Protein AF-A0A4Q4YUI8-F1 (afdb_monomer)

Radius of gyration: 33.1 Å; Cα contacts (8 Å, |Δi|>4): 1124; chains: 1; bounding box: 105×84×105 Å

Sequence (788 aa):
MARKGSRKVRSGCLTCKIRKVKCDEGKPECDRCTKTGRKCDGYSPVPPAGVLSPPVRQPFHGTHDASELRALQFFFEETAPFLSGPVDSYFWTHLTMQFSRFQPAVRHSLISISSLYEQVRYDSQSEPLLKSNNFALLHYNAAIRELKALNSEPLVLLVCILFICIEFLQGNRQAAFQHCKHGILILKNVETTYPWTREYLGPMLRRLNMVPLFFGVDLGMFPRVTELDDPFPSHFASIAHAQFYLDDIMNRIIPVARYSDMRALEGQSPERDPVPPGYLAEQRSLKWALDGWYLRFQELISKSPPSPDLAKTYSHLVVRYHVGHVWASAAFQNSETAYDEHIENFRFAVDEAFRVNTGGKSLASSREEPKFSFESGFLPLLYFIVMKCRCLATRIRALALMRSLGIARENLWEASSLWLTGRRIIELEHGITLDENGEPCDSAVDWTALPPDEVRIRSISTDPETRIRTGENGEAIAGTVAGFFMRNPDGKIYVHSEFLPKVADSRPIAHGGRLPIMSINLRPHGNFKAGRPPKSGIRRVQNIPHIPAAPILTWTGPFPSPSCSPIPVLRLKARNLKPEITMASKSDEASAPNPSDSRPPVTSQLSRDLPGTTTFLTGHNSSGQAVVHSTRAASWKPFEGGAMGFNQIYTNRFPADLNGDADVAFHDEVVGGGGMGLAVKGGVVCRMVDFGPLYECMMHRTQSLDFGIVVEGEVEMLLDDGSRTLLRRGDVAVQRATMHAWRNPSPDSWTRMVFVLQDTKPLVIDGRHVGEDLGRGLEGLPPSGNDS

Nearest PDB structures (foldseek):
  8x0v-assembly1_B  TM=9.182E-01  e=1.196E-14  Stachybotrys sp.
  3es1-assembly1_A-2  TM=8.996E-01  e=2.743E-12  Novosphingobium aromaticivorans DSM 12444
  4b29-assembly1_A  TM=6.837E-01  e=5.801E-05  Roseovarius nubinhibens ISM
  8oz8-assembly1_A  TM=7.167E-01  e=2.723E-04  Granulicella tundricola
  4bif-assembly1_C  TM=6.281E-01  e=1.786E-04  Granulicella tundricola MP5ACTX9

Solvent-accessible surface area (backbone atoms only — not comparable to full-atom values): 47082 Å² total; per-residue (Å²): 134,86,79,82,80,75,85,81,66,91,76,31,29,47,50,31,55,76,67,73,44,82,50,78,64,41,78,82,50,30,61,74,28,55,78,66,76,37,83,51,73,28,57,77,73,77,76,73,94,81,71,88,67,80,76,83,90,63,80,79,85,83,66,93,48,69,66,58,52,51,28,47,48,46,20,64,75,47,47,22,64,54,52,12,58,77,78,46,49,57,50,44,63,43,51,52,53,56,44,31,75,80,35,67,30,44,30,24,39,48,34,18,43,23,46,50,51,51,44,53,67,79,46,91,71,92,63,55,53,51,82,80,28,61,70,26,41,52,26,42,55,48,16,55,57,44,49,76,74,59,88,47,68,68,57,52,39,53,43,34,55,48,46,27,51,46,24,42,73,44,64,40,60,70,62,20,44,51,34,45,47,52,35,44,60,48,43,71,68,33,34,81,80,37,59,63,44,46,69,59,45,41,59,57,51,49,59,53,49,45,52,44,67,75,68,75,58,58,74,90,79,48,74,76,66,80,72,74,86,64,76,83,70,98,60,49,90,42,72,68,54,46,45,57,55,49,50,51,52,49,58,59,41,47,58,53,32,49,53,30,51,53,41,62,62,71,64,61,45,69,89,82,50,62,79,56,68,68,58,58,51,47,37,52,51,49,47,53,49,50,56,55,47,51,58,32,50,51,52,38,40,76,77,51,63,73,50,82,89,38,41,63,36,51,37,51,52,52,31,50,48,35,52,50,50,47,42,41,68,50,42,78,58,88,52,68,64,60,43,60,86,39,48,63,43,50,45,53,28,46,52,43,52,47,50,58,74,71,67,65,83,59,95,74,68,85,61,82,80,66,46,60,32,70,54,80,63,59,37,68,58,31,46,49,41,33,63,54,48,58,50,49,64,56,24,43,54,22,56,47,44,36,65,75,69,32,45,57,25,32,48,91,46,43,43,67,61,52,49,54,52,43,52,48,53,50,25,69,40,68,73,51,56,58,48,99,79,57,46,66,72,58,90,85,65,70,68,80,59,60,54,58,66,65,63,40,63,77,49,74,50,66,52,91,56,79,42,75,44,75,42,98,87,70,44,83,42,49,21,33,46,35,32,38,29,30,46,45,98,90,68,48,69,47,71,54,72,46,79,46,69,62,74,76,85,76,67,77,76,75,90,74,77,78,74,84,79,76,80,74,91,67,82,84,85,74,84,87,72,92,74,86,89,84,82,89,82,91,78,88,80,90,87,86,87,91,81,88,84,82,81,90,79,86,85,88,82,86,85,83,80,84,85,86,80,90,82,85,90,82,87,80,82,88,79,91,81,82,87,89,82,87,88,86,82,88,88,82,94,78,85,85,78,82,84,76,88,68,44,64,43,45,93,57,45,81,57,75,88,48,68,39,55,70,49,77,42,69,41,64,49,99,86,71,46,82,42,79,66,46,79,44,72,60,62,37,44,73,37,81,96,58,44,29,35,40,26,78,75,49,41,39,52,59,81,72,55,71,66,93,49,46,32,59,54,50,27,52,50,51,70,67,66,78,70,68,30,92,47,45,59,57,12,36,33,32,33,37,38,38,33,27,48,58,32,63,52,63,55,27,24,52,58,26,43,30,42,40,33,29,73,40,52,47,38,32,43,35,39,83,88,70,51,73,46,81,42,44,56,74,38,71,47,78,43,72,48,50,54,30,26,48,27,21,78,38,84,84,49,65,21,32,34,38,37,38,32,31,49,52,78,88,47,65,58,97,87,39,79,58,68,63,37,69,53,80,83,50,87,84,58,48,76,40,59,67,85,109

Structure (mmCIF, N/CA/C/O backbone):
data_AF-A0A4Q4YUI8-F1
#
_entry.id   AF-A0A4Q4YUI8-F1
#
loop_
_atom_site.group_PDB
_atom_site.id
_atom_site.type_symbol
_atom_site.label_atom_id
_atom_site.label_alt_id
_atom_site.label_comp_id
_atom_site.label_asym_id
_atom_site.label_entity_id
_atom_site.label_seq_id
_atom_site.pdbx_PDB_ins_code
_atom_site.Cartn_x
_atom_site.Cartn_y
_atom_site.Cartn_z
_atom_site.occupancy
_atom_site.B_iso_or_equiv
_atom_site.auth_seq_id
_atom_site.auth_comp_id
_atom_site.auth_asym_id
_atom_site.auth_atom_id
_atom_site.pdbx_PDB_model_num
ATOM 1 N N . MET A 1 1 ? -3.433 -4.593 71.348 1.00 37.53 1 MET A N 1
ATOM 2 C CA . MET A 1 1 ? -3.756 -3.758 70.167 1.00 37.53 1 MET A CA 1
ATOM 3 C C . MET A 1 1 ? -3.306 -4.479 68.902 1.00 37.53 1 MET A C 1
ATOM 5 O O . MET A 1 1 ? -2.108 -4.641 68.701 1.00 37.53 1 MET A O 1
ATOM 9 N N . ALA A 1 2 ? -4.234 -4.960 68.073 1.00 32.62 2 ALA A N 1
ATOM 10 C CA . ALA A 1 2 ? -3.894 -5.577 66.791 1.00 32.62 2 ALA A CA 1
ATOM 11 C C . ALA A 1 2 ? -3.497 -4.486 65.778 1.00 32.62 2 ALA A C 1
ATOM 13 O O . ALA A 1 2 ? -4.269 -3.562 65.519 1.00 32.62 2 ALA A O 1
ATOM 14 N N . ARG A 1 3 ? -2.278 -4.554 65.223 1.00 39.31 3 ARG A N 1
ATOM 15 C CA . ARG A 1 3 ? -1.805 -3.611 64.195 1.00 39.31 3 ARG A CA 1
ATOM 16 C C . ARG A 1 3 ? -2.661 -3.749 62.930 1.00 39.31 3 ARG A C 1
ATOM 18 O O . ARG A 1 3 ? -2.682 -4.809 62.310 1.00 39.31 3 ARG A O 1
ATOM 25 N N . LYS A 1 4 ? -3.320 -2.655 62.527 1.00 38.38 4 LYS A N 1
ATOM 26 C CA . LYS A 1 4 ? -4.038 -2.505 61.247 1.00 38.38 4 LYS A CA 1
ATOM 27 C C . LYS A 1 4 ? -3.106 -2.892 60.085 1.00 38.38 4 LYS A C 1
ATOM 29 O O . LYS A 1 4 ? -2.103 -2.222 59.843 1.00 38.38 4 LYS A O 1
ATOM 34 N N . GLY A 1 5 ? -3.417 -3.978 59.379 1.00 42.97 5 GLY A N 1
ATOM 35 C CA . GLY A 1 5 ? -2.660 -4.415 58.205 1.00 42.97 5 GLY A CA 1
ATOM 36 C C . GLY A 1 5 ? -2.782 -3.403 57.063 1.00 42.97 5 GLY A C 1
ATOM 37 O O . GLY A 1 5 ? -3.886 -3.067 56.642 1.00 42.97 5 GLY A O 1
ATOM 38 N N . SER A 1 6 ? -1.654 -2.897 56.560 1.00 54.94 6 SER A N 1
ATOM 39 C CA . SER A 1 6 ? -1.650 -2.009 55.388 1.00 54.94 6 SER A CA 1
ATOM 40 C C . SER A 1 6 ? -2.015 -2.771 54.104 1.00 54.94 6 SER A C 1
ATOM 42 O O . SER A 1 6 ? -1.620 -3.929 53.938 1.00 54.94 6 SER A O 1
ATOM 44 N N . ARG A 1 7 ? -2.762 -2.125 53.190 1.00 52.50 7 ARG A N 1
ATOM 45 C CA . ARG A 1 7 ? -3.127 -2.674 51.867 1.00 52.50 7 ARG A CA 1
ATOM 46 C C . ARG A 1 7 ? -1.865 -3.125 51.116 1.00 52.50 7 ARG A C 1
ATOM 48 O O . ARG A 1 7 ? -0.950 -2.329 50.902 1.00 52.50 7 ARG A O 1
ATOM 55 N N . LYS A 1 8 ? -1.827 -4.401 50.718 1.00 57.66 8 LYS A N 1
ATOM 56 C CA . LYS A 1 8 ? -0.747 -4.985 49.908 1.00 57.66 8 LYS A CA 1
ATOM 57 C C . LYS A 1 8 ? -0.788 -4.387 48.497 1.00 57.66 8 LYS A C 1
ATOM 59 O O . LYS A 1 8 ? -1.826 -4.444 47.847 1.00 57.66 8 LYS A O 1
ATOM 64 N N . VAL A 1 9 ? 0.334 -3.855 48.024 1.00 59.03 9 VAL A N 1
ATOM 65 C CA . VAL A 1 9 ? 0.520 -3.453 46.619 1.00 59.03 9 VAL A CA 1
ATOM 66 C C . VAL A 1 9 ? 0.919 -4.678 45.790 1.00 59.03 9 VAL A C 1
ATOM 68 O O . VAL A 1 9 ? 1.842 -5.405 46.164 1.00 59.03 9 VAL A O 1
ATOM 71 N N . ARG A 1 10 ? 0.193 -4.955 44.696 1.00 66.12 10 ARG A N 1
ATOM 72 C CA . ARG A 1 10 ? 0.433 -6.123 43.818 1.00 66.12 10 ARG A CA 1
ATOM 73 C C . ARG A 1 10 ? 1.679 -5.955 42.936 1.00 66.12 10 ARG A C 1
ATOM 75 O O . ARG A 1 10 ? 2.261 -6.955 42.518 1.00 66.12 10 ARG A O 1
ATOM 82 N N . SER A 1 11 ? 2.120 -4.721 42.727 1.00 77.31 11 SER A N 1
ATOM 83 C CA . SER A 1 11 ? 3.225 -4.309 41.855 1.00 77.31 11 SER A CA 1
ATOM 84 C C . SER A 1 11 ? 4.576 -4.145 42.563 1.00 77.31 11 SER A C 1
ATOM 86 O O . SER A 1 11 ? 5.544 -3.764 41.922 1.00 77.31 11 SER A O 1
ATOM 88 N N . GLY A 1 12 ? 4.697 -4.493 43.849 1.00 83.06 12 GLY A N 1
ATOM 89 C CA . GLY A 1 12 ? 5.973 -4.392 44.568 1.00 83.06 12 GLY A CA 1
ATOM 90 C C . GLY A 1 12 ? 7.084 -5.308 44.031 1.00 83.06 12 GLY A C 1
ATOM 91 O O . GLY A 1 12 ? 6.800 -6.368 43.462 1.00 83.06 12 GLY A O 1
ATOM 92 N N . CYS A 1 13 ? 8.345 -4.921 44.261 1.00 88.00 13 CYS A N 1
ATOM 93 C CA . CYS A 1 13 ? 9.520 -5.701 43.870 1.00 88.00 13 CYS A CA 1
ATOM 94 C C . CYS A 1 13 ? 9.528 -7.096 44.521 1.00 88.00 13 CYS A C 1
ATOM 96 O O . CYS A 1 13 ? 8.934 -7.317 45.587 1.00 88.00 13 CYS A O 1
ATOM 98 N N . LEU A 1 14 ? 10.223 -8.042 43.889 1.00 86.50 14 LEU A N 1
ATOM 99 C CA . LEU A 1 14 ? 10.321 -9.435 44.325 1.00 86.50 14 LEU A CA 1
ATOM 100 C C . LEU A 1 14 ? 10.857 -9.542 45.759 1.00 86.50 14 LEU A C 1
ATOM 102 O O . LEU A 1 14 ? 10.249 -10.209 46.597 1.00 86.50 14 LEU A O 1
ATOM 106 N N . THR A 1 15 ? 11.908 -8.792 46.092 1.00 87.56 15 THR A N 1
ATOM 107 C CA . THR A 1 15 ? 12.511 -8.792 47.432 1.00 87.56 15 THR A CA 1
ATOM 108 C C . THR A 1 15 ? 11.535 -8.309 48.512 1.00 87.56 15 THR A C 1
ATOM 110 O O . THR A 1 15 ? 11.443 -8.907 49.586 1.00 87.56 15 THR A O 1
ATOM 113 N N . CYS A 1 16 ? 10.748 -7.256 48.255 1.00 88.62 16 CYS A N 1
ATOM 114 C CA . CYS A 1 16 ? 9.738 -6.778 49.209 1.00 88.62 16 CYS A CA 1
ATOM 115 C C . CYS A 1 16 ? 8.560 -7.751 49.347 1.00 88.62 16 CYS A C 1
ATOM 117 O O . CYS A 1 16 ? 8.051 -7.938 50.456 1.00 88.62 16 CYS A O 1
ATOM 119 N N . LYS A 1 17 ? 8.162 -8.409 48.249 1.00 83.94 17 LYS A N 1
ATOM 120 C CA . LYS A 1 17 ? 7.126 -9.450 48.250 1.00 83.94 17 LYS A CA 1
ATOM 121 C C . LYS A 1 17 ? 7.536 -10.663 49.084 1.00 83.94 17 LYS A C 1
ATOM 123 O O . LYS A 1 17 ? 6.761 -11.068 49.949 1.00 83.94 17 LYS A O 1
ATOM 128 N N . ILE A 1 18 ? 8.756 -11.177 48.896 1.00 83.88 18 ILE A N 1
ATOM 129 C CA . ILE A 1 18 ? 9.323 -12.281 49.695 1.00 83.88 18 ILE A CA 1
ATOM 130 C C . ILE A 1 18 ? 9.323 -11.911 51.180 1.00 83.88 18 ILE A C 1
ATOM 132 O O . ILE A 1 18 ? 8.877 -12.677 52.031 1.00 83.88 18 ILE A O 1
ATOM 136 N N . ARG A 1 19 ? 9.737 -10.680 51.488 1.00 85.69 19 ARG A N 1
ATOM 137 C CA . ARG A 1 19 ? 9.776 -10.150 52.856 1.00 85.69 19 ARG A CA 1
ATOM 138 C C . ARG A 1 19 ? 8.397 -9.828 53.440 1.00 85.69 19 ARG A C 1
ATOM 140 O O . ARG A 1 19 ? 8.321 -9.450 54.605 1.00 85.69 19 ARG A O 1
ATOM 147 N N . LYS A 1 20 ? 7.315 -9.944 52.659 1.00 84.19 20 LYS A N 1
ATOM 148 C CA . LYS A 1 20 ? 5.941 -9.574 53.044 1.00 84.19 20 LYS A CA 1
ATOM 149 C C . LYS A 1 20 ? 5.840 -8.141 53.596 1.00 84.19 20 LYS A C 1
ATOM 151 O O . LYS A 1 20 ? 5.007 -7.855 54.454 1.00 84.19 20 LYS A O 1
ATOM 156 N N . VAL A 1 21 ? 6.664 -7.228 53.076 1.00 85.12 21 VAL A N 1
ATOM 157 C CA . VAL A 1 21 ? 6.649 -5.797 53.415 1.00 85.12 21 VAL A CA 1
ATOM 158 C C . VAL A 1 21 ? 6.148 -4.981 52.223 1.00 85.12 21 VAL A C 1
ATOM 160 O O . VAL A 1 21 ? 6.393 -5.326 51.072 1.00 85.12 21 VAL A O 1
ATOM 163 N N . LYS A 1 22 ? 5.441 -3.875 52.484 1.00 82.75 22 LYS A N 1
ATOM 164 C CA . LYS A 1 22 ? 4.988 -2.950 51.428 1.00 82.75 22 LYS A CA 1
ATOM 165 C C . LYS A 1 22 ? 6.189 -2.436 50.613 1.00 82.75 22 LYS A C 1
ATOM 167 O O . LYS A 1 22 ? 7.161 -1.995 51.213 1.00 82.75 22 LYS A O 1
ATOM 172 N N . CYS A 1 23 ? 6.143 -2.497 49.291 1.00 88.62 23 CYS A N 1
ATOM 173 C CA . CYS A 1 23 ? 7.174 -1.892 48.447 1.00 88.62 23 CYS A CA 1
ATOM 174 C C . CYS A 1 23 ? 6.836 -0.414 48.201 1.00 88.62 23 CYS A C 1
ATOM 176 O O . CYS A 1 23 ? 5.658 -0.058 48.175 1.00 88.62 23 CYS A O 1
ATOM 178 N N . ASP A 1 24 ? 7.858 0.424 48.066 1.00 86.44 24 ASP A N 1
ATOM 179 C CA . ASP A 1 24 ? 7.759 1.826 47.638 1.00 86.44 24 ASP A CA 1
ATOM 180 C C . ASP A 1 24 ? 7.708 1.991 46.107 1.00 86.44 24 ASP A C 1
ATOM 182 O O . ASP A 1 24 ? 7.408 3.076 45.631 1.00 86.44 24 ASP A O 1
ATOM 186 N N . GLU A 1 25 ? 7.935 0.907 45.356 1.00 87.00 25 GLU A N 1
ATOM 187 C CA . GLU A 1 25 ? 7.804 0.831 43.892 1.00 87.00 25 GLU A CA 1
ATOM 188 C C . GLU A 1 25 ? 8.801 1.697 43.092 1.00 87.00 25 GLU A C 1
ATOM 190 O O . GLU A 1 25 ? 8.659 1.833 41.877 1.00 87.00 25 GLU A O 1
ATOM 195 N N . GLY A 1 26 ? 9.865 2.201 43.735 1.00 80.88 26 GLY A N 1
ATOM 196 C CA . GLY A 1 26 ? 10.981 2.872 43.062 1.00 80.88 26 GLY A CA 1
ATOM 197 C C . GLY A 1 26 ? 11.708 1.962 42.062 1.00 80.88 26 GLY A C 1
ATOM 198 O O . GLY A 1 26 ? 12.017 0.807 42.366 1.00 80.88 26 GLY A O 1
ATOM 199 N N . LYS A 1 27 ? 11.962 2.463 40.848 1.00 79.31 27 LYS A N 1
ATOM 200 C CA . LYS A 1 27 ? 12.721 1.774 39.789 1.00 79.31 27 LYS A CA 1
ATOM 201 C C . LYS A 1 27 ? 14.060 2.495 39.562 1.00 79.31 27 LYS A C 1
ATOM 203 O O . LYS A 1 27 ? 14.070 3.721 39.639 1.00 79.31 27 LYS A O 1
ATOM 208 N N . PRO A 1 28 ? 15.164 1.787 39.244 1.00 76.06 28 PRO A N 1
ATOM 209 C CA . PRO A 1 28 ? 15.273 0.338 39.015 1.00 76.06 28 PRO A CA 1
ATOM 210 C C . PRO A 1 28 ? 15.281 -0.508 40.301 1.00 76.06 28 PRO A C 1
ATOM 212 O O . PRO A 1 28 ? 14.895 -1.676 40.262 1.00 76.06 28 PRO A O 1
ATOM 215 N N . GLU A 1 29 ? 15.638 0.080 41.444 1.00 88.56 29 GLU A N 1
ATOM 216 C CA . GLU A 1 29 ? 15.665 -0.580 42.752 1.00 88.56 29 GLU A CA 1
ATOM 217 C C . GLU A 1 29 ? 14.768 0.138 43.764 1.00 88.56 29 GLU A C 1
ATOM 219 O O . GLU A 1 29 ? 14.648 1.361 43.743 1.00 88.56 29 GLU A O 1
ATOM 224 N N . CYS A 1 30 ? 14.152 -0.630 44.668 1.00 91.06 30 CYS A N 1
ATOM 225 C CA . CYS A 1 30 ? 13.256 -0.080 45.678 1.00 91.06 30 CYS A CA 1
ATOM 226 C C . CYS A 1 30 ? 14.026 0.573 46.835 1.00 91.06 30 CYS A C 1
ATOM 228 O O . CYS A 1 30 ? 14.992 0.002 47.352 1.00 91.06 30 CYS A O 1
ATOM 230 N N . ASP A 1 31 ? 13.543 1.711 47.323 1.00 89.44 31 ASP A N 1
ATOM 231 C CA . ASP A 1 31 ? 14.160 2.497 48.396 1.00 89.44 31 ASP A CA 1
ATOM 232 C C . ASP A 1 31 ? 14.231 1.707 49.714 1.00 89.44 31 ASP A C 1
ATOM 234 O O . ASP A 1 31 ? 15.152 1.823 50.526 1.00 89.44 31 ASP A O 1
ATOM 238 N N . ARG A 1 32 ? 13.244 0.834 49.934 1.00 87.31 32 ARG A N 1
ATOM 239 C CA . ARG A 1 32 ? 13.190 -0.065 51.093 1.00 87.31 32 ARG A CA 1
ATOM 240 C C . ARG A 1 32 ? 14.189 -1.226 50.997 1.00 87.31 32 ARG A C 1
ATOM 242 O O . ARG A 1 32 ? 14.510 -1.850 52.011 1.00 87.31 32 ARG A O 1
ATOM 249 N N . CYS A 1 33 ? 14.662 -1.547 49.800 1.00 91.25 33 CYS A N 1
ATOM 250 C CA . CYS A 1 33 ? 15.654 -2.579 49.537 1.00 91.25 33 CYS A CA 1
ATOM 251 C C . CYS A 1 33 ? 17.044 -1.991 49.807 1.00 91.25 33 CYS A C 1
ATOM 253 O O . CYS A 1 33 ? 17.748 -2.479 50.700 1.00 91.25 33 CYS A O 1
ATOM 255 N N . THR A 1 34 ? 17.335 -0.857 49.163 1.00 88.38 34 THR A N 1
ATOM 256 C CA . THR A 1 34 ? 18.598 -0.112 49.247 1.00 88.38 34 THR A CA 1
ATOM 257 C C . THR A 1 34 ? 18.896 0.375 50.663 1.00 88.38 34 THR A C 1
ATOM 259 O O . THR A 1 34 ? 19.954 0.057 51.203 1.00 88.38 34 THR A O 1
ATOM 262 N N . LYS A 1 35 ? 17.938 1.015 51.353 1.00 86.94 35 LYS A N 1
ATOM 263 C CA . LYS A 1 35 ? 18.127 1.487 52.746 1.00 86.94 35 LYS A CA 1
ATOM 264 C C . LYS A 1 35 ? 18.396 0.373 53.749 1.00 86.94 35 LYS A C 1
ATOM 266 O O . LYS A 1 35 ? 18.903 0.629 54.834 1.00 86.94 35 LYS A O 1
ATOM 271 N N . THR A 1 36 ? 18.036 -0.863 53.415 1.00 87.06 36 THR A N 1
ATOM 272 C CA . THR A 1 36 ? 18.286 -2.016 54.285 1.00 87.06 36 THR A CA 1
ATOM 273 C C . THR A 1 36 ? 19.506 -2.833 53.865 1.00 87.06 36 THR A C 1
ATOM 275 O O . THR A 1 36 ? 19.667 -3.949 54.361 1.00 87.06 36 THR A O 1
ATOM 278 N N . GLY A 1 37 ? 20.323 -2.303 52.945 1.00 86.12 37 GLY A N 1
ATOM 279 C CA . GLY A 1 37 ? 21.541 -2.934 52.436 1.00 86.12 37 GLY A CA 1
ATOM 280 C C . GLY A 1 37 ? 21.293 -4.210 51.632 1.00 86.12 37 GLY A C 1
ATOM 281 O O . GLY A 1 37 ? 22.176 -5.055 51.540 1.00 86.12 37 GLY A O 1
ATOM 282 N N . ARG A 1 38 ? 20.078 -4.408 51.103 1.00 86.75 38 ARG A N 1
ATOM 283 C CA . ARG A 1 38 ? 19.703 -5.622 50.367 1.00 86.75 38 ARG A CA 1
ATOM 284 C C . ARG A 1 38 ? 19.662 -5.344 48.875 1.00 86.75 38 ARG A C 1
ATOM 286 O O . ARG A 1 38 ? 19.049 -4.364 48.456 1.00 86.75 38 ARG A O 1
ATOM 293 N N . LYS A 1 39 ? 20.218 -6.270 48.092 1.00 88.38 39 LYS A N 1
ATOM 294 C CA . LYS A 1 39 ? 20.048 -6.297 46.639 1.00 88.38 39 LYS A CA 1
ATOM 295 C C . LYS A 1 39 ? 18.555 -6.369 46.307 1.00 88.38 39 LYS A C 1
ATOM 297 O O . LYS A 1 39 ? 17.846 -7.225 46.835 1.00 88.38 39 LYS A O 1
ATOM 302 N N . CYS A 1 40 ? 18.077 -5.442 45.483 1.00 89.69 40 CYS A N 1
ATOM 303 C CA . CYS A 1 40 ? 16.713 -5.468 44.980 1.00 89.69 40 CYS A CA 1
ATOM 304 C C . CYS A 1 40 ? 16.662 -6.408 43.775 1.00 89.69 40 CYS A C 1
ATOM 306 O O . CYS A 1 40 ? 17.237 -6.113 42.735 1.00 89.69 40 CYS A O 1
ATOM 308 N N . ASP A 1 41 ? 15.921 -7.507 43.880 1.00 84.81 41 ASP A N 1
ATOM 309 C CA . ASP A 1 41 ? 15.753 -8.497 42.803 1.00 84.81 41 ASP A CA 1
ATOM 310 C C . ASP A 1 41 ? 14.836 -7.992 41.672 1.00 84.81 41 ASP A C 1
ATOM 312 O O . ASP A 1 41 ? 14.355 -8.761 40.845 1.00 84.81 41 ASP A O 1
ATOM 316 N N . GLY A 1 42 ? 14.563 -6.685 41.651 1.00 81.94 42 GLY A N 1
ATOM 317 C CA . GLY A 1 42 ? 13.719 -6.034 40.665 1.00 81.94 42 GLY A CA 1
ATOM 318 C C . GLY A 1 42 ? 12.237 -6.375 40.803 1.00 81.94 42 GLY A C 1
ATOM 319 O O . GLY A 1 42 ? 11.757 -6.933 41.795 1.00 81.94 42 GLY A O 1
ATOM 320 N N . TYR A 1 43 ? 11.481 -5.969 39.794 1.00 85.25 43 TYR A N 1
ATOM 321 C CA . TYR A 1 43 ? 10.046 -6.202 39.685 1.00 85.25 43 TYR A CA 1
ATOM 322 C C . TYR A 1 43 ? 9.818 -7.438 38.822 1.00 85.25 43 TYR A C 1
ATOM 324 O O . TYR A 1 43 ? 10.569 -7.658 37.876 1.00 85.25 43 TYR A O 1
ATOM 332 N N . SER A 1 44 ? 8.806 -8.253 39.149 1.00 70.31 44 SER A N 1
ATOM 333 C CA . SER A 1 44 ? 8.457 -9.404 38.310 1.00 70.31 44 SER A CA 1
ATOM 334 C C . SER A 1 44 ? 8.286 -8.937 36.861 1.00 70.31 44 SER A C 1
ATOM 336 O O . SER A 1 44 ? 7.483 -8.023 36.644 1.00 70.31 44 SER A O 1
ATOM 338 N N . PRO A 1 45 ? 8.991 -9.532 35.885 1.00 52.59 45 PRO A N 1
ATOM 339 C CA . PRO A 1 45 ? 8.623 -9.343 34.494 1.00 52.59 45 PRO A CA 1
ATOM 340 C C . PRO A 1 45 ? 7.175 -9.809 34.315 1.00 52.59 45 PRO A C 1
ATOM 342 O O . PRO A 1 45 ? 6.724 -10.743 34.990 1.00 52.59 45 PRO A O 1
ATOM 345 N N . VAL A 1 46 ? 6.438 -9.112 33.447 1.00 47.03 46 VAL A N 1
ATOM 346 C CA . VAL A 1 46 ? 5.124 -9.558 32.965 1.00 47.03 46 VAL A CA 1
ATOM 347 C C . VAL A 1 46 ? 5.264 -11.038 32.581 1.00 47.03 46 VAL A C 1
ATOM 349 O O . VAL A 1 46 ? 6.270 -11.382 31.951 1.00 47.03 46 VAL A O 1
ATOM 352 N N . PRO A 1 47 ? 4.360 -11.936 33.025 1.00 35.09 47 PRO A N 1
ATOM 353 C CA . PRO A 1 47 ? 4.525 -13.355 32.756 1.00 35.09 47 PRO A CA 1
ATOM 354 C C . PRO A 1 47 ? 4.698 -13.573 31.248 1.00 35.09 47 PRO A C 1
ATOM 356 O O . PRO A 1 47 ? 3.968 -12.955 30.470 1.00 35.09 47 PRO A O 1
ATOM 359 N N . PRO A 1 48 ? 5.653 -14.421 30.826 1.00 35.50 48 PRO A N 1
ATOM 360 C CA . PRO A 1 48 ? 5.800 -14.752 29.421 1.00 35.50 48 PRO A CA 1
ATOM 361 C C . PRO A 1 48 ? 4.472 -15.315 28.909 1.00 35.50 48 PRO A C 1
ATOM 363 O O . PRO A 1 48 ? 3.870 -16.187 29.543 1.00 35.50 48 PRO A O 1
ATOM 366 N N . ALA A 1 49 ? 4.014 -14.793 27.772 1.00 41.62 49 ALA A N 1
ATOM 367 C CA . ALA A 1 49 ? 2.920 -15.362 27.001 1.00 41.62 49 ALA A CA 1
ATOM 368 C C . ALA A 1 49 ? 3.297 -16.806 26.627 1.00 41.62 49 ALA A C 1
ATOM 370 O O . ALA A 1 49 ? 4.034 -17.030 25.674 1.00 41.62 49 ALA A O 1
ATOM 371 N N . GLY A 1 50 ? 2.906 -17.783 27.447 1.00 39.59 50 GLY A N 1
ATOM 372 C CA . GLY A 1 50 ? 3.388 -19.153 27.259 1.00 39.59 50 GLY A CA 1
ATOM 373 C C . GLY A 1 50 ? 2.858 -20.217 28.214 1.00 39.59 50 GLY A C 1
ATOM 374 O O . GLY A 1 50 ? 3.296 -21.357 28.125 1.00 39.59 50 GLY A O 1
ATOM 375 N N . VAL A 1 51 ? 1.911 -19.909 29.104 1.00 33.50 51 VAL A N 1
ATOM 376 C CA . VAL A 1 51 ? 1.172 -20.955 29.828 1.00 33.50 51 VAL A CA 1
ATOM 377 C C . VAL A 1 51 ? -0.312 -20.651 29.717 1.00 33.50 51 VAL A C 1
ATOM 379 O O . VAL A 1 51 ? -0.843 -19.775 30.399 1.00 33.50 51 VAL A O 1
ATOM 382 N N . LEU A 1 52 ? -0.953 -21.374 28.800 1.00 39.19 52 LEU A N 1
ATOM 383 C CA . LEU A 1 52 ? -2.396 -21.441 28.620 1.00 39.19 52 LEU A CA 1
ATOM 384 C C . LEU A 1 52 ? -3.053 -21.748 29.972 1.00 39.19 52 LEU A C 1
ATOM 386 O O . LEU A 1 52 ? -3.033 -22.879 30.452 1.00 39.19 52 LEU A O 1
ATOM 390 N N . SER A 1 53 ? -3.664 -20.736 30.585 1.00 30.70 53 SER A N 1
ATOM 391 C CA . SER A 1 53 ? -4.849 -21.008 31.395 1.00 30.70 53 SER A CA 1
ATOM 392 C C . SER A 1 53 ? -5.968 -21.380 30.417 1.00 30.70 53 SER A C 1
ATOM 394 O O . SER A 1 53 ? -6.030 -20.774 29.344 1.00 30.70 53 SER A O 1
ATOM 396 N N . PRO A 1 54 ? -6.840 -22.355 30.733 1.00 34.69 54 PRO A N 1
ATOM 397 C CA . PRO A 1 54 ? -7.971 -22.648 29.867 1.00 34.69 54 PRO A CA 1
ATOM 398 C C . PRO A 1 54 ? -8.760 -21.350 29.655 1.00 34.69 54 PRO A C 1
ATOM 400 O O . PRO A 1 54 ? -8.987 -20.623 30.632 1.00 34.69 54 PRO A O 1
ATOM 403 N N . PRO A 1 55 ? -9.165 -21.023 28.417 1.00 41.97 55 PRO A N 1
ATOM 404 C CA . PRO A 1 55 ? -9.939 -19.823 28.183 1.00 41.97 55 PRO A CA 1
ATOM 405 C C . PRO A 1 55 ? -11.234 -19.917 28.990 1.00 41.97 55 PRO A C 1
ATOM 407 O O . PRO A 1 55 ? -11.854 -20.978 29.095 1.00 41.97 55 PRO A O 1
ATOM 410 N N . VAL A 1 56 ? -11.612 -18.802 29.611 1.00 41.38 56 VAL A N 1
ATOM 411 C CA . VAL A 1 56 ? -12.813 -18.689 30.440 1.00 41.38 56 VAL A CA 1
ATOM 412 C C . VAL A 1 56 ? -14.037 -19.054 29.590 1.00 41.38 56 VAL A C 1
ATOM 414 O O . VAL A 1 56 ? -14.554 -18.213 28.857 1.00 41.38 56 VAL A O 1
ATOM 417 N N . ARG A 1 57 ? -14.511 -20.304 29.712 1.00 42.12 57 ARG A N 1
ATOM 418 C CA . ARG A 1 57 ? -15.787 -20.818 29.180 1.00 42.12 57 ARG A CA 1
ATOM 419 C C . ARG A 1 57 ? -16.967 -20.201 29.936 1.00 42.12 57 ARG A C 1
ATOM 421 O O . ARG A 1 57 ? -17.699 -20.901 30.630 1.00 42.12 57 ARG A O 1
ATOM 428 N N . GLN A 1 58 ? -17.127 -18.885 29.878 1.00 47.88 58 GLN A N 1
ATOM 429 C CA . GLN A 1 58 ? -18.360 -18.255 30.338 1.00 47.88 58 GLN A CA 1
ATOM 430 C C . GLN A 1 58 ? -19.138 -17.740 29.130 1.00 47.88 58 GLN A C 1
ATOM 432 O O . GLN A 1 58 ? -18.553 -16.993 28.339 1.00 47.88 58 GLN A O 1
ATOM 437 N N . PRO A 1 59 ? -20.422 -18.125 28.986 1.00 48.69 59 PRO A N 1
ATOM 438 C CA . PRO A 1 59 ? -21.302 -17.559 27.976 1.00 48.69 59 PRO A CA 1
ATOM 439 C C . PRO A 1 59 ? -21.299 -16.033 28.082 1.00 48.69 59 PRO A C 1
ATOM 441 O O . PRO A 1 59 ? -21.220 -15.476 29.182 1.00 48.69 59 PRO A O 1
ATOM 444 N N . PHE A 1 60 ? -21.391 -15.352 26.943 1.00 50.59 60 PHE A N 1
ATOM 445 C CA . PHE A 1 60 ? -21.635 -13.916 26.897 1.00 50.59 60 PHE A CA 1
ATOM 446 C C . PHE A 1 60 ? -22.994 -13.614 27.547 1.00 50.59 60 PHE A C 1
ATOM 448 O O . PHE A 1 60 ? -24.041 -13.681 26.912 1.00 50.59 60 PHE A O 1
ATOM 455 N N . HIS A 1 61 ? -22.998 -13.304 28.842 1.00 43.84 61 HIS A N 1
ATOM 456 C CA . HIS A 1 61 ? -24.187 -12.797 29.515 1.00 43.84 61 HIS A CA 1
ATOM 457 C C . HIS A 1 61 ? -24.422 -11.352 29.052 1.00 43.84 61 HIS A C 1
ATOM 459 O O . HIS A 1 61 ? -23.660 -10.459 29.419 1.00 43.84 61 HIS A O 1
ATOM 465 N N . GLY A 1 62 ? -25.445 -11.128 28.218 1.00 50.59 62 GLY A N 1
ATOM 466 C CA . GLY A 1 62 ? -25.890 -9.780 27.832 1.00 50.59 62 GLY A CA 1
ATOM 467 C C . GLY A 1 62 ? -26.289 -9.573 26.367 1.00 50.59 62 GLY A C 1
ATOM 468 O O . GLY A 1 62 ? -26.715 -8.474 26.029 1.00 50.59 62 GLY A O 1
ATOM 469 N N . THR A 1 63 ? -26.169 -10.577 25.498 1.00 53.69 63 THR A N 1
ATOM 470 C CA . THR A 1 63 ? -26.717 -10.537 24.130 1.00 53.69 63 THR A CA 1
ATOM 471 C C . THR A 1 63 ? -27.961 -11.419 24.088 1.00 53.69 63 THR A C 1
ATOM 473 O O . THR A 1 63 ? -27.861 -12.637 24.224 1.00 53.69 63 THR A O 1
ATOM 476 N N . HIS A 1 64 ? -29.141 -10.810 23.970 1.00 59.53 64 HIS A N 1
ATOM 477 C CA . HIS A 1 64 ? -30.409 -11.544 23.875 1.00 59.53 64 HIS A CA 1
ATOM 478 C C . HIS A 1 64 ? -30.653 -12.135 22.472 1.00 59.53 64 HIS A C 1
ATOM 480 O O . HIS A 1 64 ? -31.578 -12.925 22.306 1.00 59.53 64 HIS A O 1
ATOM 486 N N . ASP A 1 65 ? -29.822 -11.786 21.483 1.00 81.12 65 ASP A N 1
ATOM 487 C CA . ASP A 1 65 ? -29.903 -12.286 20.111 1.00 81.12 65 ASP A CA 1
ATOM 488 C C . ASP A 1 65 ? -29.014 -13.529 19.913 1.00 81.12 65 ASP A C 1
ATOM 490 O O . ASP A 1 65 ? -27.793 -13.499 20.109 1.00 81.12 65 ASP A O 1
ATOM 494 N N . ALA A 1 66 ? -29.635 -14.638 19.507 1.00 86.38 66 ALA A N 1
ATOM 495 C CA . ALA A 1 66 ? -28.956 -15.898 19.211 1.00 86.38 66 ALA A CA 1
ATOM 496 C C . ALA A 1 66 ? -27.950 -15.775 18.050 1.00 86.38 66 ALA A C 1
ATOM 498 O O . ALA A 1 66 ? -26.929 -16.468 18.042 1.00 86.38 66 ALA A O 1
ATOM 499 N N . SER A 1 67 ? -28.206 -14.877 17.095 1.00 89.12 67 SER A N 1
ATOM 500 C CA . SER A 1 67 ? -27.351 -14.650 15.924 1.00 89.12 67 SER A CA 1
ATOM 501 C C . SER A 1 67 ? -26.038 -13.974 16.318 1.00 89.12 67 SER A C 1
ATOM 503 O O . SER A 1 67 ? -24.967 -14.405 15.884 1.00 89.12 67 SER A O 1
ATOM 505 N N . GLU A 1 68 ? -26.102 -12.971 17.203 1.00 91.94 68 GLU A N 1
ATOM 506 C CA . GLU A 1 68 ? -24.922 -12.308 17.774 1.00 91.94 68 GLU A CA 1
ATOM 507 C C . GLU A 1 68 ? -24.071 -13.291 18.588 1.00 91.94 68 GLU A C 1
ATOM 509 O O . GLU A 1 68 ? -22.848 -13.332 18.434 1.00 91.94 68 GLU A O 1
ATOM 514 N N . LEU A 1 69 ? -24.715 -14.119 19.422 1.00 89.06 69 LEU A N 1
ATOM 515 C CA . LEU A 1 69 ? -24.041 -15.149 20.218 1.00 89.06 69 LEU A CA 1
ATOM 516 C C . LEU A 1 69 ? -23.301 -16.155 19.338 1.00 89.06 69 LEU A C 1
ATOM 518 O O . LEU A 1 69 ? -22.135 -16.446 19.600 1.00 89.06 69 LEU A O 1
ATOM 522 N N . ARG A 1 70 ? -23.949 -16.655 18.279 1.00 93.06 70 ARG A N 1
ATOM 523 C CA . ARG A 1 70 ? -23.330 -17.574 17.314 1.00 93.06 70 ARG A CA 1
ATOM 524 C C . ARG A 1 70 ? -22.124 -16.930 16.635 1.00 93.06 70 ARG A C 1
ATOM 526 O O . ARG A 1 70 ? -21.078 -17.563 16.543 1.00 93.06 70 ARG A O 1
ATOM 533 N N . ALA A 1 71 ? -22.244 -15.678 16.194 1.00 93.31 71 ALA A N 1
ATOM 534 C CA . ALA A 1 71 ? -21.152 -14.974 15.529 1.00 93.31 71 ALA A CA 1
ATOM 535 C C . ALA A 1 71 ? -19.960 -14.724 16.468 1.00 93.31 71 ALA A C 1
ATOM 537 O O . ALA A 1 71 ? -18.814 -14.918 16.065 1.00 93.31 71 ALA A O 1
ATOM 538 N N . LEU A 1 72 ? -20.199 -14.348 17.728 1.00 92.31 72 LEU A N 1
ATOM 539 C CA . LEU A 1 72 ? -19.139 -14.207 18.734 1.00 92.31 72 LEU A CA 1
ATOM 540 C C . LEU A 1 72 ? -18.508 -15.555 19.107 1.00 92.31 72 LEU A C 1
ATOM 542 O O . LEU A 1 72 ? -17.300 -15.621 19.333 1.00 92.31 72 LEU A O 1
ATOM 546 N N . GLN A 1 73 ? -19.302 -16.628 19.145 1.00 90.88 73 GLN A N 1
ATOM 547 C CA . GLN A 1 73 ? -18.794 -17.979 19.375 1.00 90.88 73 GLN A CA 1
ATOM 548 C C . GLN A 1 73 ? -17.899 -18.434 18.219 1.00 90.88 73 GLN A C 1
ATOM 550 O O . GLN A 1 73 ? -16.771 -18.856 18.460 1.00 90.88 73 GLN A O 1
ATOM 555 N N . PHE A 1 74 ? -18.354 -18.266 16.973 1.00 91.31 74 PHE A N 1
ATOM 556 C CA . PHE A 1 74 ? -17.551 -18.550 15.783 1.00 91.31 74 PHE A CA 1
ATOM 557 C C . PHE A 1 74 ? -16.264 -17.720 15.772 1.00 91.31 74 PHE A C 1
ATOM 559 O O . PHE A 1 74 ? -15.187 -18.241 15.485 1.00 91.31 74 PHE A O 1
ATOM 566 N N . PHE A 1 75 ? -16.342 -16.449 16.186 1.00 92.06 75 PHE A N 1
ATOM 567 C CA . PHE A 1 75 ? -15.157 -15.613 16.307 1.00 92.06 75 PHE A CA 1
ATOM 568 C C . PHE A 1 75 ? -14.145 -16.206 17.289 1.00 92.06 75 PHE A C 1
ATOM 570 O O . PHE A 1 75 ? -12.955 -16.257 17.004 1.00 92.06 75 PHE A O 1
ATOM 577 N N . PHE A 1 76 ? -14.611 -16.654 18.452 1.00 89.19 76 PHE A N 1
ATOM 578 C CA . PHE A 1 76 ? -13.759 -17.209 19.495 1.00 89.19 76 PHE A CA 1
ATOM 579 C C . PHE A 1 76 ? -13.126 -18.556 19.108 1.00 89.19 76 PHE A C 1
ATOM 581 O O . PHE A 1 76 ? -11.946 -18.776 19.380 1.00 89.19 76 PHE A O 1
ATOM 588 N N . GLU A 1 77 ? -13.899 -19.458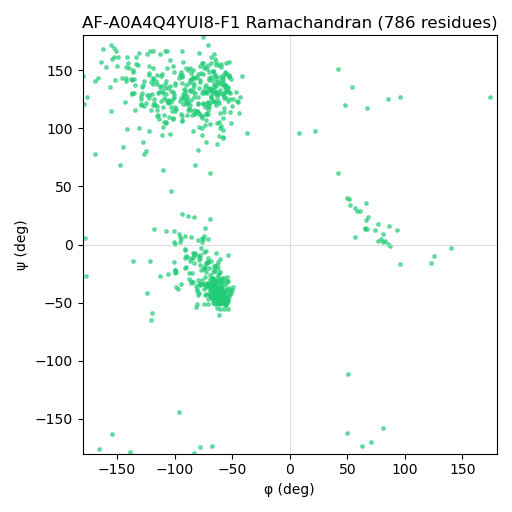 18.503 1.00 86.19 77 GLU A N 1
ATOM 589 C CA . GLU A 1 77 ? -13.470 -20.837 18.227 1.00 86.19 77 GLU A CA 1
ATOM 590 C C . GLU A 1 77 ? -12.660 -20.979 16.936 1.00 86.19 77 GLU A C 1
ATOM 592 O O . GLU A 1 77 ? -11.755 -21.821 16.863 1.00 86.19 77 GLU A O 1
ATOM 597 N N . GLU A 1 78 ? -12.979 -20.146 15.945 1.00 84.75 78 GLU A N 1
ATOM 598 C CA . GLU A 1 78 ? -12.455 -20.243 14.588 1.00 84.75 78 GLU A CA 1
ATOM 599 C C . GLU A 1 78 ? -11.703 -18.960 14.210 1.00 84.75 78 GLU A C 1
ATOM 601 O O . GLU A 1 78 ? -10.482 -18.995 14.057 1.00 84.75 78 GLU A O 1
ATOM 606 N N . THR A 1 79 ? -12.376 -17.808 14.124 1.00 87.88 79 THR A N 1
ATOM 607 C CA . THR A 1 79 ? -11.781 -16.586 13.549 1.00 87.88 79 THR A CA 1
ATOM 608 C C . THR A 1 79 ? -10.533 -16.115 14.304 1.00 87.88 79 THR A C 1
ATOM 610 O O . THR A 1 79 ? -9.466 -16.000 13.711 1.00 87.88 79 THR A O 1
ATOM 613 N N . ALA A 1 80 ? -10.605 -15.877 15.615 1.00 86.75 80 ALA A N 1
ATOM 614 C CA . ALA A 1 80 ? -9.493 -15.346 16.402 1.00 86.75 80 ALA A CA 1
ATOM 615 C C . ALA A 1 80 ? -8.247 -16.252 16.395 1.00 86.75 80 ALA A C 1
ATOM 617 O O . ALA A 1 80 ? -7.156 -15.719 16.169 1.00 86.75 80 ALA A O 1
ATOM 618 N N . PRO A 1 81 ? -8.346 -17.586 16.587 1.00 81.69 81 PRO A N 1
ATOM 619 C CA . PRO A 1 81 ? -7.201 -18.485 16.435 1.00 81.69 81 PRO A CA 1
ATOM 620 C C . PRO A 1 81 ? -6.526 -18.414 15.059 1.00 81.69 81 PRO A C 1
ATOM 622 O O . PRO A 1 81 ? -5.298 -18.406 14.997 1.00 81.69 81 PRO A O 1
ATOM 625 N N . PHE A 1 82 ? -7.293 -18.318 13.968 1.00 78.12 82 PHE A N 1
ATOM 626 C CA . PHE A 1 82 ? -6.723 -18.214 12.621 1.00 78.12 82 PHE A CA 1
ATOM 627 C C . PHE A 1 82 ? -6.126 -16.829 12.333 1.00 78.12 82 PHE A C 1
ATOM 629 O O . PHE A 1 82 ? -5.049 -16.741 11.746 1.00 78.12 82 PHE A O 1
ATOM 636 N N . LEU A 1 83 ? -6.769 -15.753 12.801 1.00 75.56 83 LEU A N 1
ATOM 637 C CA . LEU A 1 83 ? -6.277 -14.376 12.653 1.00 75.56 83 LEU A CA 1
ATOM 638 C C . LEU A 1 83 ? -5.006 -14.090 13.458 1.00 75.56 83 LEU A C 1
ATOM 640 O O . LEU A 1 83 ? -4.201 -13.251 13.065 1.00 75.56 83 LEU A O 1
ATOM 644 N N . SER A 1 84 ? -4.827 -14.787 14.579 1.00 68.62 84 SER A N 1
ATOM 645 C CA . SER A 1 84 ? -3.666 -14.659 15.467 1.00 68.62 84 SER A CA 1
ATOM 646 C C . SER A 1 84 ? -2.328 -14.919 14.772 1.00 68.62 84 SER A C 1
ATOM 648 O O . SER A 1 84 ? -1.295 -14.384 15.193 1.00 68.62 84 SER A O 1
ATOM 650 N N . GLY A 1 85 ? -2.341 -15.757 13.728 1.00 64.62 85 GLY A N 1
ATOM 651 C CA . GLY A 1 85 ? -1.137 -16.233 13.059 1.00 64.62 85 GLY A CA 1
ATOM 652 C C . GLY A 1 85 ? -0.090 -16.789 14.044 1.00 64.62 85 GLY A C 1
ATOM 653 O O . GLY A 1 85 ? -0.389 -17.079 15.204 1.00 64.62 85 GLY A O 1
ATOM 654 N N . PRO A 1 86 ? 1.175 -16.918 13.617 1.00 59.50 86 PRO A N 1
ATOM 655 C CA . PRO A 1 86 ? 2.276 -17.293 14.507 1.00 59.50 86 PRO A CA 1
ATOM 656 C C . PRO A 1 86 ? 2.759 -16.140 15.416 1.00 59.50 86 PRO A C 1
ATOM 658 O O . PRO A 1 86 ? 3.789 -16.270 16.075 1.00 59.50 86 PRO A O 1
ATOM 661 N N . VAL A 1 87 ? 2.088 -14.985 15.406 1.00 64.88 87 VAL A N 1
ATOM 662 C CA . VAL A 1 87 ? 2.740 -13.701 15.696 1.00 64.88 87 VAL A CA 1
ATOM 663 C C . VAL A 1 87 ? 2.084 -12.929 16.847 1.00 64.88 87 VAL A C 1
ATOM 665 O O . VAL A 1 87 ? 2.796 -12.388 17.690 1.00 64.88 87 VAL A O 1
ATOM 668 N N . ASP A 1 88 ? 0.749 -12.879 16.927 1.00 68.12 88 ASP A N 1
ATOM 669 C CA . ASP A 1 88 ? 0.056 -12.060 17.934 1.00 68.12 88 ASP A CA 1
ATOM 670 C C . ASP A 1 88 ? -1.269 -12.682 18.383 1.00 68.12 88 ASP A C 1
ATOM 672 O O . ASP A 1 88 ? -2.371 -12.198 18.113 1.00 68.12 88 ASP A O 1
ATOM 676 N N . SER A 1 89 ? -1.153 -13.801 19.099 1.00 75.88 89 SER A N 1
ATOM 677 C CA . SER A 1 89 ? -2.332 -14.504 19.599 1.00 75.88 89 SER A CA 1
ATOM 678 C C . SER A 1 89 ? -3.092 -13.723 20.664 1.00 75.88 89 SER A C 1
ATOM 680 O O . SER A 1 89 ? -4.320 -13.797 20.728 1.00 75.88 89 SER A O 1
ATOM 682 N N . TYR A 1 90 ? -2.399 -12.936 21.488 1.00 84.62 90 TYR A N 1
ATOM 683 C CA . TYR A 1 90 ? -3.020 -12.263 22.625 1.00 84.62 90 TYR A CA 1
ATOM 684 C C . TYR A 1 90 ? -4.024 -11.182 22.202 1.00 84.62 90 TYR A C 1
ATOM 686 O O . TYR A 1 90 ? -5.116 -11.110 22.778 1.00 84.62 90 TYR A O 1
ATOM 694 N N . PHE A 1 91 ? -3.698 -10.378 21.182 1.00 89.69 91 PHE A N 1
ATOM 695 C CA . PHE A 1 91 ? -4.587 -9.327 20.681 1.00 89.69 91 PHE A CA 1
ATOM 696 C C . PHE A 1 91 ? -5.968 -9.884 20.282 1.00 89.69 91 PHE A C 1
ATOM 698 O O . PHE A 1 91 ? -7.011 -9.404 20.742 1.00 89.69 91 PHE A O 1
ATOM 705 N N . TRP A 1 92 ? -5.982 -10.951 19.482 1.00 89.75 92 TRP A N 1
ATOM 706 C CA . TRP A 1 92 ? -7.208 -11.539 18.943 1.00 89.75 92 TRP A CA 1
ATOM 707 C C . TRP A 1 92 ? -7.953 -12.430 19.937 1.00 89.75 92 TRP A C 1
ATOM 709 O O . TRP A 1 92 ? -9.171 -12.344 20.057 1.00 89.75 92 TRP A O 1
ATOM 719 N N . THR A 1 93 ? -7.244 -13.284 20.675 1.00 86.81 93 THR A N 1
ATOM 720 C CA . THR A 1 93 ? -7.901 -14.292 21.527 1.00 86.81 93 THR A CA 1
ATOM 721 C C . THR A 1 93 ? -8.293 -13.765 22.906 1.00 86.81 93 THR A C 1
ATOM 723 O O . THR A 1 93 ? -9.220 -14.293 23.520 1.00 86.81 93 THR A O 1
ATOM 726 N N . HIS A 1 94 ? -7.619 -12.722 23.404 1.00 88.00 94 HIS A N 1
ATOM 727 C CA . HIS A 1 94 ? -7.838 -12.198 24.753 1.00 88.00 94 HIS A CA 1
ATOM 728 C C . HIS A 1 94 ? -8.286 -10.740 24.742 1.00 88.00 94 HIS A C 1
ATOM 730 O O . HIS A 1 94 ? -9.363 -10.445 25.257 1.00 88.00 94 HIS A O 1
ATOM 736 N N . LEU A 1 95 ? -7.489 -9.830 24.175 1.00 90.94 95 LEU A N 1
ATOM 737 C CA . LEU A 1 95 ? -7.714 -8.389 24.315 1.00 90.94 95 LEU A CA 1
ATOM 738 C C . LEU A 1 95 ? -9.066 -7.972 23.719 1.00 90.94 95 LEU A C 1
ATOM 740 O O . LEU A 1 95 ? -9.945 -7.489 24.433 1.00 90.94 95 LEU A O 1
ATOM 744 N N . THR A 1 96 ? -9.254 -8.207 22.421 1.00 92.06 96 THR A N 1
ATOM 745 C CA . THR A 1 96 ? -10.491 -7.859 21.703 1.00 92.06 96 THR A CA 1
ATOM 746 C C . THR A 1 96 ? -11.711 -8.563 22.299 1.00 92.06 96 THR A C 1
ATOM 748 O O . THR A 1 96 ? -12.742 -7.928 22.532 1.00 92.06 96 THR A O 1
ATOM 751 N N . MET A 1 97 ? -11.571 -9.842 22.656 1.00 89.19 97 MET A N 1
ATOM 752 C CA . MET A 1 97 ? -12.621 -10.630 23.305 1.00 89.19 97 MET A CA 1
ATOM 753 C C . MET A 1 97 ? -13.043 -10.060 24.658 1.00 89.19 97 MET A C 1
ATOM 755 O O . MET A 1 97 ? -14.239 -9.965 24.936 1.00 89.19 97 MET A O 1
ATOM 759 N N . GLN A 1 98 ? -12.098 -9.632 25.493 1.00 90.50 98 GLN A N 1
ATOM 760 C CA . GLN A 1 98 ? -12.413 -8.979 26.760 1.00 90.50 98 GLN A CA 1
ATOM 761 C C . GLN A 1 98 ? -13.171 -7.673 26.517 1.00 90.50 98 GLN A C 1
ATOM 763 O O . GLN A 1 98 ? -14.258 -7.508 27.071 1.00 90.50 98 GLN A O 1
ATOM 768 N N . PHE A 1 99 ? -12.663 -6.797 25.642 1.00 92.75 99 PHE A N 1
ATOM 769 C CA . PHE A 1 99 ? -13.311 -5.520 25.319 1.00 92.75 99 PHE A CA 1
ATOM 770 C C . PHE A 1 99 ? -14.711 -5.688 24.720 1.00 92.75 99 PHE A C 1
ATOM 772 O O . PHE A 1 99 ? -15.606 -4.913 25.051 1.00 92.75 99 PHE A O 1
ATOM 779 N N . SER A 1 100 ? -14.959 -6.737 23.932 1.00 92.56 100 SER A N 1
ATOM 780 C CA . SER A 1 100 ? -16.287 -7.017 23.366 1.00 92.56 100 SER A CA 1
ATOM 781 C C . SER A 1 100 ? -17.377 -7.253 24.422 1.00 92.56 100 SER A C 1
ATOM 783 O O . SER A 1 100 ? -18.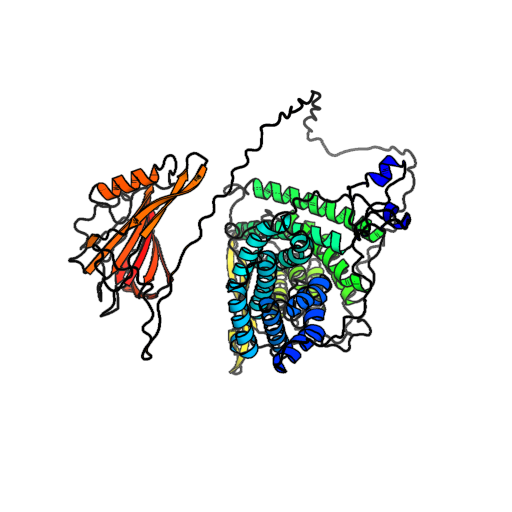564 -7.033 24.168 1.00 92.56 100 SER A O 1
ATOM 785 N N . ARG A 1 101 ? -17.004 -7.662 25.643 1.00 87.38 101 ARG A N 1
ATOM 786 C CA . ARG A 1 101 ? -17.972 -7.888 26.726 1.00 87.38 101 ARG A CA 1
ATOM 787 C C . ARG A 1 101 ? -18.557 -6.590 27.260 1.00 87.38 101 ARG A C 1
ATOM 789 O O . ARG A 1 101 ? -19.722 -6.587 27.637 1.00 87.38 101 ARG A O 1
ATOM 796 N N . PHE A 1 102 ? -17.790 -5.505 27.268 1.00 86.69 102 PHE A N 1
ATOM 797 C CA . PHE A 1 102 ? -18.191 -4.255 27.920 1.00 86.69 102 PHE A CA 1
ATOM 798 C C . PHE A 1 102 ? -18.238 -3.040 26.994 1.00 86.69 102 PHE A C 1
ATOM 800 O O . PHE A 1 102 ? -18.841 -2.044 27.378 1.00 86.69 102 PHE A O 1
ATOM 807 N N . GLN A 1 103 ? -17.661 -3.112 25.790 1.00 94.06 103 GLN A N 1
ATOM 808 C CA . GLN A 1 103 ? -17.676 -2.018 24.824 1.00 94.06 103 GLN A CA 1
ATOM 809 C C . GLN A 1 103 ? -18.500 -2.376 23.572 1.00 94.06 103 GLN A C 1
ATOM 811 O O . GLN A 1 103 ? -18.028 -3.168 22.747 1.00 94.06 103 GLN A O 1
ATOM 816 N N . PRO A 1 104 ? -19.697 -1.779 23.379 1.00 94.06 104 PRO A N 1
ATOM 817 C CA . PRO A 1 104 ? -20.593 -2.096 22.261 1.00 94.06 104 PRO A CA 1
ATOM 818 C C . PRO A 1 104 ? -19.950 -1.939 20.879 1.00 94.06 104 PRO A C 1
ATOM 820 O O . PRO A 1 104 ? -20.062 -2.836 20.045 1.00 94.06 104 PRO A O 1
ATOM 823 N N . ALA A 1 105 ? -19.189 -0.859 20.659 1.00 96.56 105 ALA A N 1
ATOM 824 C CA . ALA A 1 105 ? -18.478 -0.630 19.397 1.00 96.56 105 ALA A CA 1
ATOM 825 C C . ALA A 1 105 ? -17.519 -1.783 19.046 1.00 96.56 105 ALA A C 1
ATOM 827 O O . ALA A 1 105 ? -17.475 -2.238 17.903 1.00 96.56 105 ALA A O 1
ATOM 828 N N . VAL A 1 106 ? -16.789 -2.303 20.041 1.00 96.69 106 VAL A N 1
ATOM 829 C CA . VAL A 1 106 ? -15.879 -3.444 19.859 1.00 96.69 106 VAL A CA 1
ATOM 830 C C . VAL A 1 106 ? -16.678 -4.712 19.577 1.00 96.69 106 VAL A C 1
ATOM 832 O O . VAL A 1 106 ? -16.352 -5.431 18.639 1.00 96.69 106 VAL A O 1
ATOM 835 N N . ARG A 1 107 ? -17.755 -4.966 20.331 1.00 96.00 107 ARG A N 1
ATOM 836 C CA . ARG A 1 107 ? -18.619 -6.139 20.132 1.00 96.00 107 ARG A CA 1
ATOM 837 C C . ARG A 1 107 ? -19.167 -6.215 18.711 1.00 96.00 107 ARG A C 1
ATOM 839 O O . ARG A 1 107 ? -19.001 -7.234 18.050 1.00 96.00 107 ARG A O 1
ATOM 846 N N . HIS A 1 108 ? -19.778 -5.132 18.238 1.00 97.38 108 HIS A N 1
ATOM 847 C CA . HIS A 1 108 ? -20.334 -5.068 16.892 1.00 97.38 108 HIS A CA 1
ATOM 848 C C . HIS A 1 108 ? -19.252 -5.194 15.812 1.00 97.38 108 HIS A C 1
ATOM 850 O O . HIS A 1 108 ? -19.462 -5.889 14.820 1.00 97.38 108 HIS A O 1
ATOM 856 N N . SER A 1 109 ? -18.067 -4.619 16.037 1.00 97.81 109 SER A N 1
ATOM 857 C CA . SER A 1 109 ? -16.927 -4.802 15.130 1.00 97.81 109 SER A CA 1
ATOM 858 C C . SER A 1 109 ? -16.506 -6.272 15.034 1.00 97.81 109 SER A C 1
ATOM 860 O O . SER A 1 109 ? -16.328 -6.778 13.931 1.00 97.81 109 SER A O 1
ATOM 862 N N . LEU A 1 110 ? -16.405 -6.991 16.161 1.00 96.50 110 LEU A N 1
ATOM 863 C CA . LEU A 1 110 ? -16.046 -8.416 16.151 1.00 96.50 110 LEU A CA 1
ATOM 864 C C . LEU A 1 110 ? -17.106 -9.287 15.481 1.00 96.50 110 LEU A C 1
ATOM 866 O O . LEU A 1 110 ? -16.748 -10.208 14.755 1.00 96.50 110 LEU A O 1
ATOM 870 N N . ILE A 1 111 ? -18.394 -8.991 15.679 1.00 96.19 111 ILE A N 1
ATOM 871 C CA . ILE A 1 111 ? -19.483 -9.704 14.996 1.00 96.19 111 ILE A CA 1
ATOM 872 C C . ILE A 1 111 ? -19.391 -9.497 13.480 1.00 96.19 111 ILE A C 1
ATOM 874 O O . ILE A 1 111 ? -19.499 -10.462 12.725 1.00 96.19 111 ILE A O 1
ATOM 878 N N . SER A 1 112 ? -19.141 -8.261 13.038 1.00 96.50 112 SER A N 1
ATOM 879 C CA . SER A 1 112 ? -18.957 -7.948 11.619 1.00 96.50 112 SER A CA 1
ATOM 880 C C . SER A 1 112 ? -17.744 -8.682 11.033 1.00 96.50 112 SER A C 1
ATOM 882 O O . SER A 1 112 ? -17.895 -9.399 10.047 1.00 96.50 112 SER A O 1
ATOM 884 N N . ILE A 1 113 ? -16.578 -8.618 11.694 1.00 94.88 113 ILE A N 1
ATOM 885 C CA . ILE A 1 113 ? -15.370 -9.370 11.300 1.00 94.88 113 ILE A CA 1
ATOM 886 C C . ILE A 1 113 ? -15.665 -10.869 11.224 1.00 94.88 113 ILE A C 1
ATOM 888 O O . ILE A 1 113 ? -15.281 -11.512 10.256 1.00 94.88 113 ILE A O 1
ATOM 892 N N . SER A 1 114 ? -16.352 -11.422 12.224 1.00 94.25 114 SER A N 1
ATOM 893 C CA . SER A 1 114 ? -16.696 -12.842 12.286 1.00 94.25 114 SER A CA 1
ATOM 894 C C . SER A 1 114 ? -17.550 -13.278 11.097 1.00 94.25 114 SER A C 1
ATOM 896 O O . SER A 1 114 ? -17.196 -14.227 10.404 1.00 94.25 114 SER A O 1
ATOM 898 N N . SER A 1 115 ? -18.623 -12.533 10.816 1.00 93.56 115 SER A N 1
ATOM 899 C CA . SER A 1 115 ? -19.541 -12.811 9.706 1.00 93.56 115 SER A CA 1
ATOM 900 C C . SER A 1 115 ? -18.858 -12.677 8.341 1.00 93.56 115 SER A C 1
ATOM 902 O O . SER A 1 115 ? -19.040 -13.523 7.467 1.00 93.56 115 SER A O 1
ATOM 904 N N . LEU A 1 116 ? -18.027 -11.644 8.158 1.00 91.44 116 LEU A N 1
ATOM 905 C CA . LEU A 1 116 ? -17.252 -11.453 6.930 1.00 91.44 116 LEU A CA 1
ATOM 906 C C . LEU A 1 116 ? -16.199 -12.551 6.749 1.00 91.44 116 LEU A C 1
ATOM 908 O O . LEU A 1 116 ? -16.032 -13.064 5.648 1.00 91.44 116 LEU A O 1
ATOM 912 N N . TYR A 1 117 ? -15.499 -12.934 7.819 1.00 89.44 117 TYR A N 1
ATOM 913 C CA . TYR A 1 117 ? -14.496 -13.997 7.773 1.00 89.44 117 TYR A CA 1
ATOM 914 C C . TYR A 1 117 ? -15.128 -15.353 7.443 1.00 89.44 117 TYR A C 1
ATOM 916 O O . TYR A 1 117 ? -14.594 -16.107 6.632 1.00 89.44 117 TYR A O 1
ATOM 924 N N . GLU A 1 118 ? -16.287 -15.648 8.033 1.00 88.75 118 GLU A N 1
ATOM 925 C CA . GLU A 1 118 ? -17.074 -16.836 7.708 1.00 88.75 118 GLU A CA 1
ATOM 926 C C . GLU A 1 118 ? -17.467 -16.850 6.228 1.00 88.75 118 GLU A C 1
ATOM 928 O O . GLU A 1 118 ? -17.291 -17.864 5.557 1.00 88.75 118 GLU A O 1
ATOM 933 N N . GLN A 1 119 ? -17.904 -15.712 5.682 1.00 86.00 119 GLN A N 1
ATOM 934 C CA . GLN A 1 119 ? -18.206 -15.606 4.259 1.00 86.00 119 GLN A CA 1
ATOM 935 C C . GLN A 1 119 ? -16.975 -15.867 3.384 1.00 86.00 119 GLN A C 1
ATOM 937 O O . GLN A 1 119 ? -17.072 -16.680 2.477 1.00 86.00 119 GLN A O 1
ATOM 942 N N . VAL A 1 120 ? -15.810 -15.273 3.677 1.00 80.69 120 VAL A N 1
ATOM 943 C CA . VAL A 1 120 ? -14.558 -15.539 2.927 1.00 80.69 120 VAL A CA 1
ATOM 944 C C . VAL A 1 120 ? -14.161 -17.016 2.977 1.00 80.69 120 VAL A C 1
ATOM 946 O O . VAL A 1 120 ? -13.557 -17.551 2.047 1.00 80.69 120 VAL A O 1
ATOM 949 N N . ARG A 1 121 ? -14.483 -17.707 4.075 1.00 76.75 121 ARG A N 1
ATOM 950 C CA . ARG A 1 121 ? -14.207 -19.139 4.208 1.00 76.75 121 ARG A CA 1
ATOM 951 C C . ARG A 1 121 ? -15.021 -19.964 3.207 1.00 76.75 121 ARG A C 1
ATOM 953 O O . ARG A 1 121 ? -14.471 -20.892 2.607 1.00 76.75 121 ARG A O 1
ATOM 960 N N . TYR A 1 122 ? -16.290 -19.618 2.997 1.00 70.44 122 TYR A N 1
ATOM 961 C CA . TYR A 1 122 ? -17.218 -20.397 2.168 1.00 70.44 122 TYR A CA 1
ATOM 962 C C . TYR A 1 122 ? -17.397 -19.872 0.739 1.00 70.44 122 TYR A C 1
ATOM 964 O O . TYR A 1 122 ? -17.728 -20.656 -0.145 1.00 70.44 122 TYR A O 1
ATOM 972 N N . ASP A 1 123 ? -17.131 -18.592 0.497 1.00 64.06 123 ASP A N 1
ATOM 973 C CA . ASP A 1 123 ? -17.328 -17.916 -0.779 1.00 64.06 123 ASP A CA 1
ATOM 974 C C . ASP A 1 123 ? -16.019 -17.267 -1.248 1.00 64.06 123 ASP A C 1
ATOM 976 O O . ASP A 1 123 ? -15.333 -16.573 -0.500 1.00 64.06 123 ASP A O 1
ATOM 980 N N . SER A 1 124 ? -15.636 -17.554 -2.491 1.00 52.81 124 SER A N 1
ATOM 981 C CA . SER A 1 124 ? -14.394 -17.074 -3.124 1.00 52.81 124 SER A CA 1
ATOM 982 C C . SER A 1 124 ? -14.665 -15.999 -4.189 1.00 52.81 124 SER A C 1
ATOM 984 O O . SER A 1 124 ? -13.776 -15.675 -4.975 1.00 52.81 124 SER A O 1
ATOM 986 N N . GLN A 1 125 ? -15.896 -15.477 -4.245 1.00 51.12 125 GLN A N 1
ATOM 987 C CA . GLN A 1 125 ? -16.358 -14.517 -5.249 1.00 51.12 125 GLN A CA 1
ATOM 988 C C . GLN A 1 125 ? -15.849 -13.082 -5.016 1.00 51.12 125 GLN A C 1
ATOM 990 O O . GLN A 1 125 ? -15.512 -12.671 -3.908 1.00 51.12 125 GLN A O 1
ATOM 995 N N . SER A 1 126 ? -15.823 -12.319 -6.112 1.00 47.78 126 SER A N 1
ATOM 996 C CA . SER A 1 126 ? -15.270 -10.965 -6.265 1.00 47.78 126 SER A CA 1
ATOM 997 C C . SER A 1 126 ? -16.214 -9.812 -5.880 1.00 47.78 126 SER A C 1
ATOM 999 O O . SER A 1 126 ? -15.886 -8.652 -6.122 1.00 47.78 126 SER A O 1
ATOM 1001 N N . GLU A 1 127 ? -17.391 -10.097 -5.321 1.00 55.59 127 GLU A N 1
ATOM 1002 C CA . GLU A 1 127 ? -18.334 -9.067 -4.859 1.00 55.59 127 GLU A CA 1
ATOM 1003 C C . GLU A 1 127 ? -17.860 -8.424 -3.538 1.00 55.59 127 GLU A C 1
ATOM 1005 O O . GLU A 1 127 ? -17.280 -9.111 -2.689 1.00 55.59 127 GLU A O 1
ATOM 1010 N N . PRO A 1 128 ? -18.129 -7.123 -3.296 1.00 60.72 128 PRO A N 1
ATOM 1011 C CA . PRO A 1 128 ? -17.878 -6.508 -1.997 1.00 60.72 128 PRO A CA 1
ATOM 1012 C C . PRO A 1 128 ? -18.642 -7.248 -0.891 1.00 60.72 128 PRO A C 1
ATOM 1014 O O . PRO A 1 128 ? -19.863 -7.121 -0.773 1.00 60.72 128 PRO A O 1
ATOM 1017 N N . LEU A 1 129 ? -17.909 -7.982 -0.044 1.00 70.62 129 LEU A N 1
ATOM 1018 C CA . LEU A 1 129 ? -18.475 -8.911 0.946 1.00 70.62 129 LEU A CA 1
ATOM 1019 C C . LEU A 1 129 ? -19.587 -8.288 1.800 1.00 70.62 129 LEU A C 1
ATOM 1021 O O . LEU A 1 129 ? -20.610 -8.913 2.072 1.00 70.62 129 LEU A O 1
ATOM 1025 N N . LEU A 1 130 ? -19.420 -7.022 2.190 1.00 69.75 130 LEU A N 1
ATOM 1026 C CA . LEU A 1 130 ? -20.368 -6.327 3.054 1.00 69.75 130 LEU A CA 1
ATOM 1027 C C . LEU A 1 130 ? -21.726 -6.078 2.380 1.00 69.75 130 LEU A C 1
ATOM 1029 O O . LEU A 1 130 ? -22.752 -6.191 3.047 1.00 69.75 130 LEU A O 1
ATOM 1033 N N . LYS A 1 131 ? -21.761 -5.791 1.068 1.00 72.06 131 LYS A N 1
ATOM 1034 C CA . LYS A 1 131 ? -23.024 -5.602 0.326 1.00 72.06 131 LYS A CA 1
ATOM 1035 C C . LYS A 1 131 ? -23.832 -6.895 0.263 1.00 72.06 131 LYS A C 1
ATOM 1037 O O . LYS A 1 131 ? -25.051 -6.862 0.377 1.00 72.06 131 LYS A O 1
ATOM 1042 N N . SER A 1 132 ? -23.146 -8.027 0.135 1.00 78.94 132 SER A N 1
ATOM 1043 C CA . SER A 1 132 ? -23.759 -9.358 0.142 1.00 78.94 132 SER A CA 1
ATOM 1044 C C . SER A 1 132 ? -24.098 -9.887 1.544 1.00 78.94 132 SER A C 1
ATOM 1046 O O . SER A 1 132 ? -24.783 -10.900 1.664 1.00 78.94 132 SER A O 1
ATOM 1048 N N . ASN A 1 133 ? -23.649 -9.218 2.614 1.00 85.75 133 ASN A N 1
ATOM 1049 C CA . ASN A 1 133 ? -23.774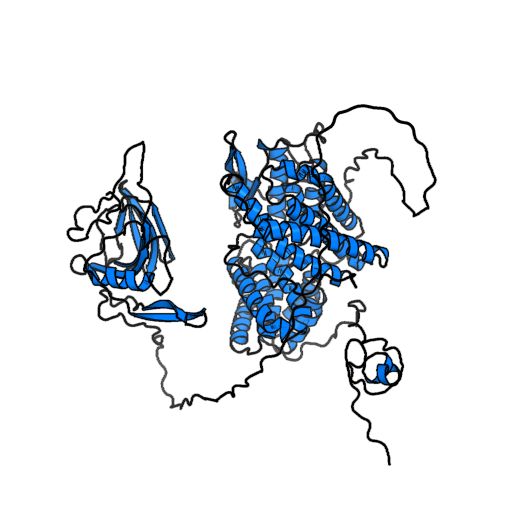 -9.690 3.994 1.00 85.75 133 ASN A CA 1
ATOM 1050 C C . ASN A 1 133 ? -24.469 -8.652 4.879 1.00 85.75 133 ASN A C 1
ATOM 1052 O O . ASN A 1 133 ? -23.844 -7.922 5.654 1.00 85.75 133 ASN A O 1
ATOM 1056 N N . ASN A 1 134 ? -25.801 -8.626 4.788 1.00 90.38 134 ASN A N 1
ATOM 1057 C CA . ASN A 1 134 ? -26.652 -7.707 5.549 1.00 90.38 134 ASN A CA 1
ATOM 1058 C C . ASN A 1 134 ? -26.368 -7.746 7.058 1.00 90.38 134 ASN A C 1
ATOM 1060 O O . ASN A 1 134 ? -26.375 -6.704 7.710 1.00 90.38 134 ASN A O 1
ATOM 1064 N N . PHE A 1 135 ? -26.079 -8.923 7.619 1.00 93.19 135 PHE A N 1
ATOM 1065 C CA . PHE A 1 135 ? -25.779 -9.068 9.043 1.00 93.19 135 PHE A CA 1
ATOM 1066 C C . PHE A 1 135 ? -24.472 -8.358 9.429 1.00 93.19 135 PHE A C 1
ATOM 1068 O O . PHE A 1 135 ? -24.440 -7.578 10.385 1.00 93.19 135 PHE A O 1
ATOM 1075 N N . ALA A 1 136 ? -23.406 -8.548 8.646 1.00 94.12 136 ALA A N 1
ATOM 1076 C CA . ALA A 1 136 ? -22.144 -7.843 8.849 1.00 94.12 136 ALA A CA 1
ATOM 1077 C C . ALA A 1 136 ? -22.290 -6.323 8.676 1.00 94.12 136 ALA A C 1
ATOM 1079 O O . ALA A 1 136 ? -21.716 -5.570 9.468 1.00 94.12 136 ALA A O 1
ATOM 1080 N N . LEU A 1 137 ? -23.072 -5.877 7.684 1.00 93.06 137 LEU A N 1
ATOM 1081 C CA . LEU A 1 137 ? -23.349 -4.462 7.411 1.00 93.06 137 LEU A CA 1
ATOM 1082 C C . LEU A 1 137 ? -24.112 -3.793 8.560 1.00 93.06 137 LEU A C 1
ATOM 1084 O O . LEU A 1 137 ? -23.755 -2.693 8.986 1.00 93.06 137 LEU A O 1
ATOM 1088 N N . LEU A 1 138 ? -25.140 -4.460 9.094 1.00 95.44 138 LEU A N 1
ATOM 1089 C CA . LEU A 1 138 ? -25.913 -3.977 10.240 1.00 95.44 138 LEU A CA 1
ATOM 1090 C C . LEU A 1 138 ? -25.011 -3.734 11.453 1.00 95.44 138 LEU A C 1
ATOM 1092 O O . LEU A 1 138 ? -25.080 -2.667 12.068 1.00 95.44 138 LEU A O 1
ATOM 1096 N N . HIS A 1 139 ? -24.133 -4.689 11.765 1.00 96.81 139 HIS A N 1
ATOM 1097 C CA . HIS A 1 139 ? -23.208 -4.558 12.885 1.00 96.81 139 HIS A CA 1
ATOM 1098 C C . HIS A 1 139 ? -22.085 -3.561 12.622 1.00 96.81 139 HIS A C 1
ATOM 1100 O O . HIS A 1 139 ? -21.723 -2.820 13.532 1.00 96.81 139 HIS A O 1
ATOM 1106 N N . TYR A 1 140 ? -21.584 -3.450 11.394 1.00 96.56 140 TYR A N 1
ATOM 1107 C CA . TYR A 1 140 ? -20.610 -2.413 11.069 1.00 96.56 140 TYR A CA 1
ATOM 1108 C C . TYR A 1 140 ? -21.197 -1.005 11.266 1.00 96.56 140 TYR A C 1
ATOM 1110 O O . TYR A 1 140 ? -20.627 -0.178 11.979 1.00 96.56 140 TYR A O 1
ATOM 1118 N N . ASN A 1 141 ? -22.415 -0.769 10.770 1.00 95.62 141 ASN A N 1
ATOM 1119 C CA . ASN A 1 141 ? -23.137 0.486 10.988 1.00 95.62 141 ASN A CA 1
ATOM 1120 C C . ASN A 1 141 ? -23.448 0.738 12.473 1.00 95.62 141 ASN A C 1
ATOM 1122 O O . ASN A 1 141 ? -23.371 1.878 12.937 1.00 95.62 141 ASN A O 1
ATOM 1126 N N . ALA A 1 142 ? -23.776 -0.307 13.239 1.00 95.81 142 ALA A N 1
ATOM 1127 C CA . ALA A 1 142 ? -23.951 -0.196 14.684 1.00 95.81 142 ALA A CA 1
ATOM 1128 C C . ALA A 1 142 ? -22.643 0.201 15.385 1.00 95.81 142 ALA A C 1
ATOM 1130 O O . ALA A 1 142 ? -22.653 1.118 16.202 1.00 95.81 142 ALA A O 1
ATOM 1131 N N . ALA A 1 143 ? -21.511 -0.403 15.016 1.00 97.19 143 ALA A N 1
ATOM 1132 C CA . ALA A 1 143 ? -20.203 -0.038 15.551 1.00 97.19 143 ALA A CA 1
ATOM 1133 C C . ALA A 1 143 ? -19.852 1.433 15.272 1.00 97.19 143 ALA A C 1
ATOM 1135 O O . ALA A 1 143 ? -19.353 2.111 16.167 1.00 97.19 143 ALA A O 1
ATOM 1136 N N . ILE A 1 144 ? -20.170 1.954 14.079 1.00 95.69 144 ILE A N 1
ATOM 1137 C CA . ILE A 1 144 ? -19.979 3.375 13.737 1.00 95.69 144 ILE A CA 1
ATOM 1138 C C . ILE A 1 144 ? -20.840 4.282 14.628 1.00 95.69 144 ILE A C 1
ATOM 1140 O O . ILE A 1 144 ? -20.356 5.310 15.104 1.00 95.69 144 ILE A O 1
ATOM 1144 N N . ARG A 1 145 ? -22.108 3.923 14.881 1.00 95.62 145 ARG A N 1
ATOM 1145 C CA . ARG A 1 145 ? -22.980 4.694 15.789 1.00 95.62 145 ARG A CA 1
ATOM 1146 C C . ARG A 1 145 ? -22.429 4.723 17.213 1.00 95.62 145 ARG A C 1
ATOM 1148 O O . ARG A 1 145 ? -22.341 5.796 17.798 1.00 95.62 145 ARG A O 1
ATOM 1155 N N . GLU A 1 146 ? -22.014 3.572 17.732 1.00 95.62 146 GLU A N 1
ATOM 1156 C CA . GLU A 1 146 ? -21.428 3.450 19.073 1.00 95.62 146 GLU A CA 1
ATOM 1157 C C . GLU A 1 146 ? -20.095 4.203 19.193 1.00 95.62 146 GLU A C 1
ATOM 1159 O O . GLU A 1 146 ? -19.809 4.820 20.218 1.00 95.62 146 GLU A O 1
ATOM 1164 N N . LEU A 1 147 ? -19.286 4.211 18.128 1.00 93.75 147 LEU A N 1
ATOM 1165 C CA . LEU A 1 147 ? -18.027 4.951 18.080 1.00 93.75 147 LEU A CA 1
ATOM 1166 C C . LEU A 1 147 ? -18.240 6.462 18.240 1.00 93.75 147 LEU A C 1
ATOM 1168 O O . LEU A 1 147 ? -17.455 7.107 18.929 1.00 93.75 147 LEU A O 1
ATOM 1172 N N . LYS A 1 148 ? -19.313 7.028 17.667 1.00 90.62 148 LYS A N 1
ATOM 1173 C CA . LYS A 1 148 ? -19.629 8.465 17.802 1.00 90.62 148 LYS A CA 1
ATOM 1174 C C . LYS A 1 148 ? -19.895 8.888 19.250 1.00 90.62 148 LYS A C 1
ATOM 1176 O O . LYS A 1 148 ? -19.698 10.052 19.578 1.00 90.62 148 LYS A O 1
ATOM 1181 N N . ALA A 1 149 ? -20.339 7.965 20.101 1.00 89.69 149 ALA A N 1
ATOM 1182 C CA . ALA A 1 149 ? -20.587 8.216 21.520 1.00 89.69 149 ALA A CA 1
ATOM 1183 C C . ALA A 1 149 ? -19.360 7.937 22.414 1.00 89.69 149 ALA A C 1
ATOM 1185 O O . ALA A 1 149 ? -19.411 8.147 23.629 1.00 89.69 149 ALA A O 1
ATOM 1186 N N . LEU A 1 150 ? -18.259 7.433 21.846 1.00 91.06 150 LEU A N 1
ATOM 1187 C CA . LEU A 1 150 ? -17.102 6.964 22.598 1.00 91.06 150 LEU A CA 1
ATOM 1188 C C . LEU A 1 150 ? -16.110 8.094 22.902 1.00 91.06 150 LEU A C 1
ATOM 1190 O O . LEU A 1 150 ? -15.441 8.607 22.015 1.00 91.06 150 LEU A O 1
ATOM 1194 N N . ASN A 1 151 ? -15.929 8.399 24.189 1.00 87.94 151 ASN A N 1
ATOM 1195 C CA . ASN A 1 151 ? -15.057 9.491 24.653 1.00 87.94 151 ASN A CA 1
ATOM 1196 C C . ASN A 1 151 ? -13.635 9.047 25.062 1.00 87.94 151 ASN A C 1
ATOM 1198 O O . ASN A 1 151 ? -12.895 9.818 25.667 1.00 87.94 151 ASN A O 1
ATOM 1202 N N . SER A 1 152 ? -13.249 7.793 24.804 1.00 92.62 152 SER A N 1
ATOM 1203 C CA . SER A 1 152 ? -11.951 7.240 25.217 1.00 92.62 152 SER A CA 1
ATOM 1204 C C . SER A 1 152 ? -11.044 7.025 24.010 1.00 92.62 152 SER A C 1
ATOM 1206 O O . SER A 1 152 ? -11.222 6.052 23.281 1.00 92.62 152 SER A O 1
ATOM 1208 N N . GLU A 1 153 ? -10.042 7.888 23.825 1.00 92.81 153 GLU A N 1
ATOM 1209 C CA . GLU A 1 153 ? -9.097 7.788 22.700 1.00 92.81 153 GLU A CA 1
ATOM 1210 C C . GLU A 1 153 ? -8.422 6.403 22.570 1.00 92.81 153 GLU A C 1
ATOM 1212 O O . GLU A 1 153 ? -8.369 5.882 21.456 1.00 92.81 153 GLU A O 1
ATOM 1217 N N . PRO A 1 154 ? -7.985 5.725 23.656 1.00 94.12 154 PRO A N 1
ATOM 1218 C CA . PRO A 1 154 ? -7.460 4.358 23.562 1.00 94.12 154 PRO A CA 1
ATOM 1219 C C . PRO A 1 154 ? -8.452 3.332 22.999 1.00 94.12 154 PRO A C 1
ATOM 1221 O O . PRO A 1 154 ? -8.061 2.412 22.281 1.00 94.12 154 PRO A O 1
ATOM 1224 N N . LEU A 1 155 ? -9.742 3.467 23.324 1.00 94.62 155 LEU A N 1
ATOM 1225 C CA . LEU A 1 155 ? -10.783 2.583 22.796 1.00 94.62 155 LEU A CA 1
ATOM 1226 C C . LEU A 1 155 ? -11.158 2.954 21.362 1.00 94.62 155 LEU A C 1
ATOM 1228 O O . LEU A 1 155 ? -11.417 2.060 20.562 1.00 94.62 155 LEU A O 1
ATOM 1232 N N . VAL A 1 156 ? -11.136 4.246 21.020 1.00 95.94 156 VAL A N 1
ATOM 1233 C CA . VAL A 1 156 ? -11.269 4.715 19.633 1.00 95.94 156 VAL A CA 1
ATOM 1234 C C . VAL A 1 156 ? -10.149 4.124 18.775 1.00 95.94 156 VAL A C 1
ATOM 1236 O O . VAL A 1 156 ? -10.426 3.638 17.684 1.00 95.94 156 VAL A O 1
ATOM 1239 N N . LEU A 1 157 ? -8.909 4.069 19.279 1.00 95.62 157 LEU A N 1
ATOM 1240 C CA . LEU A 1 157 ? -7.792 3.416 18.593 1.00 95.62 157 LEU A CA 1
ATOM 1241 C C . LEU A 1 157 ? -8.035 1.917 18.379 1.00 95.62 157 LEU A C 1
ATOM 1243 O O . LEU A 1 157 ? -7.823 1.417 17.277 1.00 95.62 157 LEU A O 1
ATOM 1247 N N . LEU A 1 158 ? -8.505 1.201 19.407 1.00 96.69 158 LEU A N 1
ATOM 1248 C CA . LEU A 1 158 ? -8.851 -0.217 19.282 1.00 96.69 158 LEU A CA 1
ATOM 1249 C C . LEU A 1 158 ? -9.936 -0.436 18.216 1.00 96.69 158 LEU A C 1
ATOM 1251 O O . LEU A 1 158 ? -9.776 -1.297 17.357 1.00 96.69 158 LEU A O 1
ATOM 1255 N N . VAL A 1 159 ? -11.015 0.352 18.235 1.00 97.12 159 VAL A N 1
ATOM 1256 C CA . VAL A 1 159 ? -12.084 0.259 17.225 1.00 97.12 159 VAL A CA 1
ATOM 1257 C C . VAL A 1 159 ? -11.558 0.627 15.835 1.00 97.12 159 VAL A C 1
ATOM 1259 O O . VAL A 1 159 ? -11.896 -0.048 14.871 1.00 97.12 159 VAL A O 1
ATOM 1262 N N . CYS A 1 160 ? -10.668 1.617 15.725 1.00 96.62 160 CYS A N 1
ATOM 1263 C CA . CYS A 1 160 ? -10.005 1.972 14.470 1.00 96.62 160 CYS A CA 1
ATOM 1264 C C . CYS A 1 160 ? -9.213 0.788 13.890 1.00 96.62 160 CYS A C 1
ATOM 1266 O O . CYS A 1 160 ? -9.359 0.480 12.712 1.00 96.62 160 CYS A O 1
ATOM 1268 N N . ILE A 1 161 ? -8.451 0.059 14.718 1.00 95.69 161 ILE A N 1
ATOM 1269 C CA . ILE A 1 161 ? -7.747 -1.167 14.298 1.00 95.69 161 ILE A CA 1
ATOM 1270 C C . ILE A 1 161 ? -8.734 -2.227 13.788 1.00 95.69 161 ILE A C 1
ATOM 1272 O O . ILE A 1 161 ? -8.486 -2.860 12.762 1.00 95.69 161 ILE A O 1
ATOM 1276 N N . LEU A 1 162 ? -9.873 -2.402 14.462 1.00 96.75 162 LEU A N 1
ATOM 1277 C CA . LEU A 1 162 ? -10.910 -3.336 14.016 1.00 96.75 162 LEU A CA 1
ATOM 1278 C C . LEU A 1 162 ? -11.571 -2.885 12.705 1.00 96.75 162 LEU A C 1
ATOM 1280 O O . LEU A 1 162 ? -11.895 -3.730 11.877 1.00 96.75 162 LEU A O 1
ATOM 1284 N N . PHE A 1 163 ? -11.719 -1.580 12.470 1.00 96.69 163 PHE A N 1
ATOM 1285 C CA . PHE A 1 163 ? -12.227 -1.051 11.202 1.00 96.69 163 PHE A CA 1
ATOM 1286 C C . PHE A 1 163 ? -11.230 -1.263 10.061 1.00 96.69 163 PHE A C 1
ATOM 1288 O O . PHE A 1 163 ? -11.647 -1.710 9.000 1.00 96.69 163 PHE A O 1
ATOM 1295 N N . ILE A 1 164 ? -9.918 -1.084 10.285 1.00 94.38 164 ILE A N 1
ATOM 1296 C CA . ILE A 1 164 ? -8.884 -1.474 9.301 1.00 94.38 164 ILE A CA 1
ATOM 1297 C C . ILE A 1 164 ? -9.084 -2.939 8.883 1.00 94.38 164 ILE A C 1
ATOM 1299 O O . ILE A 1 164 ? -9.074 -3.257 7.697 1.00 94.38 164 ILE A O 1
ATOM 1303 N N . CYS A 1 165 ? -9.323 -3.822 9.855 1.00 93.62 165 CYS A N 1
ATOM 1304 C CA . CYS A 1 165 ? -9.557 -5.243 9.614 1.00 93.62 165 CYS A CA 1
ATOM 1305 C C . CYS A 1 165 ? -10.851 -5.501 8.812 1.00 93.62 165 CYS A C 1
ATOM 1307 O O . CYS A 1 165 ? -10.858 -6.298 7.876 1.00 93.62 165 CYS A O 1
ATOM 1309 N N . ILE A 1 166 ? -11.947 -4.808 9.128 1.00 94.25 166 ILE A N 1
ATOM 1310 C CA . ILE A 1 166 ? -13.203 -4.896 8.365 1.00 94.25 166 ILE A CA 1
ATOM 1311 C C . ILE A 1 166 ? -13.001 -4.428 6.915 1.00 94.25 166 ILE A C 1
ATOM 1313 O O . ILE A 1 166 ? -13.445 -5.106 5.988 1.00 94.25 166 ILE A O 1
ATOM 1317 N N . GLU A 1 167 ? -12.296 -3.317 6.695 1.00 92.31 167 GLU A N 1
ATOM 1318 C CA . GLU A 1 167 ? -12.033 -2.793 5.349 1.00 92.31 167 GLU A CA 1
ATOM 1319 C C . GLU A 1 167 ? -11.067 -3.686 4.548 1.00 92.31 167 GLU A C 1
ATOM 1321 O O . GLU A 1 167 ? -11.280 -3.902 3.355 1.00 92.31 167 GLU A O 1
ATOM 1326 N N . PHE A 1 168 ? -10.054 -4.287 5.186 1.00 88.88 168 PHE A N 1
ATOM 1327 C CA . PHE A 1 168 ? -9.199 -5.294 4.544 1.00 88.88 168 PHE A CA 1
ATOM 1328 C C . PHE A 1 168 ? -9.967 -6.560 4.163 1.00 88.88 168 PHE A C 1
ATOM 1330 O O . PHE A 1 168 ? -9.748 -7.085 3.072 1.00 88.88 168 PHE A O 1
ATOM 1337 N N . LEU A 1 169 ? -10.898 -7.034 5.000 1.00 88.25 169 LEU A N 1
ATOM 1338 C CA . LEU A 1 169 ? -11.759 -8.162 4.636 1.00 88.25 169 LEU A CA 1
ATOM 1339 C C . LEU A 1 169 ? -12.584 -7.848 3.385 1.00 88.25 169 LEU A C 1
ATOM 1341 O O . LEU A 1 169 ? -12.651 -8.679 2.481 1.00 88.25 169 LEU A O 1
ATOM 1345 N N . GLN A 1 170 ? -13.141 -6.642 3.311 1.00 84.69 170 GLN A N 1
ATOM 1346 C CA . GLN A 1 170 ? -13.919 -6.170 2.167 1.00 84.69 170 GLN A CA 1
ATOM 1347 C C . GLN A 1 170 ? -13.087 -5.892 0.907 1.00 84.69 170 GLN A C 1
ATOM 1349 O O . GLN A 1 170 ? -13.662 -5.734 -0.164 1.00 84.69 170 GLN A O 1
ATOM 1354 N N . GLY A 1 171 ? -11.759 -5.788 1.019 1.00 81.06 171 GLY A N 1
ATOM 1355 C CA . GLY A 1 171 ? -10.901 -5.323 -0.073 1.00 81.06 171 GLY A CA 1
ATOM 1356 C C . GLY A 1 171 ? -10.981 -3.810 -0.329 1.00 81.06 171 GLY A C 1
ATOM 1357 O O . GLY A 1 171 ? -10.453 -3.333 -1.333 1.00 81.06 171 GLY A O 1
ATOM 1358 N N . ASN A 1 172 ? -11.592 -3.030 0.571 1.00 85.75 172 ASN A N 1
ATOM 1359 C CA . ASN A 1 172 ? -11.723 -1.578 0.443 1.00 85.75 172 ASN A CA 1
ATOM 1360 C C . ASN A 1 172 ? -10.426 -0.864 0.859 1.00 85.75 172 ASN A C 1
ATOM 1362 O O . ASN A 1 172 ? -10.266 -0.370 1.979 1.00 85.75 172 ASN A O 1
ATOM 1366 N N . ARG A 1 173 ? -9.470 -0.818 -0.073 1.00 86.56 173 ARG A N 1
ATOM 1367 C CA . ARG A 1 173 ? -8.116 -0.289 0.163 1.00 86.56 173 ARG A CA 1
ATOM 1368 C C . ARG A 1 173 ? -8.129 1.165 0.636 1.00 86.56 173 ARG A C 1
ATOM 1370 O O . ARG A 1 173 ? -7.408 1.514 1.567 1.00 86.56 173 ARG A O 1
ATOM 1377 N N . GLN A 1 174 ? -8.966 2.005 0.026 1.00 87.31 174 GLN A N 1
ATOM 1378 C CA . GLN A 1 174 ? -9.006 3.438 0.317 1.00 87.31 174 GLN A CA 1
ATOM 1379 C C . GLN A 1 174 ? -9.434 3.709 1.763 1.00 87.31 174 GLN A C 1
ATOM 1381 O O . GLN A 1 174 ? -8.736 4.430 2.481 1.00 87.31 174 GLN A O 1
ATOM 1386 N N . ALA A 1 175 ? -10.538 3.104 2.210 1.00 90.12 175 ALA A N 1
ATOM 1387 C CA . ALA A 1 175 ? -11.013 3.267 3.581 1.00 90.12 175 ALA A CA 1
ATOM 1388 C C . ALA A 1 175 ? -10.038 2.650 4.593 1.00 90.12 175 ALA A C 1
ATOM 1390 O O . ALA A 1 175 ? -9.721 3.283 5.602 1.00 90.12 175 ALA A O 1
ATOM 1391 N N . ALA A 1 176 ? -9.475 1.470 4.298 1.00 90.19 176 ALA A N 1
ATOM 1392 C CA . ALA A 1 176 ? -8.468 0.852 5.157 1.00 90.19 176 ALA A CA 1
ATOM 1393 C C . ALA A 1 176 ? -7.255 1.774 5.368 1.00 90.19 176 ALA A C 1
ATOM 1395 O O . ALA A 1 176 ? -6.822 1.986 6.500 1.00 90.19 176 ALA A O 1
ATOM 1396 N N . PHE A 1 177 ? -6.741 2.394 4.300 1.00 90.56 177 PHE A N 1
ATOM 1397 C CA . PHE A 1 177 ? -5.586 3.293 4.386 1.00 90.56 177 PHE A CA 1
ATOM 1398 C C . PHE A 1 177 ? -5.924 4.600 5.105 1.00 90.56 177 PHE A C 1
ATOM 1400 O O . PHE A 1 177 ? -5.096 5.118 5.859 1.00 90.56 177 PHE A O 1
ATOM 1407 N N . GLN A 1 178 ? -7.146 5.114 4.943 1.00 90.44 178 GLN A N 1
ATOM 1408 C CA . GLN A 1 178 ? -7.627 6.227 5.756 1.00 90.44 178 GLN A CA 1
ATOM 1409 C C . GLN A 1 178 ? -7.662 5.846 7.239 1.00 90.44 178 GLN A C 1
ATOM 1411 O O . GLN A 1 178 ? -7.157 6.606 8.065 1.00 90.44 178 GLN A O 1
ATOM 1416 N N . HIS A 1 179 ? -8.183 4.674 7.606 1.00 92.94 179 HIS A N 1
ATOM 1417 C CA . HIS A 1 179 ? -8.170 4.221 8.998 1.00 92.94 179 HIS A CA 1
ATOM 1418 C C . HIS A 1 179 ? -6.749 4.025 9.536 1.00 92.94 179 HIS A C 1
ATOM 1420 O O . HIS A 1 179 ? -6.467 4.487 10.639 1.00 92.94 179 HIS A O 1
ATOM 1426 N N . CYS A 1 180 ? -5.824 3.463 8.753 1.00 91.81 180 CYS A N 1
ATOM 1427 C CA . CYS A 1 180 ? -4.403 3.400 9.103 1.00 91.81 180 CYS A CA 1
ATOM 1428 C C . CYS A 1 180 ? -3.834 4.792 9.428 1.00 91.81 180 CYS A C 1
ATOM 1430 O O . CYS A 1 180 ? -3.253 4.993 10.497 1.00 91.81 180 CYS A O 1
ATOM 1432 N N . LYS A 1 181 ? -4.068 5.781 8.551 1.00 90.12 181 LYS A N 1
ATOM 1433 C CA . LYS A 1 181 ? -3.630 7.173 8.749 1.00 90.12 181 LYS A CA 1
ATOM 1434 C C . LYS A 1 181 ? -4.170 7.759 10.055 1.00 90.12 181 LYS A C 1
ATOM 1436 O O . LYS A 1 181 ? -3.392 8.282 10.851 1.00 90.12 181 LYS A O 1
ATOM 1441 N N . HIS A 1 182 ? -5.475 7.654 10.302 1.00 91.00 182 HIS A N 1
ATOM 1442 C CA . HIS A 1 182 ? -6.082 8.159 11.538 1.00 91.00 182 HIS A CA 1
ATOM 1443 C C . HIS A 1 182 ? -5.594 7.392 12.774 1.00 91.00 182 HIS A C 1
ATOM 1445 O O . HIS A 1 182 ? -5.295 8.004 13.795 1.00 91.00 182 HIS A O 1
ATOM 1451 N N . GLY A 1 183 ? -5.448 6.068 12.678 1.00 92.31 183 GLY A N 1
ATOM 1452 C CA . GLY A 1 183 ? -4.934 5.216 13.748 1.00 92.31 183 GLY A CA 1
ATOM 1453 C C . GLY A 1 183 ? -3.530 5.619 14.192 1.00 92.31 183 GLY A C 1
ATOM 1454 O O . GLY A 1 183 ? -3.271 5.678 15.390 1.00 92.31 183 GLY A O 1
ATOM 1455 N N . ILE A 1 184 ? -2.644 5.973 13.255 1.00 89.25 184 ILE A N 1
ATOM 1456 C CA . ILE A 1 184 ? -1.295 6.475 13.571 1.00 89.25 184 ILE A CA 1
ATOM 1457 C C . ILE A 1 184 ? -1.362 7.793 14.346 1.00 89.25 184 ILE A C 1
ATOM 1459 O O . ILE A 1 184 ? -0.645 7.964 15.330 1.00 89.25 184 ILE A O 1
ATOM 1463 N N . LEU A 1 185 ? -2.221 8.720 13.917 1.00 89.50 185 LEU A N 1
ATOM 1464 C CA . LEU A 1 185 ? -2.390 10.011 14.589 1.00 89.50 185 LEU A CA 1
ATOM 1465 C C . LEU A 1 185 ? -2.949 9.840 16.007 1.00 89.50 185 LEU A C 1
ATOM 1467 O O . LEU A 1 185 ? -2.470 10.490 16.931 1.00 89.50 185 LEU A O 1
ATOM 1471 N N . ILE A 1 186 ? -3.906 8.929 16.198 1.00 91.56 186 ILE A N 1
ATOM 1472 C CA . ILE A 1 186 ? -4.454 8.621 17.523 1.00 91.56 186 ILE A CA 1
ATOM 1473 C C . ILE A 1 186 ? -3.395 7.936 18.394 1.00 91.56 186 ILE A C 1
ATOM 1475 O O . ILE A 1 186 ? -3.235 8.321 19.549 1.00 91.56 186 ILE A O 1
ATOM 1479 N N . LEU A 1 187 ? -2.644 6.962 17.856 1.00 90.00 187 LEU A N 1
ATOM 1480 C CA . LEU A 1 187 ? -1.586 6.263 18.595 1.00 90.00 187 LEU A CA 1
ATOM 1481 C C . LEU A 1 187 ? -0.570 7.253 19.177 1.00 90.00 187 LEU A C 1
ATOM 1483 O O . LEU A 1 187 ? -0.263 7.145 20.360 1.00 90.00 187 LEU A O 1
ATOM 1487 N N . LYS A 1 188 ? -0.138 8.255 18.399 1.00 86.81 188 LYS A N 1
ATOM 1488 C CA . LYS A 1 188 ? 0.784 9.314 18.857 1.00 86.81 188 LYS A CA 1
ATOM 1489 C C . LYS A 1 188 ? 0.276 10.070 20.087 1.00 86.81 188 LYS A C 1
ATOM 1491 O O . LYS A 1 188 ? 1.065 10.436 20.954 1.00 86.81 188 LYS A O 1
ATOM 1496 N N . ASN A 1 189 ? -1.036 10.269 20.191 1.00 87.44 189 ASN A N 1
ATOM 1497 C CA . ASN A 1 189 ? -1.645 10.976 21.319 1.00 87.44 189 ASN A CA 1
ATOM 1498 C C . ASN A 1 189 ? -1.776 10.084 22.565 1.00 87.44 189 ASN A C 1
ATOM 1500 O O . ASN A 1 189 ? -1.642 10.560 23.695 1.00 87.44 189 ASN A O 1
ATOM 1504 N N . VAL A 1 190 ? -2.027 8.783 22.376 1.00 89.12 190 VAL A N 1
ATOM 1505 C CA . VAL A 1 190 ? -2.347 7.870 23.485 1.00 89.12 190 VAL A CA 1
ATOM 1506 C C . VAL A 1 190 ? -1.172 7.027 23.968 1.00 89.12 190 VAL A C 1
ATOM 1508 O O . VAL A 1 190 ? -1.211 6.574 25.110 1.00 89.12 190 VAL A O 1
ATOM 1511 N N . GLU A 1 191 ? -0.128 6.818 23.162 1.00 84.06 191 GLU A N 1
ATOM 1512 C CA . GLU A 1 191 ? 0.933 5.846 23.466 1.00 84.06 191 GLU A CA 1
ATOM 1513 C C . GLU A 1 191 ? 1.756 6.202 24.709 1.00 84.06 191 GLU A C 1
ATOM 1515 O O . GLU A 1 191 ? 2.181 5.315 25.451 1.00 84.06 191 GLU A O 1
ATOM 1520 N N . THR A 1 192 ? 1.934 7.498 24.968 1.00 84.19 192 THR A N 1
ATOM 1521 C CA . THR A 1 192 ? 2.638 8.018 26.149 1.00 84.19 192 THR A CA 1
ATOM 1522 C C . THR A 1 192 ? 1.737 8.030 27.383 1.00 84.19 192 THR A C 1
ATOM 1524 O O . THR A 1 192 ? 2.166 7.669 28.479 1.00 84.19 192 THR A O 1
ATOM 1527 N N . THR A 1 193 ? 0.469 8.405 27.204 1.00 87.88 193 THR A N 1
ATOM 1528 C CA . THR A 1 193 ? -0.514 8.544 28.288 1.00 87.88 193 THR A CA 1
ATOM 1529 C C . THR A 1 193 ? -1.026 7.188 28.782 1.00 87.88 193 THR A C 1
ATOM 1531 O O . THR A 1 193 ? -1.294 7.009 29.971 1.00 87.88 193 THR A O 1
ATOM 1534 N N . TYR A 1 194 ? -1.143 6.208 27.885 1.00 89.62 194 TYR A N 1
ATOM 1535 C CA . TYR A 1 194 ? -1.724 4.896 28.149 1.00 89.62 194 TYR A CA 1
ATOM 1536 C C . TYR A 1 194 ? -0.752 3.786 27.721 1.00 89.62 194 TYR A C 1
ATOM 1538 O O . TYR A 1 194 ? -0.877 3.267 26.611 1.00 89.62 194 TYR A O 1
ATOM 1546 N N . PRO A 1 195 ? 0.169 3.344 28.602 1.00 86.50 195 PRO A N 1
ATOM 1547 C CA . PRO A 1 195 ? 1.226 2.386 28.252 1.00 86.50 195 PRO A CA 1
ATOM 1548 C C . PRO A 1 195 ? 0.729 1.081 27.618 1.00 86.50 195 PRO A C 1
ATOM 1550 O O . PRO A 1 195 ? 1.382 0.522 26.742 1.00 86.50 195 PRO A O 1
ATOM 1553 N N . TRP A 1 196 ? -0.462 0.620 28.008 1.00 89.38 196 TRP A N 1
ATOM 1554 C CA . TRP A 1 196 ? -1.070 -0.586 27.446 1.00 89.38 196 TRP A CA 1
ATOM 1555 C C . TRP A 1 196 ? -1.377 -0.452 25.944 1.00 89.38 196 TRP A C 1
ATOM 1557 O O . TRP A 1 196 ? -1.368 -1.450 25.230 1.00 89.38 196 TRP A O 1
ATOM 1567 N N . THR A 1 197 ? -1.636 0.761 25.440 1.00 90.00 197 THR A N 1
ATOM 1568 C CA . THR A 1 197 ? -1.863 0.984 24.003 1.00 90.00 197 THR A CA 1
ATOM 1569 C C . THR A 1 197 ? -0.576 0.768 23.219 1.00 90.00 197 THR A C 1
ATOM 1571 O O . THR A 1 197 ? -0.590 0.064 22.215 1.00 90.00 197 THR A O 1
ATOM 1574 N N . ARG A 1 198 ? 0.556 1.272 23.720 1.00 84.88 198 ARG A N 1
ATOM 1575 C CA . ARG A 1 198 ? 1.884 1.025 23.146 1.00 84.88 198 ARG A CA 1
ATOM 1576 C C . ARG A 1 198 ? 2.248 -0.459 23.175 1.00 84.88 198 ARG A C 1
ATOM 1578 O O . ARG A 1 198 ? 2.819 -0.951 22.209 1.00 84.88 198 ARG A O 1
ATOM 1585 N N . GLU A 1 199 ? 1.911 -1.150 24.264 1.00 84.88 199 GLU A N 1
ATOM 1586 C CA . GLU A 1 199 ? 2.234 -2.568 24.469 1.00 84.88 199 GLU A CA 1
ATOM 1587 C C . GLU A 1 199 ? 1.370 -3.508 23.616 1.00 84.88 199 GLU A C 1
ATOM 1589 O O . GLU A 1 199 ? 1.903 -4.437 23.018 1.00 84.88 199 GLU A O 1
ATOM 1594 N N . TYR A 1 200 ? 0.056 -3.264 23.526 1.00 88.00 200 TYR A N 1
ATOM 1595 C CA . TYR A 1 200 ? -0.888 -4.216 22.924 1.00 88.00 200 TYR A CA 1
ATOM 1596 C C . TYR A 1 200 ? -1.527 -3.755 21.608 1.00 88.00 200 TYR A C 1
ATOM 1598 O O . TYR A 1 200 ? -1.909 -4.598 20.805 1.00 88.00 200 TYR A O 1
ATOM 1606 N N . LEU A 1 201 ? -1.668 -2.446 21.363 1.00 91.06 201 LEU A N 1
ATOM 1607 C CA . LEU A 1 201 ? -2.255 -1.920 20.117 1.00 91.06 201 LEU A CA 1
ATOM 1608 C C . LEU A 1 201 ? -1.181 -1.488 19.113 1.00 91.06 201 LEU A C 1
ATOM 1610 O O . LEU A 1 201 ? -1.334 -1.699 17.911 1.00 91.06 201 LEU A O 1
ATOM 1614 N N . GLY A 1 202 ? -0.078 -0.920 19.605 1.00 88.94 202 GLY A N 1
ATOM 1615 C CA . GLY A 1 202 ? 1.055 -0.466 18.802 1.00 88.94 202 GLY A CA 1
ATOM 1616 C C . GLY A 1 202 ? 1.631 -1.545 17.875 1.00 88.94 202 GLY A C 1
ATOM 1617 O O . GLY A 1 202 ? 1.794 -1.264 16.687 1.00 88.94 202 GLY A O 1
ATOM 1618 N N . PRO A 1 203 ? 1.916 -2.775 18.352 1.00 88.12 203 PRO A N 1
ATOM 1619 C CA . PRO A 1 203 ? 2.434 -3.845 17.499 1.00 88.12 203 PRO A CA 1
ATOM 1620 C C . PRO A 1 203 ? 1.469 -4.226 16.371 1.00 88.12 203 PRO A C 1
ATOM 1622 O O . PRO A 1 203 ? 1.889 -4.311 15.220 1.00 88.12 203 PRO A O 1
ATOM 1625 N N . MET A 1 204 ? 0.177 -4.385 16.679 1.00 89.12 204 MET A N 1
ATOM 1626 C CA . MET A 1 204 ? -0.846 -4.714 15.681 1.00 89.12 204 MET A CA 1
ATOM 1627 C C . MET A 1 204 ? -0.949 -3.625 14.611 1.00 89.12 204 MET A C 1
ATOM 1629 O O . MET A 1 204 ? -0.903 -3.902 13.413 1.00 89.12 204 MET A O 1
ATOM 1633 N N . LEU A 1 205 ? -1.016 -2.362 15.038 1.00 89.94 205 LEU A N 1
ATOM 1634 C CA . LEU A 1 205 ? -1.112 -1.237 14.119 1.00 89.94 205 LEU A CA 1
ATOM 1635 C C . LEU A 1 205 ? 0.147 -1.103 13.244 1.00 89.94 205 LEU A C 1
ATOM 1637 O O . LEU A 1 205 ? 0.019 -0.855 12.049 1.00 89.94 205 LEU A O 1
ATOM 1641 N N . ARG A 1 206 ? 1.356 -1.330 13.784 1.00 88.06 206 ARG A N 1
ATOM 1642 C CA . ARG A 1 206 ? 2.605 -1.351 12.994 1.00 88.06 206 ARG A CA 1
ATOM 1643 C C . ARG A 1 206 ? 2.564 -2.382 11.870 1.00 88.06 206 ARG A C 1
ATOM 1645 O O . ARG A 1 206 ? 2.994 -2.069 10.765 1.00 88.06 206 ARG A O 1
ATOM 1652 N N . ARG A 1 207 ? 2.054 -3.588 12.127 1.00 88.75 207 ARG A N 1
ATOM 1653 C CA . ARG A 1 207 ? 2.000 -4.650 11.111 1.00 88.75 207 ARG A CA 1
ATOM 1654 C C . ARG A 1 207 ? 0.935 -4.382 10.050 1.00 88.75 207 ARG A C 1
ATOM 1656 O O . ARG A 1 207 ? 1.234 -4.483 8.862 1.00 88.75 207 ARG A O 1
ATOM 1663 N N . LEU A 1 208 ? -0.256 -3.926 10.450 1.00 89.00 208 LEU A N 1
ATOM 1664 C CA . LEU A 1 208 ? -1.307 -3.511 9.508 1.00 89.00 208 LEU A CA 1
ATOM 1665 C C . LEU A 1 208 ? -0.865 -2.326 8.632 1.00 89.00 208 LEU A C 1
ATOM 1667 O O . LEU A 1 208 ? -1.173 -2.282 7.443 1.00 89.00 208 LEU A O 1
ATOM 1671 N N . ASN A 1 209 ? -0.096 -1.388 9.194 1.00 86.56 209 ASN A N 1
ATOM 1672 C CA . ASN A 1 209 ? 0.388 -0.206 8.479 1.00 86.56 209 ASN A CA 1
ATOM 1673 C C . ASN A 1 209 ? 1.476 -0.492 7.443 1.00 86.56 209 ASN A C 1
ATOM 1675 O O . ASN A 1 209 ? 1.692 0.354 6.577 1.00 86.56 209 ASN A O 1
ATOM 1679 N N . MET A 1 210 ? 2.113 -1.667 7.462 1.00 87.38 210 MET A N 1
ATOM 1680 C CA . MET A 1 210 ? 3.041 -2.047 6.392 1.00 87.38 210 MET A CA 1
ATOM 1681 C C . MET A 1 210 ? 2.325 -2.133 5.038 1.00 87.38 210 MET A C 1
ATOM 1683 O O . MET A 1 210 ? 2.915 -1.815 4.011 1.00 87.38 210 MET A O 1
ATOM 1687 N N . VAL A 1 211 ? 1.046 -2.524 5.028 1.00 87.56 211 VAL A N 1
ATOM 1688 C CA . VAL A 1 211 ? 0.263 -2.745 3.805 1.00 87.56 211 VAL A CA 1
ATOM 1689 C C . VAL A 1 211 ? 0.084 -1.456 2.985 1.00 87.56 211 VAL A C 1
ATOM 1691 O O . VAL A 1 211 ? 0.495 -1.464 1.825 1.00 87.56 211 VAL A O 1
ATOM 1694 N N . PRO A 1 212 ? -0.438 -0.332 3.529 1.00 86.88 212 PRO A N 1
ATOM 1695 C CA . PRO A 1 212 ? -0.522 0.927 2.786 1.00 86.88 212 PRO A CA 1
ATOM 1696 C C . PRO A 1 212 ? 0.791 1.334 2.101 1.00 86.88 212 PRO A C 1
ATOM 1698 O O . PRO A 1 212 ? 0.769 1.836 0.978 1.00 86.88 212 PRO A O 1
ATOM 1701 N N . LEU A 1 213 ? 1.937 1.074 2.744 1.00 83.12 213 LEU A N 1
ATOM 1702 C CA . LEU A 1 213 ? 3.253 1.446 2.221 1.00 83.12 213 LEU A CA 1
ATOM 1703 C C . LEU A 1 213 ? 3.591 0.721 0.908 1.00 83.12 213 LEU A C 1
ATOM 1705 O O . LEU A 1 213 ? 4.224 1.335 0.048 1.00 83.12 213 LEU A O 1
ATOM 1709 N N . PHE A 1 214 ? 3.123 -0.519 0.723 1.00 81.19 214 PHE A N 1
ATOM 1710 C CA . PHE A 1 214 ? 3.280 -1.284 -0.523 1.00 81.19 214 PHE A CA 1
ATOM 1711 C C . PHE A 1 214 ? 2.273 -0.897 -1.613 1.00 81.19 214 PHE A C 1
ATOM 1713 O O . PHE A 1 214 ? 2.597 -0.964 -2.795 1.00 81.19 214 PHE A O 1
ATOM 1720 N N . PHE A 1 215 ? 1.065 -0.469 -1.243 1.00 78.88 215 PHE A N 1
ATOM 1721 C CA . PHE A 1 215 ? -0.054 -0.273 -2.174 1.00 78.88 215 PHE A CA 1
ATOM 1722 C C . PHE A 1 215 ? -0.312 1.202 -2.520 1.00 78.88 215 PHE A C 1
ATOM 1724 O O . PHE A 1 215 ? -1.451 1.665 -2.548 1.00 78.88 215 PHE A O 1
ATOM 1731 N N . GLY A 1 216 ? 0.750 1.944 -2.835 1.00 61.50 216 GLY A N 1
ATOM 1732 C CA . GLY A 1 216 ? 0.606 3.185 -3.601 1.00 61.50 216 GLY A CA 1
ATOM 1733 C C . GLY A 1 216 ? 0.180 4.436 -2.826 1.00 61.50 216 GLY A C 1
ATOM 1734 O O . GLY A 1 216 ? -0.054 5.456 -3.463 1.00 61.50 216 GLY A O 1
ATOM 1735 N N . VAL A 1 217 ? 0.125 4.434 -1.484 1.00 68.44 217 VAL A N 1
ATOM 1736 C CA . VAL A 1 217 ? -0.145 5.685 -0.736 1.00 68.44 217 VAL A CA 1
ATOM 1737 C C . VAL A 1 217 ? 0.904 6.747 -1.044 1.00 68.44 217 VAL A C 1
ATOM 1739 O O . VAL A 1 217 ? 2.083 6.418 -1.147 1.00 68.44 217 VAL A O 1
ATOM 1742 N N . ASP A 1 218 ? 0.526 8.013 -1.163 1.00 69.25 218 ASP A N 1
ATOM 1743 C CA . ASP A 1 218 ? 1.515 9.086 -1.265 1.00 69.25 218 ASP A CA 1
ATOM 1744 C C . ASP A 1 218 ? 2.385 9.099 0.009 1.00 69.25 218 ASP A C 1
ATOM 1746 O O . ASP A 1 218 ? 1.895 9.373 1.108 1.00 69.25 218 ASP A O 1
ATOM 1750 N N . LEU A 1 219 ? 3.674 8.766 -0.137 1.00 67.94 219 LEU A N 1
ATOM 1751 C CA . LEU A 1 219 ? 4.626 8.682 0.976 1.00 67.94 219 LEU A CA 1
ATOM 1752 C C . LEU A 1 219 ? 4.870 10.045 1.644 1.00 67.94 219 LEU A C 1
ATOM 1754 O O . LEU A 1 219 ? 5.274 10.076 2.805 1.00 67.94 219 LEU A O 1
ATOM 1758 N N . GLY A 1 220 ? 4.628 11.155 0.940 1.00 63.94 220 GLY A N 1
ATOM 1759 C CA . GLY A 1 220 ? 4.684 12.506 1.493 1.00 63.94 220 GLY A CA 1
ATOM 1760 C C . GLY A 1 220 ? 3.466 12.848 2.354 1.00 63.94 220 GLY A C 1
ATOM 1761 O O . GLY A 1 220 ? 3.591 13.591 3.325 1.00 63.94 220 GLY A O 1
ATOM 1762 N N . MET A 1 221 ? 2.295 12.277 2.050 1.00 64.44 221 MET A N 1
ATOM 1763 C CA . MET A 1 221 ? 1.034 12.561 2.757 1.00 64.44 221 MET A CA 1
ATOM 1764 C C . MET A 1 221 ? 0.635 11.508 3.800 1.00 64.44 221 MET A C 1
ATOM 1766 O O . MET A 1 221 ? -0.276 11.749 4.613 1.00 64.44 221 MET A O 1
ATOM 1770 N N . PHE A 1 222 ? 1.254 10.327 3.758 1.00 73.75 222 PHE A N 1
ATOM 1771 C CA . PHE A 1 222 ? 0.980 9.239 4.685 1.00 73.75 222 PHE A CA 1
ATOM 1772 C C . PHE A 1 222 ? 1.865 9.366 5.932 1.00 73.75 222 PHE A C 1
ATOM 1774 O O . PHE A 1 222 ? 3.093 9.392 5.820 1.00 73.75 222 PHE A O 1
ATOM 1781 N N . PRO A 1 223 ? 1.281 9.459 7.141 1.00 70.19 223 PRO A N 1
ATOM 1782 C CA . PRO A 1 223 ? 2.078 9.636 8.342 1.00 70.19 223 PRO A CA 1
ATOM 1783 C C . PRO A 1 223 ? 2.928 8.391 8.586 1.00 70.19 223 PRO A C 1
ATOM 1785 O O . PRO A 1 223 ? 2.441 7.265 8.515 1.00 70.19 223 PRO A O 1
ATOM 1788 N N . ARG A 1 224 ? 4.196 8.591 8.948 1.00 68.38 224 ARG A N 1
ATOM 1789 C CA . ARG A 1 224 ? 5.013 7.501 9.482 1.00 68.38 224 ARG A CA 1
ATOM 1790 C C . ARG A 1 224 ? 4.467 7.106 10.851 1.00 68.38 224 ARG A C 1
ATOM 1792 O O . ARG A 1 224 ? 4.189 7.985 11.685 1.00 68.38 224 ARG A O 1
ATOM 1799 N N . VAL A 1 225 ? 4.307 5.798 11.068 1.00 65.88 225 VAL A N 1
ATOM 1800 C CA . VAL A 1 225 ? 4.142 5.248 12.420 1.00 65.88 225 VAL A CA 1
ATOM 1801 C C . VAL A 1 225 ? 5.327 5.756 13.232 1.00 65.88 225 VAL A C 1
ATOM 1803 O O . VAL A 1 225 ? 6.435 5.748 12.700 1.00 65.88 225 VAL A O 1
ATOM 1806 N N . THR A 1 226 ? 5.088 6.286 14.436 1.00 57.16 226 THR A N 1
ATOM 1807 C CA . THR A 1 226 ? 6.153 6.843 15.281 1.00 57.16 226 THR A CA 1
ATOM 1808 C C . THR A 1 226 ? 7.321 5.867 15.300 1.00 57.16 226 THR A C 1
ATOM 1810 O O . THR A 1 226 ? 7.113 4.686 15.613 1.00 57.16 226 THR A O 1
ATOM 1813 N N . GLU A 1 227 ? 8.504 6.347 14.906 1.00 61.09 227 GLU A N 1
ATOM 1814 C CA . GLU A 1 227 ? 9.743 5.595 15.084 1.00 61.09 227 GLU A CA 1
ATOM 1815 C C . GLU A 1 227 ? 9.794 5.150 16.544 1.00 61.09 227 GLU A C 1
ATOM 1817 O O . GLU A 1 227 ? 9.320 5.858 17.442 1.00 61.09 227 GLU A O 1
ATOM 1822 N N . LEU A 1 228 ? 10.296 3.946 16.803 1.00 62.66 228 LEU A N 1
ATOM 1823 C CA . LEU A 1 228 ? 10.606 3.588 18.177 1.00 62.66 228 LEU A CA 1
ATOM 1824 C C . LEU A 1 228 ? 11.638 4.586 18.718 1.00 62.66 228 LEU A C 1
ATOM 1826 O O . LEU A 1 228 ? 12.828 4.448 18.467 1.00 62.66 228 LEU A O 1
ATOM 1830 N N . ASP A 1 229 ? 11.177 5.549 19.520 1.00 63.28 229 ASP A N 1
ATOM 1831 C CA . ASP A 1 229 ? 12.046 6.446 20.298 1.00 63.28 229 ASP A CA 1
ATOM 1832 C C . ASP A 1 229 ? 12.876 5.676 21.350 1.00 63.28 229 ASP A C 1
ATOM 1834 O O . ASP A 1 229 ? 13.745 6.240 22.018 1.00 63.28 229 ASP A O 1
ATOM 1838 N N . ASP A 1 230 ? 12.598 4.378 21.530 1.00 70.31 230 ASP A N 1
ATOM 1839 C CA . ASP A 1 230 ? 13.350 3.514 22.428 1.00 70.31 230 ASP A CA 1
ATOM 1840 C C . ASP A 1 230 ? 14.762 3.266 21.878 1.00 70.31 230 ASP A C 1
ATOM 1842 O O . ASP A 1 230 ? 14.927 2.891 20.712 1.00 70.31 230 ASP A O 1
ATOM 1846 N N . PRO A 1 231 ? 15.807 3.384 22.716 1.00 79.12 231 PRO A N 1
ATOM 1847 C CA . PRO A 1 231 ? 17.145 3.003 22.304 1.00 79.12 231 PRO A CA 1
ATOM 1848 C C . PRO A 1 231 ? 17.176 1.515 21.955 1.00 79.12 231 PRO A C 1
ATOM 1850 O O . PRO A 1 231 ? 16.611 0.679 22.666 1.00 79.12 231 PRO A O 1
ATOM 1853 N N . PHE A 1 232 ? 17.900 1.176 20.888 1.00 85.31 232 PHE A N 1
ATOM 1854 C CA . PHE A 1 232 ? 18.049 -0.211 20.464 1.00 85.31 232 PHE A CA 1
ATOM 1855 C C . PHE A 1 232 ? 18.593 -1.076 21.622 1.00 85.31 232 PHE A C 1
ATOM 1857 O O . PHE A 1 232 ? 19.628 -0.733 22.209 1.00 85.31 232 PHE A O 1
ATOM 1864 N N . PRO A 1 233 ? 17.926 -2.185 21.988 1.00 89.62 233 PRO A N 1
ATOM 1865 C CA . PRO A 1 233 ? 18.179 -2.868 23.250 1.00 89.62 233 PRO A CA 1
ATOM 1866 C C . PRO A 1 233 ? 19.533 -3.574 23.230 1.00 89.62 233 PRO A C 1
ATOM 1868 O O . PRO A 1 233 ? 20.013 -3.987 22.180 1.00 89.62 233 PRO A O 1
ATOM 1871 N N . SER A 1 234 ? 20.149 -3.782 24.398 1.00 91.00 234 SER A N 1
ATOM 1872 C CA . SER A 1 234 ? 21.429 -4.505 24.499 1.00 91.00 234 SER A CA 1
ATOM 1873 C C . SER A 1 234 ? 21.308 -6.019 24.281 1.00 91.00 234 SER A C 1
ATOM 1875 O O . SER A 1 234 ? 22.311 -6.685 24.049 1.00 91.00 234 SER A O 1
ATOM 1877 N N . HIS A 1 235 ? 20.102 -6.574 24.357 1.00 93.38 235 HIS A N 1
ATOM 1878 C CA . HIS A 1 235 ? 19.775 -7.961 24.030 1.00 93.38 235 HIS A CA 1
ATOM 1879 C C . HIS A 1 235 ? 18.257 -8.087 23.868 1.00 93.38 235 HIS A C 1
ATOM 1881 O O . HIS A 1 235 ? 17.502 -7.292 24.433 1.00 93.38 235 HIS A O 1
ATOM 1887 N N . PHE A 1 236 ? 17.796 -9.100 23.135 1.00 95.00 236 PHE A N 1
ATOM 1888 C CA . PHE A 1 236 ? 16.373 -9.428 23.092 1.00 95.00 236 PHE A CA 1
ATOM 1889 C C . PHE A 1 236 ? 16.002 -10.377 24.230 1.00 95.00 236 PHE A C 1
ATOM 1891 O O . PHE A 1 236 ? 16.736 -11.307 24.552 1.00 95.00 236 PHE A O 1
ATOM 1898 N N . ALA A 1 237 ? 14.844 -10.128 24.839 1.00 91.88 237 ALA A N 1
ATOM 1899 C CA . ALA A 1 237 ? 14.335 -10.918 25.965 1.00 91.88 237 ALA A CA 1
ATOM 1900 C C . ALA A 1 237 ? 13.520 -12.137 25.505 1.00 91.88 237 ALA A C 1
ATOM 1902 O O . ALA A 1 237 ? 13.363 -13.103 26.247 1.00 91.88 237 ALA A O 1
ATOM 1903 N N . SER A 1 238 ? 12.963 -12.073 24.296 1.00 90.94 238 SER A N 1
ATOM 1904 C CA . SER A 1 238 ? 12.119 -13.105 23.700 1.00 90.94 238 SER A CA 1
ATOM 1905 C C . SER A 1 238 ? 12.030 -12.903 22.186 1.00 90.94 238 SER A C 1
ATOM 1907 O O . SER A 1 238 ? 12.392 -11.841 21.673 1.00 90.94 238 SER A O 1
ATOM 1909 N N . ILE A 1 239 ? 11.502 -13.902 21.472 1.00 90.81 239 ILE A N 1
ATOM 1910 C CA . ILE A 1 239 ? 11.225 -13.801 20.029 1.00 90.81 239 ILE A CA 1
ATOM 1911 C C . ILE A 1 239 ? 10.227 -12.667 19.747 1.00 90.81 239 ILE A C 1
ATOM 1913 O O . ILE A 1 239 ? 10.444 -11.890 18.823 1.00 90.81 239 ILE A O 1
ATOM 1917 N N . ALA A 1 240 ? 9.203 -12.500 20.592 1.00 86.88 240 ALA A N 1
ATOM 1918 C CA . ALA A 1 240 ? 8.257 -11.386 20.487 1.00 86.88 240 ALA A CA 1
ATOM 1919 C C . ALA A 1 240 ? 8.944 -10.018 20.661 1.00 86.88 240 ALA A C 1
ATOM 1921 O O . ALA A 1 240 ? 8.641 -9.071 19.939 1.00 86.88 240 ALA A O 1
ATOM 1922 N N . HIS A 1 241 ? 9.919 -9.917 21.575 1.00 89.81 241 HIS A N 1
ATOM 1923 C CA . HIS A 1 241 ? 10.705 -8.695 21.754 1.00 89.81 241 HIS A CA 1
ATOM 1924 C C . HIS A 1 241 ? 11.582 -8.405 20.523 1.00 89.81 241 HIS A C 1
ATOM 1926 O O . HIS A 1 241 ? 11.657 -7.261 20.091 1.00 89.81 241 HIS A O 1
ATOM 1932 N N . ALA A 1 242 ? 12.199 -9.425 19.917 1.00 93.69 242 ALA A N 1
ATOM 1933 C CA . ALA A 1 242 ? 12.960 -9.254 18.678 1.00 93.69 242 ALA A CA 1
ATOM 1934 C C . ALA A 1 242 ? 12.062 -8.816 17.512 1.00 93.69 242 ALA A C 1
ATOM 1936 O O . ALA A 1 242 ? 12.398 -7.887 16.779 1.00 93.69 242 ALA A O 1
ATOM 1937 N N . GLN A 1 243 ? 10.899 -9.448 17.364 1.00 91.56 243 GLN A N 1
ATOM 1938 C CA . GLN A 1 243 ? 9.930 -9.084 16.343 1.00 91.56 243 GLN A CA 1
ATOM 1939 C C . GLN A 1 243 ? 9.486 -7.625 16.469 1.00 91.56 243 GLN A C 1
ATOM 1941 O O . GLN A 1 243 ? 9.435 -6.936 15.458 1.00 91.56 243 GLN A O 1
ATOM 1946 N N . PHE A 1 244 ? 9.195 -7.147 17.680 1.00 88.94 244 PHE A N 1
ATOM 1947 C CA . PHE A 1 244 ? 8.752 -5.771 17.907 1.00 88.94 244 PHE A CA 1
ATOM 1948 C C . PHE A 1 244 ? 9.693 -4.733 17.268 1.00 88.94 244 PHE A C 1
ATOM 1950 O O . PHE A 1 244 ? 9.228 -3.803 16.614 1.00 88.94 244 PHE A O 1
ATOM 1957 N N . TYR A 1 245 ? 11.011 -4.932 17.388 1.00 92.25 245 TYR A N 1
ATOM 1958 C CA . TYR A 1 245 ? 12.008 -4.072 16.739 1.00 92.25 245 TYR A CA 1
ATOM 1959 C C . TYR A 1 245 ? 12.127 -4.326 15.232 1.00 92.25 245 TYR A C 1
ATOM 1961 O O . TYR A 1 245 ? 12.356 -3.385 14.478 1.00 92.25 245 TYR A O 1
ATOM 1969 N N . LEU A 1 246 ? 11.954 -5.568 14.765 1.00 93.88 246 LEU A N 1
ATOM 1970 C CA . LEU A 1 246 ? 11.958 -5.851 13.326 1.00 93.88 246 LEU A CA 1
ATOM 1971 C C . LEU A 1 246 ? 10.747 -5.222 12.620 1.00 93.88 246 LEU A C 1
ATOM 1973 O O . LEU A 1 246 ? 10.875 -4.751 11.496 1.00 93.88 246 LEU A O 1
ATOM 1977 N N . ASP A 1 247 ? 9.581 -5.189 13.268 1.00 91.38 247 ASP A N 1
ATOM 1978 C CA . ASP A 1 247 ? 8.372 -4.544 12.748 1.00 91.38 247 ASP A CA 1
ATOM 1979 C C . ASP A 1 247 ? 8.603 -3.038 12.516 1.00 91.38 247 ASP A C 1
ATOM 1981 O O . ASP A 1 247 ? 8.195 -2.519 11.476 1.00 91.38 247 ASP A O 1
ATOM 1985 N N . ASP A 1 248 ? 9.307 -2.355 13.425 1.00 90.75 248 ASP A N 1
ATOM 1986 C CA . ASP A 1 248 ? 9.724 -0.952 13.257 1.00 90.75 248 ASP A CA 1
ATOM 1987 C C . ASP A 1 248 ? 10.714 -0.772 12.098 1.00 90.75 248 ASP A C 1
ATOM 1989 O O . ASP A 1 248 ? 10.467 0.019 11.185 1.00 90.75 248 ASP A O 1
ATOM 1993 N N . ILE A 1 249 ? 11.783 -1.577 12.077 1.00 93.00 249 ILE A N 1
ATOM 1994 C CA . ILE A 1 249 ? 12.792 -1.555 11.009 1.00 93.00 249 ILE A CA 1
ATOM 1995 C C . ILE A 1 249 ? 12.127 -1.737 9.638 1.00 93.00 249 ILE A C 1
ATOM 1997 O O . ILE A 1 249 ? 12.401 -0.985 8.705 1.00 93.00 249 ILE A O 1
ATOM 2001 N N . MET A 1 250 ? 11.207 -2.695 9.507 1.00 92.94 250 MET A N 1
ATOM 2002 C CA . MET A 1 250 ? 10.522 -2.960 8.241 1.00 92.94 250 MET A CA 1
ATOM 2003 C C . MET A 1 250 ? 9.596 -1.808 7.827 1.00 92.94 250 MET A C 1
ATOM 2005 O O . MET A 1 250 ? 9.588 -1.441 6.653 1.00 92.94 250 MET A O 1
ATOM 2009 N N . ASN A 1 251 ? 8.877 -1.184 8.768 1.00 90.50 251 ASN A N 1
ATOM 2010 C CA . ASN A 1 251 ? 8.066 0.010 8.488 1.00 90.50 251 ASN A CA 1
ATOM 2011 C C . ASN A 1 251 ? 8.906 1.187 7.962 1.00 90.50 251 ASN A C 1
ATOM 2013 O O . ASN A 1 251 ? 8.403 1.997 7.185 1.00 90.50 251 ASN A O 1
ATOM 2017 N N . ARG A 1 252 ? 10.181 1.273 8.354 1.00 91.44 252 ARG A N 1
ATOM 2018 C CA . ARG A 1 252 ? 11.124 2.303 7.897 1.00 91.44 252 ARG A CA 1
ATOM 2019 C C . ARG A 1 252 ? 11.824 1.944 6.580 1.00 91.44 252 ARG A C 1
ATOM 2021 O O . ARG A 1 252 ? 12.065 2.831 5.765 1.00 91.44 252 ARG A O 1
ATOM 2028 N N . ILE A 1 253 ? 12.095 0.660 6.327 1.00 93.00 253 ILE A N 1
ATOM 2029 C CA . ILE A 1 253 ? 12.713 0.182 5.075 1.00 93.00 253 ILE A CA 1
ATOM 2030 C C . ILE A 1 253 ? 11.771 0.324 3.881 1.00 93.00 253 ILE A C 1
ATOM 2032 O O . ILE A 1 253 ? 12.212 0.762 2.819 1.00 93.00 253 ILE A O 1
ATOM 2036 N N . ILE A 1 254 ? 10.490 -0.031 4.027 1.00 91.00 254 ILE A N 1
ATOM 2037 C CA . ILE A 1 254 ? 9.556 -0.075 2.888 1.00 91.00 254 ILE A CA 1
ATOM 2038 C C . ILE A 1 254 ? 9.450 1.282 2.165 1.00 91.00 254 ILE A C 1
ATOM 2040 O O . ILE A 1 254 ? 9.564 1.291 0.940 1.00 91.00 254 ILE A O 1
ATOM 2044 N N . PRO A 1 255 ? 9.307 2.437 2.850 1.00 89.88 255 PRO A N 1
ATOM 2045 C CA . PRO A 1 255 ? 9.310 3.742 2.188 1.00 89.88 255 PRO A CA 1
ATOM 2046 C C . PRO A 1 255 ? 10.602 4.042 1.422 1.00 89.88 255 PRO A C 1
ATOM 2048 O O . PRO A 1 255 ? 10.541 4.627 0.344 1.00 89.88 255 PRO A O 1
ATOM 2051 N N . VAL A 1 256 ? 11.765 3.641 1.953 1.00 91.38 256 VAL A N 1
ATOM 2052 C CA . VAL A 1 256 ? 13.069 3.830 1.293 1.00 91.38 256 VAL A CA 1
ATOM 2053 C C . VAL A 1 256 ? 13.151 2.981 0.024 1.00 91.38 256 VAL A C 1
ATOM 2055 O O . VAL A 1 256 ? 13.492 3.505 -1.036 1.00 91.38 256 VAL A O 1
ATOM 2058 N N . ALA A 1 257 ? 12.785 1.700 0.115 1.00 90.94 257 ALA A N 1
ATOM 2059 C CA . ALA A 1 257 ? 12.759 0.782 -1.022 1.00 90.94 257 ALA A CA 1
ATOM 2060 C C . ALA A 1 257 ? 11.780 1.261 -2.102 1.00 90.94 257 ALA A C 1
ATOM 2062 O O . ALA A 1 257 ? 12.150 1.398 -3.263 1.00 90.94 257 ALA A O 1
ATOM 2063 N N . ARG A 1 258 ? 10.562 1.645 -1.710 1.00 87.25 258 ARG A N 1
ATOM 2064 C CA . ARG A 1 258 ? 9.551 2.140 -2.644 1.00 87.25 258 ARG A CA 1
ATOM 2065 C C . ARG A 1 258 ? 9.957 3.455 -3.309 1.00 87.25 258 ARG A C 1
ATOM 2067 O O . ARG A 1 258 ? 9.721 3.631 -4.500 1.00 87.25 258 ARG A O 1
ATOM 2074 N N . TYR A 1 259 ? 10.555 4.384 -2.564 1.00 87.81 259 TYR A N 1
ATOM 2075 C CA . TYR A 1 259 ? 11.082 5.618 -3.146 1.00 87.81 259 TYR A CA 1
ATOM 2076 C C . TYR A 1 259 ? 12.198 5.322 -4.159 1.00 87.81 259 TYR A C 1
ATOM 2078 O O . TYR A 1 259 ? 12.218 5.915 -5.234 1.00 87.81 259 TYR A O 1
ATOM 2086 N N . SER A 1 260 ? 13.083 4.366 -3.858 1.00 88.69 260 SER A N 1
ATOM 2087 C CA . SER A 1 260 ? 14.085 3.880 -4.810 1.00 88.69 260 SER A CA 1
ATOM 2088 C C . SER A 1 260 ? 13.450 3.304 -6.081 1.00 88.69 260 SER A C 1
ATOM 2090 O O . SER A 1 260 ? 13.847 3.688 -7.179 1.00 88.69 260 SER A O 1
ATOM 2092 N N . ASP A 1 261 ? 12.450 2.430 -5.946 1.00 86.62 261 ASP A N 1
ATOM 2093 C CA . ASP A 1 261 ? 11.776 1.797 -7.085 1.00 86.62 261 ASP A CA 1
ATOM 2094 C C . ASP A 1 261 ? 11.076 2.830 -7.983 1.00 86.62 261 ASP A C 1
ATOM 2096 O O . ASP A 1 261 ? 11.215 2.780 -9.204 1.00 86.62 261 ASP A O 1
ATOM 2100 N N . MET A 1 262 ? 10.374 3.812 -7.400 1.00 85.19 262 MET A N 1
ATOM 2101 C CA . MET A 1 262 ? 9.708 4.875 -8.170 1.00 85.19 262 MET A CA 1
ATOM 2102 C C . MET A 1 262 ? 10.712 5.700 -8.985 1.00 85.19 262 MET A C 1
ATOM 2104 O O . MET A 1 262 ? 10.494 5.945 -10.169 1.00 85.19 262 MET A O 1
ATOM 2108 N N . ARG A 1 263 ? 11.860 6.048 -8.396 1.00 84.81 263 ARG A N 1
ATOM 2109 C CA . ARG A 1 263 ? 12.930 6.766 -9.106 1.00 84.81 263 ARG A CA 1
ATOM 2110 C C . ARG A 1 263 ? 13.513 5.965 -10.262 1.00 84.81 263 ARG A C 1
ATOM 2112 O O . ARG A 1 263 ? 13.784 6.533 -11.319 1.00 84.81 263 ARG A O 1
ATOM 2119 N N . ALA A 1 264 ? 13.703 4.660 -10.058 1.00 82.06 264 ALA A N 1
ATOM 2120 C CA . ALA A 1 264 ? 14.193 3.767 -11.100 1.00 82.06 264 ALA A CA 1
ATOM 2121 C C . ALA A 1 264 ? 13.209 3.687 -12.282 1.00 82.06 264 ALA A C 1
ATOM 2123 O O . ALA A 1 264 ? 13.639 3.648 -13.433 1.00 82.06 264 ALA A O 1
ATOM 2124 N N . LEU A 1 265 ? 11.897 3.722 -12.014 1.00 83.31 265 LEU A N 1
ATOM 2125 C CA . LEU A 1 265 ? 10.859 3.719 -13.051 1.00 83.31 265 LEU A CA 1
ATOM 2126 C C . LEU A 1 265 ? 10.758 5.045 -13.815 1.00 83.31 265 LEU A C 1
ATOM 2128 O O . LEU A 1 265 ? 10.531 5.035 -15.023 1.00 83.31 265 LEU A O 1
ATOM 2132 N N . GLU A 1 266 ? 10.955 6.176 -13.140 1.00 80.19 266 GLU A N 1
ATOM 2133 C CA . GLU A 1 266 ? 10.926 7.511 -13.757 1.00 80.19 266 GLU A CA 1
ATOM 2134 C C . GLU A 1 266 ? 12.177 7.822 -14.598 1.00 80.19 266 GLU A C 1
ATOM 2136 O O . GLU A 1 266 ? 12.231 8.845 -15.280 1.00 80.19 266 GLU A O 1
ATOM 2141 N N . GLY A 1 267 ? 13.187 6.945 -14.580 1.00 68.12 267 GLY A N 1
ATOM 2142 C CA . GLY A 1 267 ? 14.422 7.128 -15.343 1.00 68.12 267 GLY A CA 1
ATOM 2143 C C . GLY A 1 267 ? 15.283 8.291 -14.840 1.00 68.12 267 GLY A C 1
ATOM 2144 O O . GLY A 1 267 ? 16.074 8.841 -15.608 1.00 68.12 267 GLY A O 1
ATOM 2145 N N . GLN A 1 268 ? 15.128 8.672 -13.568 1.00 68.69 268 GLN A N 1
ATOM 2146 C CA . GLN A 1 268 ? 15.908 9.739 -12.942 1.00 68.69 268 GLN A CA 1
ATOM 2147 C C . GLN A 1 268 ? 17.398 9.364 -12.911 1.00 68.69 268 GLN A C 1
ATOM 2149 O O . GLN A 1 268 ? 17.773 8.294 -12.424 1.00 68.69 268 GLN A O 1
ATOM 2154 N N . SER A 1 269 ? 18.264 10.243 -13.425 1.00 63.44 269 SER A N 1
ATOM 2155 C CA . SER A 1 269 ? 19.715 10.003 -13.428 1.00 63.44 269 SER A CA 1
ATOM 2156 C C . SER A 1 269 ? 20.315 10.428 -12.087 1.00 63.44 269 SER A C 1
ATOM 2158 O O . SER A 1 269 ? 20.040 11.547 -11.661 1.00 63.44 269 SER A O 1
ATOM 2160 N N . PRO A 1 270 ? 21.200 9.636 -11.447 1.00 64.44 270 PRO A N 1
ATOM 2161 C CA . PRO A 1 270 ? 21.874 10.046 -10.210 1.00 64.44 270 PRO A CA 1
ATOM 2162 C C . PRO A 1 270 ? 22.619 11.380 -10.313 1.00 64.44 270 PRO A C 1
ATOM 2164 O O . PRO A 1 270 ? 22.790 12.064 -9.308 1.00 64.44 270 PRO A O 1
ATOM 2167 N N . GLU A 1 271 ? 23.077 11.733 -11.517 1.00 66.31 271 GLU A N 1
ATOM 2168 C CA . GLU A 1 271 ? 23.831 12.960 -11.788 1.00 66.31 271 GLU A CA 1
ATOM 2169 C C . GLU A 1 271 ? 22.927 14.195 -11.870 1.00 66.31 271 GLU A C 1
ATOM 2171 O O . GLU A 1 271 ? 23.342 15.288 -11.492 1.00 66.31 271 GLU A O 1
ATOM 2176 N N . ARG A 1 272 ? 21.699 14.031 -12.378 1.00 70.75 272 ARG A N 1
ATOM 2177 C CA . ARG A 1 272 ? 20.733 15.129 -12.567 1.00 70.75 272 ARG A CA 1
ATOM 2178 C C . ARG A 1 272 ? 19.775 15.261 -11.389 1.00 70.75 272 ARG A C 1
ATOM 2180 O O . ARG A 1 272 ? 19.426 16.372 -11.009 1.00 70.75 272 ARG A O 1
ATOM 2187 N N . ASP A 1 273 ? 19.429 14.130 -10.791 1.00 77.56 273 ASP A N 1
ATOM 2188 C CA . ASP A 1 273 ? 18.453 13.989 -9.725 1.00 77.56 273 ASP A CA 1
ATOM 2189 C C . ASP A 1 273 ? 19.123 13.240 -8.566 1.00 77.56 273 ASP A C 1
ATOM 2191 O O . ASP A 1 273 ? 18.930 12.035 -8.413 1.00 77.56 273 ASP A O 1
ATOM 2195 N N . PRO A 1 274 ? 19.966 13.880 -7.743 1.00 84.69 274 PRO A N 1
ATOM 2196 C CA . PRO A 1 274 ? 20.616 13.187 -6.639 1.00 84.69 274 PRO A CA 1
ATOM 2197 C C . PRO A 1 274 ? 19.590 12.708 -5.604 1.00 84.69 274 PRO A C 1
ATOM 2199 O O . PRO A 1 274 ? 18.594 13.376 -5.314 1.00 84.69 274 PRO A O 1
ATOM 2202 N N . VAL A 1 275 ? 19.845 11.543 -5.001 1.00 88.50 275 VAL A N 1
ATOM 2203 C CA . VAL A 1 275 ? 19.013 11.038 -3.901 1.00 88.50 275 VAL A CA 1
ATOM 2204 C C . VAL A 1 275 ? 19.099 12.020 -2.726 1.00 88.50 275 VAL A C 1
ATOM 2206 O O . VAL A 1 275 ? 20.211 12.353 -2.303 1.00 88.50 275 VAL A O 1
ATOM 2209 N N . PRO A 1 276 ? 17.965 12.468 -2.150 1.00 90.62 276 PRO A N 1
ATOM 2210 C CA . PRO A 1 276 ? 17.992 13.404 -1.037 1.00 90.62 276 PRO A CA 1
ATOM 2211 C C . PRO A 1 276 ? 18.828 12.866 0.139 1.00 90.62 276 PRO A C 1
ATOM 2213 O O . PRO A 1 276 ? 18.671 11.695 0.509 1.00 90.62 276 PRO A O 1
ATOM 2216 N N . PRO A 1 277 ? 19.665 13.699 0.791 1.00 92.06 277 PRO A N 1
ATOM 2217 C CA . PRO A 1 277 ? 20.568 13.248 1.853 1.00 92.06 277 PRO A CA 1
ATOM 2218 C C . PRO A 1 277 ? 19.873 12.514 3.005 1.00 92.06 277 PRO A C 1
ATOM 2220 O O . PRO A 1 277 ? 20.455 11.596 3.581 1.00 92.06 277 PRO A O 1
ATOM 2223 N N . GLY A 1 278 ? 18.622 12.880 3.312 1.00 91.00 278 GLY A N 1
ATOM 2224 C CA . GLY A 1 278 ? 17.811 12.217 4.336 1.00 91.00 278 GLY A CA 1
ATOM 2225 C C . GLY A 1 278 ? 17.538 10.741 4.032 1.00 91.00 278 GLY A C 1
ATOM 2226 O O . GLY A 1 278 ? 17.661 9.909 4.924 1.00 91.00 278 GLY A O 1
ATOM 2227 N N . TYR A 1 279 ? 17.261 10.387 2.773 1.00 91.38 279 TYR A N 1
ATOM 2228 C CA . TYR A 1 279 ? 17.050 8.992 2.369 1.00 91.38 279 TYR A CA 1
ATOM 2229 C C . TYR A 1 279 ? 18.342 8.171 2.434 1.00 91.38 279 TYR A C 1
ATOM 2231 O O . TYR A 1 279 ? 18.319 7.025 2.876 1.00 91.38 279 TYR A O 1
ATOM 2239 N N . LEU A 1 280 ? 19.480 8.763 2.059 1.00 93.56 280 LEU A N 1
ATOM 2240 C CA . LEU A 1 280 ? 20.789 8.110 2.173 1.00 93.56 280 LEU A CA 1
ATOM 2241 C C . LEU A 1 280 ? 21.209 7.919 3.639 1.00 93.56 280 LEU A C 1
ATOM 2243 O O . LEU A 1 280 ? 21.809 6.904 3.993 1.00 93.56 280 LEU A O 1
ATOM 2247 N N . ALA A 1 281 ? 20.916 8.896 4.502 1.00 94.00 281 ALA A N 1
ATOM 2248 C CA . ALA A 1 281 ? 21.141 8.778 5.939 1.00 94.00 281 ALA A CA 1
ATOM 2249 C C . ALA A 1 281 ? 20.264 7.677 6.547 1.00 94.00 281 ALA A C 1
ATOM 2251 O O . ALA A 1 281 ? 20.774 6.844 7.299 1.00 94.00 281 ALA A O 1
ATOM 2252 N N . GLU A 1 282 ? 18.990 7.625 6.159 1.00 93.19 282 GLU A N 1
ATOM 2253 C CA . GLU A 1 282 ? 18.058 6.606 6.632 1.00 93.19 282 GLU A CA 1
ATOM 2254 C C . GLU A 1 282 ? 18.451 5.206 6.151 1.00 93.19 282 GLU A C 1
ATOM 2256 O O . GLU A 1 282 ? 18.498 4.280 6.954 1.00 93.19 282 GLU A O 1
ATOM 2261 N N . GLN A 1 283 ? 18.865 5.047 4.890 1.00 95.88 283 GLN A N 1
ATOM 2262 C CA . GLN A 1 283 ? 19.409 3.784 4.382 1.00 95.88 283 GLN A CA 1
ATOM 2263 C C . GLN A 1 283 ? 20.591 3.285 5.231 1.00 95.88 283 GLN A C 1
ATOM 2265 O O . GLN A 1 283 ? 20.640 2.113 5.604 1.00 95.88 283 GLN A O 1
ATOM 2270 N N . ARG A 1 284 ? 21.542 4.167 5.578 1.00 95.69 284 ARG A N 1
ATOM 2271 C CA . ARG A 1 284 ? 22.679 3.807 6.446 1.00 95.69 284 ARG A CA 1
ATOM 2272 C C . ARG A 1 284 ? 22.226 3.410 7.852 1.00 95.69 284 ARG A C 1
ATOM 2274 O O . ARG A 1 284 ? 22.716 2.413 8.378 1.00 95.69 284 ARG A O 1
ATOM 2281 N N . SER A 1 285 ? 21.296 4.170 8.432 1.00 94.69 285 SER A N 1
ATOM 2282 C CA . SER A 1 285 ? 20.695 3.888 9.743 1.00 94.69 285 SER A CA 1
ATOM 2283 C C . SER A 1 285 ? 20.028 2.510 9.766 1.00 94.69 285 SER A C 1
ATOM 2285 O O . SER A 1 285 ? 20.279 1.708 10.663 1.00 94.69 285 SER A O 1
ATOM 2287 N N . LEU A 1 286 ? 19.254 2.190 8.727 1.00 95.31 286 LEU A N 1
ATOM 2288 C CA . LEU A 1 286 ? 18.547 0.921 8.568 1.00 95.31 286 LEU A CA 1
ATOM 2289 C C . LEU A 1 286 ? 19.488 -0.274 8.417 1.00 95.31 286 LEU A C 1
ATOM 2291 O O . LEU A 1 286 ? 19.269 -1.297 9.062 1.00 95.31 286 LEU A O 1
ATOM 2295 N N . LYS A 1 287 ? 20.553 -0.143 7.616 1.00 96.12 287 LYS A N 1
ATOM 2296 C CA . LYS A 1 287 ? 21.585 -1.186 7.495 1.00 96.12 287 LYS A CA 1
ATOM 2297 C C . LYS A 1 287 ? 22.227 -1.480 8.851 1.00 96.12 287 LYS A C 1
ATOM 2299 O O . LYS A 1 287 ? 22.277 -2.632 9.268 1.00 96.12 287 LYS A O 1
ATOM 2304 N N . TRP A 1 288 ? 22.610 -0.433 9.587 1.00 95.38 288 TRP A N 1
ATOM 2305 C CA . TRP A 1 288 ? 23.150 -0.580 10.940 1.00 95.38 288 TRP A CA 1
ATOM 2306 C C . TRP A 1 288 ? 22.155 -1.248 11.905 1.00 95.38 288 TRP A C 1
ATOM 2308 O O . TRP A 1 288 ? 22.533 -2.138 12.668 1.00 95.38 288 TRP A O 1
ATOM 2318 N N . ALA A 1 289 ? 20.879 -0.855 11.857 1.00 95.12 289 ALA A N 1
ATOM 2319 C CA . ALA A 1 289 ? 19.833 -1.434 12.698 1.00 95.12 289 ALA A CA 1
ATOM 2320 C C . ALA A 1 289 ? 19.587 -2.918 12.384 1.00 95.12 289 ALA A C 1
ATOM 2322 O O . ALA A 1 289 ? 19.433 -3.711 13.311 1.00 95.12 289 ALA A O 1
ATOM 2323 N N . LEU A 1 290 ? 19.583 -3.310 11.107 1.00 97.06 290 LEU A N 1
ATOM 2324 C CA . LEU A 1 290 ? 19.445 -4.705 10.681 1.00 97.06 290 LEU A CA 1
ATOM 2325 C C . LEU A 1 290 ? 20.619 -5.566 11.149 1.00 97.06 290 LEU A C 1
ATOM 2327 O O . LEU A 1 290 ? 20.394 -6.646 11.696 1.00 97.06 290 LEU A O 1
ATOM 2331 N N . ASP A 1 291 ? 21.853 -5.085 10.990 1.00 95.56 291 ASP A N 1
ATOM 2332 C CA . ASP A 1 291 ? 23.047 -5.794 11.461 1.00 95.56 291 ASP A CA 1
ATOM 2333 C C . ASP A 1 291 ? 23.003 -5.979 12.983 1.00 95.56 291 ASP A C 1
ATOM 2335 O O . ASP A 1 291 ? 23.189 -7.084 13.503 1.00 95.56 291 ASP A O 1
ATOM 2339 N N . GLY A 1 292 ? 22.669 -4.908 13.710 1.00 96.31 292 GLY A N 1
ATOM 2340 C CA . GLY A 1 292 ? 22.484 -4.945 15.158 1.00 96.31 292 GLY A CA 1
ATOM 2341 C C . GLY A 1 292 ? 21.355 -5.883 15.591 1.00 96.31 292 GLY A C 1
ATOM 2342 O O . GLY A 1 292 ? 21.497 -6.604 16.582 1.00 96.31 292 GLY A O 1
ATOM 2343 N N . TRP A 1 293 ? 20.246 -5.906 14.850 1.00 97.81 293 TRP A N 1
ATOM 2344 C CA . TRP A 1 293 ? 19.127 -6.812 15.091 1.00 97.81 293 TRP A CA 1
ATOM 2345 C C . TRP A 1 293 ? 19.555 -8.267 14.929 1.00 97.81 293 TRP A C 1
ATOM 2347 O O . TRP A 1 293 ? 19.344 -9.071 15.837 1.00 97.81 293 TRP A O 1
ATOM 2357 N N . TYR A 1 294 ? 20.213 -8.602 13.820 1.00 97.19 294 TYR A N 1
ATOM 2358 C CA . TYR A 1 294 ? 20.595 -9.976 13.509 1.00 97.19 294 TYR A CA 1
ATOM 2359 C C . TYR A 1 294 ? 21.566 -10.551 14.532 1.00 97.19 294 TYR A C 1
ATOM 2361 O O . TYR A 1 294 ? 21.334 -11.648 15.037 1.00 97.19 294 TYR A O 1
ATOM 2369 N N . LEU A 1 295 ? 22.586 -9.783 14.927 1.00 96.56 295 LEU A N 1
ATOM 2370 C CA . LEU A 1 295 ? 23.545 -10.199 15.953 1.00 96.56 295 LEU A CA 1
ATOM 2371 C C . LEU A 1 295 ? 22.850 -10.557 17.277 1.00 96.56 295 LEU A C 1
ATOM 2373 O O . LEU A 1 295 ? 23.106 -11.611 17.862 1.00 96.56 295 LEU A O 1
ATOM 2377 N N . ARG A 1 296 ? 21.927 -9.707 17.739 1.00 97.06 296 ARG A N 1
ATOM 2378 C CA . ARG A 1 296 ? 21.186 -9.927 18.994 1.00 97.06 296 ARG A CA 1
ATOM 2379 C C . ARG A 1 296 ? 20.162 -11.046 18.878 1.00 97.06 296 ARG A C 1
ATOM 2381 O O . ARG A 1 296 ? 19.909 -11.752 19.854 1.00 97.06 296 ARG A O 1
ATOM 2388 N N . PHE A 1 297 ? 19.563 -11.210 17.703 1.00 97.19 297 PHE A N 1
ATOM 2389 C CA . PHE A 1 297 ? 18.636 -12.299 17.438 1.00 97.19 297 PHE A CA 1
ATOM 2390 C C . PHE A 1 297 ? 19.361 -13.646 17.428 1.00 97.19 297 PHE A C 1
ATOM 2392 O O . PHE A 1 297 ? 18.916 -14.582 18.087 1.00 97.19 297 PHE A O 1
ATOM 2399 N N . GLN A 1 298 ? 20.526 -13.734 16.787 1.00 96.12 298 GLN A N 1
ATOM 2400 C CA . GLN A 1 298 ? 21.379 -14.921 16.847 1.00 96.12 298 GLN A CA 1
ATOM 2401 C C . GLN A 1 298 ? 21.814 -15.239 18.282 1.00 96.12 298 GLN A C 1
ATOM 2403 O O . GLN A 1 298 ? 21.756 -16.397 18.696 1.00 96.12 298 GLN A O 1
ATOM 2408 N N . GLU A 1 299 ? 22.185 -14.225 19.072 1.00 96.12 299 GLU A N 1
ATOM 2409 C CA . GLU A 1 299 ? 22.506 -14.407 20.490 1.00 96.12 299 GLU A CA 1
ATOM 2410 C C . GLU A 1 299 ? 21.318 -14.995 21.269 1.00 96.12 299 GLU A C 1
ATOM 2412 O O . GLU A 1 299 ? 21.487 -15.992 21.977 1.00 96.12 299 GLU A O 1
ATOM 2417 N N . LEU A 1 300 ? 20.115 -14.430 21.109 1.00 96.31 300 LEU A N 1
ATOM 2418 C CA . LEU A 1 300 ? 18.888 -14.943 21.725 1.00 96.31 300 LEU A CA 1
ATOM 2419 C C . LEU A 1 300 ? 18.661 -16.418 21.365 1.00 96.31 300 LEU A C 1
ATOM 2421 O O . LEU A 1 300 ? 18.486 -17.246 22.256 1.00 96.31 300 LEU A O 1
ATOM 2425 N N . ILE A 1 301 ? 18.704 -16.750 20.075 1.00 95.81 301 ILE A N 1
ATOM 2426 C CA . ILE A 1 301 ? 18.392 -18.095 19.575 1.00 95.81 301 ILE A CA 1
ATOM 2427 C C . ILE A 1 301 ? 19.460 -19.112 19.991 1.00 95.81 301 ILE A C 1
ATOM 2429 O O . ILE A 1 301 ? 19.132 -20.255 20.301 1.00 95.81 301 ILE A O 1
ATOM 2433 N N . SER A 1 302 ? 20.726 -18.698 20.093 1.00 94.50 302 SER A N 1
ATOM 2434 C CA . SER A 1 302 ? 21.800 -19.559 20.602 1.00 94.50 302 SER A CA 1
ATOM 2435 C C . SER A 1 302 ? 21.615 -19.940 22.077 1.00 94.50 302 SER A C 1
ATOM 2437 O O . SER A 1 302 ? 21.963 -21.050 22.477 1.00 94.50 302 SER A O 1
ATOM 2439 N N . LYS A 1 303 ? 21.048 -19.035 22.887 1.00 93.69 303 LYS A N 1
ATOM 2440 C CA . LYS A 1 303 ? 20.778 -19.255 24.317 1.00 93.69 303 LYS A CA 1
ATOM 2441 C C . LYS A 1 303 ? 19.443 -19.951 24.555 1.00 93.69 303 LYS A C 1
ATOM 2443 O O . LYS A 1 303 ? 19.273 -20.644 25.555 1.00 93.69 303 LYS A O 1
ATOM 2448 N N . SER A 1 304 ? 18.471 -19.715 23.685 1.00 91.12 304 SER A N 1
ATOM 2449 C CA . SER A 1 304 ? 17.102 -20.207 23.813 1.00 91.12 304 SER A CA 1
ATOM 2450 C C . SER A 1 304 ? 16.545 -20.526 22.424 1.00 91.12 304 SER A C 1
ATOM 2452 O O . SER A 1 304 ? 15.873 -19.682 21.826 1.00 91.12 304 SER A O 1
ATOM 2454 N N . PRO A 1 305 ? 16.838 -21.730 21.894 1.00 89.25 305 PRO A N 1
ATOM 2455 C CA . PRO A 1 305 ? 16.308 -22.175 20.611 1.00 89.25 305 PRO A CA 1
ATOM 2456 C C . PRO A 1 305 ? 14.772 -22.121 20.580 1.00 89.25 305 PRO A C 1
ATOM 2458 O O . PRO A 1 305 ? 14.139 -22.341 21.620 1.00 89.25 305 PRO A O 1
ATOM 2461 N N . PRO A 1 306 ? 14.155 -21.844 19.416 1.00 87.06 306 PRO A N 1
ATOM 2462 C CA . PRO A 1 306 ? 12.704 -21.760 19.310 1.00 87.06 306 PRO A CA 1
ATOM 2463 C C . PRO A 1 306 ? 12.065 -23.113 19.637 1.00 87.06 306 PRO A C 1
ATOM 2465 O O . PRO A 1 306 ? 12.533 -24.163 19.191 1.00 87.06 306 PRO A O 1
ATOM 2468 N N . SER A 1 307 ? 10.975 -23.087 20.405 1.00 85.00 307 SER A N 1
ATOM 2469 C CA . SER A 1 307 ? 10.124 -24.265 20.576 1.00 85.00 307 SER A CA 1
ATOM 2470 C C . SER A 1 307 ? 9.461 -24.641 19.241 1.00 85.00 307 SER A C 1
ATOM 2472 O O . SER A 1 307 ? 9.336 -23.780 18.364 1.00 85.00 307 SER A O 1
ATOM 2474 N N . PRO A 1 308 ? 8.982 -25.889 19.073 1.00 83.06 308 PRO A N 1
ATOM 2475 C CA . PRO A 1 308 ? 8.253 -26.297 17.869 1.00 83.06 308 PRO A CA 1
ATOM 2476 C C . PRO A 1 308 ? 7.091 -25.359 17.511 1.00 83.06 308 PRO A C 1
ATOM 2478 O O . PRO A 1 308 ? 6.929 -25.002 16.347 1.00 83.06 308 PRO A O 1
ATOM 2481 N N . ASP A 1 309 ? 6.354 -24.871 18.514 1.00 78.25 309 ASP A N 1
ATOM 2482 C CA . ASP A 1 309 ? 5.229 -23.943 18.321 1.00 78.25 309 ASP A CA 1
ATOM 2483 C C . ASP A 1 309 ? 5.659 -22.562 17.792 1.00 78.25 309 ASP A C 1
ATOM 2485 O O . ASP A 1 309 ? 4.871 -21.864 17.159 1.00 78.25 309 ASP A O 1
ATOM 2489 N N . LEU A 1 310 ? 6.917 -22.165 18.020 1.00 83.62 310 LEU A N 1
ATOM 2490 C CA . LEU A 1 310 ? 7.490 -20.895 17.563 1.00 83.62 310 LEU A CA 1
ATOM 2491 C C . LEU A 1 310 ? 8.339 -21.040 16.294 1.00 83.62 310 LEU A C 1
ATOM 2493 O O . LEU A 1 310 ? 8.873 -20.041 15.810 1.00 83.62 310 LEU A O 1
ATOM 2497 N N . ALA A 1 311 ? 8.465 -22.246 15.729 1.00 85.25 311 ALA A N 1
ATOM 2498 C CA . ALA A 1 311 ? 9.302 -22.493 14.556 1.00 85.25 311 ALA A CA 1
ATOM 2499 C C . ALA A 1 311 ? 8.870 -21.638 13.353 1.00 85.25 311 ALA A C 1
ATOM 2501 O O . ALA A 1 311 ? 9.702 -20.980 12.733 1.00 85.25 311 ALA A O 1
ATOM 2502 N N . LYS A 1 312 ? 7.559 -21.555 13.076 1.00 85.94 312 LYS A N 1
ATOM 2503 C CA . LYS A 1 312 ? 7.029 -20.723 11.981 1.00 85.94 312 LYS A CA 1
ATOM 2504 C C . LYS A 1 312 ? 7.302 -19.232 12.208 1.00 85.94 312 LYS A C 1
ATOM 2506 O O . LYS A 1 312 ? 7.660 -18.533 11.263 1.00 85.94 312 LYS A O 1
ATOM 2511 N N . THR A 1 313 ? 7.169 -18.750 13.447 1.00 88.06 313 THR A N 1
ATOM 2512 C CA . THR A 1 313 ? 7.487 -17.362 13.821 1.00 88.06 313 THR A CA 1
ATOM 2513 C C . THR A 1 313 ? 8.962 -17.071 13.599 1.00 88.06 313 THR A C 1
ATOM 2515 O O . THR A 1 313 ? 9.299 -16.091 12.946 1.00 88.06 313 THR A O 1
ATOM 2518 N N . TYR A 1 314 ? 9.840 -17.941 14.102 1.00 91.69 314 TYR A N 1
ATOM 2519 C CA . TYR A 1 314 ? 11.287 -17.823 13.951 1.00 91.69 314 TYR A CA 1
ATOM 2520 C C . TYR A 1 314 ? 11.686 -17.688 12.480 1.00 91.69 314 TYR A C 1
ATOM 2522 O O . TYR A 1 314 ? 12.301 -16.690 12.104 1.00 91.69 314 TYR A O 1
ATOM 2530 N N . SER A 1 315 ? 11.272 -18.634 11.640 1.00 92.81 315 SER A N 1
ATOM 2531 C CA . SER A 1 315 ? 11.631 -18.636 10.223 1.00 92.81 315 SER A CA 1
ATOM 2532 C C . SER A 1 315 ? 11.053 -17.434 9.487 1.00 92.81 315 SER A C 1
ATOM 2534 O O . SER A 1 315 ? 11.728 -16.849 8.647 1.00 92.81 315 SER A O 1
ATOM 2536 N N . HIS A 1 316 ? 9.842 -16.994 9.843 1.00 92.25 316 HIS A N 1
ATOM 2537 C CA . HIS A 1 316 ? 9.273 -15.770 9.284 1.00 92.25 316 HIS A CA 1
ATOM 2538 C C . HIS A 1 316 ? 10.139 -14.539 9.600 1.00 92.25 316 HIS A C 1
ATOM 2540 O O . HIS A 1 316 ? 10.395 -13.732 8.708 1.00 92.25 316 HIS A O 1
ATOM 2546 N N . LEU A 1 317 ? 10.655 -14.407 10.829 1.00 95.12 317 LEU A N 1
ATOM 2547 C CA . LEU A 1 317 ? 11.562 -13.308 11.190 1.00 95.12 317 LEU A CA 1
ATOM 2548 C C . LEU A 1 317 ? 12.897 -13.384 10.443 1.00 95.12 317 LEU A C 1
ATOM 2550 O O . LEU A 1 317 ? 13.397 -12.353 10.000 1.00 95.12 317 LEU A O 1
ATOM 2554 N N . VAL A 1 318 ? 13.457 -14.584 10.268 1.00 96.06 318 VAL A N 1
ATOM 2555 C CA . VAL A 1 318 ? 14.704 -14.786 9.510 1.00 96.06 318 VAL A CA 1
ATOM 2556 C C . VAL A 1 318 ? 14.523 -14.396 8.041 1.00 96.06 318 VAL A C 1
ATOM 2558 O O . VAL A 1 318 ? 15.325 -13.632 7.505 1.00 96.06 318 VAL A O 1
ATOM 2561 N N . VAL A 1 319 ? 13.439 -14.843 7.400 1.00 97.19 319 VAL A N 1
ATOM 2562 C CA . VAL A 1 319 ? 13.119 -14.475 6.010 1.00 97.19 319 VAL A CA 1
ATOM 2563 C C . VAL A 1 319 ? 12.915 -12.964 5.882 1.00 97.19 319 VAL A C 1
ATOM 2565 O O . VAL A 1 319 ? 13.485 -12.346 4.983 1.00 97.19 319 VAL A O 1
ATOM 2568 N N . ARG A 1 320 ? 12.170 -12.343 6.809 1.00 96.25 320 ARG A N 1
ATOM 2569 C CA . ARG A 1 320 ? 11.980 -10.883 6.847 1.00 96.25 320 ARG A CA 1
ATOM 2570 C C . ARG A 1 320 ? 13.293 -10.130 7.006 1.00 96.25 320 ARG A C 1
ATOM 2572 O O . ARG A 1 320 ? 13.474 -9.124 6.330 1.00 96.25 320 ARG A O 1
ATOM 2579 N N . TYR A 1 321 ? 14.201 -10.607 7.856 1.00 98.00 321 TYR A N 1
ATOM 2580 C CA . TYR A 1 321 ? 15.528 -10.015 8.005 1.00 98.00 321 TYR A CA 1
ATOM 2581 C C . TYR A 1 321 ? 16.310 -10.059 6.690 1.00 98.00 321 TYR A C 1
ATOM 2583 O O . TYR A 1 321 ? 16.790 -9.020 6.242 1.00 98.00 321 TYR A O 1
ATOM 2591 N N . HIS A 1 322 ? 16.408 -11.226 6.043 1.00 98.38 322 HIS A N 1
ATOM 2592 C CA . HIS A 1 322 ? 17.162 -11.343 4.794 1.00 98.38 322 HIS A CA 1
ATOM 2593 C C . HIS A 1 322 ? 16.565 -10.463 3.694 1.00 98.38 322 HIS A C 1
ATOM 2595 O O . HIS A 1 322 ? 17.309 -9.726 3.054 1.00 98.38 322 HIS A O 1
ATOM 2601 N N . VAL A 1 323 ? 15.240 -10.471 3.519 1.00 98.06 323 VAL A N 1
ATOM 2602 C CA . VAL A 1 323 ? 14.553 -9.606 2.546 1.00 98.06 323 VAL A CA 1
ATOM 2603 C C . VAL A 1 323 ? 14.739 -8.123 2.882 1.00 98.06 323 VAL A C 1
ATOM 2605 O O . VAL A 1 323 ? 15.103 -7.345 2.004 1.00 98.06 323 VAL A O 1
ATOM 2608 N N . GLY A 1 324 ? 14.577 -7.729 4.148 1.00 97.62 324 GLY A N 1
ATOM 2609 C CA . GLY A 1 324 ? 14.794 -6.354 4.601 1.00 97.62 324 GLY A CA 1
ATOM 2610 C C . GLY A 1 324 ? 16.234 -5.878 4.385 1.00 97.62 324 GLY A C 1
ATOM 2611 O O . GLY A 1 324 ? 16.451 -4.748 3.952 1.00 97.62 324 GLY A O 1
ATOM 2612 N N . HIS A 1 325 ? 17.222 -6.749 4.605 1.00 98.06 325 HIS A N 1
ATOM 2613 C CA . HIS A 1 325 ? 18.626 -6.467 4.309 1.00 98.06 325 HIS A CA 1
ATOM 2614 C C . HIS A 1 325 ? 18.868 -6.230 2.819 1.00 98.06 325 HIS A C 1
ATOM 2616 O O . HIS A 1 325 ? 19.595 -5.299 2.466 1.00 98.06 325 HIS A O 1
ATOM 2622 N N . VAL A 1 326 ? 18.246 -7.028 1.946 1.00 98.00 326 VAL A N 1
ATOM 2623 C CA . VAL A 1 326 ? 18.311 -6.802 0.496 1.00 98.00 326 VAL A CA 1
ATOM 2624 C C . VAL A 1 326 ? 17.654 -5.475 0.123 1.00 98.00 326 VAL A C 1
ATOM 2626 O O . VAL A 1 326 ? 18.284 -4.683 -0.567 1.00 98.00 326 VAL A O 1
ATOM 2629 N N . TRP A 1 327 ? 16.451 -5.175 0.624 1.00 96.69 327 TRP A N 1
ATOM 2630 C CA . TRP A 1 327 ? 15.787 -3.888 0.375 1.00 96.69 327 TRP A CA 1
ATOM 2631 C C . TRP A 1 327 ? 16.646 -2.693 0.785 1.00 96.69 327 TRP A C 1
ATOM 2633 O O . TRP A 1 327 ? 16.823 -1.763 0.003 1.00 96.69 327 TRP A O 1
ATOM 2643 N N . ALA A 1 328 ? 17.217 -2.720 1.991 1.00 96.88 328 ALA A N 1
ATOM 2644 C CA . ALA A 1 328 ? 18.061 -1.632 2.472 1.00 96.88 328 ALA A CA 1
ATOM 2645 C C . ALA A 1 328 ? 19.372 -1.511 1.675 1.00 96.88 328 ALA A C 1
ATOM 2647 O O . ALA A 1 328 ? 19.849 -0.401 1.442 1.00 96.88 328 ALA A O 1
ATOM 2648 N N . SER A 1 329 ? 19.965 -2.630 1.252 1.00 96.12 329 SER A N 1
ATOM 2649 C CA . SER A 1 329 ? 21.263 -2.640 0.563 1.00 96.12 329 SER A CA 1
ATOM 2650 C C . SER A 1 329 ? 21.163 -2.298 -0.922 1.00 96.12 329 SER A C 1
ATOM 2652 O O . SER A 1 329 ? 22.011 -1.561 -1.421 1.00 96.12 329 SER A O 1
ATOM 2654 N N . ALA A 1 330 ? 20.114 -2.770 -1.597 1.00 94.56 330 ALA A N 1
ATOM 2655 C CA . ALA A 1 330 ? 19.872 -2.526 -3.016 1.00 94.56 330 ALA A CA 1
ATOM 2656 C C . ALA A 1 330 ? 19.173 -1.183 -3.294 1.00 94.56 330 ALA A C 1
ATOM 2658 O O . ALA A 1 330 ? 19.120 -0.752 -4.445 1.00 94.56 330 ALA A O 1
ATOM 2659 N N . ALA A 1 331 ? 18.650 -0.495 -2.270 1.00 92.94 331 ALA A N 1
ATOM 2660 C CA . ALA A 1 331 ? 18.053 0.824 -2.454 1.00 92.94 331 ALA A CA 1
ATOM 2661 C C . ALA A 1 331 ? 19.044 1.807 -3.105 1.00 92.94 331 ALA A C 1
ATOM 2663 O O . ALA A 1 331 ? 20.219 1.887 -2.735 1.00 92.94 331 ALA A O 1
ATOM 2664 N N . PHE A 1 332 ? 18.529 2.578 -4.060 1.00 90.94 332 PHE A N 1
ATOM 2665 C CA . PHE A 1 332 ? 19.226 3.567 -4.883 1.00 90.94 332 PHE A CA 1
ATOM 2666 C C . PHE A 1 332 ? 20.264 3.002 -5.859 1.00 90.94 332 PHE A C 1
ATOM 2668 O O . PHE A 1 332 ? 21.034 3.768 -6.436 1.00 90.94 332 PHE A O 1
ATOM 2675 N N . GLN A 1 333 ? 20.266 1.686 -6.079 1.00 88.06 333 GLN A N 1
ATOM 2676 C CA . GLN A 1 333 ? 20.995 1.066 -7.182 1.00 88.06 333 GLN A CA 1
ATOM 2677 C C . GLN A 1 333 ? 20.159 1.136 -8.466 1.00 88.06 333 GLN A C 1
ATOM 2679 O O . GLN A 1 333 ? 18.958 0.882 -8.450 1.00 88.06 333 GLN A O 1
ATOM 2684 N N . ASN A 1 334 ? 20.795 1.460 -9.595 1.00 79.06 334 ASN A N 1
ATOM 2685 C CA . ASN A 1 334 ? 20.088 1.622 -10.875 1.00 79.06 334 ASN A CA 1
ATOM 2686 C C . ASN A 1 334 ? 19.982 0.324 -11.690 1.00 79.06 334 ASN A C 1
ATOM 2688 O O . ASN A 1 334 ? 19.168 0.229 -12.607 1.00 79.06 334 ASN A O 1
ATOM 2692 N N . SER A 1 335 ? 20.822 -0.668 -11.401 1.00 86.56 335 SER A N 1
ATOM 2693 C CA . SER A 1 335 ? 20.879 -1.935 -12.139 1.00 86.56 335 SER A CA 1
ATOM 2694 C C . SER A 1 335 ? 20.124 -3.028 -11.386 1.00 86.56 335 SER A C 1
ATOM 2696 O O . SER A 1 335 ? 20.321 -3.159 -10.178 1.00 86.56 335 SER A O 1
ATOM 2698 N N . GLU A 1 336 ? 19.328 -3.862 -12.065 1.00 90.50 336 GLU A N 1
ATOM 2699 C CA . GLU A 1 336 ? 18.773 -5.065 -11.419 1.00 90.50 336 GLU A CA 1
ATOM 2700 C C . GLU A 1 336 ? 19.870 -6.096 -11.150 1.00 90.50 336 GLU A C 1
ATOM 2702 O O . GLU A 1 336 ? 19.721 -6.935 -10.265 1.00 90.50 336 GLU A O 1
ATOM 2707 N N . THR A 1 337 ? 21.006 -6.022 -11.848 1.00 92.56 337 THR A N 1
ATOM 2708 C CA . THR A 1 337 ? 22.167 -6.870 -11.538 1.00 92.56 337 THR A CA 1
ATOM 2709 C C . THR A 1 337 ? 22.743 -6.597 -10.147 1.00 92.56 337 THR A C 1
ATOM 2711 O O . THR A 1 337 ? 23.455 -7.440 -9.615 1.00 92.56 337 THR A O 1
ATOM 2714 N N . ALA A 1 338 ? 22.431 -5.455 -9.520 1.00 93.00 338 ALA A N 1
ATOM 2715 C CA . ALA A 1 338 ? 22.871 -5.163 -8.154 1.00 93.00 338 ALA A CA 1
ATOM 2716 C C . ALA A 1 338 ? 22.321 -6.176 -7.132 1.00 93.00 338 ALA A C 1
ATOM 2718 O O . ALA A 1 338 ? 22.939 -6.416 -6.098 1.00 93.00 338 ALA A O 1
ATOM 2719 N N . TYR A 1 339 ? 21.193 -6.829 -7.434 1.00 95.69 339 TYR A N 1
ATOM 2720 C CA . TYR A 1 339 ? 20.643 -7.891 -6.592 1.00 95.69 339 TYR A CA 1
ATOM 2721 C C . TYR A 1 339 ? 21.505 -9.167 -6.574 1.00 95.69 339 TYR A C 1
ATOM 2723 O O . TYR A 1 339 ? 21.317 -10.006 -5.689 1.00 95.69 339 TYR A O 1
ATOM 2731 N N . ASP A 1 340 ? 22.464 -9.325 -7.493 1.00 96.00 340 ASP A N 1
ATOM 2732 C CA . ASP A 1 340 ? 23.325 -10.513 -7.551 1.00 96.00 340 ASP A CA 1
ATOM 2733 C C . ASP A 1 340 ? 24.271 -10.616 -6.353 1.00 96.00 340 ASP A C 1
ATOM 2735 O O . ASP A 1 340 ? 24.545 -11.720 -5.876 1.00 96.00 340 ASP A O 1
ATOM 2739 N N . GLU A 1 341 ? 24.684 -9.474 -5.791 1.00 96.50 341 GLU A N 1
ATOM 2740 C CA . GLU A 1 341 ? 25.457 -9.404 -4.541 1.00 96.50 341 GLU A CA 1
ATOM 2741 C C . GLU A 1 341 ? 24.698 -10.011 -3.346 1.00 96.50 341 GLU A C 1
ATOM 2743 O O . GLU A 1 341 ? 25.272 -10.271 -2.287 1.00 96.50 341 GLU A O 1
ATOM 2748 N N . HIS A 1 342 ? 23.398 -10.264 -3.514 1.00 97.38 342 HIS A N 1
ATOM 2749 C CA . HIS A 1 342 ? 22.491 -10.758 -2.489 1.00 97.38 342 HIS A CA 1
ATOM 2750 C C . HIS A 1 342 ? 21.881 -12.129 -2.810 1.00 97.38 342 HIS A C 1
ATOM 2752 O O . HIS A 1 342 ? 20.951 -12.563 -2.126 1.00 97.38 342 HIS A O 1
ATOM 2758 N N . ILE A 1 343 ? 22.407 -12.857 -3.804 1.00 96.69 343 ILE A N 1
ATOM 2759 C CA . ILE A 1 343 ? 21.935 -14.213 -4.140 1.00 96.69 343 ILE A CA 1
ATOM 2760 C C . ILE A 1 343 ? 21.966 -15.145 -2.925 1.00 96.69 343 ILE A C 1
ATOM 2762 O O . ILE A 1 343 ? 21.023 -15.911 -2.723 1.00 96.69 343 ILE A O 1
ATOM 2766 N N . GLU A 1 344 ? 22.992 -15.053 -2.080 1.00 97.69 344 GLU A N 1
ATOM 2767 C CA . GLU A 1 344 ? 23.070 -15.864 -0.862 1.00 97.69 344 GLU A CA 1
ATOM 2768 C C . GLU A 1 344 ? 21.981 -15.491 0.151 1.00 97.69 344 GLU A C 1
ATOM 2770 O O . GLU A 1 344 ? 21.352 -16.380 0.716 1.00 97.69 344 GLU A O 1
ATOM 2775 N N . ASN A 1 345 ? 21.658 -14.203 0.326 1.00 98.25 345 ASN A N 1
ATOM 2776 C CA . ASN A 1 345 ? 20.529 -13.784 1.166 1.00 98.25 345 ASN A CA 1
ATOM 2777 C C . ASN A 1 345 ? 19.206 -14.381 0.665 1.00 98.25 345 ASN A C 1
ATOM 2779 O O . ASN A 1 345 ? 18.406 -14.854 1.473 1.00 98.25 345 ASN A O 1
ATOM 2783 N N . PHE A 1 346 ? 18.985 -14.397 -0.653 1.00 98.44 346 PHE A N 1
ATOM 2784 C CA . PHE A 1 346 ? 17.808 -15.032 -1.245 1.00 98.44 346 PHE A CA 1
ATOM 2785 C C . PHE A 1 346 ? 17.785 -16.545 -1.015 1.00 98.44 346 PHE A C 1
ATOM 2787 O O . PHE A 1 346 ? 16.748 -17.085 -0.634 1.00 98.44 346 PHE A O 1
ATOM 2794 N N . ARG A 1 347 ? 18.921 -17.228 -1.199 1.00 98.31 347 ARG A N 1
ATOM 2795 C CA . ARG A 1 347 ? 19.049 -18.672 -0.950 1.00 98.31 347 ARG A CA 1
ATOM 2796 C C . ARG A 1 347 ? 18.762 -19.016 0.507 1.00 98.31 347 ARG A C 1
ATOM 2798 O O . ARG A 1 347 ? 17.909 -19.861 0.753 1.00 98.31 347 ARG A O 1
ATOM 2805 N N . PHE A 1 348 ? 19.374 -18.306 1.456 1.00 97.62 348 PHE A N 1
ATOM 2806 C CA . PHE A 1 348 ? 19.126 -18.511 2.884 1.00 97.62 348 PHE A CA 1
ATOM 2807 C C . PHE A 1 348 ? 17.660 -18.281 3.258 1.00 97.62 348 PHE A C 1
ATOM 2809 O O . PHE A 1 348 ? 17.090 -19.077 4.001 1.00 97.62 348 PHE A O 1
ATOM 2816 N N . ALA A 1 349 ? 17.025 -17.240 2.715 1.00 97.94 349 ALA A N 1
ATOM 2817 C CA . ALA A 1 349 ? 15.607 -16.986 2.945 1.00 97.94 349 ALA A CA 1
ATOM 2818 C C . ALA A 1 349 ? 14.716 -18.130 2.417 1.00 97.94 349 ALA A C 1
ATOM 2820 O O . ALA A 1 349 ? 13.822 -18.599 3.121 1.00 97.94 349 ALA A O 1
ATOM 2821 N N . VAL A 1 350 ? 14.974 -18.617 1.199 1.00 98.06 350 VAL A N 1
ATOM 2822 C CA . VAL A 1 350 ? 14.225 -19.734 0.596 1.00 98.06 350 VAL A CA 1
ATOM 2823 C C . VAL A 1 350 ? 14.463 -21.045 1.347 1.00 98.06 350 VAL A C 1
ATOM 2825 O O . VAL A 1 350 ? 13.512 -21.785 1.596 1.00 98.06 350 VAL A O 1
ATOM 2828 N N . ASP A 1 351 ? 15.703 -21.330 1.746 1.00 96.69 351 ASP A N 1
ATOM 2829 C CA . ASP A 1 351 ? 16.048 -22.519 2.528 1.00 96.69 351 ASP A CA 1
ATOM 2830 C C . ASP A 1 351 ? 15.366 -22.505 3.899 1.00 96.69 351 ASP A C 1
ATOM 2832 O O . ASP A 1 351 ? 14.825 -23.521 4.335 1.00 96.69 351 ASP A O 1
ATOM 2836 N N . GLU A 1 352 ? 15.328 -21.354 4.567 1.00 95.25 352 GLU A N 1
ATOM 2837 C CA . GLU A 1 352 ? 14.661 -21.226 5.859 1.00 95.25 352 GLU A CA 1
ATOM 2838 C C . GLU A 1 352 ? 13.138 -21.389 5.739 1.00 95.25 352 GLU A C 1
ATOM 2840 O O . GLU A 1 352 ? 12.528 -22.121 6.522 1.00 95.25 352 GLU A O 1
ATOM 2845 N N . ALA A 1 353 ? 12.517 -20.790 4.718 1.00 94.38 353 ALA A N 1
ATOM 2846 C CA . ALA A 1 353 ? 11.098 -20.999 4.428 1.00 94.38 353 ALA A CA 1
ATOM 2847 C C . ALA A 1 353 ? 10.795 -22.485 4.143 1.00 94.38 353 ALA A C 1
ATOM 2849 O O . ALA A 1 353 ? 9.829 -23.053 4.661 1.00 94.38 353 ALA A O 1
ATOM 2850 N N . PHE A 1 354 ? 11.668 -23.151 3.384 1.00 93.69 354 PHE A N 1
ATOM 2851 C CA . PHE A 1 354 ? 11.558 -24.572 3.079 1.00 93.69 354 PHE A CA 1
ATOM 2852 C C . PHE A 1 354 ? 11.587 -25.463 4.328 1.00 93.69 354 PHE A C 1
ATOM 2854 O O . PHE A 1 354 ? 10.799 -26.407 4.432 1.00 93.69 354 PHE A O 1
ATOM 2861 N N . ARG A 1 355 ? 12.447 -25.157 5.308 1.00 88.88 355 ARG A N 1
ATOM 2862 C CA . ARG A 1 355 ? 12.553 -25.945 6.548 1.00 88.88 355 ARG A CA 1
ATOM 2863 C C . ARG A 1 355 ? 11.224 -26.034 7.289 1.00 88.88 355 ARG A C 1
ATOM 2865 O O . ARG A 1 355 ? 10.848 -27.129 7.709 1.00 88.88 355 ARG A O 1
ATOM 2872 N N . VAL A 1 356 ? 10.490 -24.926 7.395 1.00 83.94 356 VAL A N 1
ATOM 2873 C CA . VAL A 1 356 ? 9.164 -24.908 8.040 1.00 83.94 356 VAL A CA 1
ATOM 2874 C C . VAL A 1 356 ? 8.149 -25.726 7.259 1.00 83.94 356 VAL A C 1
ATOM 2876 O O . VAL A 1 356 ? 7.362 -26.445 7.867 1.00 83.94 356 VAL A O 1
ATOM 2879 N N . ASN A 1 357 ? 8.197 -25.672 5.928 1.00 78.06 357 ASN A N 1
ATOM 2880 C CA . ASN A 1 357 ? 7.313 -26.461 5.072 1.00 78.06 357 ASN A CA 1
ATOM 2881 C C . ASN A 1 357 ? 7.482 -27.976 5.304 1.00 78.06 357 ASN A C 1
ATOM 2883 O O . ASN A 1 357 ? 6.511 -28.727 5.300 1.00 78.06 357 ASN A O 1
ATOM 2887 N N . THR A 1 358 ? 8.716 -28.429 5.547 1.00 66.75 358 THR A N 1
ATOM 2888 C CA . THR A 1 358 ? 9.034 -29.844 5.819 1.00 66.75 358 THR A CA 1
ATOM 2889 C C . THR A 1 358 ? 8.883 -30.266 7.287 1.00 66.75 358 THR A C 1
ATOM 2891 O O . THR A 1 358 ? 8.899 -31.459 7.583 1.00 66.75 358 THR A O 1
ATOM 2894 N N . GLY A 1 359 ? 8.728 -29.312 8.211 1.00 54.41 359 GLY A N 1
ATOM 2895 C CA . GLY A 1 359 ? 8.833 -29.496 9.666 1.00 54.41 359 GLY A CA 1
ATOM 2896 C C . GLY A 1 359 ? 7.663 -30.197 10.369 1.00 54.41 359 GLY A C 1
ATOM 2897 O O . GLY A 1 359 ? 7.669 -30.286 11.594 1.00 54.41 359 GLY A O 1
ATOM 2898 N N . GLY A 1 360 ? 6.692 -30.729 9.623 1.00 49.66 360 GLY A N 1
ATOM 2899 C CA . GLY A 1 360 ? 5.615 -31.569 10.148 1.00 49.66 360 GLY A CA 1
ATOM 2900 C C . GLY A 1 360 ? 4.317 -30.816 10.444 1.00 49.66 360 GLY A C 1
ATOM 2901 O O . GLY A 1 360 ? 4.277 -29.845 11.199 1.00 49.66 360 GLY A O 1
ATOM 2902 N N . LYS A 1 361 ? 3.216 -31.325 9.881 1.00 44.66 361 LYS A N 1
ATOM 2903 C CA . LYS A 1 361 ? 1.862 -31.005 10.340 1.00 44.66 361 LYS A CA 1
ATOM 2904 C C . LYS A 1 361 ? 1.739 -31.479 11.788 1.00 44.66 361 LYS A C 1
ATOM 2906 O O . LYS A 1 361 ? 1.926 -32.662 12.067 1.00 44.66 361 LYS A O 1
ATOM 2911 N N . SER A 1 362 ? 1.417 -30.571 12.707 1.00 40.91 362 SER A N 1
ATOM 2912 C CA . SER A 1 362 ? 0.957 -30.964 14.041 1.00 40.91 362 SER A CA 1
ATOM 2913 C C . SER A 1 362 ? -0.212 -31.947 13.898 1.00 40.91 362 SER A C 1
ATOM 2915 O O . SER A 1 362 ? -1.049 -31.801 13.002 1.00 40.91 362 SER A O 1
ATOM 2917 N N . LEU A 1 363 ? -0.301 -32.927 14.804 1.00 39.16 363 LEU A N 1
ATOM 2918 C CA . LEU A 1 363 ? -1.401 -33.900 14.903 1.00 39.16 363 LEU A CA 1
ATOM 2919 C C . LEU A 1 363 ? -2.799 -33.232 14.994 1.00 39.16 363 LEU A C 1
ATOM 2921 O O . LEU A 1 363 ? -3.814 -33.906 14.874 1.00 39.16 363 LEU A O 1
ATOM 2925 N N . ALA A 1 364 ? -2.849 -31.906 15.167 1.00 41.16 364 ALA A N 1
ATOM 2926 C CA . ALA A 1 364 ? -4.031 -31.048 15.104 1.00 41.16 364 ALA A CA 1
ATOM 2927 C C . ALA A 1 364 ? -4.567 -30.751 13.677 1.00 41.16 364 ALA A C 1
ATOM 2929 O O . ALA A 1 364 ? -5.500 -29.964 13.535 1.00 41.16 364 ALA A O 1
ATOM 2930 N N . SER A 1 365 ? -4.007 -31.352 12.618 1.00 40.72 365 SER A N 1
ATOM 2931 C CA . SER A 1 365 ? -4.340 -31.075 11.200 1.00 40.72 365 SER A CA 1
ATOM 2932 C C . SER A 1 365 ? -5.729 -31.526 10.698 1.00 40.72 365 SER A C 1
ATOM 2934 O O . SER A 1 365 ? -5.930 -31.664 9.496 1.00 40.72 365 SER A O 1
ATOM 2936 N N . SER A 1 366 ? -6.712 -31.725 11.582 1.00 44.72 366 SER A N 1
ATOM 2937 C CA . SER A 1 366 ? -8.108 -31.960 11.176 1.00 44.72 366 SER A CA 1
ATOM 2938 C C . SER A 1 366 ? -8.887 -30.677 10.857 1.00 44.72 366 SER A C 1
ATOM 2940 O O . SER A 1 366 ? -10.027 -30.760 10.407 1.00 44.72 366 SER A O 1
ATOM 2942 N N . ARG A 1 367 ? -8.307 -29.494 11.102 1.00 57.94 367 ARG A N 1
ATOM 2943 C CA . ARG A 1 367 ? -8.926 -28.199 10.785 1.00 57.94 367 ARG A CA 1
ATOM 2944 C C . ARG A 1 367 ? -8.533 -27.747 9.377 1.00 57.94 367 ARG A C 1
ATOM 2946 O O . ARG A 1 367 ? -7.356 -27.803 9.030 1.00 57.94 367 ARG A O 1
ATOM 2953 N N . GLU A 1 368 ? -9.518 -27.307 8.591 1.00 66.56 368 GLU A N 1
ATOM 2954 C CA . GLU A 1 368 ? -9.302 -26.676 7.280 1.00 66.56 368 GLU A CA 1
ATOM 2955 C C . GLU A 1 368 ? -8.306 -25.512 7.377 1.00 66.56 368 GLU A C 1
ATOM 2957 O O . GLU A 1 368 ? -8.268 -24.791 8.378 1.00 66.56 368 GLU A O 1
ATOM 2962 N N . GLU A 1 369 ? -7.503 -25.324 6.330 1.00 70.00 369 GLU A N 1
ATOM 2963 C CA . GLU A 1 369 ? -6.536 -24.228 6.257 1.00 70.00 369 GLU A CA 1
ATOM 2964 C C . GLU A 1 369 ? -7.245 -22.864 6.149 1.00 70.00 369 GLU A C 1
ATOM 2966 O O . GLU A 1 369 ? -8.264 -22.741 5.459 1.00 70.00 369 GLU A O 1
ATOM 2971 N N . PRO A 1 370 ? -6.729 -21.814 6.818 1.00 78.88 370 PRO A N 1
ATOM 2972 C CA . PRO A 1 370 ? -7.326 -20.489 6.741 1.00 78.88 370 PRO A CA 1
ATOM 2973 C C . PRO A 1 370 ? -7.190 -19.920 5.327 1.00 78.88 370 PRO A C 1
ATOM 2975 O O . PRO A 1 370 ? -6.101 -19.905 4.760 1.00 78.88 370 PRO A O 1
ATOM 2978 N N . LYS A 1 371 ? -8.281 -19.377 4.778 1.00 83.31 371 LYS A N 1
ATOM 2979 C CA . LYS A 1 371 ? -8.267 -18.691 3.472 1.00 83.31 371 LYS A CA 1
ATOM 2980 C C . LYS A 1 371 ? -7.822 -17.227 3.558 1.00 83.31 371 LYS A C 1
ATOM 2982 O O . LYS A 1 371 ? -7.473 -16.637 2.540 1.00 83.31 371 LYS A O 1
ATOM 2987 N N . PHE A 1 372 ? -7.821 -16.638 4.756 1.00 86.06 372 PHE A N 1
ATOM 2988 C CA . PHE A 1 372 ? -7.489 -15.229 4.962 1.00 86.06 372 PHE A CA 1
ATOM 2989 C C . PHE A 1 372 ? -6.688 -14.970 6.247 1.00 86.06 372 PHE A C 1
ATOM 2991 O O . PHE A 1 372 ? -6.962 -15.580 7.284 1.00 86.06 372 PHE A O 1
ATOM 2998 N N . SER A 1 373 ? -5.752 -14.015 6.181 1.00 86.19 373 SER A N 1
ATOM 2999 C CA . SER A 1 373 ? -4.950 -13.495 7.302 1.00 86.19 373 SER A CA 1
ATOM 3000 C C . SER A 1 373 ? -4.822 -11.972 7.221 1.00 86.19 373 SER A C 1
ATOM 3002 O O . SER A 1 373 ? -4.631 -11.434 6.136 1.00 86.19 373 SER A O 1
ATOM 3004 N N . PHE A 1 374 ? -4.855 -11.283 8.368 1.00 85.88 374 PHE A N 1
ATOM 3005 C CA . PHE A 1 374 ? -4.519 -9.851 8.483 1.00 85.88 374 PHE A CA 1
ATOM 3006 C C . PHE A 1 374 ? -3.021 -9.575 8.600 1.00 85.88 374 PHE A C 1
ATOM 3008 O O . PHE A 1 374 ? -2.592 -8.427 8.608 1.00 85.88 374 PHE A O 1
ATOM 3015 N N . GLU A 1 375 ? -2.211 -10.610 8.760 1.00 81.88 375 GLU A N 1
ATOM 3016 C CA . GLU A 1 375 ? -0.762 -10.488 8.818 1.00 81.88 375 GLU A CA 1
ATOM 3017 C C . GLU A 1 375 ? -0.183 -10.853 7.453 1.00 81.88 375 GLU A C 1
ATOM 3019 O O . GLU A 1 375 ? -0.633 -11.816 6.825 1.00 81.88 375 GLU A O 1
ATOM 3024 N N . SER A 1 376 ? 0.823 -10.096 7.010 1.00 84.44 376 SER A N 1
ATOM 3025 C CA . SER A 1 376 ? 1.622 -10.470 5.838 1.00 84.44 376 SER A CA 1
ATOM 3026 C C . SER A 1 376 ? 2.547 -11.618 6.240 1.00 84.44 376 SER A C 1
ATOM 3028 O O . SER A 1 376 ? 3.355 -11.463 7.158 1.00 84.44 376 SER A O 1
ATOM 3030 N N . GLY A 1 377 ? 2.388 -12.771 5.600 1.00 87.44 377 GLY A N 1
ATOM 3031 C CA . GLY A 1 377 ? 3.156 -13.982 5.846 1.00 87.44 377 GLY A CA 1
ATOM 3032 C C . GLY A 1 377 ? 4.326 -14.129 4.877 1.00 87.44 377 GLY A C 1
ATOM 3033 O O . GLY A 1 377 ? 4.984 -13.162 4.489 1.00 87.44 377 GLY A O 1
ATOM 3034 N N . PHE A 1 378 ? 4.606 -15.373 4.486 1.00 92.12 378 PHE A N 1
ATOM 3035 C CA . PHE A 1 378 ? 5.715 -15.680 3.580 1.00 92.12 378 PHE A CA 1
ATOM 3036 C C . PHE A 1 378 ? 5.431 -15.256 2.137 1.00 92.12 378 PHE A C 1
ATOM 3038 O O . PHE A 1 378 ? 6.379 -15.030 1.389 1.00 92.12 378 PHE A O 1
ATOM 3045 N N . LEU A 1 379 ? 4.161 -15.137 1.740 1.00 92.44 379 LEU A N 1
ATOM 3046 C CA . LEU A 1 379 ? 3.763 -14.922 0.352 1.00 92.44 379 LEU A CA 1
ATOM 3047 C C . LEU A 1 379 ? 4.397 -13.665 -0.284 1.00 92.44 379 LEU A C 1
ATOM 3049 O O . LEU A 1 379 ? 5.091 -13.826 -1.291 1.00 92.44 379 LEU A O 1
ATOM 3053 N N . PRO A 1 380 ? 4.259 -12.438 0.268 1.00 93.62 380 PRO A N 1
ATOM 3054 C CA . PRO A 1 380 ? 4.866 -11.248 -0.337 1.00 93.62 380 PRO A CA 1
ATOM 3055 C C . PRO A 1 380 ? 6.402 -11.268 -0.295 1.00 93.62 380 PRO A C 1
ATOM 3057 O O . PRO A 1 380 ? 7.054 -10.727 -1.187 1.00 93.62 380 PRO A O 1
ATOM 3060 N N . LEU A 1 381 ? 6.997 -11.916 0.712 1.00 95.88 381 LEU A N 1
ATOM 3061 C CA . LEU A 1 381 ? 8.452 -12.037 0.843 1.00 95.88 381 LEU A CA 1
ATOM 3062 C C . LEU A 1 381 ? 9.023 -12.975 -0.223 1.00 95.88 381 LEU A C 1
ATOM 3064 O O . LEU A 1 381 ? 9.986 -12.623 -0.896 1.00 95.88 381 LEU A O 1
ATOM 3068 N N . LEU A 1 382 ? 8.412 -14.146 -0.415 1.00 97.81 382 LEU A N 1
ATOM 3069 C CA . LEU A 1 382 ? 8.799 -15.101 -1.453 1.00 97.81 382 LEU A CA 1
ATOM 3070 C C . LEU A 1 382 ? 8.542 -14.534 -2.851 1.00 97.81 382 LEU A C 1
ATOM 3072 O O . LEU A 1 382 ? 9.389 -14.688 -3.726 1.00 97.81 382 LEU A O 1
ATOM 3076 N N . TYR A 1 383 ? 7.433 -13.816 -3.044 1.00 97.31 383 TYR A N 1
ATOM 3077 C CA . TYR A 1 383 ? 7.155 -13.117 -4.295 1.00 97.31 383 TYR A CA 1
ATOM 3078 C C . TYR A 1 383 ? 8.240 -12.089 -4.633 1.00 97.31 383 TYR A C 1
ATOM 3080 O O . TYR A 1 383 ? 8.711 -12.044 -5.767 1.00 97.31 383 TYR A O 1
ATOM 3088 N N . PHE A 1 384 ? 8.706 -11.310 -3.652 1.00 96.94 384 PHE A N 1
ATOM 3089 C CA . PHE A 1 384 ? 9.835 -10.401 -3.853 1.00 96.94 384 PHE A CA 1
ATOM 3090 C C . PHE A 1 384 ? 11.107 -11.144 -4.299 1.00 96.94 384 PHE A C 1
ATOM 3092 O O . PHE A 1 384 ? 11.801 -10.681 -5.204 1.00 96.94 384 PHE A O 1
ATOM 3099 N N . ILE A 1 385 ? 11.391 -12.320 -3.723 1.00 98.44 385 ILE A N 1
ATOM 3100 C CA . ILE A 1 385 ? 12.526 -13.161 -4.139 1.00 98.44 385 ILE A CA 1
ATOM 3101 C C . ILE A 1 385 ? 12.349 -13.634 -5.585 1.00 98.44 385 ILE A C 1
ATOM 3103 O O . ILE A 1 385 ? 13.290 -13.532 -6.372 1.00 98.44 385 ILE A O 1
ATOM 3107 N N . VAL A 1 386 ? 11.152 -14.103 -5.955 1.00 98.31 386 VAL A N 1
ATOM 3108 C CA . VAL A 1 386 ? 10.821 -14.463 -7.343 1.00 98.31 386 VAL A CA 1
ATOM 3109 C C . VAL A 1 386 ? 11.042 -13.267 -8.265 1.00 98.31 386 VAL A C 1
ATOM 3111 O O . VAL A 1 386 ? 11.658 -13.410 -9.314 1.00 98.31 386 VAL A O 1
ATOM 3114 N N . MET A 1 387 ? 10.618 -12.070 -7.872 1.00 96.25 387 MET A N 1
ATOM 3115 C CA . MET A 1 387 ? 10.758 -10.873 -8.693 1.00 96.25 387 MET A CA 1
ATOM 3116 C C . MET A 1 387 ? 12.225 -10.467 -8.886 1.00 96.25 387 MET A C 1
ATOM 3118 O O . MET A 1 387 ? 12.653 -10.268 -10.020 1.00 96.25 387 MET A O 1
ATOM 3122 N N . LYS A 1 388 ? 13.015 -10.366 -7.810 1.00 96.38 388 LYS A N 1
ATOM 3123 C CA . LYS A 1 388 ? 14.334 -9.707 -7.842 1.00 96.38 388 LYS A CA 1
ATOM 3124 C C . LYS A 1 388 ? 15.541 -10.637 -7.947 1.00 96.38 388 LYS A C 1
ATOM 3126 O O . LYS A 1 388 ? 16.577 -10.211 -8.445 1.00 96.38 388 LYS A O 1
ATOM 3131 N N . CYS A 1 389 ? 15.443 -11.895 -7.525 1.00 97.62 389 CYS A N 1
ATOM 3132 C CA . CYS A 1 389 ? 16.552 -12.833 -7.693 1.00 97.62 389 CYS A CA 1
ATOM 3133 C C . CYS A 1 389 ? 16.720 -13.191 -9.179 1.00 97.62 389 CYS A C 1
ATOM 3135 O O . CYS A 1 389 ? 15.739 -13.497 -9.847 1.00 97.62 389 CYS A O 1
ATOM 3137 N N . ARG A 1 390 ? 17.954 -13.199 -9.698 1.00 96.25 390 ARG A N 1
ATOM 3138 C CA . ARG A 1 390 ? 18.264 -13.640 -11.074 1.00 96.25 390 ARG A CA 1
ATOM 3139 C C . ARG A 1 390 ? 18.560 -15.145 -11.183 1.00 96.25 390 ARG A C 1
ATOM 3141 O O . ARG A 1 390 ? 18.627 -15.681 -12.281 1.00 96.25 390 ARG A O 1
ATOM 3148 N N . CYS A 1 391 ? 18.729 -15.850 -10.060 1.00 97.19 391 CYS A N 1
ATOM 3149 C CA . CYS A 1 391 ? 19.066 -17.277 -10.045 1.00 97.19 391 CYS A CA 1
ATOM 3150 C C . CYS A 1 391 ? 17.818 -18.154 -10.221 1.00 97.19 391 CYS A C 1
ATOM 3152 O O . CYS A 1 391 ? 16.998 -18.253 -9.305 1.00 97.19 391 CYS A O 1
ATOM 3154 N N . LEU A 1 392 ? 17.714 -18.846 -11.362 1.00 97.06 392 LEU A N 1
ATOM 3155 C CA . LEU A 1 392 ? 16.540 -19.646 -11.729 1.00 97.06 392 LEU A CA 1
ATOM 3156 C C . LEU A 1 392 ? 16.138 -20.667 -10.652 1.00 97.06 392 LEU A C 1
ATOM 3158 O O . LEU A 1 392 ? 14.978 -20.715 -10.246 1.00 97.06 392 LEU A O 1
ATOM 3162 N N . ALA A 1 393 ? 17.104 -21.428 -10.130 1.00 96.44 393 ALA A N 1
ATOM 3163 C CA . ALA A 1 393 ? 16.853 -22.437 -9.099 1.00 96.44 393 ALA A CA 1
ATOM 3164 C C . ALA A 1 393 ? 16.224 -21.838 -7.828 1.00 96.44 393 ALA A C 1
ATOM 3166 O O . ALA A 1 393 ? 15.297 -22.411 -7.254 1.00 96.44 393 ALA A O 1
ATOM 3167 N N . THR A 1 394 ? 16.694 -20.666 -7.393 1.00 97.94 394 THR A N 1
ATOM 3168 C CA . THR A 1 394 ? 16.140 -19.973 -6.222 1.00 97.94 394 THR A CA 1
ATOM 3169 C C . THR A 1 394 ? 14.718 -19.482 -6.493 1.00 97.94 394 THR A C 1
ATOM 3171 O O . THR A 1 394 ? 13.856 -19.606 -5.624 1.00 97.94 394 THR A O 1
ATOM 3174 N N . ARG A 1 395 ? 14.449 -18.970 -7.701 1.00 98.06 395 ARG A N 1
ATOM 3175 C CA . ARG A 1 395 ? 13.128 -18.456 -8.096 1.00 98.06 395 ARG A CA 1
ATOM 3176 C C . ARG A 1 395 ? 12.078 -19.555 -8.178 1.00 98.06 395 ARG A C 1
ATOM 3178 O O . ARG A 1 395 ? 11.005 -19.384 -7.615 1.00 98.06 395 ARG A O 1
ATOM 3185 N N . ILE A 1 396 ? 12.397 -20.690 -8.802 1.00 97.25 396 ILE A N 1
ATOM 3186 C CA . ILE A 1 396 ? 11.477 -21.836 -8.898 1.00 97.25 396 ILE A CA 1
ATOM 3187 C C . ILE A 1 396 ? 11.150 -22.374 -7.503 1.00 97.25 396 ILE A C 1
ATOM 3189 O O . ILE A 1 396 ? 9.983 -22.560 -7.164 1.00 97.25 396 ILE A O 1
ATOM 3193 N N . ARG A 1 397 ? 12.160 -22.520 -6.635 1.00 97.06 397 ARG A N 1
ATOM 3194 C CA . ARG A 1 397 ? 11.937 -22.934 -5.241 1.00 97.06 397 ARG A CA 1
ATOM 3195 C C . ARG A 1 397 ? 11.066 -21.937 -4.472 1.00 97.06 397 ARG A C 1
ATOM 3197 O O . ARG A 1 397 ? 10.177 -22.361 -3.738 1.00 97.06 397 ARG A O 1
ATOM 3204 N N . ALA A 1 398 ? 11.289 -20.633 -4.639 1.00 98.06 398 ALA A N 1
ATOM 3205 C CA . ALA A 1 398 ? 10.452 -19.605 -4.022 1.00 98.06 398 ALA A CA 1
ATOM 3206 C C . ALA A 1 398 ? 9.004 -19.653 -4.546 1.00 98.06 398 ALA A C 1
ATOM 3208 O O . ALA A 1 398 ? 8.073 -19.618 -3.742 1.00 98.06 398 ALA A O 1
ATOM 3209 N N . LEU A 1 399 ? 8.811 -19.812 -5.861 1.00 97.25 399 LEU A N 1
ATOM 3210 C CA . LEU A 1 399 ? 7.498 -19.928 -6.503 1.00 97.25 399 LEU A CA 1
ATOM 3211 C C . LEU A 1 399 ? 6.719 -21.156 -6.001 1.00 97.25 399 LEU A C 1
ATOM 3213 O O . LEU A 1 399 ? 5.529 -21.053 -5.700 1.00 97.25 399 LEU A O 1
ATOM 3217 N N . ALA A 1 400 ? 7.388 -22.302 -5.849 1.00 94.94 400 ALA A N 1
ATOM 3218 C CA . ALA A 1 400 ? 6.790 -23.508 -5.279 1.00 94.94 400 ALA A CA 1
ATOM 3219 C C . ALA A 1 400 ? 6.376 -23.301 -3.810 1.00 94.94 400 ALA A C 1
ATOM 3221 O O . ALA A 1 400 ? 5.270 -23.669 -3.408 1.00 94.94 400 ALA A O 1
ATOM 3222 N N . LEU A 1 401 ? 7.230 -22.651 -3.010 1.00 94.88 401 LEU A N 1
ATOM 3223 C CA . LEU A 1 401 ? 6.938 -22.347 -1.606 1.00 94.88 401 LEU A CA 1
ATOM 3224 C C . LEU A 1 401 ? 5.789 -21.351 -1.430 1.00 94.88 401 LEU A C 1
ATOM 3226 O O . LEU A 1 401 ? 5.081 -21.430 -0.429 1.00 94.88 401 LEU A O 1
ATOM 3230 N N . MET A 1 402 ? 5.555 -20.443 -2.384 1.00 93.94 402 MET A N 1
ATOM 3231 C CA . MET A 1 402 ? 4.393 -19.546 -2.336 1.00 93.94 402 MET A CA 1
ATOM 3232 C C . MET A 1 402 ? 3.075 -20.327 -2.306 1.00 93.94 402 MET A C 1
ATOM 3234 O O . MET A 1 402 ? 2.171 -19.941 -1.571 1.00 93.94 402 MET A O 1
ATOM 3238 N N . ARG A 1 403 ? 2.973 -21.442 -3.043 1.00 88.31 403 ARG A N 1
ATOM 3239 C CA . ARG A 1 403 ? 1.783 -22.310 -3.019 1.00 88.31 403 ARG A CA 1
ATOM 3240 C C . ARG A 1 403 ? 1.661 -23.133 -1.744 1.00 88.31 403 ARG A C 1
ATOM 3242 O O . ARG A 1 403 ? 0.549 -23.425 -1.329 1.00 88.31 403 ARG A O 1
ATOM 3249 N N . SER A 1 404 ? 2.782 -23.554 -1.161 1.00 87.88 404 SER A N 1
ATOM 3250 C CA . SER A 1 404 ? 2.761 -24.456 -0.004 1.00 87.88 404 SER A CA 1
ATOM 3251 C C . SER A 1 404 ? 2.662 -23.726 1.337 1.00 87.88 404 SER A C 1
ATOM 3253 O O . SER A 1 404 ? 2.130 -24.278 2.296 1.00 87.88 404 SER A O 1
ATOM 3255 N N . LEU A 1 405 ? 3.198 -22.506 1.426 1.00 87.94 405 LEU A N 1
ATOM 3256 C CA . LEU A 1 405 ? 3.205 -21.697 2.648 1.00 87.94 405 LEU A CA 1
ATOM 3257 C C . LEU A 1 405 ? 2.205 -20.543 2.619 1.00 87.94 405 LEU A C 1
ATOM 3259 O O . LEU A 1 405 ? 1.819 -20.072 3.693 1.00 87.94 405 LEU A O 1
ATOM 3263 N N . GLY A 1 406 ? 1.847 -20.063 1.427 1.00 85.00 406 GLY A N 1
ATOM 3264 C CA . GLY A 1 406 ? 0.864 -19.005 1.252 1.00 85.00 406 GLY A CA 1
ATOM 3265 C C . GLY A 1 406 ? -0.555 -19.517 1.472 1.00 85.00 406 GLY A C 1
ATOM 3266 O O . GLY A 1 406 ? -0.863 -20.683 1.247 1.00 85.00 406 GLY A O 1
ATOM 3267 N N . ILE A 1 407 ? -1.424 -18.614 1.903 1.00 84.56 407 ILE A N 1
ATOM 3268 C CA . ILE A 1 407 ? -2.873 -18.833 1.952 1.00 84.56 407 ILE A CA 1
ATOM 3269 C C . ILE A 1 407 ? -3.550 -18.004 0.861 1.00 84.56 407 ILE A C 1
ATOM 3271 O O . ILE A 1 407 ? -2.923 -17.102 0.309 1.00 84.56 407 ILE A O 1
ATOM 3275 N N . ALA A 1 408 ? -4.828 -18.268 0.569 1.00 84.31 408 ALA A N 1
ATOM 3276 C CA . ALA A 1 408 ? -5.522 -17.637 -0.559 1.00 84.31 408 ALA A CA 1
ATOM 3277 C C . ALA A 1 408 ? -5.396 -16.099 -0.569 1.00 84.31 408 ALA A C 1
ATOM 3279 O O . ALA A 1 408 ? -5.125 -15.516 -1.624 1.00 84.31 408 ALA A O 1
ATOM 3280 N N . ARG A 1 409 ? -5.516 -15.449 0.599 1.00 86.06 409 ARG A N 1
ATOM 3281 C CA . ARG A 1 409 ? -5.302 -14.003 0.732 1.00 86.06 409 ARG A CA 1
ATOM 3282 C C . ARG A 1 409 ? -4.616 -13.607 2.048 1.00 86.06 409 ARG A C 1
ATOM 3284 O O . ARG A 1 409 ? -5.133 -13.848 3.137 1.00 86.06 409 ARG A O 1
ATOM 3291 N N . GLU A 1 410 ? -3.476 -12.928 1.952 1.00 87.44 410 GLU A N 1
ATOM 3292 C CA . GLU A 1 410 ? -2.755 -12.318 3.079 1.00 87.44 410 GLU A CA 1
ATOM 3293 C C . GLU A 1 410 ? -2.908 -10.789 3.004 1.00 87.44 410 GLU A C 1
ATOM 3295 O O . GLU A 1 410 ? -2.288 -10.133 2.172 1.00 87.44 410 GLU A O 1
ATOM 3300 N N . ASN A 1 411 ? -3.748 -10.184 3.846 1.00 86.50 411 ASN A N 1
ATOM 3301 C CA . ASN A 1 411 ? -4.216 -8.800 3.695 1.00 86.50 411 ASN A CA 1
ATOM 3302 C C . ASN A 1 411 ? -4.770 -8.525 2.288 1.00 86.50 411 ASN A C 1
ATOM 3304 O O . ASN A 1 411 ? -5.829 -9.023 1.922 1.00 86.50 411 ASN A O 1
ATOM 3308 N N . LEU A 1 412 ? -4.054 -7.708 1.514 1.00 85.62 412 LEU A N 1
ATOM 3309 C CA . LEU A 1 412 ? -4.383 -7.306 0.152 1.00 85.62 412 LEU A CA 1
ATOM 3310 C C . LEU A 1 412 ? -3.576 -8.102 -0.887 1.00 85.62 412 LEU A C 1
ATOM 3312 O O . LEU A 1 412 ? -3.696 -7.837 -2.081 1.00 85.62 412 LEU A O 1
ATOM 3316 N N . TRP A 1 413 ? -2.745 -9.051 -0.445 1.00 86.75 413 TRP A N 1
ATOM 3317 C CA . TRP A 1 413 ? -1.968 -9.940 -1.301 1.00 86.75 413 TRP A CA 1
ATOM 3318 C C . TRP A 1 413 ? -2.784 -11.185 -1.631 1.00 86.75 413 TRP A C 1
ATOM 3320 O O . TRP A 1 413 ? -3.102 -11.982 -0.750 1.00 86.75 413 TRP A O 1
ATOM 3330 N N . GLU A 1 414 ? -3.101 -11.364 -2.907 1.00 86.69 414 GLU A N 1
ATOM 3331 C CA . GLU A 1 414 ? -3.798 -12.550 -3.402 1.00 86.69 414 GLU A CA 1
ATOM 3332 C C . GLU A 1 414 ? -2.793 -13.568 -3.935 1.00 86.69 414 GLU A C 1
ATOM 3334 O O . GLU A 1 414 ? -2.010 -13.262 -4.841 1.00 86.69 414 GLU A O 1
ATOM 3339 N N . ALA A 1 415 ? -2.826 -14.791 -3.400 1.00 88.75 415 ALA A N 1
ATOM 3340 C CA . ALA A 1 415 ? -1.881 -15.838 -3.780 1.00 88.75 415 ALA A CA 1
ATOM 3341 C C . ALA A 1 415 ? -1.972 -16.194 -5.264 1.00 88.75 415 ALA A C 1
ATOM 3343 O O . ALA A 1 415 ? -0.937 -16.337 -5.910 1.00 88.75 415 ALA A O 1
ATOM 3344 N N . SER A 1 416 ? -3.184 -16.270 -5.822 1.00 85.81 416 SER A N 1
ATOM 3345 C CA . SER A 1 416 ? -3.386 -16.547 -7.248 1.00 85.81 416 SER A CA 1
ATOM 3346 C C . SER A 1 416 ? -2.709 -15.498 -8.124 1.00 85.81 416 SER A C 1
ATOM 3348 O O . SER A 1 416 ? -1.975 -15.837 -9.047 1.00 85.81 416 SER A O 1
ATOM 3350 N N . SER A 1 417 ? -2.919 -14.222 -7.804 1.00 87.00 417 SER A N 1
ATOM 3351 C CA . SER A 1 417 ? -2.437 -13.094 -8.596 1.00 87.00 417 SER A CA 1
ATOM 3352 C C . SER A 1 417 ? -0.911 -13.002 -8.537 1.00 87.00 417 SER A C 1
ATOM 3354 O O . SER A 1 417 ? -0.267 -12.925 -9.580 1.00 87.00 417 SER A O 1
ATOM 3356 N N . LEU A 1 418 ? -0.323 -13.115 -7.339 1.00 91.56 418 LEU A N 1
ATOM 3357 C CA . LEU A 1 418 ? 1.134 -13.108 -7.160 1.00 91.56 418 LEU A CA 1
ATOM 3358 C C . LEU A 1 418 ? 1.818 -14.339 -7.757 1.00 91.56 418 LEU A C 1
ATOM 3360 O O . LEU A 1 418 ? 2.933 -14.241 -8.265 1.00 91.56 418 LEU A O 1
ATOM 3364 N N . TRP A 1 419 ? 1.181 -15.509 -7.693 1.00 92.94 419 TRP A N 1
ATOM 3365 C CA . TRP A 1 419 ? 1.744 -16.719 -8.282 1.00 92.94 419 TRP A CA 1
ATOM 3366 C C . TRP A 1 419 ? 1.744 -16.648 -9.812 1.00 92.94 419 TRP A C 1
ATOM 3368 O O . TRP A 1 419 ? 2.758 -16.963 -10.429 1.00 92.94 419 TRP A O 1
ATOM 3378 N N . LEU A 1 420 ? 0.647 -16.185 -10.425 1.00 92.00 420 LEU A N 1
ATOM 3379 C CA . LEU A 1 420 ? 0.544 -16.026 -11.880 1.00 92.00 420 LEU A CA 1
ATOM 3380 C C . LEU A 1 420 ? 1.571 -15.026 -12.413 1.00 92.00 420 LEU A C 1
ATOM 3382 O O . LEU A 1 420 ? 2.284 -15.334 -13.368 1.00 92.00 420 LEU A O 1
ATOM 3386 N N . THR A 1 421 ? 1.696 -13.856 -11.781 1.00 94.69 421 THR A N 1
ATOM 3387 C CA . THR A 1 421 ? 2.718 -12.881 -12.181 1.00 94.69 421 THR A CA 1
ATOM 3388 C C . THR A 1 421 ? 4.122 -13.406 -11.905 1.00 94.69 421 THR A C 1
ATOM 3390 O O . THR A 1 421 ? 4.987 -13.276 -12.763 1.00 94.69 421 THR A O 1
ATOM 3393 N N . GLY A 1 422 ? 4.352 -14.055 -10.760 1.00 96.31 422 GLY A N 1
ATOM 3394 C CA . GLY A 1 422 ? 5.639 -14.651 -10.397 1.00 96.31 422 GLY A CA 1
ATOM 3395 C C . GLY A 1 422 ? 6.114 -15.702 -11.400 1.00 96.31 422 GLY A C 1
ATOM 3396 O O . GLY A 1 422 ? 7.256 -15.647 -11.854 1.00 96.31 422 GLY A O 1
ATOM 3397 N N . ARG A 1 423 ? 5.225 -16.616 -11.806 1.00 95.88 423 ARG A N 1
ATOM 3398 C CA . ARG A 1 423 ? 5.476 -17.579 -12.886 1.00 95.88 423 ARG A CA 1
ATOM 3399 C C . ARG A 1 423 ? 5.852 -16.854 -14.173 1.00 95.88 423 ARG A C 1
ATOM 3401 O O . ARG A 1 423 ? 6.880 -17.165 -14.771 1.00 95.88 423 ARG A O 1
ATOM 3408 N N . ARG A 1 424 ? 5.049 -15.864 -14.571 1.00 96.38 424 ARG A N 1
ATOM 3409 C CA . ARG A 1 424 ? 5.240 -15.167 -15.842 1.00 96.38 424 ARG A CA 1
ATOM 3410 C C . ARG A 1 424 ? 6.549 -14.378 -15.903 1.00 96.38 424 ARG A C 1
ATOM 3412 O O . ARG A 1 424 ? 7.198 -14.363 -16.942 1.00 96.38 424 ARG A O 1
ATOM 3419 N N . ILE A 1 425 ? 6.980 -13.788 -14.788 1.00 97.06 425 ILE A N 1
ATOM 3420 C CA . ILE A 1 425 ? 8.297 -13.142 -14.670 1.00 97.06 425 ILE A CA 1
ATOM 3421 C C . ILE A 1 425 ? 9.420 -14.126 -15.012 1.00 97.06 425 ILE A C 1
ATOM 3423 O O . ILE A 1 425 ? 10.327 -13.783 -15.767 1.00 97.06 425 ILE A O 1
ATOM 3427 N N . ILE A 1 426 ? 9.375 -15.337 -14.444 1.00 97.44 426 ILE A N 1
ATOM 3428 C CA . ILE A 1 426 ? 10.412 -16.350 -14.672 1.00 97.44 426 ILE A CA 1
ATOM 3429 C C . ILE A 1 426 ? 10.439 -16.745 -16.151 1.00 97.44 426 ILE A C 1
ATOM 3431 O O . ILE A 1 426 ? 11.514 -16.775 -16.744 1.00 97.44 426 ILE A O 1
ATOM 3435 N N . GLU A 1 427 ? 9.273 -17.003 -16.746 1.00 96.12 427 GLU A N 1
ATOM 3436 C CA . GLU A 1 427 ? 9.149 -17.370 -18.162 1.00 96.12 427 GLU A CA 1
ATOM 3437 C C . GLU A 1 427 ? 9.722 -16.293 -19.091 1.00 96.12 427 GLU A C 1
ATOM 3439 O O . GLU A 1 427 ? 10.545 -16.602 -19.952 1.00 96.12 427 GLU A O 1
ATOM 3444 N N . LEU A 1 428 ? 9.332 -15.028 -18.887 1.00 95.50 428 LEU A N 1
ATOM 3445 C CA . LEU A 1 428 ? 9.754 -13.904 -19.727 1.00 95.50 428 LEU A CA 1
ATOM 3446 C C . LEU A 1 428 ? 11.260 -13.647 -19.647 1.00 95.50 428 LEU A C 1
ATOM 3448 O O . LEU A 1 428 ? 11.907 -13.436 -20.668 1.00 95.50 428 LEU A O 1
ATOM 3452 N N . GLU A 1 429 ? 11.830 -13.659 -18.444 1.00 96.19 429 GLU A N 1
ATOM 3453 C CA . GLU A 1 429 ? 13.231 -13.281 -18.262 1.00 96.19 429 GLU A CA 1
ATOM 3454 C C . GLU A 1 429 ? 14.206 -14.413 -18.587 1.00 96.19 429 GLU A C 1
ATOM 3456 O O . GLU A 1 429 ? 15.291 -14.149 -19.100 1.00 96.19 429 GLU A O 1
ATOM 3461 N N . HIS A 1 430 ? 13.845 -15.666 -18.291 1.00 95.56 430 HIS A N 1
ATOM 3462 C CA . HIS A 1 430 ? 14.696 -16.820 -18.592 1.00 95.56 430 HIS A CA 1
ATOM 3463 C C . HIS A 1 430 ? 14.431 -17.420 -19.979 1.00 95.56 430 HIS A C 1
ATOM 3465 O O . HIS A 1 430 ? 15.202 -18.271 -20.413 1.00 95.56 430 HIS A O 1
ATOM 3471 N N . GLY A 1 431 ? 13.368 -16.999 -20.673 1.00 94.12 431 GLY A N 1
ATOM 3472 C CA . GLY A 1 431 ? 13.008 -17.534 -21.987 1.00 94.12 431 GLY A CA 1
ATOM 3473 C C . GLY A 1 431 ? 12.589 -19.005 -21.936 1.00 94.12 431 GLY A C 1
ATOM 3474 O O . GLY A 1 431 ? 12.904 -19.765 -22.848 1.00 94.12 431 GLY A O 1
ATOM 3475 N N . ILE A 1 432 ? 11.913 -19.416 -20.859 1.00 95.00 432 ILE A N 1
ATOM 3476 C CA . ILE A 1 432 ? 11.458 -20.798 -20.638 1.00 95.00 432 ILE A CA 1
ATOM 3477 C C . ILE A 1 432 ? 9.934 -20.863 -20.531 1.00 95.00 432 ILE A C 1
ATOM 3479 O O . ILE A 1 432 ? 9.264 -19.851 -20.348 1.00 95.00 432 ILE A O 1
ATOM 3483 N N . THR A 1 433 ? 9.382 -22.073 -20.600 1.00 94.50 433 THR A N 1
ATOM 3484 C CA . THR A 1 433 ? 7.969 -22.335 -20.289 1.00 94.50 433 THR A CA 1
ATOM 3485 C C . THR A 1 433 ? 7.879 -23.142 -19.004 1.00 94.50 433 THR A C 1
ATOM 3487 O O . THR A 1 433 ? 8.588 -24.142 -18.860 1.00 94.50 433 THR A O 1
ATOM 3490 N N . LEU A 1 434 ? 7.018 -22.710 -18.084 1.00 94.06 434 LEU A N 1
ATOM 3491 C CA . LEU A 1 434 ? 6.712 -23.453 -16.868 1.00 94.06 434 LEU A CA 1
ATOM 3492 C C . LEU A 1 434 ? 5.380 -24.192 -17.030 1.00 94.06 434 LEU A C 1
ATOM 3494 O O . LEU A 1 434 ? 4.478 -23.713 -17.722 1.00 94.06 434 LEU A O 1
ATOM 3498 N N . ASP A 1 435 ? 5.250 -25.347 -16.391 1.00 91.56 435 ASP A N 1
ATOM 3499 C CA . ASP A 1 435 ? 4.012 -26.115 -16.335 1.00 91.56 435 ASP A CA 1
ATOM 3500 C C . ASP A 1 435 ? 3.020 -25.525 -15.308 1.00 91.56 435 ASP A C 1
ATOM 3502 O O . ASP A 1 435 ? 3.223 -24.458 -14.717 1.00 91.56 435 ASP A O 1
ATOM 3506 N N . GLU A 1 436 ? 1.905 -26.218 -15.079 1.00 86.06 436 GLU A N 1
ATOM 3507 C CA . GLU A 1 436 ? 0.908 -25.813 -14.083 1.00 86.06 436 GLU A CA 1
ATOM 3508 C C . GLU A 1 436 ? 1.418 -25.853 -12.635 1.00 86.06 436 GLU A C 1
ATOM 3510 O O . GLU A 1 436 ? 0.826 -25.201 -11.772 1.00 86.06 436 GLU A O 1
ATOM 3515 N N . ASN A 1 437 ? 2.510 -26.570 -12.358 1.00 85.50 437 ASN A N 1
ATOM 3516 C CA . ASN A 1 437 ? 3.158 -26.672 -11.052 1.00 85.50 437 ASN A CA 1
ATOM 3517 C C . ASN A 1 437 ? 4.245 -25.608 -10.847 1.00 85.50 437 ASN A C 1
ATOM 3519 O O . ASN A 1 437 ? 4.660 -25.380 -9.710 1.00 85.50 437 ASN A O 1
ATOM 3523 N N . GLY A 1 438 ? 4.637 -24.903 -11.911 1.00 89.69 438 GLY A N 1
ATOM 3524 C CA . GLY A 1 438 ? 5.735 -23.940 -11.899 1.00 89.69 438 GLY A CA 1
ATOM 3525 C C . GLY A 1 438 ? 7.102 -24.579 -12.156 1.00 89.69 438 GLY A C 1
ATOM 3526 O O . GLY A 1 438 ? 8.117 -23.945 -11.872 1.00 89.69 438 GLY A O 1
ATOM 3527 N N . GLU A 1 439 ? 7.134 -25.807 -12.676 1.00 92.38 439 GLU A N 1
ATOM 3528 C CA . GLU A 1 439 ? 8.354 -26.525 -13.050 1.00 92.38 439 GLU A CA 1
ATOM 3529 C C . GLU A 1 439 ? 8.665 -26.320 -14.542 1.00 92.38 439 GLU A C 1
ATOM 3531 O O . GLU A 1 439 ? 7.739 -26.164 -15.343 1.00 92.38 439 GLU A O 1
ATOM 3536 N N . PRO A 1 440 ? 9.941 -26.308 -14.967 1.00 93.81 440 PRO A N 1
ATOM 3537 C CA . PRO A 1 440 ? 10.275 -26.127 -16.374 1.00 93.81 440 PRO A CA 1
ATOM 3538 C C . PRO A 1 440 ? 9.806 -27.303 -17.229 1.00 93.81 440 PRO A C 1
ATOM 3540 O O . PRO A 1 440 ? 10.112 -28.457 -16.933 1.00 93.81 440 PRO A O 1
ATOM 3543 N N . CYS A 1 441 ? 9.112 -27.004 -18.328 1.00 91.44 441 CYS A N 1
ATOM 3544 C CA . CYS A 1 441 ? 8.682 -28.021 -19.289 1.00 91.44 441 CYS A CA 1
ATOM 3545 C C . CYS A 1 441 ? 9.863 -28.626 -20.065 1.00 91.44 441 CYS A C 1
ATOM 3547 O O . CYS A 1 441 ? 9.796 -29.775 -20.497 1.00 91.44 441 CYS A O 1
ATOM 3549 N N . ASP A 1 442 ? 10.931 -27.847 -20.266 1.00 86.38 442 ASP A N 1
ATOM 3550 C CA . ASP A 1 442 ? 12.137 -28.293 -20.959 1.00 86.38 442 ASP A CA 1
ATOM 3551 C C . ASP A 1 442 ? 13.155 -28.881 -19.969 1.00 86.38 442 ASP A C 1
ATOM 3553 O O . ASP A 1 442 ? 13.506 -28.276 -18.957 1.00 86.38 442 ASP A O 1
ATOM 3557 N N . SER A 1 443 ? 13.666 -30.068 -20.287 1.00 78.38 443 SER A N 1
ATOM 3558 C CA . SER A 1 443 ? 14.731 -30.725 -19.526 1.00 78.38 443 SER A CA 1
ATOM 3559 C C . SER A 1 443 ? 16.123 -30.109 -19.745 1.00 78.38 443 SER A C 1
ATOM 3561 O O . SER A 1 443 ? 17.009 -30.313 -18.915 1.00 78.38 443 SER A O 1
ATOM 3563 N N . ALA A 1 444 ? 16.326 -29.351 -20.830 1.00 83.19 444 ALA A N 1
ATOM 3564 C CA . ALA A 1 444 ? 17.609 -28.769 -21.236 1.00 83.19 444 ALA A CA 1
ATOM 3565 C C . ALA A 1 444 ? 17.831 -27.326 -20.732 1.00 83.19 444 ALA A C 1
ATOM 3567 O O . ALA A 1 444 ? 18.572 -26.552 -21.337 1.00 83.19 444 ALA A O 1
ATOM 3568 N N . VAL A 1 445 ? 17.202 -26.954 -19.617 1.00 89.81 445 VAL A N 1
ATOM 3569 C CA . VAL A 1 445 ? 17.315 -25.613 -19.028 1.00 89.81 445 VAL A CA 1
ATOM 3570 C C . VAL A 1 445 ? 18.717 -25.356 -18.472 1.00 89.81 445 VAL A C 1
ATOM 3572 O O . VAL A 1 445 ? 19.250 -26.150 -17.692 1.00 89.81 445 VAL A O 1
ATOM 3575 N N . ASP A 1 446 ? 19.297 -24.203 -18.814 1.00 89.50 446 ASP A N 1
ATOM 3576 C CA . ASP A 1 446 ? 20.530 -23.722 -18.191 1.00 89.50 446 ASP A CA 1
ATOM 3577 C C . ASP A 1 446 ? 20.236 -23.108 -16.814 1.00 89.50 446 ASP A C 1
ATOM 3579 O O . ASP A 1 446 ? 19.813 -21.961 -16.675 1.00 89.50 446 ASP A O 1
ATOM 3583 N N . TRP A 1 447 ? 20.502 -23.887 -15.768 1.00 91.81 447 TRP A N 1
ATOM 3584 C CA . TRP A 1 447 ? 20.321 -23.485 -14.371 1.00 91.81 447 TRP A CA 1
ATOM 3585 C C . TRP A 1 447 ? 21.338 -22.448 -13.875 1.00 91.81 447 TRP A C 1
ATOM 3587 O O . TRP A 1 447 ? 21.175 -21.907 -12.776 1.00 91.81 447 TRP A O 1
ATOM 3597 N N . THR A 1 448 ? 22.399 -22.200 -14.644 1.00 91.12 448 THR A N 1
ATOM 3598 C CA . THR A 1 448 ? 23.496 -21.294 -14.285 1.00 91.12 448 THR A CA 1
ATOM 3599 C C . THR A 1 448 ? 23.376 -19.924 -14.942 1.00 91.12 448 THR A C 1
ATOM 3601 O O . THR A 1 448 ? 23.910 -18.952 -14.403 1.00 91.12 448 THR A O 1
ATOM 3604 N N . ALA A 1 449 ? 22.639 -19.824 -16.051 1.00 92.12 449 ALA A N 1
ATOM 3605 C CA . ALA A 1 449 ? 22.399 -18.568 -16.745 1.00 92.12 449 ALA A CA 1
ATOM 3606 C C . ALA A 1 449 ? 21.604 -17.577 -15.880 1.00 92.12 449 ALA A C 1
ATOM 3608 O O . ALA A 1 449 ? 20.533 -17.883 -15.348 1.00 92.12 449 ALA A O 1
ATOM 3609 N N . LEU A 1 450 ? 22.123 -16.350 -15.780 1.00 95.31 450 LEU A N 1
ATOM 3610 C CA . LEU A 1 450 ? 21.427 -15.222 -15.169 1.00 95.31 450 LEU A CA 1
ATOM 3611 C C . LEU A 1 450 ? 20.840 -14.333 -16.279 1.00 95.31 450 LEU A C 1
ATOM 3613 O O . LEU A 1 450 ? 21.596 -13.899 -17.152 1.00 95.31 450 LEU A O 1
ATOM 3617 N N . PRO A 1 451 ? 19.535 -14.006 -16.249 1.00 94.94 451 PRO A N 1
ATOM 3618 C CA . PRO A 1 451 ? 18.881 -13.214 -17.289 1.00 94.94 451 PRO A CA 1
ATOM 3619 C C . PRO A 1 451 ? 19.515 -11.821 -17.366 1.00 94.94 451 PRO A C 1
ATOM 3621 O O . PRO A 1 451 ? 19.700 -11.221 -16.307 1.00 94.94 451 PRO A O 1
ATOM 3624 N N . PRO A 1 452 ? 19.908 -11.310 -18.542 1.00 92.38 452 PRO A N 1
ATOM 3625 C CA . PRO A 1 452 ? 20.630 -10.037 -18.669 1.00 92.38 452 PRO A CA 1
ATOM 3626 C C . PRO A 1 452 ? 19.774 -8.843 -18.203 1.00 92.38 452 PRO A C 1
ATOM 3628 O O . PRO A 1 452 ? 18.553 -8.957 -18.155 1.00 92.38 452 PRO A O 1
ATOM 3631 N N . ASP A 1 453 ? 20.387 -7.713 -17.820 1.00 89.56 453 ASP A N 1
ATOM 3632 C CA . ASP A 1 453 ? 19.664 -6.585 -17.189 1.00 89.56 453 ASP A CA 1
ATOM 3633 C C . ASP A 1 453 ? 18.548 -6.018 -18.082 1.00 89.56 453 ASP A C 1
ATOM 3635 O O . ASP A 1 453 ? 17.506 -5.590 -17.594 1.00 89.56 453 ASP A O 1
ATOM 3639 N N . GLU A 1 454 ? 18.742 -6.065 -19.399 1.00 88.38 454 GLU A N 1
ATOM 3640 C CA . GLU A 1 454 ? 17.850 -5.496 -20.408 1.00 88.38 454 GLU A CA 1
ATOM 3641 C C . GLU A 1 454 ? 16.486 -6.190 -20.461 1.00 88.38 454 GLU A C 1
ATOM 3643 O O . GLU A 1 454 ? 15.486 -5.546 -20.771 1.00 88.38 454 GLU A O 1
ATOM 3648 N N . VAL A 1 455 ? 16.425 -7.487 -20.136 1.00 91.69 455 VAL A N 1
ATOM 3649 C CA . VAL A 1 455 ? 15.160 -8.241 -20.110 1.00 91.69 455 VAL A CA 1
ATOM 3650 C C . VAL A 1 455 ? 14.496 -8.217 -18.737 1.00 91.69 455 VAL A C 1
ATOM 3652 O O . VAL A 1 455 ? 13.390 -8.732 -18.587 1.00 91.69 455 VAL A O 1
ATOM 3655 N N . ARG A 1 456 ? 15.151 -7.632 -17.725 1.00 94.06 456 ARG A N 1
ATOM 3656 C CA . ARG A 1 456 ? 14.653 -7.644 -16.352 1.00 94.06 456 ARG A CA 1
ATOM 3657 C C . ARG A 1 456 ? 13.402 -6.790 -16.197 1.00 94.06 456 ARG A C 1
ATOM 3659 O O . ARG A 1 456 ? 13.344 -5.626 -16.596 1.00 94.06 456 ARG A O 1
ATOM 3666 N N . ILE A 1 457 ? 12.425 -7.363 -15.512 1.00 94.06 457 ILE A N 1
ATOM 3667 C CA . ILE A 1 457 ? 11.190 -6.713 -15.105 1.00 94.06 457 ILE A CA 1
ATOM 3668 C C . ILE A 1 457 ? 11.487 -5.884 -13.853 1.00 94.06 457 ILE A C 1
ATOM 3670 O O . ILE A 1 457 ? 11.823 -6.401 -12.785 1.00 94.06 457 ILE A O 1
ATOM 3674 N N . ARG A 1 458 ? 11.356 -4.564 -13.989 1.00 90.12 458 ARG A N 1
ATOM 3675 C CA . ARG A 1 458 ? 11.668 -3.582 -12.942 1.00 90.12 458 ARG A CA 1
ATOM 3676 C C . ARG A 1 458 ? 10.557 -3.489 -11.900 1.00 90.12 458 ARG A C 1
ATOM 3678 O O . ARG A 1 458 ? 10.842 -3.433 -10.705 1.00 90.12 458 ARG A O 1
ATOM 3685 N N . SER A 1 459 ? 9.305 -3.503 -12.352 1.00 90.88 459 SER A N 1
ATOM 3686 C CA . SER A 1 459 ? 8.102 -3.411 -11.519 1.00 90.88 459 SER A CA 1
ATOM 3687 C C . SER A 1 459 ? 6.913 -4.095 -12.195 1.00 90.88 459 SER A C 1
ATOM 3689 O O . SER A 1 459 ? 6.992 -4.471 -13.366 1.00 90.88 459 SER A O 1
ATOM 3691 N N . ILE A 1 460 ? 5.817 -4.274 -11.455 1.00 91.19 460 ILE A N 1
ATOM 3692 C CA . ILE A 1 460 ? 4.584 -4.906 -11.929 1.00 91.19 460 ILE A CA 1
ATOM 3693 C C . ILE A 1 460 ? 3.370 -4.115 -11.448 1.00 91.19 460 ILE A C 1
ATOM 3695 O O . ILE A 1 460 ? 3.328 -3.661 -10.305 1.00 91.19 460 ILE A O 1
ATOM 3699 N N . SER A 1 461 ? 2.361 -4.011 -12.306 1.00 87.75 461 SER A N 1
ATOM 3700 C CA . SER A 1 461 ? 0.998 -3.636 -11.936 1.00 87.75 461 SER A CA 1
ATOM 3701 C C . SER A 1 461 ? 0.049 -4.800 -12.207 1.00 87.75 461 SER A C 1
ATOM 3703 O O . SER A 1 461 ? 0.230 -5.558 -13.159 1.00 87.75 461 SER A O 1
ATOM 3705 N N . THR A 1 462 ? -0.971 -4.958 -11.372 1.00 83.62 462 THR A N 1
ATOM 3706 C CA . THR A 1 462 ? -2.058 -5.912 -11.605 1.00 83.62 462 THR A CA 1
ATOM 3707 C C . THR A 1 462 ? -3.391 -5.195 -11.496 1.00 83.62 462 THR A C 1
ATOM 3709 O O . THR A 1 462 ? -3.590 -4.366 -10.604 1.00 83.62 462 THR A O 1
ATOM 3712 N N . ASP A 1 463 ? -4.298 -5.508 -12.417 1.00 76.88 463 ASP A N 1
ATOM 3713 C CA . ASP A 1 463 ? -5.687 -5.077 -12.327 1.00 76.88 463 ASP A CA 1
ATOM 3714 C C . ASP A 1 463 ? -6.309 -5.688 -11.056 1.00 76.88 463 ASP A C 1
ATOM 3716 O O . ASP A 1 463 ? -6.235 -6.909 -10.875 1.00 76.88 463 ASP A O 1
ATOM 3720 N N . PRO A 1 464 ? -6.864 -4.875 -10.137 1.00 66.00 464 PRO A N 1
ATOM 3721 C CA . PRO A 1 464 ? -7.545 -5.395 -8.957 1.00 66.00 464 PRO A CA 1
ATOM 3722 C C . PRO A 1 464 ? -8.820 -6.178 -9.300 1.00 66.00 464 PRO A C 1
ATOM 3724 O O . PRO A 1 464 ? -9.290 -6.944 -8.462 1.00 66.00 464 PRO A O 1
ATOM 3727 N N . GLU A 1 465 ? -9.388 -6.003 -10.496 1.00 68.31 465 GLU A N 1
ATOM 3728 C CA . GLU A 1 465 ? -10.596 -6.702 -10.920 1.00 68.31 465 GLU A CA 1
ATOM 3729 C C . GLU A 1 465 ? -10.272 -7.983 -11.697 1.00 68.31 465 GLU A C 1
ATOM 3731 O O . GLU A 1 465 ? -9.398 -8.030 -12.568 1.00 68.31 465 GLU A O 1
ATOM 3736 N N . THR A 1 466 ? -11.039 -9.041 -11.421 1.00 73.00 466 THR A N 1
ATOM 3737 C CA . THR A 1 466 ? -11.021 -10.231 -12.278 1.00 73.00 466 THR A CA 1
ATOM 3738 C C . THR A 1 466 ? -11.713 -9.890 -13.595 1.00 73.00 466 THR A C 1
ATOM 3740 O O . THR A 1 466 ? -12.881 -9.508 -13.617 1.00 73.00 466 THR A O 1
ATOM 3743 N N . ARG A 1 467 ? -11.000 -10.051 -14.708 1.00 79.69 467 ARG A N 1
ATOM 3744 C CA . ARG A 1 467 ? -11.523 -9.867 -16.063 1.00 79.69 467 ARG A CA 1
ATOM 3745 C C . ARG A 1 467 ? -11.996 -11.204 -16.615 1.00 79.69 467 ARG A C 1
ATOM 3747 O O . ARG A 1 467 ? -11.364 -12.229 -16.379 1.00 79.69 467 ARG A O 1
ATOM 3754 N N . ILE A 1 468 ? -13.075 -11.184 -17.389 1.00 82.44 468 ILE A N 1
ATOM 3755 C CA . ILE A 1 468 ? -13.563 -12.353 -18.124 1.00 82.44 468 ILE A CA 1
ATOM 3756 C C . ILE A 1 468 ? -13.256 -12.138 -19.606 1.00 82.44 468 ILE A C 1
ATOM 3758 O O . ILE A 1 468 ? -13.575 -11.085 -20.160 1.00 82.44 468 ILE A O 1
ATOM 3762 N N . ARG A 1 469 ? -12.628 -13.126 -20.245 1.00 83.88 469 ARG A N 1
ATOM 3763 C CA . ARG A 1 469 ? -12.409 -13.174 -21.695 1.00 83.88 469 ARG A CA 1
ATOM 3764 C C . ARG A 1 469 ? -13.026 -14.435 -22.274 1.00 83.88 469 ARG A C 1
ATOM 3766 O O . ARG A 1 469 ? -13.034 -15.471 -21.622 1.00 83.88 469 ARG A O 1
ATOM 3773 N N . THR A 1 470 ? -13.513 -14.351 -23.503 1.00 82.81 470 THR A N 1
ATOM 3774 C CA . THR A 1 470 ? -14.001 -15.522 -24.234 1.00 82.81 470 THR A CA 1
ATOM 3775 C C . THR A 1 470 ? -12.809 -16.277 -24.819 1.00 82.81 470 THR A C 1
ATOM 3777 O O . THR A 1 470 ? -12.022 -15.693 -25.564 1.00 82.81 470 THR A O 1
ATOM 3780 N N . GLY A 1 471 ? -12.652 -17.546 -24.448 1.00 76.38 471 GLY A N 1
ATOM 3781 C CA . GLY A 1 471 ? -11.644 -18.450 -24.996 1.00 76.38 471 GLY A CA 1
ATOM 3782 C C . GLY A 1 471 ? -11.950 -18.866 -26.434 1.00 76.38 471 GLY A C 1
ATOM 3783 O O . GLY A 1 471 ? -13.038 -18.613 -26.953 1.00 76.38 471 GLY A O 1
ATOM 3784 N N . GLU A 1 472 ? -11.001 -19.555 -27.069 1.00 76.69 472 GLU A N 1
ATOM 3785 C CA . GLU A 1 472 ? -11.110 -20.006 -28.469 1.00 76.69 472 GLU A CA 1
ATOM 3786 C C . GLU A 1 472 ? -12.323 -20.923 -28.708 1.00 76.69 472 GLU A C 1
ATOM 3788 O O . GLU A 1 472 ? 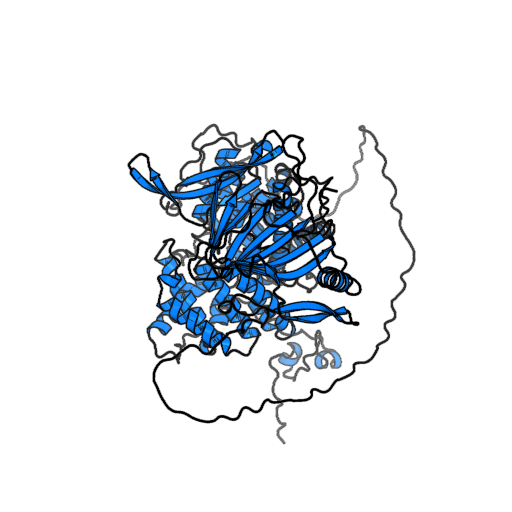-12.925 -20.893 -29.779 1.00 76.69 472 GLU A O 1
ATOM 3793 N N . ASN A 1 473 ? -12.745 -21.664 -27.679 1.00 79.25 473 ASN A N 1
ATOM 3794 C CA . ASN A 1 473 ? -13.900 -22.565 -27.718 1.00 79.25 473 ASN A CA 1
ATOM 3795 C C . ASN A 1 473 ? -15.227 -21.898 -27.292 1.00 79.25 473 ASN A C 1
ATOM 3797 O O . ASN A 1 473 ? -16.231 -22.585 -27.114 1.00 79.25 473 ASN A O 1
ATOM 3801 N N . GLY A 1 474 ? -15.250 -20.574 -27.086 1.00 75.62 474 GLY A N 1
ATOM 3802 C CA . GLY A 1 474 ? -16.434 -19.838 -26.621 1.00 75.62 474 GLY A CA 1
ATOM 3803 C C . GLY A 1 474 ? -16.662 -19.864 -25.103 1.00 75.62 474 GLY A C 1
ATOM 3804 O O . GLY A 1 474 ? -17.651 -19.316 -24.621 1.00 75.62 474 GLY A O 1
ATOM 3805 N N . GLU A 1 475 ? -15.764 -20.481 -24.337 1.00 84.25 475 GLU A N 1
ATOM 3806 C CA . GLU A 1 475 ? -15.842 -20.556 -22.874 1.00 84.25 475 GLU A CA 1
ATOM 3807 C C . GLU A 1 475 ? -15.428 -19.242 -22.193 1.00 84.25 475 GLU A C 1
ATOM 3809 O O . GLU A 1 475 ? -14.570 -18.511 -22.684 1.00 84.25 475 GLU A O 1
ATOM 3814 N N . ALA A 1 476 ? -16.027 -18.924 -21.044 1.00 80.44 476 ALA A N 1
ATOM 3815 C CA . ALA A 1 476 ? -15.665 -17.745 -20.263 1.00 80.44 476 ALA A CA 1
ATOM 3816 C C . ALA A 1 476 ? -14.444 -18.041 -19.374 1.00 80.44 476 ALA A C 1
ATOM 3818 O O . ALA A 1 476 ? -14.533 -18.810 -18.419 1.00 80.44 476 ALA A O 1
ATOM 3819 N N . ILE A 1 477 ? -13.313 -17.399 -19.664 1.00 82.31 477 ILE A N 1
ATOM 3820 C CA . ILE A 1 477 ? -12.052 -17.536 -18.931 1.00 82.31 477 ILE A CA 1
ATOM 3821 C C . ILE A 1 477 ? -11.873 -16.324 -18.019 1.00 82.31 477 ILE A C 1
ATOM 3823 O O . ILE A 1 477 ? -11.704 -15.194 -18.483 1.00 82.31 477 ILE A O 1
ATOM 3827 N N . ALA A 1 478 ? -11.885 -16.559 -16.710 1.00 82.00 478 ALA A N 1
ATOM 3828 C CA . ALA A 1 478 ? -11.540 -15.548 -15.718 1.00 82.00 478 ALA A CA 1
ATOM 3829 C C . ALA A 1 478 ? -10.014 -15.378 -15.628 1.00 82.00 478 ALA A C 1
ATOM 3831 O O . ALA A 1 478 ? -9.269 -16.354 -15.672 1.00 82.00 478 ALA A O 1
ATOM 3832 N N . GLY A 1 479 ? -9.531 -14.152 -15.460 1.00 83.06 479 GLY A N 1
ATOM 3833 C CA . GLY A 1 479 ? -8.106 -13.842 -15.367 1.00 83.06 479 GLY A CA 1
ATOM 3834 C C . GLY A 1 479 ? -7.842 -12.441 -14.831 1.00 83.06 479 GLY A C 1
ATOM 3835 O O . GLY A 1 479 ? -8.765 -11.714 -14.468 1.00 83.06 479 GLY A O 1
ATOM 3836 N N . THR A 1 480 ? -6.573 -12.056 -14.799 1.00 85.50 480 THR A N 1
ATOM 3837 C CA . THR A 1 480 ? -6.119 -10.733 -14.355 1.00 85.50 480 THR A CA 1
ATOM 3838 C C . THR A 1 480 ? -5.240 -10.119 -15.433 1.00 85.50 480 THR A C 1
ATOM 3840 O O . THR A 1 480 ? -4.442 -10.816 -16.054 1.00 85.50 480 THR A O 1
ATOM 3843 N N . VAL A 1 481 ? -5.368 -8.814 -15.671 1.00 88.69 481 VAL A N 1
ATOM 3844 C CA . VAL A 1 481 ? -4.434 -8.094 -16.547 1.00 88.69 481 VAL A CA 1
ATOM 3845 C C . VAL A 1 481 ? -3.230 -7.659 -15.718 1.00 88.69 481 VAL A C 1
ATOM 3847 O O . VAL A 1 481 ? -3.388 -6.985 -14.701 1.00 88.69 481 VAL A O 1
ATOM 3850 N N . ALA A 1 482 ? -2.034 -8.055 -16.142 1.00 93.06 482 ALA A N 1
ATOM 3851 C CA . ALA A 1 482 ? -0.774 -7.675 -15.519 1.00 93.06 482 ALA A CA 1
ATOM 3852 C C . ALA A 1 482 ? 0.033 -6.780 -16.466 1.00 93.06 482 ALA A C 1
ATOM 3854 O O . ALA A 1 482 ? 0.125 -7.058 -17.660 1.00 93.06 482 ALA A O 1
ATOM 3855 N N . GLY A 1 483 ? 0.609 -5.702 -15.939 1.00 94.00 483 GLY A N 1
ATOM 3856 C CA . GLY A 1 483 ? 1.583 -4.859 -16.622 1.00 94.00 483 GLY A CA 1
ATOM 3857 C C . GLY A 1 483 ? 2.985 -5.128 -16.087 1.00 94.00 483 GLY A C 1
ATOM 3858 O O . GLY A 1 483 ? 3.226 -4.985 -14.891 1.00 94.00 483 GLY A O 1
ATOM 3859 N N . PHE A 1 484 ? 3.914 -5.485 -16.965 1.00 94.88 484 PHE A N 1
ATOM 3860 C CA . PHE A 1 484 ? 5.322 -5.715 -16.654 1.00 94.88 484 PHE A CA 1
ATOM 3861 C C . PHE A 1 484 ? 6.142 -4.509 -17.116 1.00 94.88 484 PHE A C 1
ATOM 3863 O O . PHE A 1 484 ? 6.165 -4.181 -18.302 1.00 94.88 484 PHE A O 1
ATOM 3870 N N . PHE A 1 485 ? 6.801 -3.824 -16.183 1.00 92.88 485 PHE A N 1
ATOM 3871 C CA . PHE A 1 485 ? 7.604 -2.640 -16.480 1.00 92.88 485 PHE A CA 1
ATOM 3872 C C . PHE A 1 485 ? 8.998 -3.085 -16.912 1.00 92.88 485 PHE A C 1
ATOM 3874 O O . PHE A 1 485 ? 9.764 -3.613 -16.104 1.00 92.88 485 PHE A O 1
ATOM 3881 N N . MET A 1 486 ? 9.313 -2.879 -18.184 1.00 90.19 486 MET A N 1
ATOM 3882 C CA . MET A 1 486 ? 10.530 -3.357 -18.836 1.00 90.19 486 MET A CA 1
ATOM 3883 C C . MET A 1 486 ? 11.289 -2.188 -19.459 1.00 90.19 486 MET A C 1
ATOM 3885 O O . MET A 1 486 ? 10.746 -1.093 -19.623 1.00 90.19 486 MET A O 1
ATOM 3889 N N . ARG A 1 487 ? 12.559 -2.403 -19.804 1.00 86.81 487 ARG A N 1
ATOM 3890 C CA . ARG A 1 487 ? 13.409 -1.376 -20.409 1.00 86.81 487 ARG A CA 1
ATOM 3891 C C . ARG A 1 487 ? 13.551 -1.626 -21.910 1.00 86.81 487 ARG A C 1
ATOM 3893 O O . ARG A 1 487 ? 13.828 -2.740 -22.332 1.00 86.81 487 ARG A O 1
ATOM 3900 N N . ASN A 1 488 ? 13.356 -0.588 -22.715 1.00 83.50 488 ASN A N 1
ATOM 3901 C CA . ASN A 1 488 ? 13.644 -0.629 -24.150 1.00 83.50 488 ASN A CA 1
ATOM 3902 C C . ASN A 1 488 ? 15.154 -0.468 -24.415 1.00 83.50 488 ASN A C 1
ATOM 3904 O O . ASN A 1 488 ? 15.865 0.019 -23.531 1.00 83.50 488 ASN A O 1
ATOM 3908 N N . PRO A 1 489 ? 15.647 -0.786 -25.631 1.00 81.31 489 PRO A N 1
ATOM 3909 C CA . PRO A 1 489 ? 17.055 -0.595 -26.005 1.00 81.31 489 PRO A CA 1
ATOM 3910 C C . PRO A 1 489 ? 17.584 0.831 -25.774 1.00 81.31 489 PRO A C 1
ATOM 3912 O O . PRO A 1 489 ? 18.734 1.006 -25.385 1.00 81.31 489 PRO A O 1
ATOM 3915 N N . ASP A 1 490 ? 16.724 1.847 -25.908 1.00 79.56 490 ASP A N 1
ATOM 3916 C CA . ASP A 1 490 ? 17.051 3.260 -25.637 1.00 79.56 490 ASP A CA 1
ATOM 3917 C C . ASP A 1 490 ? 17.111 3.607 -24.135 1.00 79.56 490 ASP A C 1
ATOM 3919 O O . ASP A 1 490 ? 17.255 4.767 -23.746 1.00 79.56 490 ASP A O 1
ATOM 3923 N N . GLY A 1 491 ? 16.920 2.620 -23.260 1.00 77.12 491 GLY A N 1
ATOM 3924 C CA . GLY A 1 491 ? 16.973 2.775 -21.814 1.00 77.12 491 GLY A CA 1
ATOM 3925 C C . GLY A 1 491 ? 15.706 3.337 -21.158 1.00 77.12 491 GLY A C 1
ATOM 3926 O O . GLY A 1 491 ? 15.701 3.515 -19.937 1.00 77.12 491 GLY A O 1
ATOM 3927 N N . LYS A 1 492 ? 14.641 3.600 -21.928 1.00 83.88 492 LYS A N 1
ATOM 3928 C CA . LYS A 1 492 ? 13.334 4.070 -21.428 1.00 83.88 492 LYS A CA 1
ATOM 3929 C C . LYS A 1 492 ? 12.489 2.915 -20.892 1.00 83.88 492 LYS A C 1
ATOM 3931 O O . LYS A 1 492 ? 12.503 1.829 -21.468 1.00 83.88 492 LYS A O 1
ATOM 3936 N N . ILE A 1 493 ? 11.727 3.169 -19.830 1.00 87.31 493 ILE A N 1
ATOM 3937 C CA . ILE A 1 493 ? 10.768 2.204 -19.284 1.00 87.31 493 ILE A CA 1
ATOM 3938 C C . ILE A 1 493 ? 9.489 2.204 -20.131 1.00 87.31 493 ILE A C 1
ATOM 3940 O O . ILE A 1 493 ? 8.969 3.262 -20.480 1.00 87.31 493 ILE A O 1
ATOM 3944 N N . TYR A 1 494 ? 8.985 1.015 -20.450 1.00 89.44 494 TYR A N 1
ATOM 3945 C CA . TYR A 1 494 ? 7.677 0.785 -21.061 1.00 89.44 494 TYR A CA 1
ATOM 3946 C C . TYR A 1 494 ? 6.924 -0.301 -20.286 1.00 89.44 494 TYR A C 1
ATOM 3948 O O . TYR A 1 494 ? 7.516 -1.032 -19.491 1.00 89.44 494 TYR A O 1
ATOM 3956 N N . VAL A 1 495 ? 5.613 -0.405 -20.508 1.00 92.44 495 VAL A N 1
ATOM 3957 C CA . VAL A 1 495 ? 4.769 -1.417 -19.863 1.00 92.44 495 VAL A CA 1
ATOM 3958 C C . VAL A 1 495 ? 4.321 -2.438 -20.903 1.00 92.44 495 VAL A C 1
ATOM 3960 O O . VAL A 1 495 ? 3.626 -2.090 -21.855 1.00 92.44 495 VAL A O 1
ATOM 3963 N N . HIS A 1 496 ? 4.708 -3.697 -20.713 1.00 93.06 496 HIS A N 1
ATOM 3964 C CA . HIS A 1 496 ? 4.172 -4.836 -21.451 1.00 93.06 496 HIS A CA 1
ATOM 3965 C C . HIS A 1 496 ? 2.946 -5.378 -20.707 1.00 93.06 496 HIS A C 1
ATOM 3967 O O . HIS A 1 496 ? 3.082 -5.891 -19.599 1.00 93.06 496 HIS A O 1
ATOM 3973 N N . SER A 1 497 ? 1.749 -5.236 -21.276 1.00 93.31 497 SER A N 1
ATOM 3974 C CA . SER A 1 497 ? 0.505 -5.696 -20.644 1.00 93.31 497 SER A CA 1
ATOM 3975 C C . SER A 1 497 ? 0.020 -7.020 -21.225 1.00 93.31 497 SER A C 1
ATOM 3977 O O . SER A 1 497 ? -0.120 -7.154 -22.438 1.00 93.31 497 SER A O 1
ATOM 3979 N N . GLU A 1 498 ? -0.317 -7.969 -20.354 1.00 93.31 498 GLU A N 1
ATOM 3980 C CA . GLU A 1 498 ? -0.791 -9.305 -20.721 1.00 93.31 498 GLU A CA 1
ATOM 3981 C C . GLU A 1 498 ? -1.987 -9.722 -19.851 1.00 93.31 498 GLU A C 1
ATOM 3983 O O . GLU A 1 498 ? -2.100 -9.334 -18.688 1.00 93.31 498 GLU A O 1
ATOM 3988 N N . PHE A 1 499 ? -2.904 -10.514 -20.413 1.00 91.12 499 PHE A N 1
ATOM 3989 C CA . PHE A 1 499 ? -3.965 -11.164 -19.644 1.00 91.12 499 PHE A CA 1
ATOM 3990 C C . PHE A 1 499 ? -3.488 -12.530 -19.168 1.00 91.12 499 PHE A C 1
ATOM 3992 O O . PHE A 1 499 ? -3.172 -13.393 -19.982 1.00 91.12 499 PHE A O 1
ATOM 3999 N N . LEU A 1 500 ? -3.481 -12.725 -17.854 1.00 90.44 500 LEU A N 1
ATOM 4000 C CA . LEU A 1 500 ? -3.088 -13.965 -17.206 1.00 90.44 500 LEU A CA 1
ATOM 4001 C C . LEU A 1 500 ? -4.353 -14.732 -16.795 1.00 90.44 500 LEU A C 1
ATOM 4003 O O . LEU A 1 500 ? -5.055 -14.286 -15.878 1.00 90.44 500 LEU A O 1
ATOM 4007 N N . PRO A 1 501 ? -4.685 -15.855 -17.457 1.00 86.50 501 PRO A N 1
ATOM 4008 C CA . PRO A 1 501 ? -5.847 -16.654 -17.091 1.00 86.50 501 PRO A CA 1
ATOM 4009 C C . PRO A 1 501 ? -5.655 -17.263 -15.698 1.00 86.50 501 PRO A C 1
ATOM 4011 O O . PRO A 1 501 ? -4.573 -17.748 -15.356 1.00 86.50 501 PRO A O 1
ATOM 4014 N N . LYS A 1 502 ? -6.714 -17.258 -14.883 1.00 77.31 502 LYS A N 1
ATOM 4015 C CA . LYS A 1 502 ? -6.722 -17.988 -13.615 1.00 77.31 502 LYS A CA 1
ATOM 4016 C C . LYS A 1 502 ? -6.669 -19.480 -13.931 1.00 77.31 502 LYS A C 1
ATOM 4018 O O . LYS A 1 502 ? -7.523 -20.002 -14.641 1.00 77.31 502 LYS A O 1
ATOM 4023 N N . VAL A 1 503 ? -5.666 -20.163 -13.392 1.00 65.88 503 VAL A N 1
ATOM 4024 C CA . VAL A 1 503 ? -5.614 -21.628 -13.423 1.00 65.88 503 VAL A CA 1
ATOM 4025 C C . VAL A 1 503 ? -6.633 -22.132 -12.400 1.00 65.88 503 VAL A C 1
ATOM 4027 O O . VAL A 1 503 ? -6.660 -21.623 -11.279 1.00 65.88 503 VAL A O 1
ATOM 4030 N N . ALA A 1 504 ? -7.501 -23.074 -12.785 1.00 51.56 504 ALA A N 1
ATOM 4031 C CA . ALA A 1 504 ? -8.474 -23.675 -11.870 1.00 51.56 504 ALA A CA 1
ATOM 4032 C C . ALA A 1 504 ? -7.744 -24.205 -10.628 1.00 51.56 504 ALA A C 1
ATOM 4034 O O . ALA A 1 504 ? -6.728 -24.876 -10.797 1.00 51.56 504 ALA A O 1
ATOM 4035 N N . ASP A 1 505 ? -8.236 -23.872 -9.424 1.00 45.06 505 ASP A N 1
ATOM 4036 C CA . ASP A 1 505 ? -7.603 -24.160 -8.127 1.00 45.06 505 ASP A CA 1
ATOM 4037 C C . ASP A 1 505 ? -6.915 -25.533 -8.114 1.00 45.06 505 ASP A C 1
ATOM 4039 O O . ASP A 1 505 ? -7.533 -26.578 -7.873 1.00 45.06 505 ASP A O 1
ATOM 4043 N N . SER A 1 506 ? -5.604 -25.540 -8.364 1.00 34.41 506 SER A N 1
ATOM 4044 C CA . SER A 1 506 ? -4.783 -26.714 -8.141 1.00 34.41 506 SER A CA 1
ATOM 4045 C C . SER A 1 506 ? -4.728 -26.875 -6.631 1.00 34.41 506 SER A C 1
ATOM 4047 O O . SER A 1 506 ? -4.057 -26.102 -5.941 1.00 34.41 506 SER A O 1
ATOM 4049 N N . ARG A 1 507 ? -5.498 -27.835 -6.112 1.00 31.50 507 ARG A N 1
ATOM 4050 C CA . ARG A 1 507 ? -5.448 -28.263 -4.710 1.00 31.50 507 ARG A CA 1
ATOM 4051 C C . ARG A 1 507 ? -3.985 -28.333 -4.244 1.00 31.50 507 ARG A C 1
ATOM 4053 O O . ARG A 1 507 ? -3.136 -28.737 -5.043 1.00 31.50 507 ARG A O 1
ATOM 4060 N N . PRO A 1 508 ? -3.680 -28.004 -2.975 1.00 31.64 508 PRO A N 1
ATOM 4061 C CA . PRO A 1 508 ? -2.339 -28.192 -2.437 1.00 31.64 508 PRO A CA 1
ATOM 4062 C C . PRO A 1 508 ? -1.868 -29.611 -2.759 1.00 31.64 508 PRO A C 1
ATOM 4064 O O . PRO A 1 508 ? -2.581 -30.583 -2.491 1.00 31.64 508 PRO A O 1
ATOM 4067 N N . ILE A 1 509 ? -0.701 -29.711 -3.402 1.00 28.80 509 ILE A N 1
ATOM 4068 C CA . ILE A 1 509 ? -0.108 -30.979 -3.827 1.00 28.80 509 ILE A CA 1
ATOM 4069 C C . ILE A 1 509 ? -0.110 -31.919 -2.621 1.00 28.80 509 ILE A C 1
ATOM 4071 O O . ILE A 1 509 ? 0.508 -31.633 -1.591 1.00 28.80 509 ILE A O 1
ATOM 4075 N N . ALA A 1 510 ? -0.809 -33.048 -2.745 1.00 27.95 510 ALA A N 1
ATOM 4076 C CA . ALA A 1 510 ? -0.670 -34.142 -1.802 1.00 27.95 510 ALA A CA 1
ATOM 4077 C C . ALA A 1 510 ? 0.810 -34.545 -1.787 1.00 27.95 510 ALA A C 1
ATOM 4079 O O . ALA A 1 510 ? 1.357 -34.972 -2.804 1.00 27.95 510 ALA A O 1
ATOM 4080 N N . HIS A 1 511 ? 1.461 -34.331 -0.641 1.00 36.78 511 HIS A N 1
ATOM 4081 C CA . HIS A 1 511 ? 2.866 -34.643 -0.406 1.00 36.78 511 HIS A CA 1
ATOM 4082 C C . HIS A 1 511 ? 3.221 -36.031 -0.959 1.00 36.78 511 HIS A C 1
ATOM 4084 O O . HIS A 1 511 ? 2.753 -37.051 -0.457 1.00 36.78 511 HIS A O 1
ATOM 4090 N N . GLY A 1 512 ? 4.059 -36.053 -1.993 1.00 27.86 512 GLY A N 1
ATOM 4091 C CA . GLY A 1 512 ? 4.503 -37.284 -2.648 1.00 27.86 512 GLY A CA 1
ATOM 4092 C C . GLY A 1 512 ? 5.520 -37.054 -3.767 1.00 27.86 512 GLY A C 1
ATOM 4093 O O . GLY A 1 512 ? 6.372 -37.909 -3.999 1.00 27.86 512 GLY A O 1
ATOM 4094 N N . GLY A 1 513 ? 5.505 -35.883 -4.411 1.00 24.52 513 GLY A N 1
ATOM 4095 C CA . GLY A 1 513 ? 6.545 -35.483 -5.360 1.00 24.52 513 GLY A CA 1
ATOM 4096 C C . GLY A 1 513 ? 7.825 -35.064 -4.638 1.00 24.52 513 GLY A C 1
ATOM 4097 O O . GLY A 1 513 ? 7.809 -34.142 -3.823 1.00 24.52 513 GLY A O 1
ATOM 4098 N N . ARG A 1 514 ? 8.942 -35.746 -4.914 1.00 26.19 514 ARG A N 1
ATOM 4099 C CA . ARG A 1 514 ? 10.275 -35.311 -4.477 1.00 26.19 514 ARG A CA 1
ATOM 4100 C C . ARG A 1 514 ? 10.531 -33.909 -5.027 1.00 26.19 514 ARG A C 1
ATOM 4102 O O . ARG A 1 514 ? 10.625 -33.748 -6.237 1.00 26.19 514 ARG A O 1
ATOM 4109 N N . LEU A 1 515 ? 10.710 -32.930 -4.144 1.00 26.70 515 LEU A N 1
ATOM 4110 C CA . LEU A 1 515 ? 11.392 -31.693 -4.516 1.00 26.70 515 LEU A CA 1
ATOM 4111 C C . LEU A 1 515 ? 12.773 -32.072 -5.073 1.00 26.70 515 LEU A C 1
ATOM 4113 O O . LEU A 1 515 ? 13.432 -32.931 -4.470 1.00 26.70 515 LEU A O 1
ATOM 4117 N N . PRO A 1 516 ? 13.221 -31.498 -6.200 1.00 24.64 516 PRO A N 1
ATOM 4118 C CA . PRO A 1 516 ? 14.522 -31.822 -6.757 1.00 24.64 516 PRO A CA 1
ATOM 4119 C C . PRO A 1 516 ? 15.613 -31.436 -5.752 1.00 24.64 516 PRO A C 1
ATOM 4121 O O . PRO A 1 516 ? 15.934 -30.266 -5.549 1.00 24.64 516 PRO A O 1
ATOM 4124 N N . ILE A 1 517 ? 16.196 -32.447 -5.104 1.00 24.53 517 ILE A N 1
ATOM 4125 C CA . ILE A 1 517 ? 17.480 -32.324 -4.422 1.00 24.53 517 ILE A CA 1
ATOM 4126 C C . ILE A 1 517 ? 18.518 -32.235 -5.540 1.00 24.53 517 ILE A C 1
ATOM 4128 O O . ILE A 1 517 ? 19.042 -33.250 -5.995 1.00 24.53 517 ILE A O 1
ATOM 4132 N N . MET A 1 518 ? 18.798 -31.026 -6.022 1.00 23.50 518 MET A N 1
ATOM 4133 C CA . MET A 1 518 ? 20.028 -30.801 -6.769 1.00 23.50 518 MET A CA 1
ATOM 4134 C C . MET A 1 518 ? 21.174 -30.728 -5.766 1.00 23.50 518 MET A C 1
ATOM 4136 O O . MET A 1 518 ? 21.460 -29.695 -5.164 1.00 23.50 518 MET A O 1
ATOM 4140 N N . SER A 1 519 ? 21.809 -31.880 -5.567 1.00 21.77 519 SER A N 1
ATOM 4141 C CA . SER A 1 519 ? 23.074 -32.029 -4.861 1.00 21.77 519 SER A CA 1
ATOM 4142 C C . SER A 1 519 ? 24.164 -31.280 -5.631 1.00 21.77 519 SER A C 1
ATOM 4144 O O . SER A 1 519 ? 24.874 -31.862 -6.449 1.00 21.77 519 SER A O 1
ATOM 4146 N N . ILE A 1 520 ? 24.331 -29.984 -5.380 1.00 24.36 520 ILE A N 1
ATOM 4147 C CA . ILE A 1 520 ? 25.597 -29.330 -5.702 1.00 24.36 520 ILE A CA 1
ATOM 4148 C C . ILE A 1 520 ? 26.571 -29.776 -4.611 1.00 24.36 520 ILE A C 1
ATOM 4150 O O . ILE A 1 520 ? 26.403 -29.447 -3.438 1.00 24.36 520 ILE A O 1
ATOM 4154 N N . ASN A 1 521 ? 27.553 -30.594 -4.993 1.00 24.20 521 ASN A N 1
ATOM 4155 C CA . ASN A 1 521 ? 28.644 -31.039 -4.129 1.00 24.20 521 ASN A CA 1
ATOM 4156 C C . ASN A 1 521 ? 29.412 -29.826 -3.577 1.00 24.20 521 ASN A C 1
ATOM 4158 O O . ASN A 1 521 ? 30.387 -29.371 -4.172 1.00 24.20 521 ASN A O 1
ATOM 4162 N N . LEU A 1 522 ? 29.009 -29.333 -2.410 1.00 26.83 522 LEU A N 1
ATOM 4163 C CA . LEU A 1 522 ? 29.810 -28.438 -1.588 1.00 26.83 522 LEU A CA 1
ATOM 4164 C C . LEU A 1 522 ? 30.131 -29.176 -0.293 1.00 26.83 522 LEU A C 1
ATOM 4166 O O . LEU A 1 522 ? 29.261 -29.483 0.521 1.00 26.83 522 LEU A O 1
ATOM 4170 N N . ARG A 1 523 ? 31.411 -29.532 -0.149 1.00 21.56 523 ARG A N 1
ATOM 4171 C CA . ARG A 1 523 ? 31.951 -30.181 1.048 1.00 21.56 523 ARG A CA 1
ATOM 4172 C C . ARG A 1 523 ? 31.608 -29.326 2.280 1.00 21.56 523 ARG A C 1
ATOM 4174 O O . ARG A 1 523 ? 31.841 -28.119 2.246 1.00 21.56 523 ARG A O 1
ATOM 4181 N N . PRO A 1 524 ? 31.105 -29.918 3.374 1.00 22.00 524 PRO A N 1
ATOM 4182 C CA . PRO A 1 524 ? 30.735 -29.165 4.562 1.00 22.00 524 PRO A CA 1
ATOM 4183 C C . PRO A 1 524 ? 31.999 -28.664 5.272 1.00 22.00 524 PRO A C 1
ATOM 4185 O O . PRO A 1 524 ? 32.764 -29.456 5.825 1.00 22.00 524 PRO A O 1
ATOM 4188 N N . HIS A 1 525 ? 32.227 -27.350 5.285 1.00 25.45 525 HIS A N 1
ATOM 4189 C CA . HIS A 1 525 ? 33.175 -26.758 6.226 1.00 25.45 525 HIS A CA 1
ATOM 4190 C C . HIS A 1 525 ? 32.523 -26.692 7.610 1.00 25.45 525 HIS A C 1
ATOM 4192 O O . HIS A 1 525 ? 31.573 -25.950 7.848 1.00 25.45 525 HI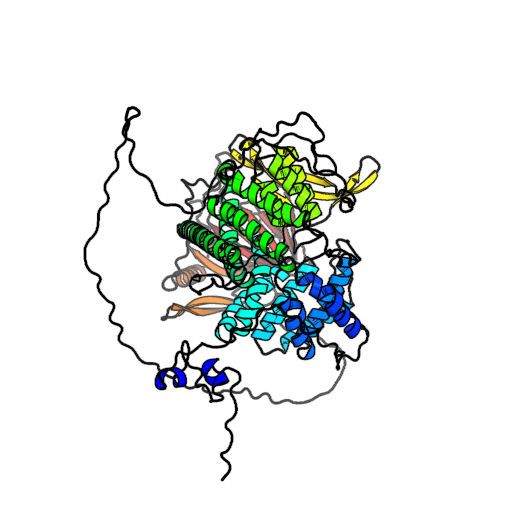S A O 1
ATOM 4198 N N . GLY A 1 526 ? 33.019 -27.551 8.501 1.00 25.59 526 GLY A N 1
ATOM 4199 C CA . GLY A 1 526 ? 32.515 -27.735 9.852 1.00 25.59 526 GLY A CA 1
ATOM 4200 C C . GLY A 1 526 ? 32.858 -26.611 10.833 1.00 25.59 526 GLY A C 1
ATOM 4201 O O . GLY A 1 526 ? 33.883 -25.946 10.730 1.00 25.59 526 GLY A O 1
ATOM 4202 N N . ASN A 1 527 ? 31.971 -26.481 11.823 1.00 26.19 527 ASN A N 1
ATOM 4203 C CA . ASN A 1 527 ? 32.192 -26.110 13.224 1.00 26.19 527 ASN A CA 1
ATOM 4204 C C . ASN A 1 527 ? 33.477 -25.332 13.562 1.00 26.19 527 ASN A C 1
ATOM 4206 O O . ASN A 1 527 ? 34.499 -25.927 13.908 1.00 26.19 527 ASN A O 1
ATOM 4210 N N . PHE A 1 528 ? 33.375 -24.005 13.661 1.00 25.03 528 PHE A N 1
ATOM 4211 C CA . PHE A 1 528 ? 34.340 -23.216 14.427 1.00 25.03 528 PHE A CA 1
ATOM 4212 C C . PHE A 1 528 ? 33.957 -23.200 15.914 1.00 25.03 528 PHE A C 1
ATOM 4214 O O . PHE A 1 528 ? 33.121 -22.421 16.365 1.00 25.03 528 PHE A O 1
ATOM 4221 N N . LYS A 1 529 ? 34.605 -24.080 16.689 1.00 26.03 529 LYS A N 1
ATOM 4222 C CA . LYS A 1 529 ? 34.816 -23.892 18.131 1.00 26.03 529 LYS A CA 1
ATOM 4223 C C . LYS A 1 529 ? 36.051 -23.012 18.339 1.00 26.03 529 LYS A C 1
ATOM 4225 O O . LYS A 1 529 ? 37.067 -23.192 17.675 1.00 26.03 529 LYS A O 1
ATOM 4230 N N . ALA A 1 530 ? 35.956 -22.094 19.296 1.00 28.28 530 ALA A N 1
ATOM 4231 C CA . ALA A 1 530 ? 37.040 -21.222 19.727 1.00 28.28 530 ALA A CA 1
ATOM 4232 C C . ALA A 1 530 ? 38.262 -22.015 20.239 1.00 28.28 530 ALA A C 1
ATOM 4234 O O . ALA A 1 530 ? 38.133 -22.869 21.116 1.00 28.28 530 ALA A O 1
ATOM 4235 N N . GLY A 1 531 ? 39.452 -21.687 19.727 1.00 23.05 531 GLY A N 1
ATOM 4236 C CA . GLY A 1 531 ? 40.743 -22.218 20.167 1.00 23.05 531 GLY A CA 1
ATOM 4237 C C . GLY A 1 531 ? 41.882 -21.255 19.811 1.00 23.05 531 GLY A C 1
ATOM 4238 O O . GLY A 1 531 ? 41.899 -20.689 18.725 1.00 23.05 531 GLY A O 1
ATOM 4239 N N . ARG A 1 532 ? 42.790 -21.029 20.767 1.00 22.56 532 ARG A N 1
ATOM 4240 C CA . ARG A 1 532 ? 43.917 -20.066 20.764 1.00 22.56 532 ARG A CA 1
ATOM 4241 C C . ARG A 1 532 ? 44.859 -20.167 19.542 1.00 22.56 532 ARG A C 1
ATOM 4243 O O . ARG A 1 532 ? 44.981 -21.247 18.970 1.00 22.56 532 ARG A O 1
ATOM 4250 N N . PRO A 1 533 ? 45.606 -19.093 19.200 1.00 24.33 533 PRO A N 1
ATOM 4251 C CA . PRO A 1 533 ? 46.453 -19.064 18.010 1.00 24.33 533 PRO A CA 1
ATOM 4252 C C . PRO A 1 533 ? 47.814 -19.741 18.255 1.00 24.33 533 PRO A C 1
ATOM 4254 O O . PRO A 1 533 ? 48.403 -19.545 19.325 1.00 24.33 533 PRO A O 1
ATOM 4257 N N . PRO A 1 534 ? 48.382 -20.456 17.267 1.00 23.55 534 PRO A N 1
ATOM 4258 C CA . PRO A 1 534 ? 49.806 -20.729 17.214 1.00 23.55 534 PRO A CA 1
ATOM 4259 C C . PRO A 1 534 ? 50.527 -19.858 16.172 1.00 23.55 534 PRO A C 1
ATOM 4261 O O . PRO A 1 534 ? 49.945 -19.259 15.272 1.00 23.55 534 PRO A O 1
ATOM 4264 N N . LYS A 1 535 ? 51.834 -19.761 16.400 1.00 23.70 535 LYS A N 1
ATOM 4265 C CA . LYS A 1 535 ? 52.795 -18.775 15.909 1.00 23.70 535 LYS A CA 1
ATOM 4266 C C . LYS A 1 535 ? 53.252 -18.994 14.457 1.00 23.70 535 LYS A C 1
ATOM 4268 O O . LYS A 1 535 ? 53.377 -20.125 14.011 1.00 23.70 535 LYS A O 1
ATOM 4273 N N . SER A 1 536 ? 53.638 -17.873 13.837 1.00 26.20 536 SER A N 1
ATOM 4274 C CA . SER A 1 536 ? 54.778 -17.658 12.921 1.00 26.20 536 SER A CA 1
ATOM 4275 C C . SER A 1 536 ? 55.026 -18.629 11.756 1.00 26.20 536 SER A C 1
ATOM 4277 O O . SER A 1 536 ? 55.433 -19.768 11.954 1.00 26.20 536 SER A O 1
ATOM 4279 N N . GLY A 1 537 ? 55.003 -18.087 10.535 1.00 24.34 537 GLY A N 1
ATOM 4280 C CA . GLY A 1 537 ? 55.563 -18.731 9.346 1.00 24.34 537 GLY A CA 1
ATOM 4281 C C . GLY A 1 537 ? 55.619 -17.777 8.158 1.00 24.34 537 GLY A C 1
ATOM 4282 O O . GLY A 1 537 ? 54.768 -17.815 7.281 1.00 24.34 537 GLY A O 1
ATOM 4283 N N . ILE A 1 538 ? 56.611 -16.886 8.155 1.00 23.83 538 ILE A N 1
ATOM 4284 C CA . ILE A 1 538 ? 56.951 -16.009 7.029 1.00 23.83 538 ILE A CA 1
ATOM 4285 C C . ILE A 1 538 ? 57.412 -16.862 5.838 1.00 23.83 538 ILE A C 1
ATOM 4287 O O . ILE A 1 538 ? 58.346 -17.643 5.999 1.00 23.83 538 ILE A O 1
ATOM 4291 N N . ARG A 1 539 ? 56.875 -16.608 4.636 1.00 24.58 539 ARG A N 1
ATOM 4292 C CA . ARG A 1 539 ? 57.652 -16.562 3.381 1.00 24.58 539 ARG A CA 1
ATOM 4293 C C . ARG A 1 539 ? 56.948 -15.679 2.336 1.00 24.58 539 ARG A C 1
ATOM 4295 O O . ARG A 1 539 ? 55.843 -15.969 1.897 1.00 24.58 539 ARG A O 1
ATOM 4302 N N . ARG A 1 540 ? 57.631 -14.575 2.001 1.00 22.98 540 ARG A N 1
ATOM 4303 C CA . ARG A 1 540 ? 57.422 -13.663 0.855 1.00 22.98 540 ARG A CA 1
ATOM 4304 C C . ARG A 1 540 ? 57.464 -14.463 -0.468 1.00 22.98 540 ARG A C 1
ATOM 4306 O O . ARG A 1 540 ? 58.100 -15.511 -0.493 1.00 22.98 540 ARG A O 1
ATOM 4313 N N . VAL A 1 541 ? 56.869 -14.017 -1.580 1.00 23.70 541 VAL A N 1
ATOM 4314 C CA . VAL A 1 541 ? 57.413 -12.964 -2.470 1.00 23.70 541 VAL A CA 1
ATOM 4315 C C . VAL A 1 541 ? 56.404 -12.636 -3.603 1.00 23.70 541 VAL A C 1
ATOM 4317 O O . VAL A 1 541 ? 55.986 -13.556 -4.291 1.00 23.70 541 VAL A O 1
ATOM 4320 N N . GLN A 1 542 ? 56.075 -11.330 -3.737 1.00 24.02 542 GLN A N 1
ATOM 4321 C CA . GLN A 1 542 ? 55.975 -10.447 -4.942 1.00 24.02 542 GLN A CA 1
ATOM 4322 C C . GLN A 1 542 ? 55.090 -10.887 -6.135 1.00 24.02 542 GLN A C 1
ATOM 4324 O O . GLN A 1 542 ? 55.167 -12.023 -6.565 1.00 24.02 542 GLN A O 1
ATOM 4329 N N . ASN A 1 543 ? 54.245 -10.077 -6.791 1.00 23.89 543 ASN A N 1
ATOM 4330 C CA . ASN A 1 543 ? 54.227 -8.652 -7.183 1.00 23.89 543 ASN A CA 1
ATOM 4331 C C . ASN A 1 543 ? 52.803 -8.316 -7.685 1.00 23.89 543 ASN A C 1
ATOM 4333 O O . ASN A 1 543 ? 52.335 -9.155 -8.436 1.00 23.89 543 ASN A O 1
ATOM 4337 N N . ILE A 1 544 ? 52.201 -7.140 -7.399 1.00 24.66 544 ILE A N 1
ATOM 4338 C CA . ILE A 1 544 ? 51.273 -6.311 -8.246 1.00 24.66 544 ILE A CA 1
ATOM 4339 C C . ILE A 1 544 ? 51.164 -4.899 -7.569 1.00 24.66 544 ILE A C 1
ATOM 4341 O O . ILE A 1 544 ? 51.260 -4.847 -6.341 1.00 24.66 544 ILE A O 1
ATOM 4345 N N . PRO A 1 545 ? 51.070 -3.755 -8.297 1.00 26.06 545 PRO A N 1
ATOM 4346 C CA . PRO A 1 545 ? 51.608 -2.455 -7.865 1.00 26.06 545 PRO A CA 1
ATOM 4347 C C . PRO A 1 545 ? 50.646 -1.496 -7.128 1.00 26.06 545 PRO A C 1
ATOM 4349 O O . PRO A 1 545 ? 49.431 -1.658 -7.109 1.00 26.06 545 PRO A O 1
ATOM 4352 N N . HIS A 1 546 ? 51.275 -0.478 -6.527 1.00 22.61 546 HIS A N 1
ATOM 4353 C CA . HIS A 1 546 ? 50.761 0.604 -5.678 1.00 22.61 546 HIS A CA 1
ATOM 4354 C C . HIS A 1 546 ? 49.784 1.597 -6.341 1.00 22.61 546 HIS A C 1
ATOM 4356 O O . HIS A 1 546 ? 50.050 2.093 -7.431 1.00 22.61 546 HIS A O 1
ATOM 4362 N N . ILE A 1 547 ? 48.774 2.029 -5.569 1.00 25.41 547 ILE A N 1
ATOM 4363 C CA . ILE A 1 547 ? 48.088 3.337 -5.656 1.00 25.41 547 ILE A CA 1
ATOM 4364 C C . ILE A 1 547 ? 47.961 3.880 -4.205 1.00 25.41 547 ILE A C 1
ATOM 4366 O O . ILE A 1 547 ? 47.723 3.077 -3.298 1.00 25.41 547 ILE A O 1
ATOM 4370 N N . PRO A 1 548 ? 48.215 5.178 -3.923 1.00 25.42 548 PRO A N 1
ATOM 4371 C CA . PRO A 1 548 ? 48.553 5.662 -2.580 1.00 25.42 548 PRO A CA 1
ATOM 4372 C C . PRO A 1 548 ? 47.334 5.932 -1.682 1.00 25.42 548 PRO A C 1
ATOM 4374 O O . PRO A 1 548 ? 46.322 6.468 -2.125 1.00 25.42 548 PRO A O 1
ATOM 4377 N N . ALA A 1 549 ? 47.476 5.623 -0.390 1.00 22.84 549 ALA A N 1
ATOM 4378 C CA . ALA A 1 549 ? 46.545 6.012 0.667 1.00 22.84 549 ALA A CA 1
ATOM 4379 C C . ALA A 1 549 ? 46.891 7.411 1.213 1.00 22.84 549 ALA A C 1
ATOM 4381 O O . ALA A 1 549 ? 48.051 7.684 1.526 1.00 22.84 549 ALA A O 1
ATOM 4382 N N . ALA A 1 550 ? 45.883 8.275 1.354 1.00 23.42 550 ALA A N 1
ATOM 4383 C CA . ALA A 1 550 ? 45.976 9.563 2.046 1.00 23.42 550 ALA A CA 1
ATOM 4384 C C . ALA A 1 550 ? 45.560 9.422 3.536 1.00 23.42 550 ALA A C 1
ATOM 4386 O O . ALA A 1 550 ? 44.885 8.453 3.889 1.00 23.42 550 ALA A O 1
ATOM 4387 N N . PRO A 1 551 ? 46.004 10.329 4.429 1.00 25.39 551 PRO A N 1
ATOM 4388 C CA . PRO A 1 551 ? 46.347 9.995 5.809 1.00 25.39 551 PRO A CA 1
ATOM 4389 C C . PRO A 1 551 ? 45.189 10.069 6.813 1.00 25.39 551 PRO A C 1
ATOM 4391 O O . PRO A 1 551 ? 44.291 10.903 6.729 1.00 25.39 551 PRO A O 1
ATOM 4394 N N . ILE A 1 552 ? 45.305 9.221 7.836 1.00 24.00 552 ILE A N 1
ATOM 4395 C CA . ILE A 1 552 ? 44.541 9.258 9.083 1.00 24.00 552 ILE A CA 1
ATOM 4396 C C . ILE A 1 552 ? 45.045 10.447 9.912 1.00 24.00 552 ILE A C 1
ATOM 4398 O O . ILE A 1 552 ? 46.178 10.433 10.391 1.00 24.00 552 ILE A O 1
ATOM 4402 N N . LEU A 1 553 ? 44.205 11.466 10.098 1.00 23.83 553 LEU A N 1
ATOM 4403 C CA . LEU A 1 553 ? 44.423 12.528 11.080 1.00 23.83 553 LEU A CA 1
ATOM 4404 C C . LEU A 1 553 ? 43.702 12.166 12.381 1.00 23.83 553 LEU A C 1
ATOM 4406 O O . LEU A 1 553 ? 42.479 12.220 12.483 1.00 23.83 553 LEU A O 1
ATOM 4410 N N . THR A 1 554 ? 44.488 11.792 13.386 1.00 23.36 554 THR A N 1
ATOM 4411 C CA . THR A 1 554 ? 44.086 11.724 14.792 1.00 23.36 554 THR A CA 1
ATOM 4412 C C . THR A 1 554 ? 43.901 13.140 15.332 1.00 23.36 554 THR A C 1
ATOM 4414 O O . THR A 1 554 ? 44.861 13.910 15.361 1.00 23.36 554 THR A O 1
ATOM 4417 N N . TRP A 1 555 ? 42.693 13.484 15.778 1.00 23.33 555 TRP A N 1
ATOM 4418 C CA . TRP A 1 555 ? 42.425 14.756 16.451 1.00 23.33 555 TRP A CA 1
ATOM 4419 C C . TRP A 1 555 ? 42.401 14.549 17.969 1.00 23.33 555 TRP A C 1
ATOM 4421 O O . TRP A 1 555 ? 41.575 13.810 18.502 1.00 23.33 555 TRP A O 1
ATOM 4431 N N . THR A 1 556 ? 43.344 15.189 18.655 1.00 23.50 556 THR A N 1
ATOM 4432 C CA . THR A 1 556 ? 43.451 15.286 20.114 1.00 23.50 556 THR A CA 1
ATOM 4433 C C . THR A 1 556 ? 43.113 16.720 20.529 1.00 23.50 556 THR A C 1
ATOM 4435 O O . THR A 1 556 ? 43.888 17.629 20.238 1.00 23.50 556 THR A O 1
ATOM 4438 N N . GLY A 1 557 ? 41.984 16.938 21.209 1.00 23.53 557 GLY A N 1
ATOM 4439 C CA . GLY A 1 557 ? 41.594 18.244 21.766 1.00 23.53 557 GLY A CA 1
ATOM 4440 C C . GLY A 1 557 ? 40.241 18.190 22.501 1.00 23.53 557 GLY A C 1
ATOM 4441 O O . GLY A 1 557 ? 39.398 17.387 22.108 1.00 23.53 557 GLY A O 1
ATOM 4442 N N . PRO A 1 558 ? 40.036 18.956 23.594 1.00 25.22 558 PRO A N 1
ATOM 4443 C CA . PRO A 1 558 ? 39.080 18.624 24.656 1.00 25.22 558 PRO A CA 1
ATOM 4444 C C . PRO A 1 558 ? 37.638 19.101 24.406 1.00 25.22 558 PRO A C 1
ATOM 4446 O O . PRO A 1 558 ? 37.393 20.122 23.769 1.00 25.22 558 PRO A O 1
ATOM 4449 N N . PHE A 1 559 ? 36.690 18.361 24.986 1.00 24.38 559 PHE A N 1
ATOM 4450 C CA . PHE A 1 559 ? 35.255 18.661 25.046 1.00 24.38 559 PHE A CA 1
ATOM 4451 C C . PHE A 1 559 ? 34.947 19.928 25.869 1.00 24.38 559 PHE A C 1
ATOM 4453 O O . PHE A 1 559 ? 35.409 20.020 27.008 1.00 24.38 559 PHE A O 1
ATOM 4460 N N . PRO A 1 560 ? 34.061 20.829 25.400 1.00 24.72 560 PRO A N 1
ATOM 4461 C CA . PRO A 1 560 ? 33.310 21.718 26.270 1.00 24.72 560 PRO A CA 1
ATOM 4462 C C . PRO A 1 560 ? 31.975 21.073 26.675 1.00 24.72 560 PRO A C 1
ATOM 4464 O O . PRO A 1 560 ? 31.156 20.674 25.850 1.00 24.72 560 PRO A O 1
ATOM 4467 N N . SER A 1 561 ? 31.773 20.986 27.984 1.00 23.53 561 SER A N 1
ATOM 4468 C CA . SER A 1 561 ? 30.527 20.651 28.676 1.00 23.53 561 SER A CA 1
ATOM 4469 C C . SER A 1 561 ? 29.416 21.686 28.432 1.00 23.53 561 SER A C 1
ATOM 4471 O O . SER A 1 561 ? 29.703 22.879 28.546 1.00 23.53 561 SER A O 1
ATOM 4473 N N . PRO A 1 562 ? 28.143 21.290 28.238 1.00 27.16 562 PRO A N 1
ATOM 4474 C CA . PRO A 1 562 ? 27.024 22.214 28.352 1.00 27.16 562 PRO A CA 1
ATOM 4475 C C . PRO A 1 562 ? 26.527 22.283 29.804 1.00 27.16 562 PRO A C 1
ATOM 4477 O O . PRO A 1 562 ? 26.059 21.301 30.383 1.00 27.16 562 PRO A O 1
ATOM 4480 N N . SER A 1 563 ? 26.634 23.472 30.389 1.00 23.09 563 SER A N 1
ATOM 4481 C CA . SER A 1 563 ? 25.973 23.871 31.628 1.00 23.09 563 SER A CA 1
ATOM 4482 C C . SER A 1 563 ? 24.464 24.004 31.393 1.00 23.09 563 SER A C 1
ATOM 4484 O O . SER A 1 563 ? 24.009 24.781 30.558 1.00 23.09 563 SER A O 1
ATOM 4486 N N . CYS A 1 564 ? 23.673 23.240 32.145 1.00 23.05 564 CYS A N 1
ATOM 4487 C CA . CYS A 1 564 ? 22.220 23.370 32.200 1.00 23.05 564 CYS A CA 1
ATOM 4488 C C . CYS A 1 564 ? 21.843 24.159 33.461 1.00 23.05 564 CYS A C 1
ATOM 4490 O O . CYS A 1 564 ? 22.048 23.676 34.574 1.00 23.05 564 CYS A O 1
ATOM 4492 N N . SER A 1 565 ? 21.269 25.348 33.280 1.00 23.64 565 SER A N 1
ATOM 4493 C CA . SER A 1 565 ? 20.571 26.100 34.330 1.00 23.64 565 SER A CA 1
ATOM 4494 C C . SER A 1 565 ? 19.060 26.073 34.045 1.00 23.64 565 SER A C 1
ATOM 4496 O O . SER A 1 565 ? 18.673 26.216 32.885 1.00 23.64 565 SER A O 1
ATOM 4498 N N . PRO A 1 566 ? 18.191 25.888 35.058 1.00 26.19 566 PRO A N 1
ATOM 4499 C CA . PRO A 1 566 ? 16.754 25.700 34.866 1.00 26.19 566 PRO A CA 1
ATOM 4500 C C . PRO A 1 566 ? 16.001 27.040 34.795 1.00 26.19 566 PRO A C 1
ATOM 4502 O O . PRO A 1 566 ? 16.282 27.952 35.570 1.00 26.19 566 PRO A O 1
ATOM 4505 N N . ILE A 1 567 ? 14.997 27.141 33.917 1.00 23.86 567 ILE A N 1
ATOM 4506 C CA . ILE A 1 567 ? 14.045 28.269 33.851 1.00 23.86 567 ILE A CA 1
ATOM 4507 C C . ILE A 1 567 ? 12.615 27.733 34.104 1.00 23.86 567 ILE A C 1
ATOM 4509 O O . ILE A 1 567 ? 12.319 26.601 33.716 1.00 23.86 567 ILE A O 1
ATOM 4513 N N . PRO A 1 568 ? 11.745 28.472 34.827 1.00 24.17 568 PRO A N 1
ATOM 4514 C CA . PRO A 1 568 ? 10.682 27.899 35.646 1.00 24.17 568 PRO A CA 1
ATOM 4515 C C . PRO A 1 568 ? 9.338 27.684 34.938 1.00 24.17 568 PRO A C 1
ATOM 4517 O O . PRO A 1 568 ? 8.929 28.420 34.045 1.00 24.17 568 PRO A O 1
ATOM 4520 N N . VAL A 1 569 ? 8.615 26.682 35.442 1.00 23.61 569 VAL A N 1
ATOM 4521 C CA . VAL A 1 569 ? 7.252 26.285 35.065 1.00 23.61 569 VAL A CA 1
ATOM 4522 C C . VAL A 1 569 ? 6.230 27.324 35.544 1.00 23.61 569 VAL A C 1
ATOM 4524 O O . VAL A 1 569 ? 6.012 27.479 36.747 1.00 23.61 569 VAL A O 1
ATOM 4527 N N . LEU A 1 570 ? 5.537 27.983 34.611 1.00 23.78 570 LEU A N 1
ATOM 4528 C CA . LEU A 1 570 ? 4.345 28.789 34.891 1.00 23.78 570 LEU A CA 1
ATOM 4529 C C . LEU A 1 570 ? 3.075 27.945 34.697 1.00 23.78 570 LEU A C 1
ATOM 4531 O O . LEU A 1 570 ? 2.704 27.576 33.586 1.00 23.78 570 LEU A O 1
ATOM 4535 N N . ARG A 1 571 ? 2.392 27.650 35.811 1.00 26.72 571 ARG A N 1
ATOM 4536 C CA . ARG A 1 571 ? 1.026 27.104 35.852 1.00 26.72 571 ARG A CA 1
ATOM 4537 C C . ARG A 1 571 ? 0.024 28.176 35.411 1.00 26.72 571 ARG A C 1
ATOM 4539 O O . ARG A 1 571 ? -0.158 29.155 36.133 1.00 26.72 571 ARG A O 1
ATOM 4546 N N . LEU A 1 572 ? -0.707 27.946 34.322 1.00 24.86 572 LEU A N 1
ATOM 4547 C CA . LEU A 1 572 ? -1.913 28.709 33.983 1.00 24.86 572 LEU A CA 1
ATOM 4548 C C . LEU A 1 572 ? -3.172 27.908 34.343 1.00 24.86 572 LEU A C 1
ATOM 4550 O O . LEU A 1 572 ? -3.334 26.747 33.976 1.00 24.86 572 LEU A O 1
ATOM 4554 N N . LYS A 1 573 ? -4.034 28.543 35.145 1.00 22.86 573 LYS A N 1
ATOM 4555 C CA . LYS A 1 573 ? -5.310 28.026 35.655 1.00 22.86 573 LYS A CA 1
ATOM 4556 C C . LYS A 1 573 ? -6.349 27.960 34.530 1.00 22.86 573 LYS A C 1
ATOM 4558 O O . LYS A 1 573 ? -6.600 28.967 33.875 1.00 22.86 573 LYS A O 1
ATOM 4563 N N . ALA A 1 574 ? -7.006 26.812 34.385 1.00 24.67 574 ALA A N 1
ATOM 4564 C CA . ALA A 1 574 ? -8.182 26.642 33.536 1.00 24.67 574 ALA A CA 1
ATOM 4565 C C . ALA A 1 574 ? -9.369 27.475 34.063 1.00 24.67 574 ALA A C 1
ATOM 4567 O O . ALA A 1 574 ? -9.693 27.418 35.253 1.00 24.67 574 ALA A O 1
ATOM 4568 N N . ARG A 1 575 ? -10.029 28.234 33.180 1.00 26.69 575 ARG A N 1
ATOM 4569 C CA . ARG A 1 575 ? -11.347 28.838 33.428 1.00 26.69 575 ARG A CA 1
ATOM 4570 C C . ARG A 1 575 ? -12.407 28.060 32.648 1.00 26.69 575 ARG A C 1
ATOM 4572 O O . ARG A 1 575 ? -12.305 27.908 31.438 1.00 26.69 575 ARG A O 1
ATOM 4579 N N . ASN A 1 576 ? -13.401 27.582 33.392 1.00 28.16 576 ASN A N 1
ATOM 4580 C CA . ASN A 1 576 ? -14.615 26.924 32.920 1.00 28.16 576 ASN A CA 1
ATOM 4581 C C . ASN A 1 576 ? -15.530 27.908 32.181 1.00 28.16 576 ASN A C 1
ATOM 4583 O O . ASN A 1 576 ? -15.857 28.949 32.749 1.00 28.16 576 ASN A O 1
ATOM 4587 N N . LEU A 1 577 ? -16.051 27.516 31.018 1.00 26.08 577 LEU A N 1
ATOM 4588 C CA . LEU A 1 577 ? -17.304 28.041 30.468 1.00 26.08 577 LEU A CA 1
ATOM 4589 C C . LEU A 1 577 ? -18.146 26.857 29.967 1.00 26.08 577 LEU A C 1
ATOM 4591 O O . LEU A 1 577 ? -17.727 26.112 29.086 1.00 26.08 577 LEU A O 1
ATOM 4595 N N . LYS A 1 578 ? -19.307 26.655 30.604 1.00 22.73 578 LYS A N 1
ATOM 4596 C CA . LYS A 1 578 ? -20.386 25.753 30.166 1.00 22.73 578 LYS A CA 1
ATOM 4597 C C . LYS A 1 578 ? -21.279 26.489 29.154 1.00 22.73 578 LYS A C 1
ATOM 4599 O O . LYS A 1 578 ? -21.456 27.693 29.332 1.00 22.73 578 LYS A O 1
ATOM 4604 N N . PRO A 1 579 ? -21.920 25.800 28.196 1.00 28.31 579 PRO A N 1
ATOM 4605 C CA . PRO A 1 579 ? -23.041 26.354 27.448 1.00 28.31 579 PRO A CA 1
ATOM 4606 C C . PRO A 1 579 ? -24.378 25.999 28.127 1.00 28.31 579 PRO A C 1
ATOM 4608 O O . PRO A 1 579 ? -24.601 24.851 28.514 1.00 28.31 579 PRO A O 1
ATOM 4611 N N . GLU A 1 580 ? -25.265 26.983 28.275 1.00 23.38 580 GLU A N 1
ATOM 4612 C CA . GLU A 1 580 ? -26.686 26.778 28.581 1.00 23.38 580 GLU A CA 1
ATOM 4613 C C . GLU A 1 580 ? -27.464 26.631 27.267 1.00 23.38 580 GLU A C 1
ATOM 4615 O O . GLU A 1 580 ? -27.388 27.494 26.397 1.00 23.38 580 GLU A O 1
ATOM 4620 N N . ILE A 1 581 ? -28.215 25.536 27.131 1.00 25.94 581 ILE A N 1
ATOM 4621 C CA . ILE A 1 581 ? -29.244 25.350 26.102 1.00 25.94 581 ILE A CA 1
ATOM 4622 C C . ILE A 1 581 ? -30.553 25.105 26.851 1.00 25.94 581 ILE A C 1
ATOM 4624 O O . ILE A 1 581 ? -30.690 24.110 27.565 1.00 25.94 581 ILE A O 1
ATOM 4628 N N . THR A 1 582 ? -31.505 26.018 26.704 1.00 24.77 582 THR A N 1
ATOM 4629 C CA . THR A 1 582 ? -32.882 25.876 27.181 1.00 24.77 582 THR A CA 1
ATOM 4630 C C . THR A 1 582 ? -33.745 25.222 26.101 1.00 24.77 582 THR A C 1
ATOM 4632 O O . THR A 1 582 ? -33.760 25.649 24.950 1.00 24.77 582 THR A O 1
ATOM 4635 N N . MET A 1 583 ? -34.458 24.159 26.485 1.00 30.03 583 MET A N 1
ATOM 4636 C CA . MET A 1 583 ? -35.443 23.458 25.656 1.00 30.03 583 MET A CA 1
ATOM 4637 C C . MET A 1 583 ? -36.814 24.144 25.702 1.00 30.03 583 MET A C 1
ATOM 4639 O O . MET A 1 583 ? -37.259 24.550 26.775 1.00 30.03 583 MET A O 1
ATOM 4643 N N . ALA A 1 584 ? -37.527 24.145 24.572 1.00 24.64 584 ALA A N 1
ATOM 4644 C CA . ALA A 1 584 ? -38.983 24.277 24.515 1.00 24.64 584 ALA A CA 1
ATOM 4645 C C . ALA A 1 584 ? -39.578 23.328 23.452 1.00 24.64 584 ALA A C 1
ATOM 4647 O O . ALA A 1 584 ? -38.911 22.914 22.510 1.00 24.64 584 ALA A O 1
ATOM 4648 N N . SER A 1 585 ? -40.821 22.932 23.703 1.00 25.66 585 SER A N 1
ATOM 4649 C CA . SER A 1 585 ? -41.520 21.677 23.393 1.00 25.66 585 SER A CA 1
ATOM 4650 C C . SER A 1 585 ? -42.342 21.593 22.089 1.00 25.66 585 SER A C 1
ATOM 4652 O O . SER A 1 585 ? -43.040 22.541 21.766 1.00 25.66 585 SER A O 1
ATOM 4654 N N . LYS A 1 586 ? -42.338 20.380 21.496 1.00 32.56 586 LYS A N 1
ATOM 4655 C CA . LYS A 1 586 ? -43.412 19.505 20.921 1.00 32.56 586 LYS A CA 1
ATOM 4656 C C . LYS A 1 586 ? -44.588 20.020 20.043 1.00 32.56 586 LYS A C 1
ATOM 4658 O O . LYS A 1 586 ? -45.175 21.056 20.319 1.00 32.56 586 LYS A O 1
ATOM 4663 N N . SER A 1 587 ? -45.028 19.077 19.176 1.00 26.14 587 SER A N 1
ATOM 4664 C CA . SER A 1 587 ? -46.229 18.940 18.292 1.00 26.14 587 SER A CA 1
ATOM 4665 C C . SER A 1 587 ? -46.090 19.610 16.910 1.00 26.14 587 SER A C 1
ATOM 4667 O O . SER A 1 587 ? -45.692 20.762 16.865 1.00 26.14 587 SER A O 1
ATOM 4669 N N . ASP A 1 588 ? -46.268 18.985 15.734 1.00 27.59 588 ASP A N 1
ATOM 4670 C CA . ASP A 1 588 ? -46.970 17.764 15.295 1.00 27.59 588 ASP A CA 1
ATOM 4671 C C . ASP A 1 588 ? -46.331 17.151 14.019 1.00 27.59 588 ASP A C 1
ATOM 4673 O O . ASP A 1 588 ? -45.587 17.809 13.293 1.00 27.59 588 ASP A O 1
ATOM 4677 N N . GLU A 1 589 ? -46.624 15.872 13.757 1.00 35.22 589 GLU A N 1
ATOM 4678 C CA . GLU A 1 589 ? -46.213 15.086 12.582 1.00 35.22 589 GLU A CA 1
ATOM 4679 C C . GLU A 1 589 ? -46.880 15.549 11.270 1.00 35.22 589 GLU A C 1
ATOM 4681 O O . GLU A 1 589 ? -48.103 15.541 11.174 1.00 35.22 589 GLU A O 1
ATOM 4686 N N . ALA A 1 590 ? -46.080 15.849 10.234 1.00 32.88 590 ALA A N 1
ATOM 4687 C CA . ALA A 1 590 ? -46.236 15.370 8.845 1.00 32.88 590 ALA A CA 1
ATOM 4688 C C . ALA A 1 590 ? -45.209 16.047 7.910 1.00 32.88 590 ALA A C 1
ATOM 4690 O O . ALA A 1 590 ? -45.152 17.269 7.814 1.00 32.88 590 ALA A O 1
ATOM 4691 N N . SER A 1 591 ? -44.456 15.229 7.163 1.00 31.52 591 SER A N 1
ATOM 4692 C CA . SER A 1 591 ? -43.389 15.576 6.200 1.00 31.52 591 SER A CA 1
ATOM 4693 C C . SER A 1 591 ? -42.119 16.187 6.812 1.00 31.52 591 SER A C 1
ATOM 4695 O O . SER A 1 591 ? -42.140 17.257 7.404 1.00 31.52 591 SER A O 1
ATOM 4697 N N . ALA A 1 592 ? -40.984 15.502 6.661 1.00 28.42 592 ALA A N 1
ATOM 4698 C CA . ALA A 1 592 ? -39.675 16.068 6.967 1.00 28.42 592 ALA A CA 1
ATOM 4699 C C . ALA A 1 592 ? -39.068 16.662 5.683 1.00 28.42 592 ALA A C 1
ATOM 4701 O O . ALA A 1 592 ? -38.604 15.895 4.836 1.00 28.42 592 ALA A O 1
ATOM 4702 N N . PRO A 1 593 ? -39.022 17.995 5.511 1.00 33.06 593 PRO A N 1
ATOM 4703 C CA . PRO A 1 593 ? -37.962 18.619 4.742 1.00 33.06 593 PRO A CA 1
ATOM 4704 C C . PRO A 1 593 ? -36.682 18.626 5.592 1.00 33.06 593 PRO A C 1
ATOM 4706 O O . PRO A 1 593 ? -36.701 18.995 6.767 1.00 33.06 593 PRO A O 1
ATOM 4709 N N . ASN A 1 594 ? -35.567 18.193 4.998 1.00 33.19 594 ASN A N 1
ATOM 4710 C CA . ASN A 1 594 ? -34.232 18.276 5.596 1.00 33.19 594 ASN A CA 1
ATOM 4711 C C . ASN A 1 594 ? -33.938 19.717 6.067 1.00 33.19 594 ASN A C 1
ATOM 4713 O O . ASN A 1 594 ? -34.077 20.645 5.265 1.00 33.19 594 ASN A O 1
ATOM 4717 N N . PRO A 1 595 ? -33.480 19.934 7.312 1.00 35.84 595 PRO A N 1
ATOM 4718 C CA . PRO A 1 595 ? -33.057 21.250 7.764 1.00 35.84 595 PRO A CA 1
ATOM 4719 C C . PRO A 1 595 ? -31.704 21.607 7.129 1.00 35.84 595 PRO A C 1
ATOM 4721 O O . PRO A 1 595 ? -30.661 21.091 7.515 1.00 35.84 595 PRO A O 1
ATOM 4724 N N . SER A 1 596 ? -31.770 22.461 6.108 1.00 42.41 596 SER A N 1
ATOM 4725 C CA . SER A 1 596 ? -30.752 23.397 5.613 1.00 42.41 596 SER A CA 1
ATOM 4726 C C . SER A 1 596 ? -29.333 23.300 6.212 1.00 42.41 596 SER A C 1
ATOM 4728 O O . SER A 1 596 ? -29.000 23.998 7.169 1.00 42.41 596 SER A O 1
ATOM 4730 N N . ASP A 1 597 ? -28.455 22.579 5.516 1.00 47.47 597 ASP A N 1
ATOM 4731 C CA . ASP A 1 597 ? -27.004 22.841 5.464 1.00 47.47 597 ASP A CA 1
ATOM 4732 C C . ASP A 1 597 ? -26.695 23.933 4.405 1.00 47.47 597 ASP A C 1
ATOM 4734 O O . ASP A 1 597 ? -25.628 23.989 3.789 1.00 47.47 597 ASP A O 1
ATOM 4738 N N . SER A 1 598 ? -27.685 24.781 4.096 1.00 56.88 598 SER A N 1
ATOM 4739 C CA . SER A 1 598 ? -27.614 25.719 2.983 1.00 56.88 598 SER A CA 1
ATOM 4740 C C . SER A 1 598 ? -26.710 26.881 3.366 1.00 56.88 598 SER A C 1
ATOM 4742 O O . SER A 1 598 ? -27.140 27.807 4.052 1.00 56.88 598 SER A O 1
ATOM 4744 N N . ARG A 1 599 ? -25.459 26.856 2.903 1.00 78.12 599 ARG A N 1
ATOM 4745 C CA . ARG A 1 599 ? -24.654 28.076 2.781 1.00 78.12 599 ARG A CA 1
ATOM 4746 C C . ARG A 1 599 ? -25.363 28.959 1.756 1.00 78.12 599 ARG A C 1
ATOM 4748 O O . ARG A 1 599 ? -25.306 28.621 0.570 1.00 78.12 599 ARG A O 1
ATOM 4755 N N . PRO A 1 600 ? -26.068 30.026 2.170 1.00 84.06 600 PRO A N 1
ATOM 4756 C CA . PRO A 1 600 ? -26.821 30.827 1.221 1.00 84.06 600 PRO A CA 1
ATOM 4757 C C . PRO A 1 600 ? -25.853 31.420 0.187 1.00 84.06 600 PRO A C 1
ATOM 4759 O O . PRO A 1 600 ? -24.712 31.743 0.542 1.00 84.06 600 PRO A O 1
ATOM 4762 N N . PRO A 1 601 ? -26.265 31.547 -1.084 1.00 86.50 601 PRO A N 1
ATOM 4763 C CA . PRO A 1 601 ? -25.451 32.215 -2.089 1.00 86.50 601 PRO A CA 1
ATOM 4764 C C . PRO A 1 601 ? -25.147 33.640 -1.621 1.00 86.50 601 PRO A C 1
ATOM 4766 O O . PRO A 1 601 ? -26.014 34.341 -1.094 1.00 86.50 601 PRO A O 1
ATOM 4769 N N . VAL A 1 602 ? -23.908 34.082 -1.815 1.00 87.00 602 VAL A N 1
ATOM 4770 C CA . VAL A 1 602 ? -23.520 35.462 -1.496 1.00 87.00 602 VAL A CA 1
ATOM 4771 C C . VAL A 1 602 ? -24.210 36.440 -2.455 1.00 87.00 602 VAL A C 1
ATOM 4773 O O . VAL A 1 602 ? -24.597 36.076 -3.567 1.00 87.00 602 VAL A O 1
ATOM 4776 N N . THR A 1 603 ? -24.376 37.704 -2.056 1.00 83.31 603 THR A N 1
ATOM 4777 C CA . THR A 1 603 ? -25.134 38.697 -2.843 1.00 83.31 603 THR A CA 1
ATOM 4778 C C . THR A 1 603 ? -24.620 38.844 -4.278 1.00 83.31 603 THR A C 1
ATOM 4780 O O . THR A 1 603 ? -25.430 38.944 -5.197 1.00 83.31 603 THR A O 1
ATOM 4783 N N . SER A 1 604 ? -23.298 38.785 -4.471 1.00 83.94 604 SER A N 1
ATOM 4784 C CA . SER A 1 604 ? -22.630 38.893 -5.776 1.00 83.94 604 SER A CA 1
ATOM 4785 C C . SER A 1 604 ? -22.791 37.659 -6.673 1.00 83.94 604 SER A C 1
ATOM 4787 O O . SER A 1 604 ? -22.558 37.755 -7.873 1.00 83.94 604 SER A O 1
ATOM 4789 N N . GLN A 1 605 ? -23.188 36.507 -6.123 1.00 87.81 605 GLN A N 1
ATOM 4790 C CA . GLN A 1 605 ? -23.293 35.251 -6.863 1.00 87.81 605 GLN A CA 1
ATOM 4791 C C . GLN A 1 605 ? -24.491 35.261 -7.818 1.00 87.81 605 GLN A C 1
ATOM 4793 O O . GLN A 1 605 ? -25.608 35.601 -7.420 1.00 87.81 605 GLN A O 1
ATOM 4798 N N . LEU A 1 606 ? -24.248 34.857 -9.067 1.00 85.69 606 LEU A N 1
ATOM 4799 C CA . LEU A 1 606 ? -25.268 34.797 -10.117 1.00 85.69 606 LEU A CA 1
ATOM 4800 C C . LEU A 1 606 ? -26.217 33.613 -9.921 1.00 85.69 606 LEU A C 1
ATOM 4802 O O . LEU A 1 606 ? -27.432 33.796 -9.880 1.00 85.69 606 LEU A O 1
ATOM 4806 N N . SER A 1 607 ? -25.663 32.414 -9.733 1.00 86.12 607 SER A N 1
ATOM 4807 C CA . SER A 1 607 ? -26.452 31.230 -9.409 1.00 86.12 607 SER A CA 1
ATOM 4808 C C . SER A 1 607 ? -26.994 31.317 -7.985 1.00 86.12 607 SER A C 1
ATOM 4810 O O . SER A 1 607 ? -26.221 31.395 -7.024 1.00 86.12 607 SER A O 1
ATOM 4812 N N . ARG A 1 608 ? -28.321 31.278 -7.843 1.00 86.00 608 ARG A N 1
ATOM 4813 C CA . ARG A 1 608 ? -28.990 31.210 -6.535 1.00 86.00 608 ARG A CA 1
ATOM 4814 C C . ARG A 1 608 ? -29.161 29.780 -6.022 1.00 86.00 608 ARG A C 1
ATOM 4816 O O . ARG A 1 608 ? -29.374 29.606 -4.827 1.00 86.00 608 ARG A O 1
ATOM 4823 N N . ASP A 1 609 ? -28.978 28.796 -6.897 1.00 84.19 609 ASP A N 1
ATOM 4824 C CA . ASP A 1 609 ? -29.137 27.373 -6.582 1.00 84.19 609 ASP A CA 1
ATOM 4825 C C . ASP A 1 609 ? -27.827 26.724 -6.112 1.00 84.19 609 ASP A C 1
ATOM 4827 O O . ASP A 1 609 ? -27.841 25.697 -5.434 1.00 84.19 609 ASP A O 1
ATOM 4831 N N . LEU A 1 610 ? -26.680 27.339 -6.419 1.00 90.81 610 LEU A N 1
ATOM 4832 C CA . LEU A 1 610 ? -25.379 26.895 -5.926 1.00 90.81 610 LEU A CA 1
ATOM 4833 C C . LEU A 1 610 ? -25.061 27.491 -4.540 1.00 90.81 610 LEU A C 1
ATOM 4835 O O . LEU A 1 610 ? -25.314 28.675 -4.295 1.00 90.81 610 LEU A O 1
ATOM 4839 N N . PRO A 1 611 ? -24.426 26.727 -3.631 1.00 91.00 611 PRO A N 1
ATOM 4840 C CA . PRO A 1 611 ? -24.107 27.208 -2.289 1.00 91.00 611 PRO A CA 1
ATOM 4841 C C . PRO A 1 611 ? -23.067 28.335 -2.311 1.00 91.00 611 PRO A C 1
ATOM 4843 O O . PRO A 1 611 ? -22.168 28.357 -3.156 1.00 91.00 611 PRO A O 1
ATOM 4846 N N . GLY A 1 612 ? -23.142 29.246 -1.339 1.00 90.94 612 GLY A N 1
ATOM 4847 C CA . GLY A 1 612 ? -22.109 30.259 -1.120 1.00 90.94 612 GLY A CA 1
ATOM 4848 C C . GLY A 1 612 ? -20.765 29.638 -0.714 1.00 90.94 612 GLY A C 1
ATOM 4849 O O . GLY A 1 612 ? -20.717 28.629 -0.000 1.00 90.94 612 GLY A O 1
ATOM 4850 N N . THR A 1 613 ? -19.659 30.245 -1.152 1.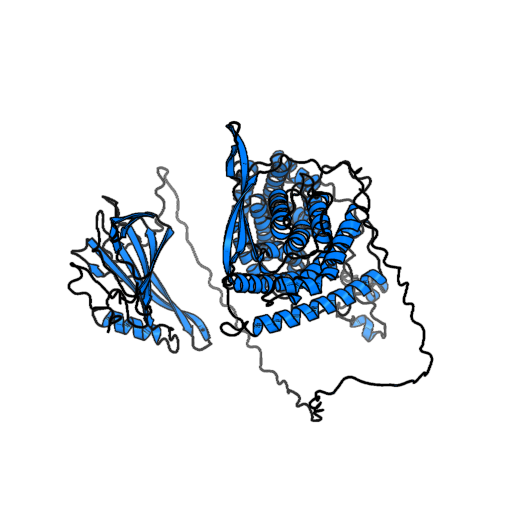00 92.06 613 THR A N 1
ATOM 4851 C CA . THR A 1 613 ? -18.295 29.780 -0.851 1.00 92.06 613 THR A CA 1
ATOM 4852 C C . THR A 1 613 ? -17.487 30.815 -0.068 1.00 92.06 613 THR A C 1
ATOM 4854 O O . THR A 1 613 ? -17.719 32.022 -0.156 1.00 92.06 613 THR A O 1
ATOM 4857 N N . THR A 1 614 ? -16.538 30.315 0.726 1.00 92.69 614 THR A N 1
ATOM 4858 C CA . THR A 1 614 ? -15.677 31.109 1.611 1.00 92.69 614 THR A CA 1
ATOM 4859 C C . THR A 1 614 ? -14.247 30.598 1.502 1.00 92.69 614 THR A C 1
ATOM 4861 O O . THR A 1 614 ? -14.010 29.396 1.634 1.00 92.69 614 THR A O 1
ATOM 4864 N N . THR A 1 615 ? -13.298 31.508 1.302 1.00 94.25 615 THR A N 1
ATOM 4865 C CA . THR A 1 615 ? -11.862 31.229 1.311 1.00 94.25 615 THR A CA 1
ATOM 4866 C C . THR A 1 615 ? -11.310 31.454 2.716 1.00 94.25 615 THR A C 1
ATOM 4868 O O . THR A 1 615 ? -11.468 32.534 3.288 1.00 94.25 615 THR A O 1
ATOM 4871 N N . PHE A 1 616 ? -10.637 30.447 3.269 1.00 96.00 616 PHE A N 1
ATOM 4872 C CA . PHE A 1 616 ? -9.914 30.542 4.538 1.00 96.00 616 PHE A CA 1
ATOM 4873 C C . PHE A 1 616 ? -8.415 30.555 4.238 1.00 96.00 616 PHE A C 1
ATOM 4875 O O . PHE A 1 616 ? -7.848 29.525 3.881 1.00 96.00 616 PHE A O 1
ATOM 4882 N N . LEU A 1 617 ? -7.781 31.721 4.348 1.00 96.00 617 LEU A N 1
ATOM 4883 C CA . LEU A 1 617 ? -6.342 31.868 4.154 1.00 96.00 617 LEU A CA 1
ATOM 4884 C C . LEU A 1 617 ? -5.639 31.581 5.477 1.00 96.00 617 LEU A C 1
ATOM 4886 O O . LEU A 1 617 ? -6.022 32.127 6.513 1.00 96.00 617 LEU A O 1
ATOM 4890 N N . THR A 1 618 ? -4.606 30.749 5.442 1.00 97.38 618 THR A N 1
ATOM 4891 C CA . THR A 1 618 ? -3.775 30.414 6.604 1.00 97.38 618 THR A CA 1
ATOM 4892 C C . THR A 1 618 ? -2.459 31.178 6.576 1.00 97.38 618 THR A C 1
ATOM 4894 O O . THR A 1 618 ? -1.964 31.496 5.503 1.00 97.38 618 THR A O 1
ATOM 4897 N N . GLY A 1 619 ? -1.870 31.404 7.744 1.00 95.56 619 GLY A N 1
ATOM 4898 C CA . GLY A 1 619 ? -0.539 31.989 7.903 1.00 95.56 619 GLY A CA 1
ATOM 4899 C C . GLY A 1 619 ? 0.085 31.546 9.224 1.00 95.56 619 GLY A C 1
ATOM 4900 O O . GLY A 1 619 ? -0.392 30.594 9.849 1.00 95.56 619 GLY A O 1
ATOM 4901 N N . HIS A 1 620 ? 1.126 32.244 9.672 1.00 95.25 620 HIS A N 1
ATOM 4902 C CA . HIS A 1 620 ? 1.751 32.002 10.973 1.00 95.25 620 HIS A CA 1
ATOM 4903 C C . HIS A 1 620 ? 1.644 33.246 11.857 1.00 95.25 620 HIS A C 1
ATOM 4905 O O . HIS A 1 620 ? 1.835 34.366 11.395 1.00 95.25 620 HIS A O 1
ATOM 4911 N N . ASN A 1 621 ? 1.344 33.063 13.142 1.00 92.12 621 ASN A N 1
ATOM 4912 C CA . ASN A 1 621 ? 1.427 34.155 14.112 1.00 92.12 621 ASN A CA 1
ATOM 4913 C C . ASN A 1 621 ? 2.899 34.457 14.480 1.00 92.12 621 ASN A C 1
ATOM 4915 O O . ASN A 1 621 ? 3.826 33.768 14.054 1.00 92.12 621 ASN A O 1
ATOM 4919 N N . SER A 1 622 ? 3.127 35.458 15.336 1.00 92.00 622 SER A N 1
ATOM 4920 C CA . SER A 1 622 ? 4.477 35.869 15.755 1.00 92.00 622 SER A CA 1
ATOM 4921 C C . SER A 1 622 ? 5.283 34.801 16.511 1.00 92.00 622 SER A C 1
ATOM 4923 O O . SER A 1 622 ? 6.496 34.945 16.639 1.00 92.00 622 SER A O 1
ATOM 4925 N N . SER A 1 623 ? 4.646 33.731 17.003 1.00 91.69 623 SER A N 1
ATOM 4926 C CA . SER A 1 623 ? 5.320 32.583 17.624 1.00 91.69 623 SER A CA 1
ATOM 4927 C C . SER A 1 623 ? 5.585 31.429 16.649 1.00 91.69 623 SER A C 1
ATOM 4929 O O . SER A 1 623 ? 6.068 30.380 17.073 1.00 91.69 623 SER A O 1
ATOM 4931 N N . GLY A 1 624 ? 5.287 31.603 15.357 1.00 89.50 624 GLY A N 1
ATOM 4932 C CA . GLY A 1 624 ? 5.481 30.583 14.325 1.00 89.50 624 GLY A CA 1
ATOM 4933 C C . GLY A 1 624 ? 4.417 29.483 14.332 1.00 89.50 624 GLY A C 1
ATOM 4934 O O . GLY A 1 624 ? 4.645 28.415 13.773 1.00 89.50 624 GLY A O 1
ATOM 4935 N N . GLN A 1 625 ? 3.263 29.701 14.970 1.00 93.50 625 GLN A N 1
ATOM 4936 C CA . GLN A 1 625 ? 2.154 28.744 14.967 1.00 93.50 625 GLN A CA 1
ATOM 4937 C C . GLN A 1 625 ? 1.209 29.021 13.800 1.00 93.50 625 GLN A C 1
ATOM 4939 O O . GLN A 1 625 ? 0.853 30.173 13.553 1.00 93.50 625 GLN A O 1
ATOM 4944 N N . ALA A 1 626 ? 0.764 27.959 13.127 1.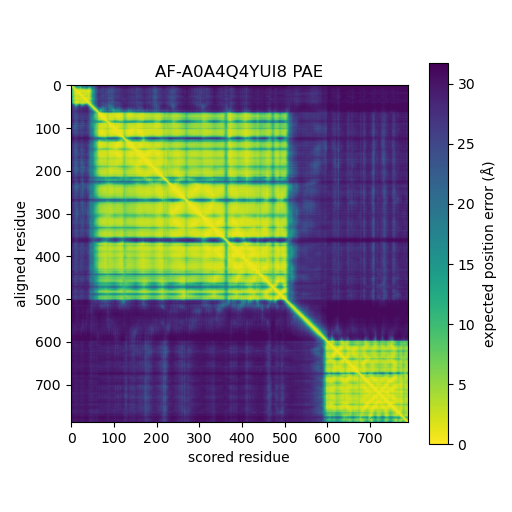00 93.12 626 ALA A N 1
ATOM 4945 C CA . ALA A 1 626 ? -0.220 28.054 12.056 1.00 93.12 626 ALA A CA 1
ATOM 4946 C C . ALA A 1 626 ? -1.570 28.573 12.583 1.00 93.12 626 ALA A C 1
ATOM 4948 O O . ALA A 1 626 ? -2.097 28.073 13.581 1.00 93.12 626 ALA A O 1
ATOM 4949 N N . VAL A 1 627 ? -2.139 29.563 11.899 1.00 95.88 627 VAL A N 1
ATOM 4950 C CA . VAL A 1 627 ? -3.419 30.206 12.232 1.00 95.88 627 VAL A CA 1
ATOM 4951 C C . VAL A 1 627 ? -4.213 30.513 10.962 1.00 95.88 627 VAL A C 1
ATOM 4953 O O . VAL A 1 627 ? -3.654 30.579 9.868 1.00 95.88 627 VAL A O 1
ATOM 4956 N N . VAL A 1 628 ? -5.525 30.735 11.092 1.00 96.69 628 VAL A N 1
ATOM 4957 C CA . VAL A 1 628 ? -6.309 31.362 10.017 1.00 96.69 628 VAL A CA 1
ATOM 4958 C C . VAL A 1 628 ? -5.926 32.840 9.975 1.00 96.69 628 VAL A C 1
ATOM 4960 O O . VAL A 1 628 ? -6.224 33.577 10.912 1.00 96.69 628 VAL A O 1
ATOM 4963 N N . HIS A 1 629 ? -5.254 33.253 8.901 1.00 95.12 629 HIS A N 1
ATOM 4964 C CA . HIS A 1 629 ? -4.870 34.638 8.645 1.00 95.12 629 HIS A CA 1
ATOM 4965 C C . HIS A 1 629 ? -6.102 35.486 8.305 1.00 95.12 629 HIS A C 1
ATOM 4967 O O . HIS A 1 629 ? -6.345 36.519 8.925 1.00 95.12 629 HIS A O 1
ATOM 4973 N N . SER A 1 630 ? -6.930 35.034 7.354 1.00 95.38 630 SER A N 1
ATOM 4974 C CA . SER A 1 630 ? -8.169 35.735 7.001 1.00 95.38 630 SER A CA 1
ATOM 4975 C C . SER A 1 630 ? -9.257 34.791 6.493 1.00 95.38 630 SER A C 1
ATOM 4977 O O . SER A 1 630 ? -8.979 33.721 5.958 1.00 95.38 630 SER A O 1
ATOM 4979 N N . THR A 1 631 ? -10.514 35.194 6.671 1.00 96.12 631 THR A N 1
ATOM 4980 C CA . THR A 1 631 ? -11.697 34.503 6.143 1.00 96.12 631 THR A CA 1
ATOM 4981 C C . THR A 1 631 ? -12.419 35.454 5.200 1.00 96.12 631 THR A C 1
ATOM 4983 O O . THR A 1 631 ? -12.814 36.542 5.615 1.00 96.12 631 THR A O 1
ATOM 4986 N N . ARG A 1 632 ? -12.567 35.068 3.932 1.00 93.00 632 ARG A N 1
ATOM 4987 C CA . ARG A 1 632 ? -13.070 35.935 2.860 1.00 93.00 632 ARG A CA 1
ATOM 4988 C C . ARG A 1 632 ? -14.237 35.250 2.154 1.00 93.00 632 ARG A C 1
ATOM 4990 O O . ARG A 1 632 ? -14.074 34.162 1.610 1.00 93.00 632 ARG A O 1
ATOM 4997 N N . ALA A 1 633 ? -15.421 35.858 2.185 1.00 92.12 633 ALA A N 1
ATOM 4998 C CA . ALA A 1 633 ? -16.553 35.380 1.391 1.00 92.12 633 ALA A CA 1
ATOM 4999 C C . ALA A 1 633 ? -16.261 35.559 -0.110 1.00 92.12 633 ALA A C 1
ATOM 5001 O O . ALA A 1 633 ? -15.550 36.491 -0.489 1.00 92.12 633 ALA A O 1
ATOM 5002 N N . ALA A 1 634 ? -16.806 34.681 -0.954 1.00 91.31 634 ALA A N 1
ATOM 5003 C CA . ALA A 1 634 ? -16.636 34.781 -2.399 1.00 91.31 634 ALA A CA 1
ATOM 5004 C C . ALA A 1 634 ? -17.132 36.127 -2.949 1.00 91.31 634 ALA A C 1
ATOM 5006 O O . ALA A 1 634 ? -18.170 36.650 -2.536 1.00 91.31 634 ALA A O 1
ATOM 5007 N N . SER A 1 635 ? -16.398 36.666 -3.919 1.00 90.38 635 SER A N 1
ATOM 5008 C CA . SER A 1 635 ? -16.748 37.892 -4.628 1.00 90.38 635 SER A CA 1
ATOM 5009 C C . SER A 1 635 ? -16.842 37.587 -6.116 1.00 90.38 635 SER A C 1
ATOM 5011 O O . SER A 1 635 ? -15.834 37.495 -6.817 1.00 90.38 635 SER A O 1
ATOM 5013 N N . TRP A 1 636 ? -18.070 37.370 -6.582 1.00 91.00 636 TRP A N 1
ATOM 5014 C CA . TRP A 1 636 ? -18.341 36.985 -7.959 1.00 91.00 636 TRP A CA 1
ATOM 5015 C C . TRP A 1 636 ? -18.402 38.205 -8.877 1.00 91.00 636 TRP A C 1
ATOM 5017 O O . TRP A 1 636 ? -19.099 39.181 -8.593 1.00 91.00 636 TRP A O 1
ATOM 5027 N N . LYS A 1 637 ? -17.690 38.129 -10.000 1.00 88.69 637 LYS A N 1
ATOM 5028 C CA . LYS A 1 637 ? -17.749 39.091 -11.101 1.00 88.69 637 LYS A CA 1
ATOM 5029 C C . LYS A 1 637 ? -18.519 38.460 -12.269 1.00 88.69 637 LYS A C 1
ATOM 5031 O O . LYS A 1 637 ? -18.099 37.395 -12.729 1.00 88.69 637 LYS A O 1
ATOM 5036 N N . PRO A 1 638 ? -19.628 39.065 -12.734 1.00 88.00 638 PRO A N 1
ATOM 5037 C CA . PRO A 1 638 ? -20.366 38.558 -13.884 1.00 88.00 638 PRO A CA 1
ATOM 5038 C C . PRO A 1 638 ? -19.583 38.750 -15.184 1.00 88.00 638 PRO A C 1
ATOM 5040 O O . PRO A 1 638 ? -18.848 39.725 -15.339 1.00 88.00 638 PRO A O 1
ATOM 5043 N N . PHE A 1 639 ? -19.786 37.835 -16.126 1.00 82.75 639 PHE A N 1
ATOM 5044 C CA . PHE A 1 639 ? -19.236 37.864 -17.477 1.00 82.75 639 PHE A CA 1
ATOM 5045 C C . PHE A 1 639 ? -20.342 37.537 -18.495 1.00 82.75 639 PHE A C 1
ATOM 5047 O O . PHE A 1 639 ? -21.348 36.928 -18.123 1.00 82.75 639 PHE A O 1
ATOM 5054 N N . GLU A 1 640 ? -20.194 37.997 -19.744 1.00 78.88 640 GLU A N 1
ATOM 5055 C CA . GLU A 1 640 ? -21.162 37.798 -20.844 1.00 78.88 640 GLU A CA 1
ATOM 5056 C C . GLU A 1 640 ? -22.633 37.968 -20.427 1.00 78.88 640 GLU A C 1
ATOM 5058 O O . GLU A 1 640 ? -23.439 37.039 -20.436 1.00 78.88 640 GLU A O 1
ATOM 5063 N N . GLY A 1 641 ? -22.986 39.174 -19.969 1.00 77.44 641 GLY A N 1
ATOM 5064 C CA . GLY A 1 641 ? -24.368 39.492 -19.590 1.00 77.44 641 GLY A CA 1
ATOM 5065 C C . GLY A 1 641 ? -24.904 38.710 -18.382 1.00 77.44 641 GLY A C 1
ATOM 5066 O O . GLY A 1 641 ? -26.105 38.741 -18.133 1.00 77.44 641 GLY A O 1
ATOM 5067 N N . GLY A 1 642 ? -24.034 38.033 -17.621 1.00 83.56 642 GLY A N 1
ATOM 5068 C CA . GLY A 1 642 ? -24.410 37.225 -16.460 1.00 83.56 642 GLY A CA 1
ATOM 5069 C C . GLY A 1 642 ? -24.654 35.748 -16.772 1.00 83.56 642 GLY A C 1
ATOM 5070 O O . GLY A 1 642 ? -25.179 35.043 -15.915 1.00 83.56 642 GLY A O 1
ATOM 5071 N N . ALA A 1 643 ? -24.270 35.265 -17.958 1.00 87.81 643 ALA A N 1
ATOM 5072 C CA . ALA A 1 643 ? -24.323 33.842 -18.298 1.00 87.81 643 ALA A CA 1
ATOM 5073 C C . ALA A 1 643 ? -23.149 33.034 -17.703 1.00 87.81 643 ALA A C 1
ATOM 5075 O O . ALA A 1 643 ? -23.204 31.808 -17.640 1.00 87.81 643 ALA A O 1
ATOM 5076 N N . MET A 1 644 ? -22.113 33.718 -17.211 1.00 90.69 644 MET A N 1
ATOM 5077 C CA . MET A 1 644 ? -20.982 33.127 -16.496 1.00 90.69 644 MET A CA 1
ATOM 5078 C C . MET A 1 644 ? -20.535 34.044 -15.350 1.00 90.69 644 MET A C 1
ATOM 5080 O O . MET A 1 644 ? -20.700 35.264 -15.413 1.00 90.69 644 MET A O 1
ATOM 5084 N N . GLY A 1 645 ? -19.953 33.475 -14.294 1.00 90.31 645 GLY A N 1
ATOM 5085 C CA . GLY A 1 645 ? -19.392 34.236 -13.176 1.00 90.31 645 GLY A CA 1
ATOM 5086 C C . GLY A 1 645 ? -18.018 33.735 -12.743 1.00 90.31 645 GLY A C 1
ATOM 5087 O O . GLY A 1 645 ? -17.786 32.531 -12.688 1.00 90.31 645 GLY A O 1
ATOM 5088 N N . PHE A 1 646 ? -17.128 34.660 -12.373 1.00 89.81 646 PHE A N 1
ATOM 5089 C CA . PHE A 1 646 ? -15.805 34.354 -11.824 1.00 89.81 646 PHE A CA 1
ATOM 5090 C C . PHE A 1 646 ? -15.682 34.781 -10.365 1.00 89.81 646 PHE A C 1
ATOM 5092 O O . PHE A 1 646 ? -15.936 35.939 -10.040 1.00 89.81 646 PHE A O 1
ATOM 5099 N N . ASN A 1 647 ? -15.189 33.894 -9.504 1.00 92.06 647 ASN A N 1
ATOM 5100 C CA . ASN A 1 647 ? -14.685 34.250 -8.179 1.00 92.06 647 ASN A CA 1
ATOM 5101 C C . ASN A 1 647 ? -13.183 33.958 -8.117 1.00 92.06 647 ASN A C 1
ATOM 5103 O O . ASN A 1 647 ? -12.760 32.805 -8.220 1.00 92.06 647 ASN A O 1
ATOM 5107 N N . GLN A 1 648 ? -12.371 35.000 -7.947 1.00 92.69 648 GLN A N 1
ATOM 5108 C CA . GLN A 1 648 ? -10.929 34.833 -7.798 1.00 92.69 648 GLN A CA 1
ATOM 5109 C C . GLN A 1 648 ? -10.612 34.380 -6.370 1.00 92.69 648 GLN A C 1
ATOM 5111 O O . GLN A 1 648 ? -10.775 35.154 -5.432 1.00 92.69 648 GLN A O 1
ATOM 5116 N N . ILE A 1 649 ? -10.158 33.135 -6.204 1.00 94.62 649 ILE A N 1
ATOM 5117 C CA . ILE A 1 649 ? -9.877 32.559 -4.881 1.00 94.62 649 ILE A CA 1
ATOM 5118 C C . ILE A 1 649 ? -8.514 33.039 -4.390 1.00 94.62 649 ILE A C 1
ATOM 5120 O O . ILE A 1 649 ? -8.397 33.505 -3.259 1.00 94.62 649 ILE A O 1
ATOM 5124 N N . TYR A 1 650 ? -7.489 32.896 -5.233 1.00 94.38 650 TYR A N 1
ATOM 5125 C CA . TYR A 1 650 ? -6.114 33.244 -4.891 1.00 94.38 650 TYR A CA 1
ATOM 5126 C C . TYR A 1 650 ? -5.258 33.467 -6.144 1.00 94.38 650 TYR A C 1
ATOM 5128 O O . TYR A 1 650 ? -5.568 32.916 -7.199 1.00 94.38 650 TYR A O 1
ATOM 5136 N N . THR A 1 651 ? -4.208 34.286 -6.068 1.00 93.44 651 THR A N 1
ATOM 5137 C CA . THR A 1 651 ? -3.214 34.428 -7.148 1.00 93.44 651 THR A CA 1
ATOM 5138 C C . THR A 1 651 ? -1.864 34.818 -6.561 1.00 93.44 651 THR A C 1
ATOM 5140 O O . THR A 1 651 ? -1.834 35.579 -5.598 1.00 93.44 651 THR A O 1
ATOM 5143 N N . ASN A 1 652 ? -0.767 34.286 -7.096 1.00 93.44 652 ASN A N 1
ATOM 5144 C CA . ASN A 1 652 ? 0.586 34.597 -6.628 1.00 93.44 652 ASN A CA 1
ATOM 5145 C C . ASN A 1 652 ? 1.644 34.365 -7.720 1.00 93.44 652 ASN A C 1
ATOM 5147 O O . ASN A 1 652 ? 1.354 33.789 -8.765 1.00 93.44 652 ASN A O 1
ATOM 5151 N N . ARG A 1 653 ? 2.887 34.775 -7.459 1.00 90.81 653 ARG A N 1
ATOM 5152 C CA . ARG A 1 653 ? 4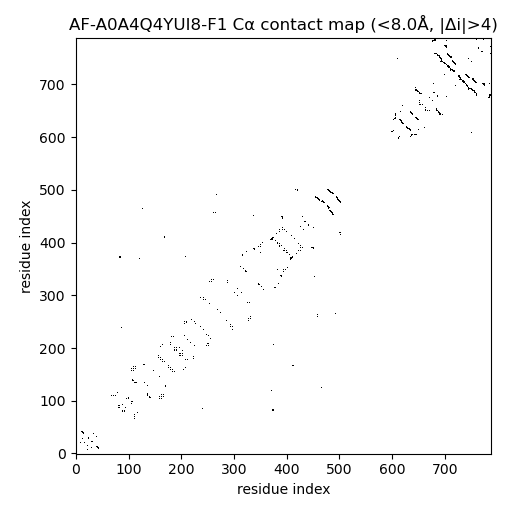.087 34.374 -8.202 1.00 90.81 653 ARG A CA 1
ATOM 5153 C C . ARG A 1 653 ? 4.418 32.893 -7.981 1.00 90.81 653 ARG A C 1
ATOM 5155 O O . ARG A 1 653 ? 3.980 32.277 -7.010 1.00 90.81 653 ARG A O 1
ATOM 5162 N N . PHE A 1 654 ? 5.219 32.337 -8.884 1.00 89.12 654 PHE A N 1
ATOM 5163 C CA . PHE A 1 654 ? 5.706 30.967 -8.841 1.00 89.12 654 PHE A CA 1
ATOM 5164 C C . PHE A 1 654 ? 7.238 30.918 -9.008 1.00 89.12 654 PHE A C 1
ATOM 5166 O O . PHE A 1 654 ? 7.745 31.326 -10.056 1.00 89.12 654 PHE A O 1
ATOM 5173 N N . PRO A 1 655 ? 7.992 30.386 -8.023 1.00 92.06 655 PRO A N 1
ATOM 5174 C CA . PRO A 1 655 ? 7.534 29.928 -6.705 1.00 92.06 655 PRO A CA 1
ATOM 5175 C C . PRO A 1 655 ? 6.900 31.040 -5.850 1.00 92.06 655 PRO A C 1
ATOM 5177 O O . PRO A 1 655 ? 7.208 32.217 -6.023 1.00 92.06 655 PRO A O 1
ATOM 5180 N N . ALA A 1 656 ? 6.016 30.649 -4.930 1.00 92.25 656 ALA A N 1
ATOM 5181 C CA . ALA A 1 656 ? 5.335 31.562 -4.014 1.00 92.25 656 ALA A CA 1
ATOM 5182 C C . ALA A 1 656 ? 6.282 32.089 -2.920 1.00 92.25 656 ALA A C 1
ATOM 5184 O O . ALA A 1 656 ? 7.020 31.305 -2.322 1.00 92.25 656 ALA A O 1
ATOM 5185 N N . ASP A 1 657 ? 6.210 33.388 -2.611 1.00 93.69 657 ASP A N 1
ATOM 5186 C CA . ASP A 1 657 ? 6.837 33.976 -1.420 1.00 93.69 657 ASP A CA 1
ATOM 5187 C C . ASP A 1 657 ? 5.788 34.198 -0.327 1.00 93.69 657 ASP A C 1
ATOM 5189 O O . ASP A 1 657 ? 4.940 35.074 -0.449 1.00 93.69 657 ASP A O 1
ATOM 5193 N N . LEU A 1 658 ? 5.841 33.381 0.727 1.00 94.94 658 LEU A N 1
ATOM 5194 C CA . LEU A 1 658 ? 4.903 33.432 1.856 1.00 94.94 658 LEU A CA 1
ATOM 5195 C C . LEU A 1 658 ? 5.446 34.266 3.034 1.00 94.94 658 LEU A C 1
ATOM 5197 O O . LEU A 1 658 ? 4.838 34.308 4.104 1.00 94.94 658 LEU A O 1
ATOM 5201 N N . ASN A 1 659 ? 6.638 34.862 2.906 1.00 93.56 659 ASN A N 1
ATOM 5202 C CA . ASN A 1 659 ? 7.260 35.592 4.008 1.00 93.56 659 ASN A CA 1
ATOM 5203 C C . ASN A 1 659 ? 6.595 36.952 4.193 1.00 93.56 659 ASN A C 1
ATOM 5205 O O . ASN A 1 659 ? 6.455 37.720 3.247 1.00 93.56 659 ASN A O 1
ATOM 5209 N N . GLY A 1 660 ? 6.219 37.261 5.436 1.00 91.44 660 GLY A N 1
ATOM 5210 C CA . GLY A 1 660 ? 5.558 38.528 5.752 1.00 91.44 660 GLY A CA 1
ATOM 5211 C C . GLY A 1 660 ? 4.255 38.738 4.977 1.00 91.44 660 GLY A C 1
ATOM 5212 O O . GLY A 1 660 ? 3.927 39.882 4.677 1.00 91.44 660 GLY A O 1
ATOM 5213 N N . ASP A 1 661 ? 3.567 37.644 4.624 1.00 94.69 661 ASP A N 1
ATOM 5214 C CA . ASP A 1 661 ? 2.318 37.638 3.853 1.00 94.69 661 ASP A CA 1
ATOM 5215 C C . ASP A 1 661 ? 2.441 38.356 2.486 1.00 94.69 661 ASP A C 1
ATOM 5217 O O . ASP A 1 661 ? 1.487 38.966 1.990 1.00 94.69 661 ASP A O 1
ATOM 5221 N N . ALA A 1 662 ? 3.633 38.305 1.871 1.00 94.62 662 ALA A N 1
ATOM 5222 C CA . ALA A 1 662 ? 3.922 38.932 0.577 1.00 94.62 662 ALA A CA 1
ATOM 5223 C C . ALA A 1 662 ? 3.007 38.423 -0.553 1.00 94.62 662 ALA A C 1
ATOM 5225 O O . ALA A 1 662 ? 2.595 39.192 -1.423 1.00 94.62 662 ALA A O 1
ATOM 5226 N N . ASP A 1 663 ? 2.646 37.145 -0.511 1.00 94.44 663 ASP A N 1
ATOM 5227 C CA . ASP A 1 663 ? 1.674 36.497 -1.385 1.00 94.44 663 ASP A CA 1
ATOM 5228 C C . ASP A 1 663 ? 0.259 37.068 -1.227 1.00 94.44 663 ASP A C 1
ATOM 5230 O O . ASP A 1 663 ? -0.429 37.323 -2.218 1.00 94.44 663 ASP A O 1
ATOM 5234 N N . VAL A 1 664 ? -0.177 37.317 0.011 1.00 95.19 664 VAL A N 1
ATOM 5235 C CA . VAL A 1 664 ? -1.487 37.916 0.301 1.00 95.19 664 VAL A CA 1
ATOM 5236 C C . VAL A 1 664 ? -1.542 39.356 -0.206 1.00 95.19 664 VAL A C 1
ATOM 5238 O O . VAL A 1 664 ? -2.521 39.731 -0.851 1.00 95.19 664 VAL A O 1
ATOM 5241 N N . ALA A 1 665 ? -0.487 40.141 0.032 1.00 93.75 665 ALA A N 1
ATOM 5242 C CA . ALA A 1 665 ? -0.388 41.510 -0.470 1.00 93.75 665 ALA A CA 1
ATOM 5243 C C . ALA A 1 665 ? -0.412 41.554 -2.007 1.00 93.75 665 ALA A C 1
ATOM 5245 O O . ALA A 1 665 ? -1.161 42.342 -2.583 1.00 93.75 665 ALA A O 1
ATOM 5246 N N . PHE A 1 666 ? 0.339 40.664 -2.665 1.00 91.88 666 PHE A N 1
ATOM 5247 C CA . PHE A 1 666 ? 0.327 40.530 -4.122 1.00 91.88 666 PHE A CA 1
ATOM 5248 C C . PHE A 1 666 ? -1.066 40.166 -4.650 1.00 91.88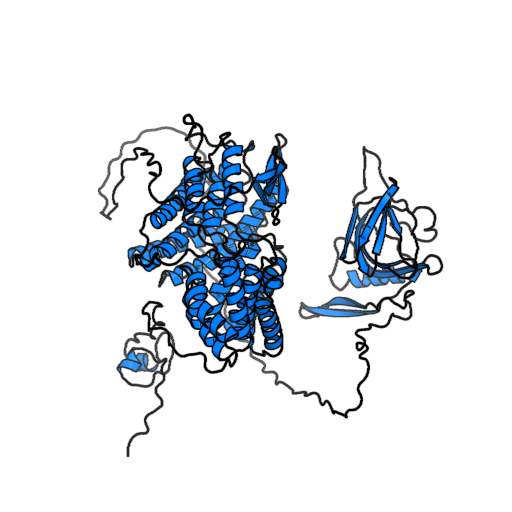 666 PHE A C 1
ATOM 5250 O O . PHE A 1 666 ? -1.547 40.776 -5.604 1.00 91.88 666 PHE A O 1
ATOM 5257 N N . HIS A 1 667 ? -1.743 39.200 -4.023 1.00 92.62 667 HIS A N 1
ATOM 5258 C CA . HIS A 1 667 ? -3.108 38.835 -4.394 1.00 92.62 667 HIS A CA 1
ATOM 5259 C C . HIS A 1 667 ? -4.066 40.033 -4.300 1.00 92.62 667 HIS A C 1
ATOM 5261 O O . HIS A 1 667 ? -4.818 40.289 -5.243 1.00 92.62 667 HIS A O 1
ATOM 5267 N N . ASP A 1 668 ? -4.034 40.767 -3.186 1.00 92.00 668 ASP A N 1
ATOM 5268 C CA . ASP A 1 668 ? -4.925 41.906 -2.941 1.00 92.00 668 ASP A CA 1
ATOM 5269 C C . ASP A 1 668 ? -4.657 43.062 -3.918 1.00 92.00 668 ASP A C 1
ATOM 5271 O O . ASP A 1 668 ? -5.602 43.663 -4.435 1.00 92.00 668 ASP A O 1
ATOM 5275 N N . GLU A 1 669 ? -3.387 43.323 -4.242 1.00 90.12 669 GLU A N 1
ATOM 5276 C CA . GLU A 1 669 ? -2.982 44.292 -5.264 1.00 90.12 669 GLU A CA 1
ATOM 5277 C C . GLU A 1 669 ? -3.521 43.907 -6.650 1.00 90.12 669 GLU A C 1
ATOM 5279 O O . GLU A 1 669 ? -4.181 44.714 -7.308 1.00 90.12 669 GLU A O 1
ATOM 5284 N N . VAL A 1 670 ? -3.315 42.656 -7.076 1.00 84.62 670 VAL A N 1
ATOM 5285 C CA . VAL A 1 670 ? -3.746 42.173 -8.398 1.00 84.62 670 VAL A CA 1
ATOM 5286 C C . VAL A 1 670 ? -5.272 42.164 -8.527 1.00 84.62 670 VAL A C 1
ATOM 5288 O O . VAL A 1 670 ? -5.815 42.569 -9.556 1.00 84.62 670 VAL A O 1
ATOM 5291 N N . VAL A 1 671 ? -5.995 41.733 -7.489 1.00 83.62 671 VAL A N 1
ATOM 5292 C CA . VAL A 1 671 ? -7.468 41.718 -7.503 1.00 83.62 671 VAL A CA 1
ATOM 5293 C C . VAL A 1 671 ? -8.049 43.136 -7.434 1.00 83.62 671 VAL A C 1
ATOM 5295 O O . VAL A 1 671 ? -9.076 43.399 -8.074 1.00 83.62 671 VAL A O 1
ATOM 5298 N N . GLY A 1 672 ? -7.399 44.042 -6.696 1.00 80.25 672 GLY A N 1
ATOM 5299 C CA . GLY A 1 672 ? -7.778 45.451 -6.566 1.00 80.25 672 GLY A CA 1
ATOM 5300 C C . GLY A 1 672 ? -7.468 46.303 -7.803 1.00 80.25 672 GLY A C 1
ATOM 5301 O O . GLY A 1 672 ? -8.201 47.250 -8.080 1.00 80.25 672 GLY A O 1
ATOM 5302 N N . GLY A 1 673 ? -6.447 45.936 -8.586 1.00 72.88 673 GLY A N 1
ATOM 5303 C CA . GLY A 1 673 ? -5.938 46.674 -9.753 1.00 72.88 673 GLY A CA 1
ATOM 5304 C C . GLY A 1 673 ? -6.826 46.690 -11.007 1.00 72.88 673 GLY A C 1
ATOM 5305 O O . GLY A 1 673 ? -6.428 47.240 -12.028 1.00 72.88 673 GLY A O 1
ATOM 5306 N N . GLY A 1 674 ? -8.035 46.123 -10.959 1.00 60.31 674 GLY A N 1
ATOM 5307 C CA . GLY A 1 674 ? -9.061 46.353 -11.985 1.00 60.31 674 GLY A CA 1
ATOM 5308 C C . GLY A 1 674 ? -9.008 45.475 -13.243 1.00 60.31 674 GLY A C 1
ATOM 5309 O O . GLY A 1 674 ? -9.902 45.601 -14.075 1.00 60.31 674 GLY A O 1
ATOM 5310 N N . GLY A 1 675 ? -8.068 44.534 -13.372 1.00 60.91 675 GLY A N 1
ATOM 5311 C CA . GLY A 1 675 ? -8.093 43.555 -14.465 1.00 60.91 675 GLY A CA 1
ATOM 5312 C C . GLY A 1 675 ? -6.947 42.549 -14.404 1.00 60.91 675 GLY A C 1
ATOM 5313 O O . GLY A 1 675 ? -5.786 42.931 -14.468 1.00 60.91 675 GLY A O 1
ATOM 5314 N N . MET A 1 676 ? -7.280 41.261 -14.314 1.00 71.44 676 MET A N 1
ATOM 5315 C CA . MET A 1 676 ? -6.339 40.148 -14.459 1.00 71.44 676 MET A CA 1
ATOM 5316 C C . MET A 1 676 ? -6.807 39.288 -15.631 1.00 71.44 676 MET A C 1
ATOM 5318 O O . MET A 1 676 ? -8.014 39.082 -15.793 1.00 71.44 676 MET A O 1
ATOM 5322 N N . GLY A 1 677 ? -5.857 38.816 -16.439 1.00 73.06 677 GLY A N 1
ATOM 5323 C CA . GLY A 1 677 ? -6.120 37.872 -17.519 1.00 73.06 677 GLY A CA 1
ATOM 5324 C C . GLY A 1 677 ? -6.554 36.509 -16.982 1.00 73.06 677 GLY A C 1
ATOM 5325 O O . GLY A 1 677 ? -6.770 36.322 -15.782 1.00 73.06 677 GLY A O 1
ATOM 5326 N N . LEU A 1 678 ? -6.685 35.529 -17.871 1.00 74.44 678 LEU A N 1
ATOM 5327 C CA . LEU A 1 678 ? -6.974 34.156 -17.449 1.00 74.44 678 LEU A CA 1
ATOM 5328 C C . LEU A 1 678 ? -5.785 33.539 -16.692 1.00 74.44 678 LEU A C 1
ATOM 5330 O O . LEU A 1 678 ? -5.988 32.875 -15.677 1.00 74.44 678 LEU A O 1
ATOM 5334 N N . ALA A 1 679 ? -4.563 33.834 -17.142 1.00 78.81 679 ALA A N 1
ATOM 5335 C CA . ALA A 1 679 ? -3.304 33.438 -16.519 1.00 78.81 679 ALA A CA 1
ATOM 5336 C C . ALA A 1 679 ? -2.443 34.665 -16.158 1.00 78.81 679 ALA A C 1
ATOM 5338 O O . ALA A 1 679 ? -2.712 35.784 -16.599 1.00 78.81 679 ALA A O 1
ATOM 5339 N N . VAL A 1 680 ? -1.403 34.446 -15.346 1.00 84.75 680 VAL A N 1
ATOM 5340 C CA . VAL A 1 680 ? -0.436 35.471 -14.917 1.00 84.75 680 VAL A CA 1
ATOM 5341 C C . VAL A 1 680 ? 0.984 34.976 -15.182 1.00 84.75 680 VAL A C 1
ATOM 5343 O O . VAL A 1 680 ? 1.339 33.881 -14.741 1.00 84.75 680 VAL A O 1
ATOM 5346 N N . LYS A 1 681 ? 1.811 35.805 -15.833 1.00 85.12 681 LYS A N 1
ATOM 5347 C CA . LYS A 1 681 ? 3.228 35.510 -16.094 1.00 85.12 681 LYS A CA 1
ATOM 5348 C C . LYS A 1 681 ? 4.014 35.226 -14.824 1.00 85.12 681 LYS A C 1
ATOM 5350 O O . LYS A 1 681 ? 4.018 36.025 -13.886 1.00 85.12 681 LYS A O 1
ATOM 5355 N N . GLY A 1 682 ? 4.720 34.098 -14.819 1.00 88.00 682 GLY A N 1
ATOM 5356 C CA . GLY A 1 682 ? 5.511 33.621 -13.692 1.00 88.00 682 GLY A CA 1
ATOM 5357 C C . GLY A 1 682 ? 4.683 33.366 -12.436 1.00 88.00 682 GLY A C 1
ATOM 5358 O O . GLY A 1 682 ? 5.209 33.559 -11.342 1.00 88.00 682 GLY A O 1
ATOM 5359 N N . GLY A 1 683 ? 3.398 33.019 -12.565 1.00 91.06 683 GLY A N 1
ATOM 5360 C CA . GLY A 1 683 ? 2.470 32.919 -11.440 1.00 91.06 683 GLY A CA 1
ATOM 5361 C C . GLY A 1 683 ? 1.521 31.723 -11.470 1.00 91.06 683 GLY A C 1
ATOM 5362 O O . GLY A 1 683 ? 1.569 30.866 -12.351 1.00 91.06 683 GLY A O 1
ATOM 5363 N N . VAL A 1 684 ? 0.658 31.673 -10.456 1.00 92.94 684 VAL A N 1
ATOM 5364 C CA . VAL A 1 684 ? -0.436 30.712 -10.290 1.00 92.94 684 VAL A CA 1
ATOM 5365 C C . VAL A 1 684 ? -1.728 31.474 -10.030 1.00 92.94 684 VAL A C 1
ATOM 5367 O O . VAL A 1 684 ? -1.761 32.370 -9.190 1.00 92.94 684 VAL A O 1
ATOM 5370 N N . VAL A 1 685 ? -2.807 31.067 -10.692 1.00 94.44 685 VAL A N 1
ATOM 5371 C CA . VAL A 1 685 ? -4.163 31.598 -10.532 1.00 94.44 685 VAL A CA 1
ATOM 5372 C C . VAL A 1 685 ? -5.067 30.469 -10.044 1.00 94.44 685 VAL A C 1
ATOM 5374 O O . VAL A 1 685 ? -5.162 29.435 -10.689 1.00 94.44 685 VAL A O 1
ATOM 5377 N N . CYS A 1 686 ? -5.770 30.662 -8.930 1.00 96.50 686 CYS A N 1
ATOM 5378 C CA . CYS A 1 686 ? -6.827 29.762 -8.467 1.00 96.50 686 CYS A CA 1
ATOM 5379 C C . CYS A 1 686 ? -8.165 30.498 -8.490 1.00 96.50 686 CYS A C 1
ATOM 5381 O O . CYS A 1 686 ? -8.336 31.517 -7.810 1.00 96.50 686 CYS A O 1
ATOM 5383 N N . ARG A 1 687 ? -9.125 30.004 -9.272 1.00 94.50 687 ARG A N 1
ATOM 5384 C CA . ARG A 1 687 ? -10.428 30.650 -9.446 1.00 94.50 687 ARG A CA 1
ATOM 5385 C C . ARG A 1 687 ? -11.567 29.651 -9.509 1.00 94.50 687 ARG A C 1
ATOM 5387 O O . ARG A 1 687 ? -11.387 28.502 -9.890 1.00 94.50 687 ARG A O 1
ATOM 5394 N N . MET A 1 688 ? -12.753 30.123 -9.169 1.00 95.56 688 MET A N 1
ATOM 5395 C CA . MET A 1 688 ? -14.001 29.392 -9.333 1.00 95.56 688 MET A CA 1
ATOM 5396 C C . MET A 1 688 ? -14.799 30.010 -10.477 1.00 95.56 688 MET A C 1
ATOM 5398 O O . MET A 1 688 ? -14.825 31.238 -10.610 1.00 95.56 688 MET A O 1
ATOM 5402 N N . VAL A 1 689 ? -15.435 29.166 -11.282 1.00 95.38 689 VAL A N 1
ATOM 5403 C CA . VAL A 1 689 ? -16.226 29.564 -12.446 1.00 95.38 689 VAL A CA 1
ATOM 5404 C C . VAL A 1 689 ? -17.591 28.898 -12.365 1.00 95.38 689 VAL A C 1
ATOM 5406 O O . VAL A 1 689 ? -17.673 27.678 -12.221 1.00 95.38 689 VAL A O 1
ATOM 5409 N N . ASP A 1 690 ? -18.637 29.709 -12.476 1.00 95.69 690 ASP A N 1
ATOM 5410 C CA . ASP A 1 690 ? -20.019 29.253 -12.594 1.00 95.69 690 ASP A CA 1
ATOM 5411 C C . ASP A 1 690 ? -20.482 29.453 -14.035 1.00 95.69 690 ASP A C 1
ATOM 5413 O O . ASP A 1 690 ? -20.456 30.579 -14.536 1.00 95.69 690 ASP A O 1
ATOM 5417 N N . PHE A 1 691 ? -20.919 28.372 -14.677 1.00 96.19 691 PHE A N 1
ATOM 5418 C CA . PHE A 1 691 ? -21.452 28.360 -16.036 1.00 96.19 691 PHE A CA 1
ATOM 5419 C C . PHE A 1 691 ? -22.978 28.257 -15.988 1.00 96.19 691 PHE A C 1
ATOM 5421 O O . PHE A 1 691 ? -23.527 27.311 -15.410 1.00 96.19 691 PHE A O 1
ATOM 5428 N N . GLY A 1 692 ? -23.662 29.226 -16.594 1.00 95.94 692 GLY A N 1
ATOM 5429 C CA . GLY A 1 692 ? -25.117 29.242 -16.699 1.00 95.94 692 GLY A CA 1
ATOM 5430 C C . GLY A 1 692 ? -25.655 28.102 -17.570 1.00 95.94 692 GLY A C 1
ATOM 5431 O O . GLY A 1 692 ? -24.888 27.482 -18.311 1.00 95.94 692 GLY A O 1
ATOM 5432 N N . PRO A 1 693 ? -26.960 27.798 -17.491 1.00 95.31 693 PRO A N 1
ATOM 5433 C CA . PRO A 1 693 ? -27.576 26.764 -18.318 1.00 95.31 693 PRO A CA 1
ATOM 5434 C C . PRO A 1 693 ? -27.336 27.000 -19.816 1.00 95.31 693 PRO A C 1
ATOM 5436 O O . PRO A 1 693 ? -27.466 28.126 -20.298 1.00 95.31 693 PRO A O 1
ATOM 5439 N N . LEU A 1 694 ? -26.980 25.937 -20.544 1.00 94.81 694 LEU A N 1
ATOM 5440 C CA . LEU A 1 694 ? -26.643 25.916 -21.979 1.00 94.81 694 LEU A CA 1
ATOM 5441 C C . LEU A 1 694 ? -25.506 26.845 -22.417 1.00 94.81 694 LEU A C 1
ATOM 5443 O O . LEU A 1 694 ? -25.250 26.953 -23.618 1.00 94.81 694 LEU A O 1
ATOM 5447 N N . TYR A 1 695 ? -24.825 27.502 -21.482 1.00 94.19 695 TYR A N 1
ATOM 5448 C CA . TYR A 1 695 ? -23.756 28.428 -21.807 1.00 94.19 695 TYR A CA 1
ATOM 5449 C C . TYR A 1 695 ? -22.517 27.672 -22.290 1.00 94.19 695 TYR A C 1
ATOM 5451 O O . TYR A 1 695 ? -22.061 26.727 -21.646 1.00 94.19 695 TYR A O 1
ATOM 5459 N N . GLU A 1 696 ? -21.965 28.119 -23.412 1.00 92.62 696 GLU A N 1
ATOM 5460 C CA . GLU A 1 696 ? -20.703 27.659 -23.983 1.00 92.62 696 GLU A CA 1
ATOM 5461 C C . GLU A 1 696 ? -19.740 28.841 -23.982 1.00 92.62 696 GLU A C 1
ATOM 5463 O O . GLU A 1 696 ? -20.036 29.877 -24.576 1.00 92.62 696 GLU A O 1
ATOM 5468 N N . CYS A 1 697 ? -18.608 28.711 -23.290 1.00 87.50 697 CYS A N 1
ATOM 5469 C CA . CYS A 1 697 ? -17.575 29.732 -23.359 1.00 87.50 697 CYS A CA 1
ATOM 5470 C C . CYS A 1 697 ? -16.812 29.637 -24.683 1.00 87.50 697 CYS A C 1
ATOM 5472 O O . CYS A 1 697 ? -16.747 28.586 -25.320 1.00 87.50 697 CYS A O 1
ATOM 5474 N N . MET A 1 698 ? -16.210 30.749 -25.093 1.00 85.12 698 MET A N 1
ATOM 5475 C CA . MET A 1 698 ? -15.394 30.801 -26.297 1.00 85.12 698 MET A CA 1
ATOM 5476 C C . MET A 1 698 ? -14.223 29.811 -26.259 1.00 85.12 698 MET A C 1
ATOM 5478 O O . MET A 1 698 ? -13.584 29.587 -25.226 1.00 85.12 698 MET A O 1
ATOM 5482 N N . MET A 1 699 ? -13.905 29.282 -27.437 1.00 91.00 699 MET A N 1
ATOM 5483 C CA . MET A 1 699 ? -12.693 28.508 -27.678 1.00 91.00 699 MET A CA 1
ATOM 5484 C C . MET A 1 699 ? -11.463 29.405 -27.499 1.00 91.00 699 MET A C 1
ATOM 5486 O O . MET A 1 699 ? -11.352 30.431 -28.174 1.00 91.00 699 MET A O 1
ATOM 5490 N N . HIS A 1 700 ? -10.561 29.027 -26.597 1.00 91.31 700 HIS A N 1
ATOM 5491 C CA . HIS A 1 700 ? -9.349 29.779 -26.285 1.00 91.31 700 HIS A CA 1
ATOM 5492 C C . HIS A 1 700 ? -8.207 28.865 -25.816 1.00 91.31 700 HIS A C 1
ATOM 5494 O O . HIS A 1 700 ? -8.397 27.696 -25.480 1.00 91.31 700 HIS A O 1
ATOM 5500 N N . ARG A 1 701 ? -6.997 29.419 -25.779 1.00 91.50 701 ARG A N 1
ATOM 5501 C CA . ARG A 1 701 ? -5.769 28.802 -25.285 1.00 91.50 701 ARG A CA 1
ATOM 5502 C C . ARG A 1 701 ? -4.999 29.815 -24.454 1.00 91.50 701 ARG A C 1
ATOM 5504 O O . ARG A 1 701 ? -4.701 30.909 -24.921 1.00 91.50 701 ARG A O 1
ATOM 5511 N N . THR A 1 702 ? -4.608 29.407 -23.259 1.00 90.38 702 THR A N 1
ATOM 5512 C CA . THR A 1 702 ? -3.665 30.124 -22.398 1.00 90.38 702 THR A CA 1
ATOM 5513 C C . THR A 1 702 ? -2.323 29.404 -22.392 1.00 90.38 702 THR A C 1
ATOM 5515 O O . THR A 1 702 ? -2.253 28.183 -22.556 1.00 90.38 702 THR A O 1
ATOM 5518 N N . GLN A 1 703 ? -1.235 30.145 -22.182 1.00 89.69 703 GLN A N 1
ATOM 5519 C CA . GLN A 1 703 ? 0.085 29.547 -21.984 1.00 89.69 703 GLN A CA 1
ATOM 5520 C C . GLN A 1 703 ? 0.246 29.102 -20.524 1.00 89.69 703 GLN A C 1
ATOM 5522 O O . GLN A 1 703 ? 0.997 29.687 -19.740 1.00 89.69 703 GLN A O 1
ATOM 5527 N N . SER A 1 704 ? -0.507 28.075 -20.146 1.00 92.88 704 SER A N 1
ATOM 5528 C CA . SER A 1 704 ? -0.570 27.567 -18.780 1.00 92.88 704 SER A CA 1
ATOM 5529 C C . SER A 1 704 ? -0.841 26.064 -18.728 1.00 92.88 704 SER A C 1
ATOM 5531 O O . SER A 1 704 ? -1.272 25.435 -19.698 1.00 92.88 704 SER A O 1
ATOM 5533 N N . LEU A 1 705 ? -0.535 25.478 -17.573 1.00 95.12 705 LEU A N 1
ATOM 5534 C CA . LEU A 1 705 ? -0.997 24.158 -17.171 1.00 95.12 705 LEU A CA 1
ATOM 5535 C C . LEU A 1 705 ? -2.175 24.357 -16.222 1.00 95.12 705 LEU A C 1
ATOM 5537 O O . LEU A 1 705 ? -1.987 24.914 -15.136 1.00 95.12 705 LEU A O 1
ATOM 5541 N N . ASP A 1 706 ? -3.347 23.864 -16.612 1.00 96.69 706 ASP A N 1
ATOM 5542 C CA . ASP A 1 706 ? -4.580 24.099 -15.870 1.00 96.69 706 ASP A CA 1
ATOM 5543 C C . ASP A 1 706 ? -5.149 22.803 -15.304 1.00 96.69 706 ASP A C 1
ATOM 5545 O O . ASP A 1 706 ? -5.214 21.775 -15.980 1.00 96.69 706 ASP A O 1
ATOM 5549 N N . PHE A 1 707 ? -5.628 22.872 -14.068 1.00 97.88 707 PHE A N 1
ATOM 5550 C CA . PHE A 1 707 ? -6.411 21.823 -13.428 1.00 97.88 707 PHE A CA 1
ATOM 5551 C C . PHE A 1 707 ? -7.850 22.314 -13.277 1.00 97.88 707 PHE A C 1
ATOM 5553 O O . PHE A 1 707 ? -8.136 23.114 -12.385 1.00 97.88 707 PHE A O 1
ATOM 5560 N N . GLY A 1 708 ? -8.739 21.863 -14.163 1.00 97.75 708 GLY A N 1
ATOM 5561 C CA . GLY A 1 708 ? -10.170 22.164 -14.137 1.00 97.75 708 GLY A CA 1
ATOM 5562 C C . GLY A 1 708 ? -10.944 21.065 -13.417 1.00 97.75 708 GLY A C 1
ATOM 5563 O O . GLY A 1 708 ? -11.023 19.946 -13.908 1.00 97.75 708 GLY A O 1
ATOM 5564 N N . ILE A 1 709 ? -11.512 21.371 -12.255 1.00 98.38 709 ILE A N 1
ATOM 5565 C CA . ILE A 1 709 ? -12.165 20.408 -11.360 1.00 98.38 709 ILE A CA 1
ATOM 5566 C C . ILE A 1 709 ? -13.663 20.695 -11.332 1.00 98.38 709 ILE A C 1
ATOM 5568 O O . ILE A 1 709 ? -14.062 21.805 -10.969 1.00 98.38 709 ILE A O 1
ATOM 5572 N N . VAL A 1 710 ? -14.501 19.708 -11.654 1.00 97.75 710 VAL A N 1
ATOM 5573 C CA . VAL A 1 710 ? -15.963 19.851 -11.574 1.00 97.75 710 VAL A CA 1
ATOM 5574 C C . VAL A 1 710 ? -16.417 19.667 -10.126 1.00 97.75 710 VAL A C 1
ATOM 5576 O O . VAL A 1 710 ? -16.294 18.583 -9.556 1.00 97.75 710 VAL A O 1
ATOM 5579 N N . VAL A 1 711 ? -16.952 20.724 -9.513 1.00 96.62 711 VAL A N 1
ATOM 5580 C CA . VAL A 1 711 ? -17.362 20.720 -8.097 1.00 96.62 711 VAL A CA 1
ATOM 5581 C C . VAL A 1 711 ? -18.858 20.453 -7.939 1.00 96.62 711 VAL A C 1
ATOM 5583 O O . VAL A 1 711 ? -19.251 19.727 -7.026 1.00 96.62 711 VAL A O 1
ATOM 5586 N N . GLU A 1 712 ? -19.682 21.005 -8.830 1.00 95.19 712 GLU A N 1
ATOM 5587 C CA . GLU A 1 712 ? -21.130 20.773 -8.896 1.00 95.19 712 GLU A CA 1
ATOM 5588 C C . GLU A 1 712 ? -21.595 20.788 -10.356 1.00 95.19 712 GLU A C 1
ATOM 5590 O O . GLU A 1 712 ? -21.095 21.592 -11.141 1.00 95.19 712 GLU A O 1
ATOM 5595 N N . GLY A 1 713 ? -22.565 19.939 -10.704 1.00 94.81 713 GLY A N 1
ATOM 5596 C CA . GLY A 1 713 ? -23.099 19.819 -12.065 1.00 94.81 713 GLY A CA 1
ATOM 5597 C C . GLY A 1 713 ? -22.249 18.955 -13.005 1.00 94.81 713 GLY A C 1
ATOM 5598 O O . GLY A 1 713 ? -21.482 18.091 -12.567 1.00 94.81 713 GLY A O 1
ATOM 5599 N N . GLU A 1 714 ? -22.421 19.185 -14.306 1.00 95.38 714 GLU A N 1
ATOM 5600 C CA . GLU A 1 714 ? -21.692 18.531 -15.400 1.00 95.38 714 GLU A CA 1
ATOM 5601 C C . GLU A 1 714 ? -21.273 19.581 -16.443 1.00 95.38 714 GLU A C 1
ATOM 5603 O O . GLU A 1 714 ? -21.946 20.601 -16.613 1.00 95.38 714 GLU A O 1
ATOM 5608 N N . VAL A 1 715 ? -20.161 19.349 -17.140 1.00 97.75 715 VAL A N 1
ATOM 5609 C CA . VAL A 1 715 ? -19.613 20.260 -18.161 1.00 97.75 715 VAL A CA 1
ATOM 5610 C C . VAL A 1 715 ? -19.032 19.456 -19.321 1.00 97.75 715 VAL A C 1
ATOM 5612 O O . VAL A 1 715 ? -18.399 18.426 -19.118 1.00 97.75 715 VAL A O 1
ATOM 5615 N N . GLU A 1 716 ? -19.216 19.918 -20.548 1.00 98.25 716 GLU A N 1
ATOM 5616 C CA . GLU A 1 716 ? -18.537 19.388 -21.725 1.00 98.25 716 GLU A CA 1
ATOM 5617 C C . GLU A 1 716 ? -17.252 20.182 -21.980 1.00 98.25 716 GLU A C 1
ATOM 5619 O O . GLU A 1 716 ? -17.275 21.409 -22.075 1.00 98.25 716 GLU A O 1
ATOM 5624 N N . MET A 1 717 ? -16.133 19.473 -22.118 1.00 98.12 717 MET A N 1
ATOM 5625 C CA . MET A 1 717 ? -14.882 20.007 -22.647 1.00 98.12 717 MET A CA 1
ATOM 5626 C C . MET A 1 717 ? -14.877 19.827 -24.164 1.00 98.12 717 MET A C 1
ATOM 5628 O O . MET A 1 717 ? -14.999 18.696 -24.643 1.00 98.12 717 MET A O 1
ATOM 5632 N N . LEU A 1 718 ? -14.725 20.922 -24.905 1.00 97.06 718 LEU A N 1
ATOM 5633 C CA . LEU A 1 718 ? -14.614 20.926 -26.363 1.00 97.06 718 LEU A CA 1
ATOM 5634 C C . LEU A 1 718 ? -13.176 21.259 -26.756 1.00 97.06 718 LEU A C 1
ATOM 5636 O O . LEU A 1 718 ? -12.614 22.206 -26.208 1.00 97.06 718 LEU A O 1
ATOM 5640 N N . LEU A 1 719 ? -12.605 20.517 -27.704 1.00 96.06 719 LEU A N 1
ATOM 5641 C CA . LEU A 1 719 ? -11.274 20.777 -28.262 1.00 96.06 719 LEU A CA 1
ATOM 5642 C C . LEU A 1 719 ? -11.365 21.209 -29.733 1.00 96.06 719 LEU A C 1
ATOM 5644 O O . LEU A 1 719 ? -12.394 21.038 -30.393 1.00 96.06 719 LEU A O 1
ATOM 5648 N N . ASP A 1 720 ? -10.284 21.789 -30.250 1.00 92.12 720 ASP A N 1
ATOM 5649 C CA . ASP A 1 720 ? -10.206 22.342 -31.607 1.00 92.12 720 ASP A CA 1
ATOM 5650 C C . ASP A 1 720 ? -10.194 21.288 -32.728 1.00 92.12 720 ASP A C 1
ATOM 5652 O O . ASP A 1 720 ? -10.503 21.612 -33.875 1.00 92.12 720 ASP A O 1
ATOM 5656 N N . ASP A 1 721 ? -9.940 20.018 -32.403 1.00 90.56 721 ASP A N 1
ATOM 5657 C CA . ASP A 1 721 ? -10.145 18.875 -33.304 1.00 90.56 721 ASP A CA 1
ATOM 5658 C C . ASP A 1 721 ? -11.625 18.450 -33.432 1.00 90.56 721 ASP A C 1
ATOM 5660 O O . ASP A 1 721 ? -11.959 17.546 -34.202 1.00 90.56 721 ASP A O 1
ATOM 5664 N N . GLY A 1 722 ? -12.522 19.111 -32.691 1.00 90.19 722 GLY A N 1
ATOM 5665 C CA . GLY A 1 722 ? -13.955 18.835 -32.650 1.00 90.19 722 GLY A CA 1
ATOM 5666 C C . GLY A 1 722 ? -14.363 17.768 -31.632 1.00 90.19 722 GLY A C 1
ATOM 5667 O O . GLY A 1 722 ? -15.561 17.498 -31.494 1.00 90.19 722 GLY A O 1
ATOM 5668 N N . SER A 1 723 ? -13.413 17.168 -30.908 1.00 91.88 723 SER A N 1
ATOM 5669 C CA . SER A 1 723 ? -13.715 16.212 -29.846 1.00 91.88 723 SER A CA 1
ATOM 5670 C C . SER A 1 723 ? -14.436 16.880 -28.673 1.00 91.88 723 SER A C 1
ATOM 5672 O O . SER A 1 723 ? -14.259 18.064 -28.371 1.00 91.88 723 SER A O 1
ATOM 5674 N N . ARG A 1 724 ? -15.311 16.101 -28.028 1.00 96.50 724 ARG A N 1
ATOM 5675 C CA . ARG A 1 724 ? -16.139 16.539 -26.901 1.00 96.50 724 ARG A CA 1
ATOM 5676 C C . ARG A 1 724 ? -16.122 15.486 -25.810 1.00 96.50 724 ARG A C 1
ATOM 5678 O O . ARG A 1 724 ? -16.368 14.313 -26.087 1.00 96.50 724 ARG A O 1
ATOM 5685 N N . THR A 1 725 ? -15.867 15.908 -24.578 1.00 97.56 725 THR A N 1
ATOM 5686 C CA . THR A 1 725 ? -15.834 15.017 -23.412 1.00 97.56 725 THR A CA 1
ATOM 5687 C C . THR A 1 725 ? -16.712 15.579 -22.304 1.00 97.56 725 THR A C 1
ATOM 5689 O O . THR A 1 725 ? -16.468 16.684 -21.832 1.00 97.56 725 THR A O 1
ATOM 5692 N N . LEU A 1 726 ? -17.724 14.820 -21.875 1.00 98.00 726 LEU A N 1
ATOM 5693 C CA . LEU A 1 726 ? -18.567 15.175 -20.732 1.00 98.00 726 LEU A CA 1
ATOM 5694 C C . LEU A 1 726 ? -17.851 14.823 -19.422 1.00 98.00 726 LEU A C 1
ATOM 5696 O O . LEU A 1 726 ? -17.538 13.656 -19.186 1.00 98.00 726 LEU A O 1
ATOM 5700 N N . LEU A 1 727 ? -17.642 15.822 -18.573 1.00 97.62 727 LEU A N 1
ATOM 5701 C CA . LEU A 1 727 ? -17.067 15.706 -17.238 1.00 97.62 727 LEU A CA 1
ATOM 5702 C C . LEU A 1 727 ? -18.167 15.866 -16.187 1.00 97.62 727 LEU A C 1
ATOM 5704 O O . LEU A 1 727 ? -18.995 16.780 -16.260 1.00 97.62 727 LEU A O 1
ATOM 5708 N N . ARG A 1 728 ? -18.159 14.984 -15.190 1.00 96.88 728 ARG A N 1
ATOM 5709 C CA . ARG A 1 728 ? -19.109 14.968 -14.076 1.00 96.88 728 ARG A CA 1
ATOM 5710 C C . ARG A 1 728 ? -18.456 15.454 -12.795 1.00 96.88 728 ARG A C 1
ATOM 5712 O O . ARG A 1 728 ? -17.238 15.537 -12.684 1.00 96.88 728 ARG A O 1
ATOM 5719 N N . ARG A 1 729 ? -19.281 15.751 -11.792 1.00 96.88 729 ARG A N 1
ATOM 5720 C CA . ARG A 1 729 ? -18.830 16.099 -10.440 1.00 96.88 729 ARG A CA 1
ATOM 5721 C C . ARG A 1 729 ? -17.723 15.159 -9.938 1.00 96.88 729 ARG A C 1
ATOM 5723 O O . ARG A 1 729 ? -17.934 13.956 -9.822 1.00 96.88 729 ARG A O 1
ATOM 5730 N N . GLY A 1 730 ? -16.581 15.739 -9.573 1.00 92.94 730 GLY A N 1
ATOM 5731 C CA . GLY A 1 730 ? -15.383 15.029 -9.122 1.00 92.94 730 GLY A CA 1
ATOM 5732 C C . GLY A 1 730 ? -14.346 14.764 -10.218 1.00 92.94 730 GLY A C 1
ATOM 5733 O O . GLY A 1 730 ? -13.189 14.520 -9.878 1.00 92.94 730 GLY A O 1
ATOM 5734 N N . ASP A 1 731 ? -14.716 14.863 -11.497 1.00 97.94 731 ASP A N 1
ATOM 5735 C CA . ASP A 1 731 ? -13.779 14.718 -12.611 1.00 97.94 731 ASP A CA 1
ATOM 5736 C C . ASP A 1 731 ? -12.848 15.933 -12.714 1.00 97.94 731 ASP A C 1
ATOM 5738 O O . ASP A 1 731 ? -13.195 17.066 -12.350 1.00 97.94 731 ASP A O 1
ATOM 5742 N N . VAL A 1 732 ? -11.642 15.681 -13.229 1.00 97.88 732 VAL A N 1
ATOM 5743 C CA . VAL A 1 732 ? -10.578 16.677 -13.374 1.00 97.88 732 VAL A CA 1
ATOM 5744 C C . VAL A 1 732 ? -10.045 16.660 -14.800 1.00 97.88 732 VAL A C 1
ATOM 5746 O O . VAL A 1 732 ? -9.573 15.632 -15.282 1.00 97.88 732 VAL A O 1
ATOM 5749 N N . ALA A 1 733 ? -10.060 17.816 -15.453 1.00 97.50 733 ALA A N 1
ATOM 5750 C CA . ALA A 1 733 ? -9.356 18.055 -16.700 1.00 97.50 733 ALA A CA 1
ATOM 5751 C C . ALA A 1 733 ? -7.967 18.638 -16.424 1.00 97.50 733 ALA A C 1
ATOM 5753 O O . ALA A 1 733 ? -7.833 19.622 -15.695 1.00 97.50 733 ALA A O 1
ATOM 5754 N N . VAL A 1 734 ? -6.940 18.046 -17.034 1.00 97.94 734 VAL A N 1
ATOM 5755 C CA . VAL A 1 734 ? -5.568 18.570 -17.021 1.00 97.94 734 VAL A CA 1
ATOM 5756 C C . VAL A 1 734 ? -5.290 19.200 -18.384 1.00 97.94 734 VAL A C 1
ATOM 5758 O O . VAL A 1 734 ? -4.934 18.501 -19.334 1.00 97.94 734 VAL A O 1
ATOM 5761 N N . GLN A 1 735 ? -5.486 20.513 -18.487 1.00 96.06 735 GLN A N 1
ATOM 5762 C CA . GLN A 1 735 ? -5.348 21.271 -19.729 1.00 96.06 735 GLN A CA 1
ATOM 5763 C C . GLN A 1 735 ? -3.887 21.694 -19.914 1.00 96.06 735 GLN A C 1
ATOM 5765 O O . GLN A 1 735 ? -3.310 22.365 -19.061 1.00 96.06 735 GLN A O 1
ATOM 5770 N N . ARG A 1 736 ? -3.252 21.269 -21.008 1.00 96.00 736 ARG A N 1
ATOM 5771 C CA . ARG A 1 736 ? -1.801 21.422 -21.224 1.00 96.00 736 ARG A CA 1
ATOM 5772 C C . ARG A 1 736 ? -1.522 22.447 -22.322 1.00 96.00 736 ARG A C 1
ATOM 5774 O O . ARG A 1 736 ? -1.000 22.076 -23.372 1.00 96.00 736 ARG A O 1
ATOM 5781 N N . ALA A 1 737 ? -1.890 23.707 -22.081 1.00 93.12 737 ALA A N 1
ATOM 5782 C CA . ALA A 1 737 ? -1.842 24.790 -23.071 1.00 93.12 737 ALA A CA 1
ATOM 5783 C C . ALA A 1 737 ? -2.554 24.427 -24.396 1.00 93.12 737 ALA A C 1
ATOM 5785 O O . ALA A 1 737 ? -2.088 24.720 -25.498 1.00 93.12 737 ALA A O 1
ATOM 5786 N N . THR A 1 738 ? -3.686 23.735 -24.279 1.00 94.38 738 THR A N 1
ATOM 5787 C CA . THR A 1 738 ? -4.519 23.248 -25.384 1.00 94.38 738 THR A CA 1
ATOM 5788 C C . THR A 1 738 ? -5.653 24.224 -25.687 1.00 94.38 738 THR A C 1
ATOM 5790 O O . THR A 1 738 ? -6.186 24.873 -24.788 1.00 94.38 738 THR A O 1
ATOM 5793 N N . MET A 1 739 ? -6.014 24.332 -26.966 1.00 94.19 739 MET A N 1
ATOM 5794 C CA . MET A 1 739 ? -7.159 25.121 -27.419 1.00 94.19 739 MET A CA 1
ATOM 5795 C C . MET A 1 739 ? -8.448 24.420 -26.987 1.00 94.19 739 MET A C 1
ATOM 5797 O O . MET A 1 739 ? -8.632 23.240 -27.291 1.00 94.19 739 MET A O 1
ATOM 5801 N N . HIS A 1 740 ? -9.297 25.108 -26.227 1.00 96.06 740 HIS A N 1
ATOM 5802 C CA . HIS A 1 740 ? -10.461 24.484 -25.610 1.00 96.06 740 HIS A CA 1
ATOM 5803 C C . HIS A 1 740 ? -11.612 25.455 -25.313 1.00 96.06 740 HIS A C 1
ATOM 5805 O O . HIS A 1 740 ? -11.424 26.665 -25.191 1.00 96.06 740 HIS A O 1
ATOM 5811 N N . ALA A 1 741 ? -12.807 24.892 -25.149 1.00 94.69 741 ALA A N 1
ATOM 5812 C CA . ALA A 1 741 ? -14.002 25.557 -24.640 1.00 94.69 741 ALA A CA 1
ATOM 5813 C C . ALA A 1 741 ? -14.700 24.686 -23.582 1.00 94.69 741 ALA A C 1
ATOM 5815 O O . ALA A 1 741 ? -14.489 23.472 -23.506 1.00 94.69 741 ALA A O 1
ATOM 5816 N N . TRP A 1 742 ? -15.549 25.321 -22.777 1.00 96.69 742 TRP A N 1
ATOM 5817 C CA . TRP A 1 742 ? -16.357 24.704 -21.728 1.00 96.69 742 TRP A CA 1
ATOM 5818 C C . TRP A 1 742 ? -17.826 24.996 -21.990 1.00 96.69 742 TRP A C 1
ATOM 5820 O O . TRP A 1 742 ? -18.216 26.159 -22.098 1.00 96.69 742 TRP A O 1
ATOM 5830 N N . ARG A 1 743 ? -18.653 23.954 -22.044 1.00 97.06 743 ARG A N 1
ATOM 5831 C CA . ARG A 1 743 ? -20.099 24.089 -22.217 1.00 97.06 743 ARG A CA 1
ATOM 5832 C C . ARG A 1 743 ? -20.842 23.439 -21.072 1.00 97.06 743 ARG A C 1
ATOM 5834 O O . ARG A 1 743 ? -20.630 22.269 -20.782 1.00 97.06 743 ARG A O 1
ATOM 5841 N N . ASN A 1 744 ? -21.765 24.162 -20.457 1.00 97.50 744 ASN A N 1
ATOM 5842 C CA . ASN A 1 744 ? -22.755 23.553 -19.585 1.00 97.50 744 ASN A CA 1
ATOM 5843 C C . ASN A 1 744 ? -23.855 22.910 -20.455 1.00 97.50 744 ASN A C 1
ATOM 5845 O O . ASN A 1 744 ? -24.581 23.636 -21.136 1.00 97.50 744 ASN A O 1
ATOM 5849 N N . PRO A 1 745 ? -24.006 21.571 -20.476 1.00 95.44 745 PRO A N 1
ATOM 5850 C CA . PRO A 1 745 ? -25.018 20.915 -21.299 1.00 95.44 745 PRO A CA 1
ATOM 5851 C C . PRO A 1 745 ? -26.429 20.987 -20.692 1.00 95.44 745 PRO A C 1
ATOM 5853 O O . PRO A 1 745 ? -27.393 20.647 -21.380 1.00 95.44 745 PRO A O 1
ATOM 5856 N N . SER A 1 746 ? -26.568 21.398 -19.427 1.00 95.12 746 SER A N 1
ATOM 5857 C CA . SER A 1 746 ? -27.853 21.430 -18.729 1.00 95.12 746 SER A CA 1
ATOM 5858 C C . SER A 1 746 ? -28.748 22.575 -19.231 1.00 95.12 746 SER A C 1
ATOM 5860 O O . SER A 1 746 ? -28.268 23.702 -19.371 1.00 95.12 746 SER A O 1
ATOM 5862 N N . PRO A 1 747 ? -30.052 22.324 -19.472 1.00 93.31 747 PRO A N 1
ATOM 5863 C CA . PRO A 1 747 ? -31.017 23.351 -19.863 1.00 93.31 747 PRO A CA 1
ATOM 5864 C C . PRO A 1 747 ? -31.507 24.230 -18.706 1.00 93.31 747 PRO A C 1
ATOM 5866 O O . PRO A 1 747 ? -32.064 25.297 -18.954 1.00 93.31 747 PRO A O 1
ATOM 5869 N N . ASP A 1 748 ? -31.333 23.791 -17.460 1.00 92.31 748 ASP A N 1
ATOM 5870 C CA . ASP A 1 748 ? -32.001 24.369 -16.291 1.00 92.31 748 ASP A CA 1
ATOM 5871 C C . ASP A 1 748 ? -31.092 24.577 -15.073 1.00 92.31 748 ASP A C 1
ATOM 5873 O O . ASP A 1 748 ? -31.457 25.319 -14.164 1.00 92.31 748 ASP A O 1
ATOM 5877 N N . SER A 1 749 ? -29.902 23.975 -15.055 1.00 93.31 749 SER A N 1
ATOM 5878 C CA . SER A 1 749 ? -29.032 23.942 -13.880 1.00 93.31 749 SER A CA 1
ATOM 5879 C C . SER A 1 749 ? -27.688 24.616 -14.142 1.00 93.31 749 SER A C 1
ATOM 5881 O O . SER A 1 749 ? -27.104 24.503 -15.220 1.00 93.31 749 SER A O 1
ATOM 5883 N N . TRP A 1 750 ? -27.170 25.312 -13.130 1.00 95.81 750 TRP A N 1
ATOM 5884 C CA . TRP A 1 750 ? -25.819 25.875 -13.151 1.00 95.81 750 TRP A CA 1
ATOM 5885 C C . TRP A 1 750 ? -24.766 24.808 -12.845 1.00 95.81 750 TRP A C 1
ATOM 5887 O O . TRP A 1 750 ? -24.983 23.945 -11.993 1.00 95.81 750 TRP A O 1
ATOM 5897 N N . THR A 1 751 ? -23.593 24.938 -13.462 1.00 96.56 751 THR A N 1
ATOM 5898 C CA . THR A 1 751 ? -22.426 24.084 -13.199 1.00 96.56 751 THR A CA 1
ATOM 5899 C C . THR A 1 751 ? -21.286 24.915 -12.623 1.00 96.56 751 THR A C 1
ATOM 5901 O O . THR A 1 751 ? -21.043 26.036 -13.069 1.00 96.56 751 THR A O 1
ATOM 5904 N N . ARG A 1 752 ? -20.557 24.358 -11.649 1.00 97.44 752 ARG A N 1
ATOM 5905 C CA . ARG A 1 752 ? -19.421 25.008 -10.986 1.00 97.44 752 ARG A CA 1
ATOM 5906 C C . ARG A 1 752 ? -18.134 24.227 -11.176 1.00 97.44 752 ARG A C 1
ATOM 5908 O O . ARG A 1 752 ? -18.052 23.048 -10.822 1.00 97.44 752 ARG A O 1
ATOM 5915 N N . MET A 1 753 ? -17.095 24.932 -11.606 1.00 98.00 753 MET A N 1
ATOM 5916 C CA . MET A 1 753 ? -15.734 24.414 -11.678 1.00 98.00 753 MET A CA 1
ATOM 5917 C C . MET A 1 753 ? -14.753 25.249 -10.857 1.00 98.00 753 MET A C 1
ATOM 5919 O O . MET A 1 753 ? -14.945 26.449 -10.652 1.00 98.00 753 MET A O 1
ATOM 5923 N N . VAL A 1 754 ? -13.669 24.617 -10.412 1.00 98.12 754 VAL A N 1
ATOM 5924 C CA . VAL A 1 754 ? -12.471 25.293 -9.898 1.00 98.12 754 VAL A CA 1
ATOM 5925 C C . VAL A 1 754 ? -11.346 25.095 -10.898 1.00 98.12 754 VAL A C 1
ATOM 5927 O O . VAL A 1 754 ? -11.083 23.968 -11.301 1.00 98.12 754 VAL A O 1
ATOM 5930 N N . PHE A 1 755 ? -10.672 26.178 -11.267 1.00 97.62 755 PHE A N 1
ATOM 5931 C CA . PHE A 1 755 ? -9.494 26.154 -12.119 1.00 97.62 755 PHE A CA 1
ATOM 5932 C C . PHE A 1 755 ? -8.271 26.619 -11.343 1.00 97.62 755 PHE A C 1
ATOM 5934 O O . PHE A 1 755 ? -8.292 27.682 -10.715 1.00 97.62 755 PHE A O 1
ATOM 5941 N N . VAL A 1 756 ? -7.200 25.835 -11.427 1.00 97.38 756 VAL A N 1
ATOM 5942 C CA . VAL A 1 756 ? -5.860 26.227 -10.986 1.00 97.38 756 VAL A CA 1
ATOM 5943 C C . VAL A 1 756 ? -4.964 26.288 -12.214 1.00 97.38 756 VAL A C 1
ATOM 5945 O O . VAL A 1 756 ? -4.691 25.245 -12.794 1.00 97.38 756 VAL A O 1
ATOM 5948 N N . LEU A 1 757 ? -4.536 27.485 -12.605 1.00 95.69 757 LEU A N 1
ATOM 5949 C CA . LEU A 1 757 ? -3.699 27.734 -13.775 1.00 95.69 757 LEU A CA 1
ATOM 5950 C C . LEU A 1 757 ? -2.297 28.099 -13.302 1.00 95.69 757 LEU A C 1
ATOM 5952 O O . LEU A 1 757 ? -2.136 29.045 -12.531 1.00 95.69 757 LEU A O 1
ATOM 5956 N N . GLN A 1 758 ? -1.288 27.368 -13.757 1.00 94.56 758 GLN A N 1
ATOM 5957 C CA . GLN A 1 758 ? 0.118 27.658 -13.488 1.00 94.56 758 GLN A CA 1
ATOM 5958 C C . GLN A 1 758 ? 0.808 28.099 -14.777 1.00 94.56 758 GLN A C 1
ATOM 5960 O O . GLN A 1 758 ? 0.638 27.462 -15.815 1.00 94.56 758 GLN A O 1
ATOM 5965 N N . ASP A 1 759 ? 1.624 29.150 -14.697 1.00 90.94 759 ASP A N 1
ATOM 5966 C CA . ASP A 1 759 ? 2.468 29.579 -15.809 1.00 90.94 759 ASP A CA 1
ATOM 5967 C C . ASP A 1 759 ? 3.376 28.446 -16.319 1.00 90.94 759 ASP A C 1
ATOM 5969 O O . ASP A 1 759 ? 3.836 27.577 -15.565 1.00 90.94 759 ASP A O 1
ATOM 5973 N N . THR A 1 760 ? 3.644 28.455 -17.621 1.00 89.62 760 THR A N 1
ATOM 5974 C CA . THR A 1 760 ? 4.444 27.427 -18.286 1.00 89.62 760 THR A CA 1
ATOM 5975 C C . THR A 1 760 ? 5.511 28.036 -19.176 1.00 89.62 760 THR A C 1
ATOM 5977 O O . THR A 1 760 ? 5.388 29.141 -19.703 1.00 89.62 760 THR A O 1
ATOM 5980 N N . LYS A 1 761 ? 6.580 27.265 -19.396 1.00 89.50 761 LYS A N 1
ATOM 5981 C CA . LYS A 1 761 ? 7.523 27.575 -20.473 1.00 89.50 761 LYS A CA 1
ATOM 5982 C C . LYS A 1 761 ? 6.768 27.645 -21.814 1.00 89.50 761 LYS A C 1
ATOM 5984 O O . LYS A 1 761 ? 5.828 26.869 -21.983 1.00 89.50 761 LYS A O 1
ATOM 5989 N N . PRO A 1 762 ? 7.221 28.483 -22.766 1.00 88.88 762 PRO A N 1
ATOM 5990 C CA . PRO A 1 762 ? 6.684 28.534 -24.126 1.00 88.88 762 PRO A CA 1
ATOM 5991 C C . PRO A 1 762 ? 6.446 27.148 -24.730 1.00 88.88 762 PRO A C 1
ATOM 5993 O O . PRO A 1 762 ? 7.357 26.312 -24.747 1.00 88.88 762 PRO A O 1
ATOM 5996 N N . LEU A 1 763 ? 5.230 26.899 -25.225 1.00 90.00 763 LEU A N 1
ATOM 5997 C CA . LEU A 1 763 ? 4.895 25.649 -25.900 1.00 90.00 763 LEU A CA 1
ATOM 5998 C C . LEU A 1 763 ? 5.418 25.698 -27.338 1.00 90.00 763 LEU A C 1
ATOM 6000 O O . LEU A 1 763 ? 5.121 26.616 -28.102 1.00 90.00 763 LEU A O 1
ATOM 6004 N N . VAL A 1 764 ? 6.193 24.682 -27.715 1.00 89.94 764 VAL A N 1
ATOM 6005 C CA . VAL A 1 764 ? 6.737 24.537 -29.067 1.00 89.94 764 VAL A CA 1
ATOM 6006 C C . VAL A 1 764 ? 6.337 23.177 -29.625 1.00 89.94 764 VAL A C 1
ATOM 6008 O O . VAL A 1 764 ? 6.676 22.148 -29.042 1.00 89.94 764 VAL A O 1
ATOM 6011 N N . ILE A 1 765 ? 5.642 23.174 -30.763 1.00 87.50 765 ILE A N 1
ATOM 6012 C CA . ILE A 1 765 ? 5.238 21.966 -31.498 1.00 87.50 765 ILE A CA 1
ATOM 6013 C C . ILE A 1 765 ? 5.905 22.015 -32.871 1.00 87.50 765 ILE A C 1
ATOM 6015 O O . ILE A 1 765 ? 5.748 22.991 -33.601 1.00 87.50 765 ILE A O 1
ATOM 6019 N N . ASP A 1 766 ? 6.704 20.997 -33.200 1.00 89.38 766 ASP A N 1
ATOM 6020 C CA . ASP A 1 766 ? 7.459 20.904 -34.461 1.00 89.38 766 ASP A CA 1
ATOM 6021 C C . ASP A 1 766 ? 8.262 22.175 -34.802 1.00 89.38 766 ASP A C 1
ATOM 6023 O O . ASP A 1 766 ? 8.311 22.642 -35.941 1.00 89.38 766 ASP A O 1
ATOM 6027 N N . GLY A 1 767 ? 8.878 22.775 -33.779 1.00 86.44 767 GLY A N 1
ATOM 6028 C CA . GLY A 1 767 ? 9.672 23.999 -33.910 1.00 86.44 767 GLY A CA 1
ATOM 6029 C C . GLY A 1 767 ? 8.856 25.289 -34.052 1.00 86.44 767 GLY A C 1
ATOM 6030 O O . GLY A 1 767 ? 9.446 26.358 -34.197 1.00 86.44 767 GLY A O 1
ATOM 6031 N N . ARG A 1 768 ? 7.520 25.227 -33.989 1.00 86.56 768 ARG A N 1
ATOM 6032 C CA . ARG A 1 768 ? 6.632 26.397 -34.023 1.00 86.56 768 ARG A CA 1
ATOM 6033 C C . ARG A 1 768 ? 6.165 26.757 -32.624 1.00 86.56 768 ARG A C 1
ATOM 6035 O O . ARG A 1 768 ? 5.667 25.900 -31.897 1.00 86.56 768 ARG A O 1
ATOM 6042 N N . HIS A 1 769 ? 6.315 28.028 -32.270 1.00 88.25 769 HIS A N 1
ATOM 6043 C CA . HIS A 1 769 ? 5.761 28.566 -31.035 1.00 88.25 769 HIS A CA 1
ATOM 6044 C C . HIS A 1 769 ? 4.233 28.594 -31.116 1.00 88.25 769 HIS A C 1
ATOM 6046 O O . HIS A 1 769 ? 3.672 29.114 -32.083 1.00 88.25 769 HIS A O 1
ATOM 6052 N N . VAL A 1 770 ? 3.581 28.021 -30.110 1.00 89.12 770 VAL A N 1
ATOM 6053 C CA . VAL A 1 770 ? 2.127 27.984 -29.971 1.00 89.12 770 VAL A CA 1
ATOM 6054 C C . VAL A 1 770 ? 1.762 28.887 -28.798 1.00 89.12 770 VAL A C 1
ATOM 6056 O O . VAL A 1 770 ? 1.829 28.459 -27.648 1.00 89.12 770 VAL A O 1
ATOM 6059 N N . GLY A 1 771 ? 1.448 30.144 -29.111 1.00 85.31 771 GLY A N 1
ATOM 6060 C CA . GLY A 1 771 ? 1.167 31.180 -28.116 1.00 85.31 771 GLY A CA 1
ATOM 6061 C C . GLY A 1 771 ? -0.269 31.181 -27.587 1.00 85.31 771 GLY A C 1
ATOM 6062 O O . GLY A 1 771 ? -1.114 30.364 -27.984 1.00 85.31 771 GLY A O 1
ATOM 6063 N N . GLU A 1 772 ? -0.531 32.133 -26.698 1.00 87.19 772 GLU A N 1
ATOM 6064 C CA . GLU A 1 772 ? -1.858 32.476 -26.198 1.00 87.19 772 GLU A CA 1
ATOM 6065 C C . GLU A 1 772 ? -2.785 32.875 -27.356 1.00 87.19 772 GLU A C 1
ATOM 6067 O O . GLU A 1 772 ? -2.420 33.595 -28.287 1.00 87.19 772 GLU A O 1
ATOM 6072 N N . ASP A 1 773 ? -4.014 32.377 -27.295 1.00 88.50 773 ASP A N 1
ATOM 6073 C CA . ASP A 1 773 ? -5.081 32.709 -28.230 1.00 88.50 773 ASP A CA 1
ATOM 6074 C C . ASP A 1 773 ? -6.381 32.823 -27.438 1.00 88.50 773 ASP A C 1
ATOM 6076 O O . ASP A 1 773 ? -7.001 31.825 -27.085 1.00 88.50 773 ASP A O 1
ATOM 6080 N N . LEU A 1 774 ? -6.790 34.048 -27.113 1.00 82.06 774 LEU A N 1
ATOM 6081 C CA . LEU A 1 774 ? -7.988 34.297 -26.308 1.00 82.06 774 LEU A CA 1
ATOM 6082 C C . LEU A 1 774 ? -9.298 34.202 -27.122 1.00 82.06 774 LEU A C 1
ATOM 6084 O O . LEU A 1 774 ? -10.377 34.453 -26.586 1.00 82.06 774 LEU A O 1
ATOM 6088 N N . GLY A 1 775 ? -9.233 33.832 -28.406 1.00 72.81 775 GLY A N 1
ATOM 6089 C CA . GLY A 1 775 ? -10.408 33.714 -29.266 1.00 72.81 775 GLY A CA 1
ATOM 6090 C C . GLY A 1 775 ? -11.159 35.039 -29.484 1.00 72.81 775 GLY A C 1
ATOM 6091 O O . GLY A 1 775 ? -10.726 36.123 -29.090 1.00 72.81 775 GLY A O 1
ATOM 6092 N N . ARG A 1 776 ? -12.319 34.965 -30.152 1.00 62.75 776 ARG A N 1
ATOM 6093 C CA . ARG A 1 776 ? -13.250 36.100 -30.314 1.00 62.75 776 ARG A CA 1
ATOM 6094 C C . ARG A 1 776 ? -14.306 36.028 -29.206 1.00 62.75 776 ARG A C 1
ATOM 6096 O O . ARG A 1 776 ? -14.942 34.989 -29.069 1.00 62.75 776 ARG A O 1
ATOM 6103 N N . GLY A 1 777 ? -14.493 37.104 -28.436 1.00 55.41 777 GLY A N 1
ATOM 6104 C CA . GLY A 1 777 ? -15.463 37.167 -27.324 1.00 55.41 777 GLY A CA 1
ATOM 6105 C C . GLY A 1 777 ? -14.864 37.513 -25.952 1.00 55.41 777 GLY A C 1
ATOM 6106 O O . GLY A 1 777 ? -15.592 37.946 -25.068 1.00 55.41 777 GLY A O 1
ATOM 6107 N N . LEU A 1 778 ? -13.539 37.416 -25.776 1.00 58.59 778 LEU A N 1
ATOM 6108 C CA . LEU A 1 778 ? -12.825 37.872 -24.568 1.00 58.59 778 LEU A CA 1
ATOM 6109 C C . LEU A 1 778 ? -12.386 39.351 -24.636 1.00 58.59 778 LEU A C 1
ATOM 6111 O O . LEU A 1 778 ? -11.434 39.757 -23.968 1.00 58.59 778 LEU A O 1
ATOM 6115 N N . GLU A 1 779 ? -13.068 40.172 -25.440 1.00 57.38 779 GLU A N 1
ATOM 6116 C CA . GLU A 1 779 ? -12.759 41.595 -25.634 1.00 57.38 779 GLU A CA 1
ATOM 6117 C C . GLU A 1 779 ? -12.881 42.357 -24.299 1.00 57.38 779 GLU A C 1
ATOM 6119 O O . GLU A 1 779 ? -13.974 42.665 -23.832 1.00 57.38 779 GLU A O 1
ATOM 6124 N N . GLY A 1 780 ? -11.742 42.620 -23.647 1.00 58.00 780 GLY A N 1
ATOM 6125 C CA . GLY A 1 780 ? -11.671 43.288 -22.342 1.00 58.00 780 GLY A CA 1
ATOM 6126 C C . GLY A 1 780 ? -10.906 42.528 -21.252 1.00 58.00 780 GLY A C 1
ATOM 6127 O O . GLY A 1 780 ? -10.609 43.127 -20.217 1.00 58.00 780 GLY A O 1
ATOM 6128 N N . LEU A 1 781 ? -10.535 41.255 -21.461 1.00 67.50 781 LEU A N 1
ATOM 6129 C CA . LEU A 1 781 ? -9.546 40.591 -20.602 1.00 67.50 781 LEU A CA 1
ATOM 6130 C C . LEU A 1 781 ? -8.125 40.966 -21.049 1.00 67.50 781 LEU A C 1
ATOM 6132 O O . LEU A 1 781 ? -7.818 40.857 -22.238 1.00 67.50 781 LEU A O 1
ATOM 6136 N N . PRO A 1 782 ? -7.242 41.401 -20.132 1.00 71.94 782 PRO A N 1
ATOM 6137 C CA . PRO A 1 782 ? -5.858 41.666 -20.491 1.00 71.94 782 PRO A CA 1
ATOM 6138 C C . PRO A 1 782 ? -5.138 40.346 -20.826 1.00 71.94 782 PRO A C 1
ATOM 6140 O O . PRO A 1 782 ? -5.423 39.328 -20.184 1.00 71.94 782 PRO A O 1
ATOM 6143 N N . PRO A 1 783 ? -4.209 40.344 -21.801 1.00 73.56 783 PRO A N 1
ATOM 6144 C CA . PRO A 1 783 ? -3.379 39.175 -22.084 1.00 73.56 783 PRO A CA 1
ATOM 6145 C C . PRO A 1 783 ? -2.552 38.799 -20.850 1.00 73.56 783 PRO A C 1
ATOM 6147 O O . PRO A 1 783 ? -2.211 39.662 -20.034 1.00 73.56 783 PRO A O 1
ATOM 6150 N N . SER A 1 784 ? -2.194 37.522 -20.718 1.00 73.06 784 SER A N 1
ATOM 6151 C CA . SER A 1 784 ? -1.407 37.042 -19.566 1.00 73.06 784 SER A CA 1
ATOM 6152 C C . SER A 1 784 ? 0.016 37.611 -19.523 1.00 73.06 784 SER A C 1
ATOM 6154 O O . SER A 1 784 ? 0.649 37.646 -18.465 1.00 73.06 784 SER A O 1
ATOM 6156 N N . GLY A 1 785 ? 0.517 38.072 -20.675 1.00 72.12 785 GLY A N 1
ATOM 6157 C CA . GLY A 1 785 ? 1.899 38.513 -20.864 1.00 72.12 785 GLY A CA 1
ATOM 6158 C C . GLY A 1 785 ? 2.888 37.357 -21.055 1.00 72.12 785 GLY A C 1
ATOM 6159 O O . GLY A 1 785 ? 4.093 37.606 -21.162 1.00 72.12 785 GLY A O 1
ATOM 6160 N N . ASN A 1 786 ? 2.404 36.114 -21.126 1.00 72.44 786 ASN A N 1
ATOM 6161 C CA . ASN A 1 786 ? 3.238 34.913 -21.225 1.00 72.44 786 ASN A CA 1
ATOM 6162 C C . ASN A 1 786 ? 3.960 34.786 -22.578 1.00 72.44 786 ASN A C 1
ATOM 6164 O O . ASN A 1 786 ? 5.065 34.249 -22.617 1.00 72.44 786 ASN A O 1
ATOM 6168 N N . ASP A 1 787 ? 3.397 35.382 -23.635 1.00 67.56 787 ASP A N 1
ATOM 6169 C CA . ASP A 1 787 ? 3.967 35.403 -24.992 1.00 67.56 787 ASP A CA 1
ATOM 6170 C C . ASP A 1 787 ? 5.007 36.514 -25.238 1.00 67.56 787 ASP A C 1
ATOM 6172 O O . ASP A 1 787 ? 5.600 36.571 -26.318 1.00 67.56 787 ASP A O 1
ATOM 6176 N N . SER A 1 788 ? 5.191 37.432 -24.277 1.00 59.16 788 SER A N 1
ATOM 6177 C CA . SER A 1 788 ? 6.045 38.631 -24.421 1.00 59.16 788 SER A CA 1
ATOM 6178 C C . SER A 1 788 ? 7.484 38.473 -23.949 1.00 59.16 788 SER A C 1
ATOM 6180 O O . SER A 1 788 ? 7.713 37.776 -22.925 1.00 59.16 788 SER A O 1
#

Foldseek 3Di:
DDDDDDDADPFAFPVCVVVVHHFPNDPPATPVQVVVVHDGPGTDDDPPPDDDDDPPPDQLPPDPDPLLSVLLVLQQPPVLVQQCPLAHSCLRNPVLNVCLSPQLLSSLLSSLLSQLLVCVVVDVDDDQSLVVRVSSVVSNVRSVVSLVVDPDLLVVLVSLLSVLSSCLSRLVLVVNQVSLQVSLVSCVVCCVVPVVCCVRVVQSSLQLNLVNLPVDDDPVPRDQRDQPPDDDDPAAPDLNSLVSLLSNLSSLLSNLLVVQLVCLQVVPDCVRDPDPVVSVVSLVVSLVSLVVSVVRLVVVCVVPPDDPSSLQVNLQSLLSSLLSNLSSQCGNPNFLCSCVVSLVSLVSNLVSLVCNLVVDDDPPPPDDRRQEYSGDTLQVSLLVSLQRPQQLVSLLSSLLSLLRVPHCYYRSDGSQQSSLVSLVQSCQQQVFHADPSSHTPDPPGDRPDGRDRQSHFSDKDKDSDWDWDQDPVRDTFTWIKMWTWGADPVRHTDTDIDTGTRDDPPDRPPPDDDDDPPPPDDDDPDDDDDDDDDDDDDDDDDDDDDDDDDDDDDDDDDDDDDDDDDDDDDDDDDDDDDDDDDDDDDDDDDDDDDPDPAQADDPQDLDRPDGWDKAFDWAADPVRDIDRPDIGTWHWDAADVNQKIKTFRAKAAVVHDPPPPVRVVVRCCQVVVQAAAPAAPRMKTKMKMKGHAFDKDDWWFAQWWKKKAWQAAKKWKAFPVGDIDIDHHGDIDGDNRGGIMITRHHRHDMTMIIMMTGHDDFDADPNDTDHTGGGPRPVPHDHNPSVD

pLDDT: mean 78.8, std 23.03, range [21.56, 98.44]

Secondary structure (DSSP, 8-state):
----PPPPPTT--HHHHHTT------SSS-HHHHTTT-----PPPPPPS---PPP-----TT---HHHHHHHHHIIIIIHHHHTTTT-HHIIIIIHHHHHHH-HHHHHHHHHHHHHHHHHHH----S-HHHH-HHHHHHHHHHHHHHHT---HHHHHHHHHHHHHHHHHHT-HHHHHHHHHHHHHHHHHHTTT-HHIIIIIHHHHHHHHHHHHHTT--TTTSPPPPP--SPPPSS-SSHHHHHHHHHHHHHHHHHHHHHHHHHHHTT--TTTSPPPHHHHHHHHHHHHHHHHHHHHHHHHHHHSPPPGGGHHHHHHHHHHHHHHHHHHHHTT---GGGGGGGHHHHHHHHHHHHHHHHS---TTTTSPPPSEESS--HHHHHHHHHHH---HHHHHHHHHHHHHH--SEETTEEHHHHHHHHHHHHHHHHT--B-TTS-BS-TT--SSPPPPGGG---EEEE-SSPEEEE-TTS-EEEEEEEEEEEE-TTS-EEEEEEEEEPPP------S-SPP--------------------------------PPPP------PPPPPP-------PPPP---PPP---------S---------PPPTT-S-SSSPP-EEEEEEE-TTS-EEEEEEEE--EEEEGGGTEEEEEEEEEESS---GGGHHHHHHHHHHHTS---SS-TTEEEEEEEEEPTT-BPPPBB-SEEEEEEEEESEEEEEETTS-EEEEETT-EEEEES--EEEE---SS--EEEEEEEEE---EEETTEEE--B--SS-TTPPP-STT-

Mean predicted aligned error: 19.43 Å